Protein AF-0000000083316245 (afdb_homodimer)

Foldseek 3Di:
DKEKEFQEWELFLPLDDIDQGKIWMDDQFFTADIDHCPDPPHDDDDPPYHYAYLNRFYKYFQFEAAEEEQLDAPPDDPALDDPDDLVLSLVSSLLLQLLLLQQRHQEYHYAFYAPCSQVVNQVCCVVVVDPGHHYAYQQAEEEACVAAQNRYNRYDHADDLVRLLVVLVVSVVSPHQAHEYEQAYDLNDPPGAQAHGGDDLSNLLSNCVNQVVVPHAYEYAHEEAVRLLSCLVSRHQEYEQHLAHDLVSLLSQQVSQREYANLLCLLPQLVVNVVRPHDPSSNVNSPVSNVRSLVSLLSNVVSPHQYAYHHHYSQQADTPNAGRRLVSLVSSVVSPDQLSSSSSRGFQSSCVNSVNNQATRTRDRPHTPFMWIFGDDCNHVVCSSRGTAWTDHSNATQHHNRPSDDHDHDDDPPDDSRDDDDPPSD/DKEKEFQEWELFLPLDDIDQGKIWMDDQFFTADIDHCPDPPHDDDDPPYHYAYLNRFYKYFQFEAAEEEQLDAPPDDPALDDPDDLVLSLVSSLLLQLLLLQQRHQEYHYAFYAPCSQVVNQVCCVVVVDPGHHYAYQQAEEEACVAAQNRYNRYDHADDLVRLLVVLVVSVVSPHQAHEYEQAYDLNDPPGAQAHGGDDLSNLLSNCVNQVVVPHAYEYAHEEAVRLLSCLVSRHQEYEQHLAHDLVSLLSQQVSQREYANLLCLLPQLVVNVVRPHDPSSNVNSPVSNVRSLVSLLSNVVNPHQYAYHHHYSQQADTPNAGRRLVSLVSSVVSPDQLSSSSSRGFQSSCVNSVNNQATRTRDRPHTPFMWIFGDDCNHVVCSSRGTAWTDHSNATQHHNRPSDDHDHDDDPPDDSRDDDDPPSD

Sequence (852 aa):
MRTFFNNCRLVDGTGARAVESALVVVTDDQITWCGPADAAEAPTPVAGDRQVDLAGRTLLPGLFNVHVHLALRLPFPEQRIDPFAPGYRAMLIYRRALEAIYSGTTSLRAVGEAHFMDIAVRNAINKGVLPGPRIQSAGSALIATGGHGHNSVSCIEADGVDGFRRAAREQLRAGADLIKICLTGGIGTPGEQPADKQMSDDEVAAVVEVAHGANKRVASHTGGSQPVKDAVRLGVDCIEHGYQFDEEAAQMMAEAGTFLVPTLCVTQELDYMRRHGVQEWMLTKARAAAVEHLNSIRRAVAAGVTLCVGTDLLPSDPVDGTVATIREVELLVEAGLSPLDALRAATFNSARLCGVERLTGTIAAGKQADLIVVDGRPDVEIRDLRQVRLVMKDGAVFRNELPNLDAPGLALPGVELAGGTFARVYMRTFFNNCRLVDGTGARAVESALVVVTDDQITWCGPADAAEAPTPVAGDRQVDLAGRTLLPGLFNVHVHLALRLPFPEQRIDPFAPGYRAMLIYRRALEAIYSGTTSLRAVGEAHFMDIAVRNAINKGVLPGPRIQSAGSALIATGGHGHNSVSCIEADGVDGFRRAAREQLRAGADLIKICLTGGIGTPGEQPADKQMSDDEVAAVVEVAHGANKRVASHTGGSQPVKDAVRLGVDCIEHGYQFDEEAAQMMAEAGTFLVPTLCVTQELDYMRRHGVQEWMLTKARAAAVEHLNSIRRAVAAGVTLCVGTDLLPSDPVDGTVATIREVELLVEAGLSPLDALRAATFNSARLCGVERLTGTIAAGKQADLIVVDGRPDVEIRDLRQVRLVMKDGAVFRNELPNLDAPGLALPGVELAGGTFARVY

Organism: NCBI:txid1204385

InterPro domains:
  IPR006680 Amidohydrolase-related [PF01979] (58-395)
  IPR011059 Metal-dependent hydrolase, composite domain superfamily [G3DSA:2.30.40.10] (9-397)
  IPR011059 Metal-dependent hydrolase, composite domain superfamily [SSF51338] (2-397)
  IPR032466 Metal-dependent hydrolase [SSF51556] (62-358)
  IPR051781 Metallo-dependent Hydrolase Enzymes [PTHR43135] (3-403)
  IPR057744 Ochratoxinase-like [cd01299] (49-385)

Structure (mmCIF, N/CA/C/O backbone):
data_AF-0000000083316245-model_v1
#
loop_
_entity.id
_entity.type
_entity.pdbx_description
1 polymer 'Amidohydrolase family protein'
#
loop_
_atom_site.group_PDB
_atom_site.id
_atom_site.type_symbol
_atom_site.label_atom_id
_atom_site.label_alt_id
_atom_site.label_comp_id
_atom_site.label_asym_id
_atom_site.label_entity_id
_atom_site.label_seq_id
_atom_site.pdbx_PDB_ins_code
_atom_site.Cartn_x
_atom_site.Cartn_y
_atom_site.Cartn_z
_atom_site.occupancy
_atom_site.B_iso_or_equiv
_atom_site.auth_seq_id
_atom_site.auth_comp_id
_atom_site.auth_asym_id
_atom_site.auth_atom_id
_atom_site.pdbx_PDB_model_num
ATOM 1 N N . MET A 1 1 ? -20.875 -2.803 15.68 1 86.56 1 MET A N 1
ATOM 2 C CA . MET A 1 1 ? -20.375 -3.004 17.031 1 86.56 1 MET A CA 1
ATOM 3 C C . MET A 1 1 ? -20.344 -1.687 17.797 1 86.56 1 MET A C 1
ATOM 5 O O . MET A 1 1 ? -19.984 -0.648 17.25 1 86.56 1 MET A O 1
ATOM 9 N N . ARG A 1 2 ? -20.859 -1.564 19.047 1 95 2 ARG A N 1
ATOM 10 C CA . ARG A 1 2 ? -20.875 -0.379 19.906 1 95 2 ARG A CA 1
ATOM 11 C C . ARG A 1 2 ? -19.781 -0.462 20.969 1 95 2 ARG A C 1
ATOM 13 O O . ARG A 1 2 ? -19.625 -1.491 21.625 1 95 2 ARG A O 1
ATOM 20 N N . THR A 1 3 ? -18.875 0.571 21.016 1 97.19 3 THR A N 1
ATOM 21 C CA . THR A 1 3 ? -17.797 0.653 21.984 1 97.19 3 THR A CA 1
ATOM 22 C C . THR A 1 3 ? -18.016 1.824 22.938 1 97.19 3 THR A C 1
ATOM 24 O O . THR A 1 3 ? -18.219 2.959 22.5 1 97.19 3 THR A O 1
ATOM 27 N N . PHE A 1 4 ? -18.016 1.563 24.234 1 98.19 4 PHE A N 1
ATOM 28 C CA . PHE A 1 4 ? -18.109 2.568 25.297 1 98.19 4 PHE A CA 1
ATOM 29 C C . PHE A 1 4 ? -16.75 2.896 25.875 1 98.19 4 PHE A C 1
ATOM 31 O O . PHE A 1 4 ? -16.125 2.053 26.516 1 98.19 4 PHE A O 1
ATOM 38 N N . PHE A 1 5 ? -16.25 4.066 25.625 1 98.38 5 PHE A N 1
ATOM 39 C CA . PHE A 1 5 ? -15.062 4.562 26.297 1 98.38 5 PHE A CA 1
ATOM 40 C C . PHE A 1 5 ? -15.43 5.277 27.594 1 98.38 5 PHE A C 1
ATOM 42 O O . PHE A 1 5 ? -15.914 6.41 27.562 1 98.38 5 PHE A O 1
ATOM 49 N N . ASN A 1 6 ? -15.141 4.605 28.703 1 97.19 6 ASN A N 1
ATOM 50 C CA . ASN A 1 6 ? -15.516 5.098 30.031 1 97.19 6 ASN A CA 1
ATOM 51 C C . ASN A 1 6 ? -14.32 5.656 30.781 1 97.19 6 ASN A C 1
ATOM 53 O O . ASN A 1 6 ? -13.172 5.363 30.438 1 97.19 6 ASN A O 1
ATOM 57 N N . ASN A 1 7 ? -14.633 6.484 31.828 1 97.31 7 ASN A N 1
ATOM 58 C CA . ASN A 1 7 ? -13.609 6.996 32.719 1 97.31 7 ASN A CA 1
ATOM 59 C C . ASN A 1 7 ? -12.508 7.727 31.984 1 97.31 7 ASN A C 1
ATOM 61 O O . ASN A 1 7 ? -11.32 7.426 32.156 1 97.31 7 ASN A O 1
ATOM 65 N N . CYS A 1 8 ? -12.914 8.586 31.094 1 97.5 8 CYS A N 1
ATOM 66 C CA . CYS A 1 8 ? -11.93 9.344 30.328 1 97.5 8 CYS A CA 1
ATOM 67 C C . CYS A 1 8 ? -12.078 10.844 30.578 1 97.5 8 CYS A C 1
ATOM 69 O O . CYS A 1 8 ? -13.125 11.297 31.047 1 97.5 8 CYS A O 1
ATOM 71 N N . ARG A 1 9 ? -11.016 11.539 30.422 1 98.38 9 ARG A N 1
ATOM 72 C CA . ARG A 1 9 ? -11.039 12.992 30.234 1 98.38 9 ARG A CA 1
ATOM 73 C C . ARG A 1 9 ? -11.289 13.359 28.781 1 98.38 9 ARG A C 1
ATOM 75 O O . ARG A 1 9 ? -10.602 12.859 27.875 1 98.38 9 ARG A O 1
ATOM 82 N N . LEU A 1 10 ? -12.281 14.156 28.547 1 98.75 10 LEU A N 1
ATOM 83 C CA . LEU A 1 10 ? -12.656 14.469 27.172 1 98.75 10 LEU A CA 1
ATOM 84 C C . LEU A 1 10 ? -12.25 15.891 26.812 1 98.75 10 LEU A C 1
ATOM 86 O O . LEU A 1 10 ? -12.719 16.859 27.422 1 98.75 10 LEU A O 1
ATOM 90 N N . VAL A 1 11 ? -11.312 16.031 25.922 1 98.81 11 VAL A N 1
ATOM 91 C CA . VAL A 1 11 ? -11.031 17.266 25.203 1 98.81 11 VAL A CA 1
ATOM 92 C C . VAL A 1 11 ? -11.617 17.203 23.797 1 98.81 11 VAL A C 1
ATOM 94 O O . VAL A 1 11 ? -11.062 16.547 22.922 1 98.81 11 VAL A O 1
ATOM 97 N N . ASP A 1 12 ? -12.664 17.906 23.547 1 98.56 12 ASP A N 1
ATOM 98 C CA . ASP A 1 12 ? -13.508 17.594 22.406 1 98.56 12 ASP A CA 1
ATOM 99 C C . ASP A 1 12 ? -13.023 18.344 21.156 1 98.56 12 ASP A C 1
ATOM 101 O O . ASP A 1 12 ? -13.602 18.188 20.078 1 98.56 12 ASP A O 1
ATOM 105 N N . GLY A 1 13 ? -12 19.219 21.234 1 98 13 GLY A N 1
ATOM 106 C CA . GLY A 1 13 ? -11.391 19.859 20.078 1 98 13 GLY A CA 1
ATOM 107 C C . GLY A 1 13 ? -11.977 21.234 19.781 1 98 13 GLY A C 1
ATOM 108 O O . GLY A 1 13 ? -11.461 21.953 18.922 1 98 13 GLY A O 1
ATOM 109 N N . THR A 1 14 ? -13 21.688 20.562 1 96.38 14 THR A N 1
ATOM 110 C CA . THR A 1 14 ? -13.688 22.938 20.281 1 96.38 14 THR A CA 1
ATOM 111 C C . THR A 1 14 ? -12.977 24.125 20.953 1 96.38 14 THR A C 1
ATOM 113 O O . THR A 1 14 ? -13.234 25.281 20.609 1 96.38 14 THR A O 1
ATOM 116 N N . GLY A 1 15 ? -12.18 23.828 21.844 1 94.81 15 GLY A N 1
ATOM 117 C CA . GLY A 1 15 ? -11.594 24.859 22.672 1 94.81 15 GLY A CA 1
ATOM 118 C C . GLY A 1 15 ? -12.242 24.953 24.047 1 94.81 15 GLY A C 1
ATOM 119 O O . GLY A 1 15 ? -11.742 25.641 24.938 1 94.81 15 GLY A O 1
ATOM 120 N N . ALA A 1 16 ? -13.281 24.172 24.281 1 95.62 16 ALA A N 1
ATOM 121 C CA . ALA A 1 16 ? -13.93 24.141 25.594 1 95.62 16 ALA A CA 1
ATOM 122 C C . ALA A 1 16 ? -13.078 23.391 26.609 1 95.62 16 ALA A C 1
ATOM 124 O O . ALA A 1 16 ? -12.219 22.594 26.219 1 95.62 16 ALA A O 1
ATOM 125 N N . ARG A 1 17 ? -13.367 23.641 27.844 1 95.81 17 ARG A N 1
ATOM 126 C CA . ARG A 1 17 ? -12.648 22.953 28.906 1 95.81 17 ARG A CA 1
ATOM 127 C C . ARG A 1 17 ? -12.938 21.453 28.859 1 95.81 17 ARG A C 1
ATOM 129 O O . ARG A 1 17 ? -14.023 21.031 28.469 1 95.81 17 ARG A O 1
ATOM 136 N N . ALA A 1 18 ? -12.023 20.734 29.359 1 97.81 18 ALA A N 1
ATOM 137 C CA . ALA A 1 18 ? -12.141 19.281 29.359 1 97.81 18 ALA A CA 1
ATOM 138 C C . ALA A 1 18 ? -13.258 18.828 30.297 1 97.81 18 ALA A C 1
ATOM 140 O O . ALA A 1 18 ? -13.5 19.438 31.344 1 97.81 18 ALA A O 1
ATOM 141 N N . VAL A 1 19 ? -13.992 17.797 29.875 1 98.06 19 VAL A N 1
ATOM 142 C CA . VAL A 1 19 ? -14.891 17.078 30.781 1 98.06 19 VAL A CA 1
ATOM 143 C C . VAL A 1 19 ? -14.102 16.016 31.547 1 98.06 19 VAL A C 1
ATOM 145 O O . VAL A 1 19 ? -13.625 15.047 30.953 1 98.06 19 VAL A O 1
ATOM 148 N N . GLU A 1 20 ? -13.969 16.125 32.812 1 97.62 20 GLU A N 1
ATOM 149 C CA . GLU A 1 20 ? -13.039 15.344 33.625 1 97.62 20 GLU A CA 1
ATOM 150 C C . GLU A 1 20 ? -13.484 13.883 33.719 1 97.62 20 GLU A C 1
ATOM 152 O O . GLU A 1 20 ? -12.656 12.977 33.75 1 97.62 20 GLU A O 1
ATOM 157 N N . SER A 1 21 ? -14.719 13.609 33.812 1 97.94 21 SER A N 1
ATOM 158 C CA . SER A 1 21 ? -15.312 12.281 33.812 1 97.94 21 SER A CA 1
ATOM 159 C C . SER A 1 21 ? -16.359 12.125 32.719 1 97.94 21 SER A C 1
ATOM 161 O O . SER A 1 21 ? -17.531 12.43 32.938 1 97.94 21 SER A O 1
ATOM 163 N N . ALA A 1 22 ? -15.852 11.547 31.641 1 98.44 22 ALA A N 1
ATOM 164 C CA . ALA A 1 22 ? -16.688 11.555 30.438 1 98.44 22 ALA A CA 1
ATOM 165 C C . ALA A 1 22 ? -16.969 10.133 29.953 1 98.44 22 ALA A C 1
ATOM 167 O O . ALA A 1 22 ? -16.375 9.18 30.453 1 98.44 22 ALA A O 1
ATOM 168 N N . LEU A 1 23 ? -17.938 10.008 29.156 1 98.44 23 LEU A N 1
ATOM 169 C CA . LEU A 1 23 ? -18.266 8.844 28.344 1 98.44 23 LEU A CA 1
ATOM 170 C C . LEU A 1 23 ? -18.312 9.211 26.875 1 98.44 23 LEU A C 1
ATOM 172 O O . LEU A 1 23 ? -18.859 10.258 26.5 1 98.44 23 LEU A O 1
ATOM 176 N N . VAL A 1 24 ? -17.672 8.422 26.047 1 98.75 24 VAL A N 1
ATOM 177 C CA . VAL A 1 24 ? -17.781 8.531 24.594 1 98.75 24 VAL A CA 1
ATOM 178 C C . VAL A 1 24 ? -18.219 7.191 24 1 98.75 24 VAL A C 1
ATOM 180 O O . VAL A 1 24 ? -17.625 6.152 24.312 1 98.75 24 VAL A O 1
ATOM 183 N N . VAL A 1 25 ? -19.25 7.211 23.219 1 98.75 25 VAL A N 1
ATOM 184 C CA . VAL A 1 25 ? -19.766 5.992 22.625 1 98.75 25 VAL A CA 1
ATOM 185 C C . VAL A 1 25 ? -19.578 6.031 21.109 1 98.75 25 VAL A C 1
ATOM 187 O O . VAL A 1 25 ? -19.953 7 20.453 1 98.75 25 VAL A O 1
ATOM 190 N N . VAL A 1 26 ? -18.922 5 20.594 1 98.38 26 VAL A N 1
ATOM 191 C CA . VAL A 1 26 ? -18.719 4.832 19.156 1 98.38 26 VAL A CA 1
ATOM 192 C C . VAL A 1 26 ? -19.562 3.662 18.656 1 98.38 26 VAL A C 1
ATOM 194 O O . VAL A 1 26 ? -19.531 2.576 19.234 1 98.38 26 VAL A O 1
ATOM 197 N N . THR A 1 27 ? -20.344 3.898 17.656 1 97.88 27 THR A N 1
ATOM 198 C CA . THR A 1 27 ? -21.062 2.85 16.953 1 97.88 27 THR A CA 1
ATOM 199 C C . THR A 1 27 ? -20.578 2.73 15.516 1 97.88 27 THR A C 1
ATOM 201 O O . THR A 1 27 ? -20.797 3.631 14.703 1 97.88 27 THR A O 1
ATOM 204 N N . ASP A 1 28 ? -19.938 1.64 15.211 1 95.31 28 ASP A N 1
ATOM 205 C CA . ASP A 1 28 ? -19.312 1.414 13.914 1 95.31 28 ASP A CA 1
ATOM 206 C C . ASP A 1 28 ? -18.281 2.504 13.602 1 95.31 28 ASP A C 1
ATOM 208 O O . ASP A 1 28 ? -17.234 2.578 14.242 1 95.31 28 ASP A O 1
ATOM 212 N N . ASP A 1 29 ? -18.625 3.434 12.781 1 97.19 29 ASP A N 1
ATOM 213 C CA . ASP A 1 29 ? -17.609 4.398 12.352 1 97.19 29 ASP A CA 1
ATOM 214 C C . ASP A 1 29 ? -17.953 5.801 12.867 1 97.19 29 ASP A C 1
ATOM 216 O O . ASP A 1 29 ? -17.25 6.762 12.539 1 97.19 29 ASP A O 1
ATOM 220 N N . GLN A 1 30 ? -18.984 5.918 13.773 1 98.25 30 GLN A N 1
ATOM 221 C CA . GLN A 1 30 ? -19.438 7.246 14.18 1 98.25 30 GLN A CA 1
ATOM 222 C C . GLN A 1 30 ? -19.484 7.367 15.703 1 98.25 30 GLN A C 1
ATOM 224 O O . GLN A 1 30 ? -19.703 6.375 16.406 1 98.25 30 GLN A O 1
ATOM 229 N N . ILE A 1 31 ? -19.297 8.516 16.125 1 98.75 31 ILE A N 1
ATOM 230 C CA . ILE A 1 31 ? -19.578 8.859 17.516 1 98.75 31 ILE A CA 1
ATOM 231 C C . ILE A 1 31 ? -21.078 9.039 17.703 1 98.75 31 ILE A C 1
ATOM 233 O O . ILE A 1 31 ? -21.703 9.852 17.031 1 98.75 31 ILE A O 1
ATOM 237 N N . THR A 1 32 ? -21.641 8.297 18.594 1 98.44 32 THR A N 1
ATOM 238 C CA . THR A 1 32 ? -23.078 8.383 18.75 1 98.44 32 THR A CA 1
ATOM 239 C C . THR A 1 32 ? -23.453 9.125 20.016 1 98.44 32 THR A C 1
ATOM 241 O O . THR A 1 32 ? -24.594 9.586 20.172 1 98.44 32 THR A O 1
ATOM 244 N N . TRP A 1 33 ? -22.484 9.188 20.938 1 98.44 33 TRP A N 1
ATOM 245 C CA . TRP A 1 33 ? -22.719 9.961 22.156 1 98.44 33 TRP A CA 1
ATOM 246 C C . TRP A 1 33 ? -21.406 10.391 22.781 1 98.44 33 TRP A C 1
ATOM 248 O O . TRP A 1 33 ? -20.422 9.641 22.75 1 98.44 33 TRP A O 1
ATOM 258 N N . CYS A 1 34 ? -21.328 11.539 23.422 1 98.5 34 CYS A N 1
ATOM 259 C CA . CYS A 1 34 ? -20.219 12 24.234 1 98.5 34 CYS A CA 1
ATOM 260 C C . CYS A 1 34 ? -20.672 13.008 25.281 1 98.5 34 CYS A C 1
ATOM 262 O O . CYS A 1 34 ? -21.594 13.781 25.031 1 98.5 34 CYS A O 1
ATOM 264 N N . GLY A 1 35 ? -20.141 12.969 26.422 1 97.81 35 GLY A N 1
ATOM 265 C CA . GLY A 1 35 ? -20.484 13.906 27.484 1 97.81 35 GLY A CA 1
ATOM 266 C C . GLY A 1 35 ? -20.141 13.391 28.859 1 97.81 35 GLY A C 1
ATOM 267 O O . GLY A 1 35 ? -19.438 12.383 29 1 97.81 35 GLY A O 1
ATOM 268 N N . PRO A 1 36 ? -20.578 14.156 29.875 1 98 36 PRO A N 1
ATOM 269 C CA . PRO A 1 36 ? -20.359 13.68 31.234 1 98 36 PRO A CA 1
ATOM 270 C C . PRO A 1 36 ? -20.984 12.305 31.5 1 98 36 PRO A C 1
ATOM 272 O O . PRO A 1 36 ? -22.125 12.055 31.094 1 98 36 PRO A O 1
ATOM 275 N N . ALA A 1 37 ? -20.172 11.5 32.125 1 97.5 37 ALA A N 1
ATOM 276 C CA . ALA A 1 37 ? -20.594 10.125 32.344 1 97.5 37 ALA A CA 1
ATOM 277 C C . ALA A 1 37 ? -21.859 10.062 33.188 1 97.5 37 ALA A C 1
ATOM 279 O O . ALA A 1 37 ? -22.656 9.133 33.062 1 97.5 37 ALA A O 1
ATOM 280 N N . ASP A 1 38 ? -22.062 11.062 34 1 96.75 38 ASP A N 1
ATOM 281 C CA . ASP A 1 38 ? -23.188 11.055 34.938 1 96.75 38 ASP A CA 1
ATOM 282 C C . ASP A 1 38 ? -24.391 11.812 34.375 1 96.75 38 ASP A C 1
ATOM 284 O O . ASP A 1 38 ? -25.375 12.031 35.062 1 96.75 38 ASP A O 1
ATOM 288 N N . ALA A 1 39 ? -24.297 12.211 33.125 1 96.75 39 ALA A N 1
ATOM 289 C CA . ALA A 1 39 ? -25.422 12.891 32.531 1 96.75 39 ALA A CA 1
ATOM 290 C C . ALA A 1 39 ? -26.641 11.969 32.438 1 96.75 39 ALA A C 1
ATOM 292 O O . ALA A 1 39 ? -26.5 10.773 32.219 1 96.75 39 ALA A O 1
ATOM 293 N N . ALA A 1 40 ? -27.781 12.492 32.531 1 95.31 40 ALA A N 1
ATOM 294 C CA . ALA A 1 40 ? -29.031 11.742 32.531 1 95.31 40 ALA A CA 1
ATOM 295 C C . ALA A 1 40 ? -29.25 11.008 31.219 1 95.31 40 ALA A C 1
ATOM 297 O O . ALA A 1 40 ? -29.828 9.922 31.188 1 95.31 40 ALA A O 1
ATOM 298 N N . GLU A 1 41 ? -28.75 11.609 30.219 1 95.31 41 GLU A N 1
ATOM 299 C CA . GLU A 1 41 ? -28.969 11.07 28.891 1 95.31 41 GLU A CA 1
ATOM 300 C C . GLU A 1 41 ? -27.875 10.094 28.484 1 95.31 41 GLU A C 1
ATOM 302 O O . GLU A 1 41 ? -27.906 9.531 27.391 1 95.31 41 GLU A O 1
ATOM 307 N N . ALA A 1 42 ? -26.969 9.898 29.359 1 96.56 42 ALA A N 1
ATOM 308 C CA . ALA A 1 42 ? -25.859 9 29.031 1 96.56 42 ALA A CA 1
ATOM 309 C C . ALA A 1 42 ? -26.375 7.578 28.797 1 96.56 42 ALA A C 1
ATOM 311 O O . ALA A 1 42 ? -27.125 7.043 29.609 1 96.56 42 ALA A O 1
ATOM 312 N N . PRO A 1 43 ? -25.969 7.004 27.688 1 96.81 43 PRO A N 1
ATOM 313 C CA . PRO A 1 43 ? -26.422 5.637 27.422 1 96.81 43 PRO A CA 1
ATOM 314 C C . PRO A 1 43 ? -25.797 4.609 28.359 1 96.81 43 PRO A C 1
ATOM 316 O O . PRO A 1 43 ? -24.672 4.809 28.828 1 96.81 43 PRO A O 1
ATOM 319 N N . THR A 1 44 ? -26.5 3.463 28.547 1 96 44 THR A N 1
ATOM 320 C CA . THR A 1 44 ? -26 2.342 29.344 1 96 44 THR A CA 1
ATOM 321 C C . THR A 1 44 ? -25.625 1.167 28.453 1 96 44 THR A C 1
ATOM 323 O O . THR A 1 44 ? -26.359 0.822 27.531 1 96 44 THR A O 1
ATOM 326 N N . PRO A 1 45 ? -24.469 0.652 28.75 1 96.19 45 PRO A N 1
ATOM 327 C CA . PRO A 1 45 ? -24.078 -0.499 27.938 1 96.19 45 PRO A CA 1
ATOM 328 C C . PRO A 1 45 ? -25 -1.696 28.125 1 96.19 45 PRO A C 1
ATOM 330 O O . PRO A 1 45 ? -25.562 -1.886 29.203 1 96.19 45 PRO A O 1
ATOM 333 N N . VAL A 1 46 ? -25.156 -2.475 27.078 1 94.62 46 VAL A N 1
ATOM 334 C CA . VAL A 1 46 ? -25.906 -3.723 27.109 1 94.62 46 VAL A CA 1
ATOM 335 C C . VAL A 1 46 ? -25 -4.887 26.719 1 94.62 46 VAL A C 1
ATOM 337 O O . VAL A 1 46 ? -23.828 -4.68 26.391 1 94.62 46 VAL A O 1
ATOM 340 N N . ALA A 1 47 ? -25.578 -6.125 26.75 1 91.81 47 ALA A N 1
ATOM 341 C CA . ALA A 1 47 ? -24.812 -7.309 26.375 1 91.81 47 ALA A CA 1
ATOM 342 C C . ALA A 1 47 ? -24.328 -7.215 24.938 1 91.81 47 ALA A C 1
ATOM 344 O O . ALA A 1 47 ? -25.094 -6.848 24.031 1 91.81 47 ALA A O 1
ATOM 345 N N . GLY A 1 48 ? -23.094 -7.348 24.719 1 92.12 48 GLY A N 1
ATOM 346 C CA . GLY A 1 48 ? -22.531 -7.277 23.375 1 92.12 48 GLY A CA 1
ATOM 347 C C . GLY A 1 48 ? -21.719 -6.027 23.141 1 92.12 48 GLY A C 1
ATOM 348 O O . GLY A 1 48 ? -20.891 -5.984 22.219 1 92.12 48 GLY A O 1
ATOM 349 N N . ASP A 1 49 ? -22.062 -4.961 23.922 1 95.12 49 ASP A N 1
ATOM 350 C CA . ASP A 1 49 ? -21.281 -3.738 23.797 1 95.12 49 ASP A CA 1
ATOM 351 C C . ASP A 1 49 ? -19.859 -3.945 24.312 1 95.12 49 ASP A C 1
ATOM 353 O O . ASP A 1 49 ? -19.641 -4.648 25.297 1 95.12 49 ASP A O 1
ATOM 357 N N . ARG A 1 50 ? -18.938 -3.381 23.609 1 95.25 50 ARG A N 1
ATOM 358 C CA . ARG A 1 50 ? -17.578 -3.348 24.109 1 95.25 50 ARG A CA 1
ATOM 359 C C . ARG A 1 50 ? -17.375 -2.209 25.109 1 95.25 50 ARG A C 1
ATOM 361 O O . ARG A 1 50 ? -17.797 -1.076 24.844 1 95.25 50 ARG A O 1
ATOM 368 N N . GLN A 1 51 ? -16.812 -2.537 26.25 1 96.25 51 GLN A N 1
ATOM 369 C CA . GLN A 1 51 ? -16.5 -1.52 27.25 1 96.25 51 GLN A CA 1
ATOM 370 C C . GLN A 1 51 ? -15 -1.37 27.438 1 96.25 51 GLN A C 1
ATOM 372 O O . GLN A 1 51 ? -14.289 -2.361 27.625 1 96.25 51 GLN A O 1
ATOM 377 N N . VAL A 1 52 ? -14.539 -0.15 27.344 1 97.44 52 VAL A N 1
ATOM 378 C CA . VAL A 1 52 ? -13.117 0.15 27.516 1 97.44 52 VAL A CA 1
ATOM 379 C C . VAL A 1 52 ? -12.93 1.181 28.625 1 97.44 52 VAL A C 1
ATOM 381 O O . VAL A 1 52 ? -13.352 2.332 28.484 1 97.44 52 VAL A O 1
ATOM 384 N N . ASP A 1 53 ? -12.312 0.783 29.703 1 97.81 53 ASP A N 1
ATOM 385 C CA . ASP A 1 53 ? -11.922 1.71 30.766 1 97.81 53 ASP A CA 1
ATOM 386 C C . ASP A 1 53 ? -10.648 2.459 30.391 1 97.81 53 ASP A C 1
ATOM 388 O O . ASP A 1 53 ? -9.578 1.852 30.266 1 97.81 53 ASP A O 1
ATOM 392 N N . LEU A 1 54 ? -10.734 3.77 30.297 1 98.06 54 LEU A N 1
ATOM 393 C CA . LEU A 1 54 ? -9.57 4.539 29.859 1 98.06 54 LEU A CA 1
ATOM 394 C C . LEU A 1 54 ? -8.766 5.016 31.062 1 98.06 54 LEU A C 1
ATOM 396 O O . LEU A 1 54 ? -7.723 5.652 30.906 1 98.06 54 LEU A O 1
ATOM 400 N N . ALA A 1 55 ? -9.219 4.668 32.219 1 97.38 55 ALA A N 1
ATOM 401 C CA . ALA A 1 55 ? -8.484 4.867 33.469 1 97.38 55 ALA A CA 1
ATOM 402 C C . ALA A 1 55 ? -8.023 6.312 33.594 1 97.38 55 ALA A C 1
ATOM 404 O O . ALA A 1 55 ? -6.875 6.57 34 1 97.38 55 ALA A O 1
ATOM 405 N N . GLY A 1 56 ? -8.836 7.266 33.219 1 97.81 56 GLY A N 1
ATOM 406 C CA . GLY A 1 56 ? -8.547 8.68 33.406 1 97.81 56 GLY A CA 1
ATOM 407 C C . GLY A 1 56 ? -7.742 9.289 32.281 1 97.81 56 GLY A C 1
ATOM 408 O O . GLY A 1 56 ? -7.418 10.477 32.312 1 97.81 56 GLY A O 1
ATOM 409 N N . ARG A 1 57 ? -7.387 8.547 31.219 1 98.38 57 ARG A N 1
ATOM 410 C CA . ARG A 1 57 ? -6.641 9.07 30.078 1 98.38 57 ARG A CA 1
ATOM 411 C C . ARG A 1 57 ? -7.473 10.086 29.297 1 98.38 57 ARG A C 1
ATOM 413 O O . ARG A 1 57 ? -8.695 10.148 29.453 1 98.38 57 ARG A O 1
ATOM 420 N N . THR A 1 58 ? -6.797 10.875 28.547 1 98.88 58 THR A N 1
ATOM 421 C CA . THR A 1 58 ? -7.473 11.938 27.812 1 98.88 58 THR A CA 1
ATOM 422 C C . THR A 1 58 ? -7.84 11.469 26.406 1 98.88 58 THR A C 1
ATOM 424 O O . THR A 1 58 ? -7.012 10.891 25.703 1 98.88 58 THR A O 1
ATOM 427 N N . LEU A 1 59 ? -9.055 11.609 26.062 1 98.81 59 LEU A N 1
ATOM 428 C CA . LEU A 1 59 ? -9.57 11.32 24.719 1 98.81 59 LEU A CA 1
ATOM 429 C C . LEU A 1 59 ? -9.711 12.609 23.906 1 98.81 59 LEU A C 1
ATOM 431 O O . LEU A 1 59 ? -10.289 13.586 24.391 1 98.81 59 LEU A O 1
ATOM 435 N N . LEU A 1 60 ? -9.094 12.648 22.672 1 98.75 60 LEU A N 1
ATOM 436 C CA . LEU A 1 60 ? -9.07 13.789 21.766 1 98.75 60 LEU A CA 1
ATOM 437 C C . LEU A 1 60 ? -9.477 13.375 20.359 1 98.75 60 LEU A C 1
ATOM 439 O O . LEU A 1 60 ? -9.453 12.195 20.031 1 98.75 60 LEU A O 1
ATOM 443 N N . PRO A 1 61 ? -9.906 14.383 19.562 1 98.88 61 PRO A N 1
ATOM 444 C CA . PRO A 1 61 ? -10 14.062 18.125 1 98.88 61 PRO A CA 1
ATOM 445 C C . PRO A 1 61 ? -8.656 13.656 17.531 1 98.88 61 PRO A C 1
ATOM 447 O O . PRO A 1 61 ? -7.605 14.078 18.016 1 98.88 61 PRO A O 1
ATOM 450 N N . GLY A 1 62 ? -8.672 12.82 16.516 1 98.94 62 GLY A N 1
ATOM 451 C CA . GLY A 1 62 ? -7.453 12.578 15.758 1 98.94 62 GLY A CA 1
ATOM 452 C C . GLY A 1 62 ? -6.809 13.859 15.25 1 98.94 62 GLY A C 1
ATOM 453 O O . GLY A 1 62 ? -7.5 14.805 14.875 1 98.94 62 GLY A O 1
ATOM 454 N N . LEU A 1 63 ? -5.508 13.898 15.156 1 98.94 63 LEU A N 1
ATOM 455 C CA . LEU A 1 63 ? -4.777 15.109 14.789 1 98.94 63 LEU A CA 1
ATOM 456 C C . LEU A 1 63 ? -4.785 15.312 13.281 1 98.94 63 LEU A C 1
ATOM 458 O O . LEU A 1 63 ? -4.938 14.359 12.516 1 98.94 63 LEU A O 1
ATOM 462 N N . PHE A 1 64 ? -4.664 16.562 12.922 1 98.94 64 PHE A N 1
ATOM 463 C CA . PHE A 1 64 ? -4.457 16.953 11.531 1 98.94 64 PHE A CA 1
ATOM 464 C C . PHE A 1 64 ? -3.021 17.406 11.305 1 98.94 64 PHE A C 1
ATOM 466 O O . PHE A 1 64 ? -2.402 18 12.195 1 98.94 64 PHE A O 1
ATOM 473 N N . ASN A 1 65 ? -2.492 17.094 10.195 1 98.94 65 ASN A N 1
ATOM 474 C CA . ASN A 1 65 ? -1.331 17.75 9.594 1 98.94 65 ASN A CA 1
ATOM 475 C C . ASN A 1 65 ? -1.636 18.266 8.195 1 98.94 65 ASN A C 1
ATOM 477 O O . ASN A 1 65 ? -1.699 17.484 7.242 1 98.94 65 ASN A O 1
ATOM 481 N N . VAL A 1 66 ? -1.759 19.641 8.086 1 98.94 66 VAL A N 1
ATOM 482 C CA . VAL A 1 66 ? -2.398 20.141 6.879 1 98.94 66 VAL A CA 1
ATOM 483 C C . VAL A 1 66 ? -1.353 20.797 5.977 1 98.94 66 VAL A C 1
ATOM 485 O O . VAL A 1 66 ? -1.68 21.656 5.152 1 98.94 66 VAL A O 1
ATOM 488 N N . HIS A 1 67 ? -0.07 20.453 6.102 1 98.94 67 HIS A N 1
ATOM 489 C CA . HIS A 1 67 ? 1.016 20.781 5.18 1 98.94 67 HIS A CA 1
ATOM 490 C C . HIS A 1 67 ? 2.064 19.672 5.16 1 98.94 67 HIS A C 1
ATOM 492 O O . HIS A 1 67 ? 3.029 19.703 5.926 1 98.94 67 HIS A O 1
ATOM 498 N N . VAL A 1 68 ? 1.877 18.766 4.203 1 98.12 68 VAL A N 1
ATOM 499 C CA . VAL A 1 68 ? 2.822 17.656 4.105 1 98.12 68 VAL A CA 1
ATOM 500 C C . VAL A 1 68 ? 3.191 17.422 2.641 1 98.12 68 VAL A C 1
ATOM 502 O O . VAL A 1 68 ? 2.467 17.844 1.737 1 98.12 68 VAL A O 1
ATOM 505 N N . HIS A 1 69 ? 4.352 16.922 2.471 1 96 69 HIS A N 1
ATOM 506 C CA . HIS A 1 69 ? 4.824 16.266 1.255 1 96 69 HIS A CA 1
ATOM 507 C C . HIS A 1 69 ? 5.188 14.812 1.519 1 96 69 HIS A C 1
ATOM 509 O O . HIS A 1 69 ? 6.285 14.523 1.998 1 96 69 HIS A O 1
ATOM 515 N N . LEU A 1 70 ? 4.336 13.883 1.146 1 94.56 70 LEU A N 1
ATOM 516 C CA . LEU A 1 70 ? 4.453 12.5 1.6 1 94.56 70 LEU A CA 1
ATOM 517 C C . LEU A 1 70 ? 5.555 11.773 0.837 1 94.56 70 LEU A C 1
ATOM 519 O O . LEU A 1 70 ? 6.074 10.758 1.309 1 94.56 70 LEU A O 1
ATOM 523 N N . ALA A 1 71 ? 5.918 12.266 -0.342 1 90.19 71 ALA A N 1
ATOM 524 C CA . ALA A 1 71 ? 7.043 11.68 -1.064 1 90.19 71 ALA A CA 1
ATOM 525 C C . ALA A 1 71 ? 8.297 12.531 -0.899 1 90.19 71 ALA A C 1
ATOM 527 O O . ALA A 1 71 ? 9.172 12.539 -1.77 1 90.19 71 ALA A O 1
ATOM 528 N N . LEU A 1 72 ? 8.352 13.273 0.17 1 89.31 72 LEU A N 1
ATOM 529 C CA . LEU A 1 72 ? 9.484 14.141 0.436 1 89.31 72 LEU A CA 1
ATOM 530 C C . LEU A 1 72 ? 10.797 13.367 0.38 1 89.31 72 LEU A C 1
ATOM 532 O O . LEU A 1 72 ? 10.906 12.281 0.964 1 89.31 72 LEU A O 1
ATOM 536 N N . ARG A 1 73 ? 11.688 13.898 -0.397 1 83.5 73 ARG A N 1
ATOM 537 C CA . ARG A 1 73 ? 13.039 13.352 -0.485 1 83.5 73 ARG A CA 1
ATOM 538 C C . ARG A 1 73 ? 14.062 14.336 0.066 1 83.5 73 ARG A C 1
ATOM 540 O O . ARG A 1 73 ? 14.148 15.477 -0.395 1 83.5 73 ARG A O 1
ATOM 547 N N . LEU A 1 74 ? 14.789 13.883 1.006 1 84.69 74 LEU A N 1
ATOM 548 C CA . LEU A 1 74 ? 15.922 14.641 1.533 1 84.69 74 LEU A CA 1
ATOM 549 C C . LEU A 1 74 ? 17.203 13.828 1.431 1 84.69 74 LEU A C 1
ATOM 551 O O . LEU A 1 74 ? 17.203 12.617 1.635 1 84.69 74 LEU A O 1
ATOM 555 N N . PRO A 1 75 ? 18.297 14.344 1.08 1 83.81 75 PRO A N 1
ATOM 556 C CA . PRO A 1 75 ? 18.359 15.773 0.754 1 83.81 75 PRO A CA 1
ATOM 557 C C . PRO A 1 75 ? 17.672 16.109 -0.568 1 83.81 75 PRO A C 1
ATOM 559 O O . PRO A 1 75 ? 17.484 15.227 -1.411 1 83.81 75 PRO A O 1
ATOM 562 N N . PHE A 1 76 ? 17.234 17.312 -0.691 1 81.38 76 PHE A N 1
ATOM 563 C CA . PHE A 1 76 ? 16.625 17.766 -1.937 1 81.38 76 PHE A CA 1
ATOM 564 C C . PHE A 1 76 ? 17.562 17.547 -3.113 1 81.38 76 PHE A C 1
ATOM 566 O O . PHE A 1 76 ? 18.781 17.766 -2.998 1 81.38 76 PHE A O 1
ATOM 573 N N . PRO A 1 77 ? 17 17.031 -4.199 1 73.12 77 PRO A N 1
ATOM 574 C CA . PRO A 1 77 ? 17.875 16.828 -5.355 1 73.12 77 PRO A CA 1
ATOM 575 C C . PRO A 1 77 ? 18.375 18.141 -5.938 1 73.12 77 PRO A C 1
ATOM 577 O O . PRO A 1 77 ? 17.688 19.172 -5.867 1 73.12 77 PRO A O 1
ATOM 580 N N . GLU A 1 78 ? 19.562 18.062 -6.531 1 68.88 78 GLU A N 1
ATOM 581 C CA . GLU A 1 78 ? 20.156 19.234 -7.16 1 68.88 78 GLU A CA 1
ATOM 582 C C . GLU A 1 78 ? 19.469 19.578 -8.477 1 68.88 78 GLU A C 1
ATOM 584 O O . GLU A 1 78 ? 19.406 20.75 -8.867 1 68.88 78 GLU A O 1
ATOM 589 N N . GLN A 1 79 ? 18.984 18.5 -9.125 1 70.25 79 GLN A N 1
ATOM 590 C CA . GLN A 1 79 ? 18.312 18.672 -10.406 1 70.25 79 GLN A CA 1
ATOM 591 C C . GLN A 1 79 ? 16.938 18 -10.398 1 70.25 79 GLN A C 1
ATOM 593 O O . GLN A 1 79 ? 16.594 17.266 -9.461 1 70.25 79 GLN A O 1
ATOM 598 N N . ARG A 1 80 ? 16.219 18.469 -11.273 1 67.94 80 ARG A N 1
ATOM 599 C CA . ARG A 1 80 ? 14.875 17.922 -11.469 1 67.94 80 ARG A CA 1
ATOM 600 C C . ARG A 1 80 ? 14.922 16.453 -11.867 1 67.94 80 ARG A C 1
ATOM 602 O O . ARG A 1 80 ? 14.609 16.109 -13.008 1 67.94 80 ARG A O 1
ATOM 609 N N . ILE A 1 81 ? 15.516 15.703 -11.055 1 66.75 81 ILE A N 1
ATOM 610 C CA . ILE A 1 81 ? 15.578 14.266 -11.312 1 66.75 81 ILE A CA 1
ATOM 611 C C . ILE A 1 81 ? 14.562 13.539 -10.43 1 66.75 81 ILE A C 1
ATOM 613 O O . ILE A 1 81 ? 14.555 13.711 -9.211 1 66.75 81 ILE A O 1
ATOM 617 N N . ASP A 1 82 ? 13.633 12.953 -11.172 1 68.69 82 ASP A N 1
ATOM 618 C CA . ASP A 1 82 ? 12.664 12.141 -10.445 1 68.69 82 ASP A CA 1
ATOM 619 C C . ASP A 1 82 ? 13.242 10.766 -10.109 1 68.69 82 ASP A C 1
ATOM 621 O O . ASP A 1 82 ? 13.391 9.922 -11 1 68.69 82 ASP A O 1
ATOM 625 N N . PRO A 1 83 ? 13.453 10.633 -8.945 1 68.44 83 PRO A N 1
ATOM 626 C CA . PRO A 1 83 ? 14.062 9.344 -8.609 1 68.44 83 PRO A CA 1
ATOM 627 C C . PRO A 1 83 ? 13.047 8.211 -8.508 1 68.44 83 PRO A C 1
ATOM 629 O O . PRO A 1 83 ? 13.43 7.039 -8.438 1 68.44 83 PRO A O 1
ATOM 632 N N . PHE A 1 84 ? 11.797 8.656 -8.531 1 73 84 PHE A N 1
ATOM 633 C CA . PHE A 1 84 ? 10.789 7.625 -8.297 1 73 84 PHE A CA 1
ATOM 634 C C . PHE A 1 84 ? 9.875 7.48 -9.5 1 73 84 PHE A C 1
ATOM 636 O O . PHE A 1 84 ? 9.344 8.469 -10.008 1 73 84 PHE A O 1
ATOM 643 N N . ALA A 1 85 ? 9.664 6.312 -9.945 1 84.44 85 ALA A N 1
ATOM 644 C CA . ALA A 1 85 ? 8.609 6.051 -10.914 1 84.44 85 ALA A CA 1
ATOM 645 C C . ALA A 1 85 ? 7.23 6.102 -10.258 1 84.44 85 ALA A C 1
ATOM 647 O O . ALA A 1 85 ? 7.098 5.863 -9.055 1 84.44 85 ALA A O 1
ATOM 648 N N . PRO A 1 86 ? 6.188 6.473 -10.961 1 89 86 PRO A N 1
ATOM 649 C CA . PRO A 1 86 ? 4.863 6.727 -10.391 1 89 86 PRO A CA 1
ATOM 650 C C . PRO A 1 86 ? 4.402 5.613 -9.445 1 89 86 PRO A C 1
ATOM 652 O O . PRO A 1 86 ? 4.02 5.883 -8.305 1 89 86 PRO A O 1
ATOM 655 N N . GLY A 1 87 ? 4.512 4.426 -9.875 1 92.88 87 GLY A N 1
ATOM 656 C CA . GLY A 1 87 ? 4.062 3.322 -9.039 1 92.88 87 GLY A CA 1
ATOM 657 C C . GLY A 1 87 ? 4.816 3.219 -7.727 1 92.88 87 GLY A C 1
ATOM 658 O O . GLY A 1 87 ? 4.215 3.021 -6.668 1 92.88 87 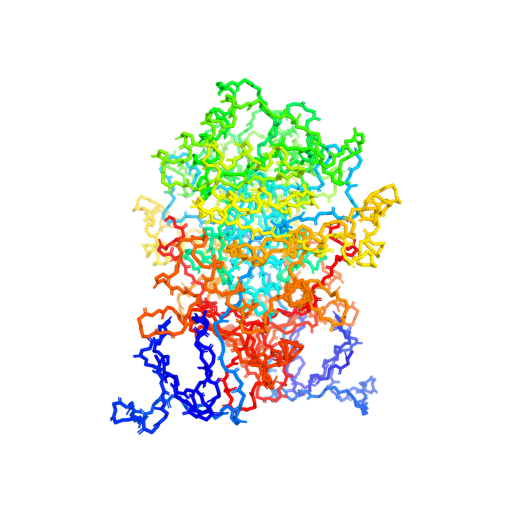GLY A O 1
ATOM 659 N N . TYR A 1 88 ? 6.059 3.352 -7.777 1 93.75 88 TYR A N 1
ATOM 660 C CA . TYR A 1 88 ? 6.887 3.289 -6.578 1 93.75 88 TYR A CA 1
ATOM 661 C C . TYR A 1 88 ? 6.605 4.473 -5.656 1 93.75 88 TYR A C 1
ATOM 663 O O . TYR A 1 88 ? 6.539 4.312 -4.438 1 93.75 88 TYR A O 1
ATOM 671 N N . ARG A 1 89 ? 6.418 5.641 -6.246 1 93.88 89 ARG A N 1
ATOM 672 C CA . ARG A 1 89 ? 6.078 6.824 -5.465 1 93.88 89 ARG A CA 1
ATOM 673 C C . ARG A 1 89 ? 4.766 6.625 -4.711 1 93.88 89 ARG A C 1
ATOM 675 O O . ARG A 1 89 ? 4.652 7.012 -3.545 1 93.88 89 ARG A O 1
ATOM 682 N N . ALA A 1 90 ? 3.834 6.035 -5.391 1 96.31 90 ALA A N 1
ATOM 683 C CA . ALA A 1 90 ? 2.561 5.762 -4.73 1 96.31 90 ALA A CA 1
ATOM 684 C C . ALA A 1 90 ? 2.756 4.875 -3.506 1 96.31 90 ALA A C 1
ATOM 686 O O . ALA A 1 90 ? 2.162 5.117 -2.453 1 96.31 90 ALA A O 1
ATOM 687 N N . MET A 1 91 ? 3.645 3.885 -3.633 1 96.44 91 MET A N 1
ATOM 688 C CA . MET A 1 91 ? 3.92 2.975 -2.525 1 96.44 91 MET A CA 1
ATOM 689 C C . MET A 1 91 ? 4.598 3.709 -1.372 1 96.44 91 MET A C 1
ATOM 691 O O . MET A 1 91 ? 4.281 3.465 -0.206 1 96.44 91 MET A O 1
ATOM 695 N N . LEU A 1 92 ? 5.461 4.598 -1.702 1 94.25 92 LEU A N 1
ATOM 696 C CA . LEU A 1 92 ? 6.152 5.387 -0.687 1 94.25 92 LEU A CA 1
ATOM 697 C C . LEU A 1 92 ? 5.18 6.309 0.041 1 94.25 92 LEU A C 1
ATOM 699 O O . LEU A 1 92 ? 5.215 6.41 1.27 1 94.25 92 LEU A O 1
ATOM 703 N N . ILE A 1 93 ? 4.363 6.977 -0.754 1 96.12 93 ILE A N 1
ATOM 704 C CA . ILE A 1 93 ? 3.359 7.867 -0.184 1 96.12 93 ILE A CA 1
ATOM 705 C C . ILE A 1 93 ? 2.455 7.086 0.767 1 96.12 93 ILE A C 1
ATOM 707 O O . ILE A 1 93 ? 2.16 7.547 1.872 1 96.12 93 ILE A O 1
ATOM 711 N N . TYR A 1 94 ? 2.107 5.875 0.379 1 97.69 94 TYR A N 1
ATOM 712 C CA . TYR A 1 94 ? 1.223 5.066 1.208 1 97.69 94 TYR A CA 1
ATOM 713 C C . TYR A 1 94 ? 1.907 4.668 2.512 1 97.69 94 TYR A C 1
ATOM 715 O O . TYR A 1 94 ? 1.299 4.727 3.582 1 97.69 94 TYR A O 1
ATOM 723 N N . ARG A 1 95 ? 3.129 4.277 2.443 1 96.31 95 ARG A N 1
ATOM 724 C CA . ARG A 1 95 ? 3.908 3.965 3.637 1 96.31 95 ARG A CA 1
ATOM 725 C C . ARG A 1 95 ? 3.91 5.137 4.613 1 96.31 95 ARG A C 1
ATOM 727 O O . ARG A 1 95 ? 3.664 4.957 5.809 1 96.31 95 ARG A O 1
ATOM 734 N N . ARG A 1 96 ? 4.145 6.293 4.121 1 96.19 96 ARG A N 1
ATOM 735 C CA . ARG A 1 96 ? 4.223 7.484 4.957 1 96.19 96 ARG A CA 1
ATOM 736 C C . ARG A 1 96 ? 2.859 7.84 5.539 1 96.19 96 ARG A C 1
ATOM 738 O O . ARG A 1 96 ? 2.768 8.336 6.664 1 96.19 96 ARG A O 1
ATOM 745 N N . ALA A 1 97 ? 1.828 7.613 4.746 1 97.94 97 ALA A N 1
ATOM 746 C CA . ALA A 1 97 ? 0.469 7.828 5.234 1 97.94 97 ALA A CA 1
ATOM 747 C C . ALA A 1 97 ? 0.15 6.902 6.402 1 97.94 97 ALA A C 1
ATOM 749 O O . ALA A 1 97 ? -0.433 7.332 7.402 1 97.94 97 ALA A O 1
ATOM 750 N N . LEU A 1 98 ? 0.563 5.633 6.297 1 97.88 98 LEU A N 1
ATOM 751 C CA . LEU A 1 98 ? 0.336 4.672 7.371 1 97.88 98 LEU A CA 1
ATOM 752 C C . LEU A 1 98 ? 1.104 5.066 8.625 1 97.88 98 LEU A C 1
ATOM 754 O O . LEU A 1 98 ? 0.578 4.969 9.734 1 97.88 98 LEU A O 1
ATOM 758 N N . GLU A 1 99 ? 2.26 5.531 8.43 1 97 99 GLU A N 1
ATOM 759 C CA . GLU A 1 99 ? 3.062 5.965 9.562 1 97 99 GLU A CA 1
ATOM 760 C C . GLU A 1 99 ? 2.438 7.176 10.25 1 97 99 GLU A C 1
ATOM 762 O O . GLU A 1 99 ? 2.439 7.266 11.484 1 97 99 GLU A O 1
ATOM 767 N N . ALA A 1 100 ? 1.9 8.062 9.438 1 98 100 ALA A N 1
ATOM 768 C CA . ALA A 1 100 ? 1.264 9.258 9.984 1 98 100 ALA A CA 1
ATOM 769 C C . ALA A 1 100 ? 0.068 8.891 10.859 1 98 100 ALA A C 1
ATOM 771 O O . ALA A 1 100 ? -0.049 9.359 11.992 1 98 100 ALA A O 1
ATOM 772 N N . ILE A 1 101 ? -0.765 8.008 10.367 1 98.5 101 ILE A N 1
ATOM 773 C CA . ILE A 1 101 ? -1.961 7.676 11.133 1 98.5 101 ILE A CA 1
ATOM 774 C C . ILE A 1 101 ? -1.572 6.879 12.375 1 98.5 101 ILE A C 1
ATOM 776 O O . ILE A 1 101 ? -2.156 7.062 13.445 1 98.5 101 ILE A O 1
ATOM 780 N N . TYR A 1 102 ? -0.567 6.059 12.258 1 97.62 102 TYR A N 1
ATOM 781 C CA . TYR A 1 102 ? -0.097 5.281 13.406 1 97.62 102 TYR A CA 1
ATOM 782 C C . TYR A 1 102 ? 0.393 6.199 14.516 1 97.62 102 TYR A C 1
ATOM 784 O O . TYR A 1 102 ? 0.267 5.867 15.703 1 97.62 102 TYR A O 1
ATOM 792 N N . SER A 1 103 ? 0.82 7.395 14.117 1 97.19 103 SER A N 1
ATOM 793 C CA . SER A 1 103 ? 1.393 8.32 15.086 1 97.19 103 SER A CA 1
ATOM 794 C C . SER A 1 103 ? 0.338 9.289 15.609 1 97.19 103 SER A C 1
ATOM 796 O O . SER A 1 103 ? 0.645 10.172 16.422 1 97.19 103 SER A O 1
ATOM 798 N N . GLY A 1 104 ? -0.87 9.195 15.148 1 98.38 104 GLY A N 1
ATOM 799 C CA . GLY A 1 104 ? -1.94 9.977 15.742 1 98.38 104 GLY A CA 1
ATOM 800 C C . GLY A 1 104 ? -2.562 10.961 14.773 1 98.38 104 GLY A C 1
ATOM 801 O O . GLY A 1 104 ? -3.572 11.602 15.086 1 98.38 104 GLY A O 1
ATOM 802 N N . THR A 1 105 ? -1.955 11.094 13.547 1 98.81 105 THR A N 1
ATOM 803 C CA . THR A 1 105 ? -2.486 12.008 12.547 1 98.81 105 THR A CA 1
ATOM 804 C C . THR A 1 105 ? -3.49 11.297 11.641 1 98.81 105 THR A C 1
ATOM 806 O O . THR A 1 105 ? -3.104 10.594 10.711 1 98.81 105 THR A O 1
ATOM 809 N N . THR A 1 106 ? -4.754 11.539 11.898 1 98.88 106 THR A N 1
ATOM 810 C CA . THR A 1 106 ? -5.789 10.805 11.18 1 98.88 106 THR A CA 1
ATOM 811 C C . THR A 1 106 ? -6.18 11.523 9.898 1 98.88 106 THR A C 1
ATOM 813 O O . THR A 1 106 ? -6.859 10.945 9.039 1 98.88 106 THR A O 1
ATOM 816 N N . SER A 1 107 ? -5.746 12.828 9.75 1 98.88 107 SER A N 1
ATOM 817 C CA . SER A 1 107 ? -6.078 13.602 8.555 1 98.88 107 SER A CA 1
ATOM 818 C C . SER A 1 107 ? -4.867 14.383 8.047 1 98.88 107 SER A C 1
ATOM 820 O O . SER A 1 107 ? -4.156 15.016 8.828 1 98.88 107 SER A O 1
ATOM 822 N N . LEU A 1 108 ? -4.652 14.258 6.746 1 98.88 108 LEU A N 1
ATOM 823 C CA . LEU A 1 108 ? -3.51 14.906 6.109 1 98.88 108 LEU A CA 1
ATOM 824 C C . LEU A 1 108 ? -3.963 15.82 4.977 1 98.88 108 LEU A C 1
ATOM 826 O O . LEU A 1 108 ? -4.977 15.555 4.324 1 98.88 108 LEU A O 1
ATOM 830 N N . ARG A 1 109 ? -3.217 16.859 4.754 1 98.88 109 ARG A N 1
ATOM 831 C CA . ARG A 1 109 ? -3.355 17.719 3.59 1 98.88 109 ARG A CA 1
ATOM 832 C C . ARG A 1 109 ? -2.021 17.906 2.875 1 98.88 109 ARG A C 1
ATOM 834 O O . ARG A 1 109 ? -1.078 18.469 3.436 1 98.88 109 ARG A O 1
ATOM 841 N N . ALA A 1 110 ? -1.958 17.312 1.688 1 98.75 110 ALA A N 1
ATOM 842 C CA . ALA A 1 110 ? -0.751 17.406 0.872 1 98.75 110 ALA A CA 1
ATOM 843 C C . ALA A 1 110 ? -0.806 18.641 -0.036 1 98.75 110 ALA A C 1
ATOM 845 O O . ALA A 1 110 ? -1.812 18.875 -0.71 1 98.75 110 ALA A O 1
ATOM 846 N N . VAL A 1 111 ? 0.302 19.406 -0.063 1 98.5 111 VAL A N 1
ATOM 847 C CA . VAL A 1 111 ? 0.254 20.688 -0.755 1 98.5 111 VAL A CA 1
ATOM 848 C C . VAL A 1 111 ? 1.326 20.734 -1.841 1 98.5 111 VAL A C 1
ATOM 850 O O . VAL A 1 111 ? 1.929 21.781 -2.086 1 98.5 111 VAL A O 1
ATOM 853 N N . GLY A 1 112 ? 1.587 19.734 -2.502 1 96.5 112 GLY A N 1
ATOM 854 C CA . GLY A 1 112 ? 2.547 19.609 -3.588 1 96.5 112 GLY A CA 1
ATOM 855 C C . GLY A 1 112 ? 3.164 18.219 -3.68 1 96.5 112 GLY A C 1
ATOM 856 O O . GLY A 1 112 ? 4.082 17.891 -2.924 1 96.5 112 GLY A O 1
ATOM 857 N N . GLU A 1 113 ? 2.709 17.375 -4.523 1 94.31 113 GLU A N 1
ATOM 858 C CA . GLU A 1 113 ? 3.207 16.031 -4.781 1 94.31 113 GLU A CA 1
ATOM 859 C C . GLU A 1 113 ? 3.42 15.797 -6.273 1 94.31 113 GLU A C 1
ATOM 861 O O . GLU A 1 113 ? 2.9 16.547 -7.105 1 94.31 113 GLU A O 1
ATOM 866 N N . ALA A 1 114 ? 4.184 14.805 -6.559 1 91.81 114 ALA A N 1
ATOM 867 C CA . ALA A 1 114 ? 4.512 14.539 -7.953 1 91.81 114 ALA A CA 1
ATOM 868 C C . ALA A 1 114 ? 3.488 13.602 -8.586 1 91.81 114 ALA A C 1
ATOM 870 O O . ALA A 1 114 ? 3.045 12.633 -7.957 1 91.81 114 ALA A O 1
ATOM 871 N N . HIS A 1 115 ? 3.018 13.922 -9.742 1 91.69 115 HIS A N 1
ATOM 872 C CA . HIS A 1 115 ? 2.322 13.047 -10.672 1 91.69 115 HIS A CA 1
ATOM 873 C C . HIS A 1 115 ? 0.992 12.57 -10.102 1 91.69 115 HIS A C 1
ATOM 875 O O . HIS A 1 115 ? 0.521 11.484 -10.43 1 91.69 115 HIS A O 1
ATOM 881 N N . PHE A 1 116 ? 0.489 13.273 -9.133 1 94.81 116 PHE A N 1
ATOM 882 C CA . PHE A 1 116 ? -0.831 13.055 -8.555 1 94.81 116 PHE A CA 1
ATOM 883 C C . PHE A 1 116 ? -0.889 11.711 -7.828 1 94.81 116 PHE A C 1
ATOM 885 O O . PHE A 1 116 ? -1.959 11.109 -7.711 1 94.81 116 PHE A O 1
ATOM 892 N N . MET A 1 117 ? 0.251 11.188 -7.422 1 96.12 117 MET A N 1
ATOM 893 C CA . MET A 1 117 ? 0.29 9.883 -6.762 1 96.12 117 MET A CA 1
ATOM 894 C C . MET A 1 117 ? -0.391 9.945 -5.398 1 96.12 117 MET A C 1
ATOM 896 O O . MET A 1 117 ? -0.958 8.945 -4.941 1 96.12 117 MET A O 1
ATOM 900 N N . ASP A 1 118 ? -0.385 11.094 -4.766 1 97.38 118 ASP A N 1
ATOM 901 C CA . ASP A 1 118 ? -1.095 11.266 -3.5 1 97.38 118 ASP A CA 1
ATOM 902 C C . ASP A 1 118 ? -2.605 11.18 -3.703 1 97.38 118 ASP A C 1
ATOM 904 O O . ASP A 1 118 ? -3.32 10.633 -2.859 1 97.38 118 ASP A O 1
ATOM 908 N N . ILE A 1 119 ? -3.07 11.703 -4.801 1 97.56 119 ILE A N 1
ATOM 909 C CA . ILE A 1 119 ? -4.492 11.633 -5.125 1 97.56 119 ILE A CA 1
ATOM 910 C C . ILE A 1 119 ? -4.883 10.18 -5.379 1 97.56 119 ILE A C 1
ATOM 912 O O . ILE A 1 119 ? -5.945 9.727 -4.938 1 97.56 119 ILE A O 1
ATOM 916 N N . ALA A 1 120 ? -4.02 9.453 -6.043 1 96.44 120 ALA A N 1
ATOM 917 C CA . ALA A 1 120 ? -4.266 8.031 -6.277 1 96.44 120 ALA A CA 1
ATOM 918 C C . ALA A 1 120 ? -4.367 7.266 -4.961 1 96.44 120 ALA A C 1
ATOM 920 O O . ALA A 1 120 ? -5.273 6.445 -4.777 1 96.44 120 ALA A O 1
ATOM 921 N N . VAL A 1 121 ? -3.467 7.504 -4.059 1 98.06 121 VAL A N 1
ATOM 922 C CA . VAL A 1 121 ? -3.455 6.852 -2.754 1 98.06 121 VAL A CA 1
ATOM 923 C C . VAL A 1 121 ? -4.711 7.227 -1.975 1 98.06 121 VAL A C 1
ATOM 925 O O . VAL A 1 121 ? -5.375 6.363 -1.397 1 98.06 121 VAL A O 1
ATOM 928 N N . ARG A 1 122 ? -5.039 8.5 -1.998 1 98 122 ARG A N 1
ATOM 929 C CA . ARG A 1 122 ? -6.262 8.984 -1.364 1 98 122 ARG A CA 1
ATOM 930 C C . ARG A 1 122 ? -7.48 8.227 -1.879 1 98 122 ARG A C 1
ATOM 932 O O . ARG A 1 122 ? -8.297 7.746 -1.091 1 98 122 ARG A O 1
ATOM 939 N N . ASN A 1 123 ? -7.562 8.133 -3.199 1 96.44 123 ASN A N 1
ATOM 940 C CA . ASN A 1 123 ? -8.719 7.473 -3.807 1 96.44 123 ASN A CA 1
ATOM 941 C C . ASN A 1 123 ? -8.805 6.004 -3.395 1 96.44 123 ASN A C 1
ATOM 943 O O . ASN A 1 123 ? -9.898 5.492 -3.148 1 96.44 123 ASN A O 1
ATOM 947 N N . ALA A 1 124 ? -7.688 5.328 -3.342 1 95.69 124 ALA A N 1
ATOM 948 C CA . ALA A 1 124 ? -7.664 3.926 -2.93 1 95.69 124 ALA A CA 1
ATOM 949 C C . ALA A 1 124 ? -8.148 3.77 -1.49 1 95.69 124 ALA A C 1
ATOM 951 O O . ALA A 1 124 ? -8.898 2.848 -1.179 1 95.69 124 ALA A O 1
ATOM 952 N N . ILE A 1 125 ? -7.723 4.66 -0.58 1 96.94 125 ILE A N 1
ATOM 953 C CA . ILE A 1 125 ? -8.148 4.629 0.815 1 96.94 125 ILE A CA 1
ATOM 954 C C . ILE A 1 125 ? -9.648 4.902 0.903 1 96.94 125 ILE A C 1
ATOM 956 O O . ILE A 1 125 ? -10.375 4.184 1.589 1 96.94 125 ILE A O 1
ATOM 960 N N . ASN A 1 126 ? -10.117 5.93 0.14 1 95.56 126 ASN A N 1
ATOM 961 C CA . ASN A 1 126 ? -11.516 6.32 0.171 1 95.56 126 ASN A CA 1
ATOM 962 C C . ASN A 1 126 ? -12.43 5.199 -0.326 1 95.56 126 ASN A C 1
ATOM 964 O O . ASN A 1 126 ? -13.555 5.059 0.143 1 95.56 126 ASN A O 1
ATOM 968 N N . LYS A 1 127 ? -11.891 4.402 -1.224 1 92.81 127 LYS A N 1
ATOM 969 C CA . LYS A 1 127 ? -12.695 3.336 -1.815 1 92.81 127 LYS A CA 1
ATOM 970 C C . LYS A 1 127 ? -12.586 2.051 -0.998 1 92.81 127 LYS A C 1
ATOM 972 O O . LYS A 1 127 ? -13.156 1.023 -1.37 1 92.81 127 LYS A O 1
ATOM 977 N N . GLY A 1 128 ? -11.805 2.047 0.079 1 92.12 128 GLY A N 1
ATOM 978 C CA . GLY A 1 128 ? -11.703 0.901 0.968 1 92.12 128 GLY A CA 1
ATOM 979 C C . GLY A 1 128 ? -10.758 -0.172 0.452 1 92.12 128 GLY A C 1
ATOM 980 O O . GLY A 1 128 ? -10.797 -1.312 0.92 1 92.12 128 GLY A O 1
ATOM 981 N N . VAL A 1 129 ? -9.906 0.177 -0.563 1 93.5 129 VAL A N 1
ATOM 982 C CA . VAL A 1 129 ? -8.922 -0.774 -1.072 1 93.5 129 VAL A CA 1
ATOM 983 C C . VAL A 1 129 ? -7.895 -1.09 0.013 1 93.5 129 VAL A C 1
ATOM 985 O O . VAL A 1 129 ? -7.562 -2.254 0.241 1 93.5 129 VAL A O 1
ATOM 988 N N . LEU A 1 130 ? -7.422 -0.078 0.631 1 96.12 130 LEU A N 1
ATOM 989 C CA . LEU A 1 130 ? -6.473 -0.147 1.736 1 96.12 130 LEU A CA 1
ATOM 990 C C . LEU A 1 130 ? -6.828 0.862 2.822 1 96.12 130 LEU A C 1
ATOM 992 O O . LEU A 1 130 ? -7.434 1.899 2.539 1 96.12 130 LEU A O 1
ATOM 996 N N . PRO A 1 131 ? -6.473 0.581 4.027 1 97.31 131 PRO A N 1
ATOM 997 C CA . PRO A 1 131 ? -6.766 1.534 5.098 1 97.31 131 PRO A CA 1
ATOM 998 C C . PRO A 1 131 ? -5.781 2.701 5.141 1 97.31 131 PRO A C 1
ATOM 1000 O O . PRO A 1 131 ? -4.695 2.615 4.566 1 97.31 131 PRO A O 1
ATOM 1003 N N . GLY A 1 132 ? -6.168 3.742 5.754 1 98.38 132 GLY A N 1
ATOM 1004 C CA . GLY A 1 132 ? -5.273 4.875 5.91 1 98.38 132 GLY A CA 1
ATOM 1005 C C . GLY A 1 132 ? -5.969 6.121 6.43 1 98.38 132 GLY A C 1
ATOM 1006 O O . GLY A 1 132 ? -7.156 6.082 6.758 1 98.38 132 GLY A O 1
ATOM 1007 N N . PRO A 1 133 ? -5.246 7.211 6.562 1 98.75 133 PRO A N 1
ATOM 1008 C CA . PRO A 1 133 ? -5.832 8.477 7 1 98.75 133 PRO A CA 1
ATOM 1009 C C . PRO A 1 133 ? -6.699 9.133 5.922 1 98.75 133 PRO A C 1
ATOM 1011 O O . PRO A 1 133 ? -6.766 8.633 4.797 1 98.75 133 PRO A O 1
ATOM 1014 N N . ARG A 1 134 ? -7.41 10.125 6.367 1 98.75 134 ARG A N 1
ATOM 1015 C CA . ARG A 1 134 ? -8.016 11.023 5.387 1 98.75 134 ARG A CA 1
ATOM 1016 C C . ARG A 1 134 ? -6.965 11.922 4.742 1 98.75 134 ARG A C 1
ATOM 1018 O O . ARG A 1 134 ? -6.078 12.438 5.426 1 98.75 134 ARG A O 1
ATOM 1025 N N . ILE A 1 135 ? -7.008 11.977 3.4 1 98.81 135 ILE A N 1
ATOM 1026 C CA . ILE A 1 135 ? -6.027 12.797 2.699 1 98.81 135 ILE A CA 1
ATOM 1027 C C . ILE A 1 135 ? -6.738 13.789 1.791 1 98.81 135 ILE A C 1
ATOM 1029 O O . ILE A 1 135 ? -7.668 13.43 1.064 1 98.81 135 ILE A O 1
ATOM 1033 N N . GLN A 1 136 ? -6.414 15.016 1.892 1 98.75 136 GLN A N 1
ATOM 1034 C CA . GLN A 1 136 ? -6.672 16.016 0.855 1 98.75 136 GLN A CA 1
ATOM 1035 C C . GLN A 1 136 ? -5.387 16.391 0.117 1 98.75 136 GLN A C 1
ATOM 1037 O O . GLN A 1 136 ? -4.293 16.281 0.675 1 98.75 136 GLN A O 1
ATOM 1042 N N . SER A 1 137 ? -5.551 16.734 -1.135 1 98.62 137 SER A N 1
ATOM 1043 C CA . SER A 1 137 ? -4.344 17 -1.91 1 98.62 137 SER A CA 1
ATOM 1044 C C . SER A 1 137 ? -4.551 18.172 -2.873 1 98.62 137 SER A C 1
ATOM 1046 O O . SER A 1 137 ? -5.621 18.312 -3.469 1 98.62 137 SER A O 1
ATOM 1048 N N . ALA A 1 138 ? -3.447 18.922 -3.043 1 98.62 138 ALA A N 1
ATOM 1049 C CA . ALA A 1 138 ? -3.414 19.984 -4.043 1 98.62 138 ALA A CA 1
ATOM 1050 C C . ALA A 1 138 ? -2.875 19.469 -5.375 1 98.62 138 ALA A C 1
ATOM 1052 O O . ALA A 1 138 ? -2.842 20.203 -6.367 1 98.62 138 ALA A O 1
ATOM 1053 N N . GLY A 1 139 ? -2.588 18.188 -5.402 1 97.5 139 GLY A N 1
ATOM 1054 C CA . GLY A 1 139 ? -1.754 17.781 -6.523 1 97.5 139 GLY A CA 1
ATOM 1055 C C . GLY A 1 139 ? -0.385 18.438 -6.516 1 97.5 139 GLY A C 1
ATOM 1056 O O . GLY A 1 139 ? 0.323 18.391 -5.508 1 97.5 139 GLY A O 1
ATOM 1057 N N . SER A 1 140 ? -0.002 19.047 -7.621 1 97.38 140 SER A N 1
ATOM 1058 C CA . SER A 1 140 ? 1.272 19.75 -7.695 1 97.38 140 SER A CA 1
ATOM 1059 C C . SER A 1 140 ? 1.13 21.203 -7.234 1 97.38 140 SER A C 1
ATOM 1061 O O . SER A 1 140 ? 0.043 21.781 -7.309 1 97.38 140 SER A O 1
ATOM 1063 N N . ALA A 1 141 ? 2.193 21.719 -6.742 1 98.25 141 ALA A N 1
ATOM 1064 C CA . ALA A 1 141 ? 2.229 23.156 -6.48 1 98.25 141 ALA A CA 1
ATOM 1065 C C . ALA A 1 141 ? 2.484 23.938 -7.762 1 98.25 141 ALA A C 1
ATOM 1067 O O . ALA A 1 141 ? 3.297 23.531 -8.594 1 98.25 141 ALA A O 1
ATOM 1068 N N . LEU A 1 142 ? 1.765 25.016 -7.906 1 98.75 142 LEU A N 1
ATOM 1069 C CA . LEU A 1 142 ? 1.943 25.875 -9.078 1 98.75 142 LEU A CA 1
ATOM 1070 C C . LEU A 1 142 ? 2.949 26.984 -8.789 1 98.75 142 LEU A C 1
ATOM 1072 O O . LEU A 1 142 ? 2.816 27.703 -7.797 1 98.75 142 LEU A O 1
ATOM 1076 N N . ILE A 1 143 ? 3.93 27.125 -9.68 1 98.19 143 ILE A N 1
ATOM 1077 C CA . ILE A 1 143 ? 4.98 28.109 -9.469 1 98.19 143 ILE A CA 1
ATOM 1078 C C . ILE A 1 143 ? 5.258 28.859 -10.773 1 98.19 143 ILE A C 1
ATOM 1080 O O . ILE A 1 143 ? 4.957 28.359 -11.859 1 98.19 143 ILE A O 1
ATOM 1084 N N . ALA A 1 144 ? 5.793 30.078 -10.633 1 97.88 144 ALA A N 1
ATOM 1085 C CA . ALA A 1 144 ? 6.305 30.766 -11.812 1 97.88 144 ALA A CA 1
ATOM 1086 C C . ALA A 1 144 ? 7.57 30.078 -12.336 1 97.88 144 ALA A C 1
ATOM 1088 O O . ALA A 1 144 ? 8.305 29.453 -11.578 1 97.88 144 ALA A O 1
ATOM 1089 N N . THR A 1 145 ? 7.766 30.172 -13.695 1 96.81 145 THR A N 1
ATOM 1090 C CA . THR A 1 145 ? 8.992 29.609 -14.266 1 96.81 145 THR A CA 1
ATOM 1091 C C . THR A 1 145 ? 10.219 30.109 -13.508 1 96.81 145 THR A C 1
ATOM 1093 O O . THR A 1 145 ? 10.398 31.328 -13.336 1 96.81 145 THR A O 1
ATOM 1096 N N . GLY A 1 146 ? 10.945 29.141 -13.008 1 93.88 146 GLY A N 1
ATOM 1097 C CA . GLY A 1 146 ? 12.141 29.453 -12.25 1 93.88 146 GLY A CA 1
ATOM 1098 C C . GLY A 1 146 ? 11.859 29.844 -10.812 1 93.88 146 GLY A C 1
ATOM 1099 O O . GLY A 1 146 ? 12.773 30.203 -10.07 1 93.88 146 GLY A O 1
ATOM 1100 N N . GLY A 1 147 ? 10.648 29.734 -10.391 1 94.69 147 GLY A N 1
ATOM 1101 C CA . GLY A 1 147 ? 10.258 30.125 -9.047 1 94.69 147 GLY A CA 1
ATOM 1102 C C . GLY A 1 147 ? 10.594 29.078 -8 1 94.69 147 GLY A C 1
ATOM 1103 O O . GLY A 1 147 ? 11.328 28.125 -8.273 1 94.69 147 GLY A O 1
ATOM 1104 N N . HIS A 1 148 ? 10.07 29.312 -6.801 1 93.62 148 HIS A N 1
ATOM 1105 C CA . HIS A 1 148 ? 10.312 28.422 -5.664 1 93.62 148 HIS A CA 1
ATOM 1106 C C . HIS A 1 148 ? 9.859 27 -5.965 1 93.62 148 HIS A C 1
ATOM 1108 O O . HIS A 1 148 ? 8.688 26.766 -6.25 1 93.62 148 HIS A O 1
ATOM 1114 N N . GLY A 1 149 ? 10.781 26.062 -5.93 1 91.38 149 GLY A N 1
ATOM 1115 C CA . GLY A 1 149 ? 10.461 24.672 -6.199 1 91.38 149 GLY A CA 1
ATOM 1116 C C . GLY A 1 149 ? 10.672 24.281 -7.648 1 91.38 149 GLY A C 1
ATOM 1117 O O . GLY A 1 149 ? 10.266 23.203 -8.07 1 91.38 149 GLY A O 1
ATOM 1118 N N . HIS A 1 150 ? 11.305 25.141 -8.508 1 90 150 HIS A N 1
ATOM 1119 C CA . HIS A 1 150 ? 11.461 24.859 -9.93 1 90 150 HIS A CA 1
ATOM 1120 C C . HIS A 1 150 ? 12.32 23.625 -10.156 1 90 150 HIS A C 1
ATOM 1122 O O . HIS A 1 150 ? 12.289 23.031 -11.242 1 90 150 HIS A O 1
ATOM 1128 N N . ASN A 1 151 ? 13.008 23.078 -9.258 1 84.19 151 ASN A N 1
ATOM 1129 C CA . ASN A 1 151 ? 13.82 21.875 -9.383 1 84.19 151 ASN A CA 1
ATOM 1130 C C . ASN A 1 151 ? 13.102 20.656 -8.82 1 84.19 151 ASN A C 1
ATOM 1132 O O . ASN A 1 151 ? 13.68 19.562 -8.742 1 84.19 151 ASN A O 1
ATOM 1136 N N . SER A 1 152 ? 11.859 20.812 -8.578 1 88.12 152 SER A N 1
ATOM 1137 C CA . SER A 1 152 ? 11.109 19.719 -7.965 1 88.12 152 SER A CA 1
ATOM 1138 C C . SER A 1 152 ? 10.055 19.172 -8.922 1 88.12 152 SER A C 1
ATOM 1140 O O . SER A 1 152 ? 9.406 19.922 -9.641 1 88.12 152 SER A O 1
ATOM 1142 N N . VAL A 1 153 ? 9.844 17.828 -8.891 1 89.12 153 VAL A N 1
ATOM 1143 C CA . VAL A 1 153 ? 8.812 17.172 -9.695 1 89.12 153 VAL A CA 1
ATOM 1144 C C . VAL A 1 153 ? 7.445 17.375 -9.039 1 89.12 153 VAL A C 1
ATOM 1146 O O . VAL A 1 153 ? 6.414 17.031 -9.625 1 89.12 153 VAL A O 1
ATOM 1149 N N . SER A 1 154 ? 7.406 18.016 -7.883 1 92.5 154 SER A N 1
ATOM 1150 C CA . SER A 1 154 ? 6.164 18.25 -7.156 1 92.5 154 SER A CA 1
ATOM 1151 C C . SER A 1 154 ? 5.555 19.594 -7.52 1 92.5 154 SER A C 1
ATOM 1153 O O . SER A 1 154 ? 4.512 19.984 -6.984 1 92.5 154 SER A O 1
ATOM 1155 N N . CYS A 1 155 ? 6.234 20.297 -8.438 1 94.5 155 CYS A N 1
ATOM 1156 C CA . CYS A 1 155 ? 5.773 21.609 -8.867 1 94.5 155 CYS A CA 1
ATOM 1157 C C . CYS A 1 155 ? 5.523 21.641 -10.375 1 94.5 155 CYS A C 1
ATOM 1159 O O . CYS A 1 155 ? 6.148 20.875 -11.117 1 94.5 155 CYS A O 1
ATOM 1161 N N . ILE A 1 156 ? 4.59 22.469 -10.742 1 96.31 156 ILE A N 1
ATOM 1162 C CA . ILE A 1 156 ? 4.328 22.766 -12.141 1 96.31 156 ILE A CA 1
ATOM 1163 C C . ILE A 1 156 ? 4.598 24.234 -12.422 1 96.31 156 ILE A C 1
ATOM 1165 O O . ILE A 1 156 ? 4.074 25.109 -11.727 1 96.31 156 ILE A O 1
ATOM 1169 N N . GLU A 1 157 ? 5.406 24.484 -13.391 1 97.25 157 GLU A N 1
ATOM 1170 C CA . GLU A 1 157 ? 5.684 25.859 -13.789 1 97.25 157 GLU A CA 1
ATOM 1171 C C . GLU A 1 157 ? 4.605 26.391 -14.734 1 97.25 157 GLU A C 1
ATOM 1173 O O . GLU A 1 157 ? 4.125 25.656 -15.602 1 97.25 157 GLU A O 1
ATOM 1178 N N . ALA A 1 158 ? 4.211 27.594 -14.484 1 98.25 158 ALA A N 1
ATOM 1179 C CA . ALA A 1 158 ? 3.246 28.281 -15.328 1 98.25 158 ALA A CA 1
ATOM 1180 C C . ALA A 1 158 ? 3.574 29.781 -15.422 1 98.25 158 ALA A C 1
ATOM 1182 O O . ALA A 1 158 ? 4.27 30.312 -14.555 1 98.25 158 ALA A O 1
ATOM 1183 N N . ASP A 1 159 ? 3.002 30.406 -16.516 1 98.31 159 ASP A N 1
ATOM 1184 C CA . ASP A 1 159 ? 3.25 31.828 -16.719 1 98.31 159 ASP A CA 1
ATOM 1185 C C . ASP A 1 159 ? 2.018 32.531 -17.297 1 98.31 159 ASP A C 1
ATOM 1187 O O . ASP A 1 159 ? 1.315 31.969 -18.141 1 98.31 159 ASP A O 1
ATOM 1191 N N . GLY A 1 160 ? 1.877 33.75 -16.812 1 98.5 160 GLY A N 1
ATOM 1192 C CA . GLY A 1 160 ? 0.758 34.531 -17.297 1 98.5 160 GLY A CA 1
ATOM 1193 C C . GLY A 1 160 ? -0.576 34.094 -16.719 1 98.5 160 GLY A C 1
ATOM 1194 O O . GLY A 1 160 ? -0.69 33 -16.188 1 98.5 160 GLY A O 1
ATOM 1195 N N . VAL A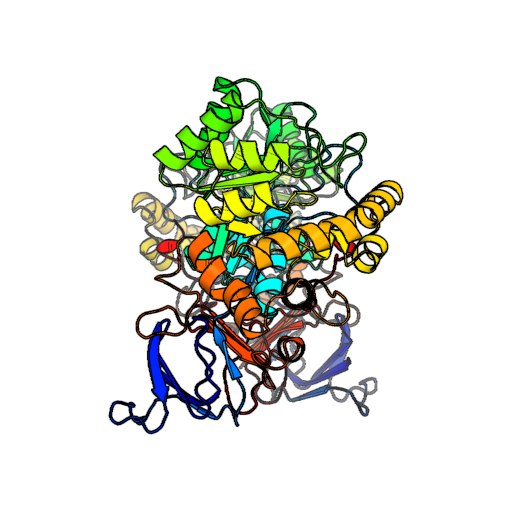 1 161 ? -1.483 34.938 -16.875 1 98.62 161 VAL A N 1
ATOM 1196 C CA . VAL A 1 161 ? -2.822 34.719 -16.344 1 98.62 161 VAL A CA 1
ATOM 1197 C C . VAL A 1 161 ? -3.402 33.406 -16.906 1 98.62 161 VAL A C 1
ATOM 1199 O O . VAL A 1 161 ? -3.879 32.562 -16.141 1 98.62 161 VAL A O 1
ATOM 1202 N N . ASP A 1 162 ? -3.252 33.188 -18.109 1 98.62 162 ASP A N 1
ATOM 1203 C CA . ASP A 1 162 ? -3.838 32 -18.75 1 98.62 162 ASP A CA 1
ATOM 1204 C C . ASP A 1 162 ? -3.074 30.734 -18.391 1 98.62 162 ASP A C 1
ATOM 1206 O O . ASP A 1 162 ? -3.668 29.672 -18.25 1 98.62 162 ASP A O 1
ATOM 1210 N N . GLY A 1 163 ? -1.778 30.875 -18.312 1 98.75 163 GLY A N 1
ATOM 1211 C CA . GLY A 1 163 ? -0.981 29.734 -17.891 1 98.75 163 GLY A CA 1
ATOM 1212 C C . GLY A 1 163 ? -1.357 29.219 -16.516 1 98.75 163 GLY A C 1
ATOM 1213 O O . GLY A 1 163 ? -1.531 28.016 -16.312 1 98.75 163 GLY A O 1
ATOM 1214 N N . PHE A 1 164 ? -1.519 30.109 -15.617 1 98.81 164 PHE A N 1
ATOM 1215 C CA . PHE A 1 164 ? -1.878 29.719 -14.258 1 98.81 164 PHE A CA 1
ATOM 1216 C C . PHE A 1 164 ? -3.316 29.219 -14.195 1 98.81 164 PHE A C 1
ATOM 1218 O O . PHE A 1 164 ? -3.631 28.312 -13.422 1 98.81 164 PHE A O 1
ATOM 1225 N N . ARG A 1 165 ? -4.219 29.859 -15.008 1 98.69 165 ARG A N 1
ATOM 1226 C CA . ARG A 1 165 ? -5.582 29.344 -15.102 1 98.69 165 ARG A CA 1
ATOM 1227 C C . ARG A 1 165 ? -5.582 27.875 -15.555 1 98.69 165 ARG A C 1
ATOM 1229 O O . ARG A 1 165 ? -6.258 27.047 -14.953 1 98.69 165 ARG A O 1
ATOM 1236 N N . ARG A 1 166 ? -4.812 27.656 -16.578 1 98.69 166 ARG A N 1
ATOM 1237 C CA . ARG A 1 166 ? -4.734 26.297 -17.109 1 98.69 166 ARG A CA 1
ATOM 1238 C C . ARG A 1 166 ? -4.164 25.328 -16.062 1 98.69 166 ARG A C 1
ATOM 1240 O O . ARG A 1 166 ? -4.703 24.25 -15.867 1 98.69 166 ARG A O 1
ATOM 1247 N N . ALA A 1 167 ? -3.109 25.734 -15.477 1 98.69 167 ALA A N 1
ATOM 1248 C CA . ALA A 1 167 ? -2.457 24.891 -14.484 1 98.69 167 ALA A CA 1
ATOM 1249 C C . ALA A 1 167 ? -3.402 24.562 -13.336 1 98.69 167 ALA A C 1
ATOM 1251 O O . ALA A 1 167 ? -3.459 23.422 -12.867 1 98.69 167 ALA A O 1
ATOM 1252 N N . ALA A 1 168 ? -4.109 25.531 -12.867 1 98.88 168 ALA A N 1
ATOM 1253 C CA . ALA A 1 168 ? -5.078 25.312 -11.797 1 98.88 168 ALA A CA 1
ATOM 1254 C C . ALA A 1 168 ? -6.164 24.344 -12.234 1 98.88 168 ALA A C 1
ATOM 1256 O O . ALA A 1 168 ? -6.527 23.438 -11.484 1 98.88 168 ALA A O 1
ATOM 1257 N N . ARG A 1 169 ? -6.652 24.469 -13.469 1 98.81 169 ARG A N 1
ATOM 1258 C CA . ARG A 1 169 ? -7.699 23.594 -13.992 1 98.81 169 ARG A CA 1
ATOM 1259 C C . ARG A 1 169 ? -7.199 22.172 -14.141 1 98.81 169 ARG A C 1
ATOM 1261 O O . ARG A 1 169 ? -7.961 21.219 -13.945 1 98.81 169 ARG A O 1
ATOM 1268 N N . GLU A 1 170 ? -5.945 22.078 -14.469 1 98.25 170 GLU A N 1
ATOM 1269 C CA . GLU A 1 170 ? -5.352 20.75 -14.602 1 98.25 170 GLU A CA 1
ATOM 1270 C C . GLU A 1 170 ? -5.316 20.016 -13.258 1 98.25 170 GLU A C 1
ATOM 1272 O O . GLU A 1 170 ? -5.531 18.812 -13.195 1 98.25 170 GLU A O 1
ATOM 1277 N N . GLN A 1 171 ? -5.008 20.75 -12.18 1 98.44 171 GLN A N 1
ATOM 1278 C CA . GLN A 1 171 ? -5.062 20.141 -10.859 1 98.44 171 GLN A CA 1
ATOM 1279 C C . GLN A 1 171 ? -6.484 19.703 -10.516 1 98.44 171 GLN A C 1
ATOM 1281 O O . GLN A 1 171 ? -6.699 18.609 -10.008 1 98.44 171 GLN A O 1
ATOM 1286 N N . LEU A 1 172 ? -7.445 20.578 -10.812 1 98.44 172 LEU A N 1
ATOM 1287 C CA . LEU A 1 172 ? -8.844 20.266 -10.539 1 98.44 172 LEU A CA 1
ATOM 1288 C C . LEU A 1 172 ? -9.289 19.047 -11.336 1 98.44 172 LEU A C 1
ATOM 1290 O O . LEU A 1 172 ? -9.992 18.172 -10.805 1 98.44 172 LEU A O 1
ATOM 1294 N N . ARG A 1 173 ? -8.852 18.969 -12.617 1 96.94 173 ARG A N 1
ATOM 1295 C CA . ARG A 1 173 ? -9.164 17.812 -13.453 1 96.94 173 ARG A CA 1
ATOM 1296 C C . ARG A 1 173 ? -8.641 16.531 -12.828 1 96.94 173 ARG A C 1
ATOM 1298 O O . ARG A 1 173 ? -9.297 15.492 -12.898 1 96.94 173 ARG A O 1
ATOM 1305 N N . ALA A 1 174 ? -7.559 16.656 -12.172 1 96.06 174 ALA A N 1
ATOM 1306 C CA . ALA A 1 174 ? -6.914 15.477 -11.578 1 96.06 174 ALA A CA 1
ATOM 1307 C C . ALA A 1 174 ? -7.566 15.109 -10.25 1 96.06 174 ALA A C 1
ATOM 1309 O O . ALA A 1 174 ? -7.234 14.078 -9.656 1 96.06 174 ALA A O 1
ATOM 1310 N N . GLY A 1 175 ? -8.422 15.914 -9.695 1 97.31 175 GLY A N 1
ATOM 1311 C CA . GLY A 1 175 ? -9.156 15.594 -8.484 1 97.31 175 GLY A CA 1
ATOM 1312 C C . GLY A 1 175 ? -8.617 16.297 -7.254 1 97.31 175 GLY A C 1
ATOM 1313 O O . GLY A 1 175 ? -8.836 15.852 -6.125 1 97.31 175 GLY A O 1
ATOM 1314 N N . ALA A 1 176 ? -7.918 17.438 -7.438 1 98.44 176 ALA A N 1
ATOM 1315 C CA . ALA A 1 176 ? -7.355 18.172 -6.316 1 98.44 176 ALA A CA 1
ATOM 1316 C C . ALA A 1 176 ? -8.461 18.719 -5.414 1 98.44 176 ALA A C 1
ATOM 1318 O O . ALA A 1 176 ? -9.539 19.078 -5.891 1 98.44 176 ALA A O 1
ATOM 1319 N N . ASP A 1 177 ? -8.125 18.781 -4.148 1 98.81 177 ASP A N 1
ATOM 1320 C CA . ASP A 1 177 ? -9.078 19.25 -3.15 1 98.81 177 ASP A CA 1
ATOM 1321 C C . ASP A 1 177 ? -8.852 20.734 -2.836 1 98.81 177 ASP A C 1
ATOM 1323 O O . ASP A 1 177 ? -9.68 21.359 -2.178 1 98.81 177 ASP A O 1
ATOM 1327 N N . LEU A 1 178 ? -7.785 21.25 -3.264 1 98.88 178 LEU A N 1
ATOM 1328 C CA . LEU A 1 178 ? -7.328 22.625 -3.145 1 98.88 178 LEU A CA 1
ATOM 1329 C C . LEU A 1 178 ? -6.293 22.953 -4.219 1 98.88 178 LEU A C 1
ATOM 1331 O O . LEU A 1 178 ? -5.871 22.078 -4.965 1 98.88 178 LEU A O 1
ATOM 1335 N N . ILE A 1 179 ? -5.938 24.25 -4.324 1 98.88 179 ILE A N 1
ATOM 1336 C CA . ILE A 1 179 ? -4.848 24.656 -5.207 1 98.88 179 ILE A CA 1
ATOM 1337 C C . ILE A 1 179 ? -3.729 25.281 -4.387 1 98.88 179 ILE A C 1
ATOM 1339 O O . ILE A 1 179 ? -3.984 26.125 -3.516 1 98.88 179 ILE A O 1
ATOM 1343 N N . LYS A 1 180 ? -2.506 24.797 -4.59 1 98.94 180 LYS A N 1
ATOM 1344 C CA . LYS A 1 180 ? -1.328 25.375 -3.949 1 98.94 180 LYS A CA 1
ATOM 1345 C C . LYS A 1 180 ? -0.527 26.234 -4.934 1 98.94 180 LYS A C 1
ATOM 1347 O O . LYS A 1 180 ? -0.283 25.812 -6.066 1 98.94 180 LYS A O 1
ATOM 1352 N N . ILE A 1 181 ? -0.113 27.422 -4.492 1 98.88 181 ILE A N 1
ATOM 1353 C CA . ILE A 1 181 ? 0.803 28.25 -5.273 1 98.88 181 ILE A CA 1
ATOM 1354 C C . ILE A 1 181 ? 2.004 28.641 -4.414 1 98.88 181 ILE A C 1
ATOM 1356 O O . ILE A 1 181 ? 1.936 28.609 -3.184 1 98.88 181 ILE A O 1
ATOM 1360 N N . CYS A 1 182 ? 3.096 28.953 -5.09 1 98.5 182 CYS A N 1
ATOM 1361 C CA . CYS A 1 182 ? 4.234 29.594 -4.438 1 98.5 182 CYS A CA 1
ATOM 1362 C C . CYS A 1 182 ? 4.387 31.047 -4.891 1 98.5 182 CYS A C 1
ATOM 1364 O O . CYS A 1 182 ? 5.07 31.312 -5.875 1 98.5 182 CYS A O 1
ATOM 1366 N N . LEU A 1 183 ? 3.83 31.875 -4.059 1 98.38 183 LEU A N 1
ATOM 1367 C CA . LEU A 1 183 ? 3.795 33.312 -4.391 1 98.38 183 LEU A CA 1
ATOM 1368 C C . LEU A 1 183 ? 5.176 33.938 -4.238 1 98.38 183 LEU A C 1
ATOM 1370 O O . LEU A 1 183 ? 5.516 34.875 -4.949 1 98.38 183 LEU A O 1
ATOM 1374 N N . THR A 1 184 ? 5.961 33.438 -3.33 1 97.69 184 THR A N 1
ATOM 1375 C CA . THR A 1 184 ? 7.27 34 -3.031 1 97.69 184 THR A CA 1
ATOM 1376 C C . THR A 1 184 ? 8.352 32.938 -3.059 1 97.69 184 THR A C 1
ATOM 1378 O O . THR A 1 184 ? 8.047 31.75 -3.17 1 97.69 184 THR A O 1
ATOM 1381 N N . GLY A 1 185 ? 9.57 33.406 -3.016 1 94.69 185 GLY A N 1
ATOM 1382 C CA . GLY A 1 185 ? 10.664 32.5 -2.738 1 94.69 185 GLY A CA 1
ATOM 1383 C C . GLY A 1 185 ? 10.594 31.891 -1.348 1 94.69 185 GLY A C 1
ATOM 1384 O O . GLY A 1 185 ? 9.609 32.062 -0.631 1 94.69 185 GLY A O 1
ATOM 1385 N N . GLY A 1 186 ? 11.609 31.094 -1.04 1 92.5 186 GLY A N 1
ATOM 1386 C CA . GLY A 1 186 ? 11.609 30.391 0.234 1 92.5 186 GLY A CA 1
ATOM 1387 C C . GLY A 1 186 ? 13 30.016 0.714 1 92.5 186 GLY A C 1
ATOM 1388 O O . GLY A 1 186 ? 13.969 30.719 0.411 1 92.5 186 GLY A O 1
ATOM 1389 N N . ILE A 1 187 ? 12.969 29.078 1.476 1 89.94 187 ILE A N 1
ATOM 1390 C CA . ILE A 1 187 ? 14.188 28.625 2.133 1 89.94 187 ILE A CA 1
ATOM 1391 C C . ILE A 1 187 ? 14.82 27.484 1.331 1 89.94 187 ILE A C 1
ATOM 1393 O O . ILE A 1 187 ? 16.047 27.359 1.269 1 89.94 187 ILE A O 1
ATOM 1397 N N . GLY A 1 188 ? 14.039 26.797 0.61 1 86.19 188 GLY A N 1
ATOM 1398 C CA . GLY A 1 188 ? 14.469 25.516 0.09 1 86.19 188 GLY A CA 1
ATOM 1399 C C . GLY A 1 188 ? 15.016 25.594 -1.323 1 86.19 188 GLY A C 1
ATOM 1400 O O . GLY A 1 188 ? 15.461 24.594 -1.879 1 86.19 188 GLY A O 1
ATOM 1401 N N . THR A 1 189 ? 14.93 26.703 -1.981 1 86.62 189 THR A N 1
ATOM 1402 C CA . THR A 1 189 ? 15.453 26.875 -3.334 1 86.62 189 THR A CA 1
ATOM 1403 C C . THR A 1 189 ? 16.625 27.844 -3.35 1 86.62 189 THR A C 1
ATOM 1405 O O . THR A 1 189 ? 16.531 28.938 -2.775 1 86.62 189 THR A O 1
ATOM 1408 N N . PRO A 1 190 ? 17.688 27.469 -4.008 1 83.19 190 PRO A N 1
ATOM 1409 C CA . PRO A 1 190 ? 18.859 28.344 -4.031 1 83.19 190 PRO A CA 1
ATOM 1410 C C . PRO A 1 190 ? 18.609 29.641 -4.801 1 83.19 190 PRO A C 1
ATOM 1412 O O . PRO A 1 190 ? 17.891 29.641 -5.809 1 83.19 190 PRO A O 1
ATOM 1415 N N . GLY A 1 191 ? 19.141 30.688 -4.32 1 85.56 191 GLY A N 1
ATOM 1416 C CA . GLY A 1 191 ? 19.141 31.938 -5.074 1 85.56 191 GLY A CA 1
ATOM 1417 C C . GLY A 1 191 ? 17.891 32.781 -4.82 1 85.56 191 GLY A C 1
ATOM 1418 O O . GLY A 1 191 ? 17.672 33.781 -5.492 1 85.56 191 GLY A O 1
ATOM 1419 N N . GLU A 1 192 ? 17.125 32.344 -3.906 1 89.31 192 GLU A N 1
ATOM 1420 C CA . GLU A 1 192 ? 15.914 33.094 -3.58 1 89.31 192 GLU A CA 1
ATOM 1421 C C . GLU A 1 192 ? 15.883 33.469 -2.102 1 89.31 192 GLU A C 1
ATOM 1423 O O . GLU A 1 192 ? 16.656 32.938 -1.303 1 89.31 192 GLU A O 1
ATOM 1428 N N . GLN A 1 193 ? 15.023 34.438 -1.833 1 89.75 193 GLN A N 1
ATOM 1429 C CA . GLN A 1 193 ? 14.727 34.812 -0.451 1 89.75 193 GLN A CA 1
ATOM 1430 C C . GLN A 1 193 ? 13.242 34.656 -0.149 1 89.75 193 GLN A C 1
ATOM 1432 O O . GLN A 1 193 ? 12.406 34.75 -1.05 1 89.75 193 GLN A O 1
ATOM 1437 N N . PRO A 1 194 ? 12.898 34.438 1.101 1 90 194 PRO A N 1
ATOM 1438 C CA . PRO A 1 194 ? 11.508 34.188 1.474 1 90 194 PRO A CA 1
ATOM 1439 C C . PRO A 1 194 ? 10.562 35.312 1.075 1 90 194 PRO A C 1
ATOM 1441 O O . PRO A 1 194 ? 9.383 35.062 0.802 1 90 194 PRO A O 1
ATOM 1444 N N . ALA A 1 195 ? 11.07 36.531 0.922 1 89.75 195 ALA A N 1
ATOM 1445 C CA . ALA A 1 195 ? 10.195 37.688 0.684 1 89.75 195 ALA A CA 1
ATOM 1446 C C . ALA A 1 195 ? 10.164 38.031 -0.796 1 89.75 195 ALA A C 1
ATOM 1448 O O . ALA A 1 195 ? 9.43 38.938 -1.203 1 89.75 195 ALA A O 1
ATOM 1449 N N . ASP A 1 196 ? 10.875 37.312 -1.626 1 93.19 196 ASP A N 1
ATOM 1450 C CA . ASP A 1 196 ? 10.898 37.594 -3.059 1 93.19 196 ASP A CA 1
ATOM 1451 C C . ASP A 1 196 ? 9.555 37.281 -3.703 1 93.19 196 ASP A C 1
ATOM 1453 O O . ASP A 1 196 ? 9.211 36.094 -3.867 1 93.19 196 ASP A O 1
ATOM 1457 N N . LYS A 1 197 ? 8.797 38.281 -4.062 1 96.06 197 LYS A N 1
ATOM 1458 C CA . LYS A 1 197 ? 7.543 38 -4.762 1 96.06 197 LYS A CA 1
ATOM 1459 C C . LYS A 1 197 ? 7.797 37.5 -6.18 1 96.06 197 LYS A C 1
ATOM 1461 O O . LYS A 1 197 ? 8.484 38.188 -6.961 1 96.06 197 LYS A O 1
ATOM 1466 N N . GLN A 1 198 ? 7.188 36.406 -6.504 1 97.31 198 GLN A N 1
ATOM 1467 C CA . GLN A 1 198 ? 7.559 35.75 -7.75 1 97.31 198 GLN A CA 1
ATOM 1468 C C . GLN A 1 198 ? 6.363 35.625 -8.688 1 97.31 198 GLN A C 1
ATOM 1470 O O . GLN A 1 198 ? 6.527 35.344 -9.875 1 97.31 198 GLN A O 1
ATOM 1475 N N . MET A 1 199 ? 5.16 35.844 -8.203 1 98.19 199 MET A N 1
ATOM 1476 C CA . MET A 1 199 ? 3.951 35.875 -9.023 1 98.19 199 MET A CA 1
ATOM 1477 C C . MET A 1 199 ? 3.338 37.281 -9.047 1 98.19 199 MET A C 1
ATOM 1479 O O . MET A 1 199 ? 3.391 38 -8.055 1 98.19 199 MET A O 1
ATOM 1483 N N . SER A 1 200 ? 2.738 37.625 -10.18 1 98.19 200 SER A N 1
ATOM 1484 C CA . SER A 1 200 ? 2.004 38.906 -10.242 1 98.19 200 SER A CA 1
ATOM 1485 C C . SER A 1 200 ? 0.637 38.781 -9.578 1 98.19 200 SER A C 1
ATOM 1487 O O . SER A 1 200 ? 0.129 37.656 -9.391 1 98.19 200 SER A O 1
ATOM 1489 N N . ASP A 1 201 ? 0.113 39.938 -9.242 1 98.44 201 ASP A N 1
ATOM 1490 C CA . ASP A 1 201 ? -1.215 39.938 -8.633 1 98.44 201 ASP A CA 1
ATOM 1491 C C . ASP A 1 201 ? -2.252 39.312 -9.57 1 98.44 201 ASP A C 1
ATOM 1493 O O . ASP A 1 201 ? -3.143 38.594 -9.125 1 98.44 201 ASP A O 1
ATOM 1497 N N . ASP A 1 202 ? -2.107 39.531 -10.844 1 98.69 202 ASP A N 1
ATOM 1498 C CA . ASP A 1 202 ? -3.066 39.031 -11.812 1 98.69 202 ASP A CA 1
ATOM 1499 C C . ASP A 1 202 ? -2.988 37.5 -11.906 1 98.69 202 ASP A C 1
ATOM 1501 O O . ASP A 1 202 ? -4.008 36.844 -12.102 1 98.69 202 ASP A O 1
ATOM 1505 N N . GLU A 1 203 ? -1.815 37 -11.812 1 98.81 203 GLU A N 1
ATOM 1506 C CA . GLU A 1 203 ? -1.637 35.531 -11.828 1 98.81 203 GLU A CA 1
ATOM 1507 C C . GLU A 1 203 ? -2.283 34.906 -10.602 1 98.81 203 GLU A C 1
ATOM 1509 O O . GLU A 1 203 ? -2.98 33.875 -10.719 1 98.81 203 GLU A O 1
ATOM 1514 N N . VAL A 1 204 ? -2.076 35.5 -9.469 1 98.81 204 VAL A N 1
ATOM 1515 C CA . VAL A 1 204 ? -2.666 35 -8.234 1 98.81 204 VAL A CA 1
ATOM 1516 C C . VAL A 1 204 ? -4.188 35.094 -8.312 1 98.81 204 VAL A C 1
ATOM 1518 O O . VAL A 1 204 ? -4.895 34.125 -7.977 1 98.81 204 VAL A O 1
ATOM 1521 N N . ALA A 1 205 ? -4.664 36.188 -8.781 1 98.81 205 ALA A N 1
ATOM 1522 C CA . ALA A 1 205 ? -6.102 36.406 -8.906 1 98.81 205 ALA A CA 1
ATOM 1523 C C . ALA A 1 205 ? -6.738 35.375 -9.82 1 98.81 205 ALA A C 1
ATOM 1525 O O . ALA A 1 205 ? -7.852 34.906 -9.57 1 98.81 205 ALA A O 1
ATOM 1526 N N . ALA A 1 206 ? -6.043 35.031 -10.836 1 98.75 206 ALA A N 1
ATOM 1527 C CA . ALA A 1 206 ? -6.531 34 -11.773 1 98.75 206 ALA A CA 1
ATOM 1528 C C . ALA A 1 206 ? -6.695 32.656 -11.094 1 98.75 206 ALA A C 1
ATOM 1530 O O . ALA A 1 206 ? -7.691 31.969 -11.305 1 98.75 206 ALA A O 1
ATOM 1531 N N . VAL A 1 207 ? -5.707 32.281 -10.305 1 98.88 207 VAL A N 1
ATOM 1532 C CA . VAL A 1 207 ? -5.766 31 -9.594 1 98.88 207 VAL A CA 1
ATOM 1533 C C . VAL A 1 207 ? -6.922 31.031 -8.594 1 98.88 207 VAL A C 1
ATOM 1535 O O . VAL A 1 207 ? -7.688 30.062 -8.508 1 98.88 207 VAL A O 1
ATOM 1538 N N . VAL A 1 208 ? -7.086 32.094 -7.883 1 98.94 208 VAL A N 1
ATOM 1539 C CA . VAL A 1 208 ? -8.148 32.25 -6.887 1 98.94 208 VAL A CA 1
ATOM 1540 C C . VAL A 1 208 ? -9.508 32.125 -7.566 1 98.94 208 VAL A C 1
ATOM 1542 O O . VAL A 1 208 ? -10.406 31.438 -7.074 1 98.94 208 VAL A O 1
ATOM 1545 N N . GLU A 1 209 ? -9.625 32.75 -8.688 1 98.75 209 GLU A N 1
ATOM 1546 C CA . GLU A 1 209 ? -10.875 32.719 -9.438 1 98.75 209 GLU A CA 1
ATOM 1547 C C . GLU A 1 209 ? -11.234 31.281 -9.828 1 98.75 209 GLU A C 1
ATOM 1549 O O . GLU A 1 209 ? -12.359 30.844 -9.617 1 98.75 209 GLU A O 1
ATOM 1554 N N . VAL A 1 210 ? -10.258 30.594 -10.367 1 98.81 210 VAL A N 1
ATOM 1555 C CA . VAL A 1 210 ? -10.484 29.234 -10.805 1 98.81 210 VAL A CA 1
ATOM 1556 C C . VAL A 1 210 ? -10.836 28.344 -9.609 1 98.81 210 VAL A C 1
ATOM 1558 O O . VAL A 1 210 ? -11.828 27.609 -9.648 1 98.81 210 VAL A O 1
ATOM 1561 N N . ALA A 1 211 ? -10.086 28.406 -8.57 1 98.88 211 ALA A N 1
ATOM 1562 C CA . ALA A 1 211 ? -10.289 27.578 -7.387 1 98.88 211 ALA A CA 1
ATOM 1563 C C . ALA A 1 211 ? -11.648 27.859 -6.742 1 98.88 211 ALA A C 1
ATOM 1565 O O . ALA A 1 211 ? -12.43 26.938 -6.496 1 98.88 211 ALA A O 1
ATOM 1566 N N . HIS A 1 212 ? -11.938 29.156 -6.512 1 98.81 212 HIS A N 1
ATOM 1567 C CA . HIS A 1 212 ? -13.188 29.547 -5.867 1 98.81 212 HIS A CA 1
ATOM 1568 C C . HIS A 1 212 ? -14.383 29.203 -6.738 1 98.81 212 HIS A C 1
ATOM 1570 O O . HIS A 1 212 ? -15.445 28.828 -6.227 1 98.81 212 HIS A O 1
ATOM 1576 N N . GLY A 1 213 ? -14.219 29.312 -8.008 1 98.56 213 GLY A N 1
ATOM 1577 C CA . GLY A 1 213 ? -15.273 28.891 -8.914 1 98.56 213 GLY A CA 1
ATOM 1578 C C . GLY A 1 213 ? -15.617 27.422 -8.789 1 98.56 213 GLY A C 1
ATOM 1579 O O . GLY A 1 213 ? -16.75 27.031 -9.078 1 98.56 213 GLY A O 1
ATOM 1580 N N . ALA A 1 214 ? -14.648 26.641 -8.383 1 98.38 214 ALA A N 1
ATOM 1581 C CA . ALA A 1 214 ? -14.844 25.203 -8.18 1 98.38 214 ALA A CA 1
ATOM 1582 C C . ALA A 1 214 ? -15.094 24.891 -6.703 1 98.38 214 ALA A C 1
ATOM 1584 O O . ALA A 1 214 ? -15.062 23.719 -6.293 1 98.38 214 ALA A O 1
ATOM 1585 N N . ASN A 1 215 ? -15.273 25.922 -5.914 1 98.38 215 ASN A N 1
ATOM 1586 C CA . ASN A 1 215 ? -15.508 25.797 -4.48 1 98.38 215 ASN A CA 1
ATOM 1587 C C . ASN A 1 215 ? -14.328 25.141 -3.771 1 98.38 215 ASN A C 1
ATOM 1589 O O . ASN A 1 215 ? -14.516 24.281 -2.912 1 98.38 215 ASN A O 1
ATOM 1593 N N . LYS A 1 216 ? -13.164 25.469 -4.238 1 98.75 216 LYS A N 1
ATOM 1594 C CA . LYS A 1 216 ? -11.93 25.016 -3.607 1 98.75 216 LYS A CA 1
ATOM 1595 C C . LYS A 1 216 ? -11.133 26.203 -3.061 1 98.75 216 LYS A C 1
ATOM 1597 O O . LYS A 1 216 ? -11.273 27.328 -3.535 1 98.75 216 LYS A O 1
ATOM 1602 N N . ARG A 1 217 ? -10.32 25.922 -2.109 1 98.88 217 ARG A N 1
ATOM 1603 C CA . ARG A 1 217 ? -9.508 26.969 -1.48 1 98.88 217 ARG A CA 1
ATOM 1604 C C . ARG A 1 217 ? -8.125 27.031 -2.121 1 98.88 217 ARG A C 1
ATOM 1606 O O . ARG A 1 217 ? -7.684 26.094 -2.77 1 98.88 217 ARG A O 1
ATOM 1613 N N . VAL A 1 218 ? -7.484 28.141 -1.911 1 98.94 218 VAL A N 1
ATOM 1614 C CA . VAL A 1 218 ? -6.121 28.359 -2.389 1 98.94 218 VAL A CA 1
ATOM 1615 C C . VAL A 1 218 ? -5.176 28.516 -1.198 1 98.94 218 VAL A C 1
ATOM 1617 O O . VAL A 1 218 ? -5.441 29.297 -0.282 1 98.94 218 VAL A O 1
ATOM 1620 N N . ALA A 1 219 ? -4.141 27.688 -1.184 1 98.94 219 ALA A N 1
ATOM 1621 C CA . ALA A 1 219 ? -3.039 27.828 -0.237 1 98.94 219 ALA A CA 1
ATOM 1622 C C . ALA A 1 219 ? -1.812 28.438 -0.907 1 98.94 219 ALA A C 1
ATOM 1624 O O . ALA A 1 219 ? -1.466 28.062 -2.033 1 98.94 219 ALA A O 1
ATOM 1625 N N . SER A 1 220 ? -1.145 29.328 -0.207 1 98.88 220 SER A N 1
ATOM 1626 C CA . SER A 1 220 ? -0.03 30.031 -0.833 1 98.88 220 SER A CA 1
ATOM 1627 C C . SER A 1 220 ? 1.221 29.969 0.038 1 98.88 220 SER A C 1
ATOM 1629 O O . SER A 1 220 ? 1.198 30.391 1.196 1 98.88 220 SER A O 1
ATOM 1631 N N . HIS A 1 221 ? 2.232 29.359 -0.529 1 98.62 221 HIS A N 1
ATOM 1632 C CA . HIS A 1 221 ? 3.559 29.594 0.03 1 98.62 221 HIS A CA 1
ATOM 1633 C C . HIS A 1 221 ? 3.941 31.062 -0.066 1 98.62 221 HIS A C 1
ATOM 1635 O O . HIS A 1 221 ? 4.207 31.578 -1.158 1 98.62 221 HIS A O 1
ATOM 1641 N N . THR A 1 222 ? 3.938 31.703 1.07 1 97.06 222 THR A N 1
ATOM 1642 C CA . THR A 1 222 ? 4.129 33.156 1.074 1 97.06 222 THR A CA 1
ATOM 1643 C C . THR A 1 222 ? 4.949 33.594 2.285 1 97.06 222 THR A C 1
ATOM 1645 O O . THR A 1 222 ? 4.633 33.219 3.42 1 97.06 222 THR A O 1
ATOM 1648 N N . GLY A 1 223 ? 5.941 34.281 1.915 1 91 223 GLY A N 1
ATOM 1649 C CA . GLY A 1 223 ? 6.742 34.938 2.934 1 91 223 GLY A CA 1
ATOM 1650 C C . GLY A 1 223 ? 6.941 36.406 2.672 1 91 223 GLY A C 1
ATOM 1651 O O . GLY A 1 223 ? 6.727 36.875 1.555 1 91 223 GLY A O 1
ATOM 1652 N N . GLY A 1 224 ? 7.055 37.281 3.721 1 93.44 224 GLY A N 1
ATOM 1653 C CA . GLY A 1 224 ? 7.203 38.719 3.658 1 93.44 224 GLY A CA 1
ATOM 1654 C C . GLY A 1 224 ? 5.914 39.469 3.941 1 93.44 224 GLY A C 1
ATOM 1655 O O . GLY A 1 224 ? 4.832 39 3.582 1 93.44 224 GLY A O 1
ATOM 1656 N N . SER A 1 225 ? 6.043 40.594 4.375 1 96.62 225 SER A N 1
ATOM 1657 C CA . SER A 1 225 ? 4.879 41.375 4.812 1 96.62 225 SER A CA 1
ATOM 1658 C C . SER A 1 225 ? 4.008 41.781 3.627 1 96.62 225 SER A C 1
ATOM 1660 O O . SER A 1 225 ? 2.803 41.5 3.619 1 96.62 225 SER A O 1
ATOM 1662 N N . GLN A 1 226 ? 4.613 42.312 2.66 1 97.31 226 GLN A N 1
ATOM 1663 C CA . GLN A 1 226 ? 3.826 42.844 1.549 1 97.31 226 GLN A CA 1
ATOM 1664 C C . GLN A 1 226 ? 3.182 41.719 0.752 1 97.31 226 GLN A C 1
ATOM 1666 O O . GLN A 1 226 ? 1.99 41.781 0.438 1 97.31 226 GLN A O 1
ATOM 1671 N N . PRO A 1 227 ? 3.939 40.656 0.439 1 98.06 227 PRO A N 1
ATOM 1672 C CA . PRO A 1 227 ? 3.295 39.562 -0.271 1 98.06 227 PRO A CA 1
ATOM 1673 C C . PRO A 1 227 ? 2.137 38.938 0.516 1 98.06 227 PRO A C 1
ATOM 1675 O O . PRO A 1 227 ? 1.133 38.531 -0.074 1 98.06 227 PRO A O 1
ATOM 1678 N N . VAL A 1 228 ? 2.219 38.812 1.837 1 98.5 228 VAL A N 1
ATOM 1679 C CA . VAL A 1 228 ? 1.123 38.312 2.654 1 98.5 228 VAL A CA 1
ATOM 1680 C C . VAL A 1 228 ? -0.094 39.219 2.516 1 98.5 228 VAL A C 1
ATOM 1682 O O . VAL A 1 228 ? -1.212 38.75 2.303 1 98.5 228 VAL A O 1
ATOM 1685 N N . LYS A 1 229 ? 0.141 40.562 2.582 1 98.56 229 LYS A N 1
ATOM 1686 C CA . LYS A 1 229 ? -0.944 41.531 2.424 1 98.56 229 LYS A CA 1
ATOM 1687 C C . LYS A 1 229 ? -1.6 41.375 1.052 1 98.56 229 LYS A C 1
ATOM 1689 O O . LYS A 1 229 ? -2.828 41.406 0.941 1 98.56 229 LYS A O 1
ATOM 1694 N N . ASP A 1 230 ? -0.779 41.25 0.032 1 98.31 230 ASP A N 1
ATOM 1695 C CA . ASP A 1 230 ? -1.29 41.094 -1.326 1 98.31 230 ASP A CA 1
ATOM 1696 C C . ASP A 1 230 ? -2.133 39.812 -1.451 1 98.31 230 ASP A C 1
ATOM 1698 O O . ASP A 1 230 ? -3.219 39.844 -2.035 1 98.31 230 ASP A O 1
ATOM 1702 N N . ALA A 1 231 ? -1.605 38.719 -0.897 1 98.69 231 ALA A N 1
ATOM 1703 C CA . ALA A 1 231 ? -2.32 37.438 -0.951 1 98.69 231 ALA A CA 1
ATOM 1704 C C . ALA A 1 231 ? -3.689 37.562 -0.284 1 98.69 231 ALA A C 1
ATOM 1706 O O . ALA A 1 231 ? -4.691 37.094 -0.827 1 98.69 231 ALA A O 1
ATOM 1707 N N . VAL A 1 232 ? -3.746 38.156 0.869 1 98.75 232 VAL A N 1
ATOM 1708 C CA . VAL A 1 232 ? -4.992 38.344 1.611 1 98.75 232 VAL A CA 1
ATOM 1709 C C . VAL A 1 232 ? -5.973 39.188 0.792 1 98.75 232 VAL A C 1
ATOM 1711 O O . VAL A 1 232 ? -7.137 38.812 0.639 1 98.75 232 VAL A O 1
ATOM 1714 N N . ARG A 1 233 ? -5.48 40.25 0.202 1 98.5 233 ARG A N 1
ATOM 1715 C CA . ARG A 1 233 ? -6.32 41.125 -0.598 1 98.5 233 ARG A CA 1
ATOM 1716 C C . ARG A 1 233 ? -6.887 40.406 -1.811 1 98.5 233 ARG A C 1
ATOM 1718 O O . ARG A 1 233 ? -8.016 40.656 -2.23 1 98.5 233 ARG A O 1
ATOM 1725 N N . LEU A 1 234 ? -6.109 39.5 -2.322 1 98.69 234 LEU A N 1
ATOM 1726 C CA . LEU A 1 234 ? -6.469 38.844 -3.562 1 98.69 234 LEU A CA 1
ATOM 1727 C C . LEU A 1 234 ? -7.359 37.625 -3.285 1 98.69 234 LEU A C 1
ATOM 1729 O O . LEU A 1 234 ? -7.832 36.969 -4.219 1 98.69 234 LEU A O 1
ATOM 1733 N N . GLY A 1 235 ? -7.57 37.281 -2.029 1 98.69 235 GLY A N 1
ATOM 1734 C CA . GLY A 1 235 ? -8.555 36.25 -1.69 1 98.69 235 GLY A CA 1
ATOM 1735 C C . GLY A 1 235 ? -7.934 34.906 -1.402 1 98.69 235 GLY A C 1
ATOM 1736 O O . GLY A 1 235 ? -8.633 33.906 -1.357 1 98.69 235 GLY A O 1
ATOM 1737 N N . VAL A 1 236 ? -6.648 34.844 -1.245 1 98.88 236 VAL A N 1
ATOM 1738 C CA . VAL A 1 236 ? -6.008 33.594 -0.831 1 98.88 236 VAL A CA 1
ATOM 1739 C C . VAL A 1 236 ? -6.574 33.156 0.513 1 98.88 236 VAL A C 1
ATOM 1741 O O . VAL A 1 236 ? -6.746 33.938 1.425 1 98.88 236 VAL A O 1
ATOM 1744 N N . ASP A 1 237 ? -6.82 31.828 0.616 1 98.94 237 ASP A N 1
ATOM 1745 C CA . ASP A 1 237 ? -7.566 31.328 1.763 1 98.94 237 ASP A CA 1
ATOM 1746 C C . ASP A 1 237 ? -6.625 30.953 2.908 1 98.94 237 ASP A C 1
ATOM 1748 O O . ASP A 1 237 ? -7.023 30.969 4.074 1 98.94 237 ASP A O 1
ATOM 1752 N N . CYS A 1 238 ? -5.426 30.578 2.555 1 98.94 238 CYS A N 1
ATOM 1753 C CA . CYS A 1 238 ? -4.484 30.078 3.555 1 98.94 238 CYS A CA 1
ATOM 1754 C C . CYS A 1 238 ? -3.059 30.484 3.217 1 98.94 238 CYS A C 1
ATOM 1756 O O . CYS A 1 238 ? -2.596 30.281 2.094 1 98.94 238 CYS A O 1
ATOM 1758 N N . ILE A 1 239 ? -2.4 31.109 4.156 1 98.88 239 ILE A N 1
ATOM 1759 C CA . ILE A 1 239 ? -0.975 31.406 4.051 1 98.88 239 ILE A CA 1
ATOM 1760 C C . ILE A 1 239 ? -0.167 30.266 4.664 1 98.88 239 ILE A C 1
ATOM 1762 O O . ILE A 1 239 ? -0.421 29.844 5.797 1 98.88 239 ILE A O 1
ATOM 1766 N N . GLU A 1 240 ? 0.739 29.734 3.887 1 98.75 240 GLU A N 1
ATOM 1767 C CA . GLU A 1 240 ? 1.668 28.703 4.355 1 98.75 240 GLU A CA 1
ATOM 1768 C C . GLU A 1 240 ? 2.992 29.328 4.793 1 98.75 240 GLU A C 1
ATOM 1770 O O . GLU A 1 240 ? 3.482 30.266 4.168 1 98.75 240 GLU A O 1
ATOM 1775 N N . HIS A 1 241 ? 3.537 28.844 5.867 1 98.25 241 HIS A N 1
ATOM 1776 C CA . HIS A 1 241 ? 4.801 29.25 6.473 1 98.25 241 HIS A CA 1
ATOM 1777 C C . HIS A 1 241 ? 4.68 30.609 7.152 1 98.25 241 HIS A C 1
ATOM 1779 O O . HIS A 1 241 ? 4.621 30.688 8.383 1 98.25 241 HIS A O 1
ATOM 1785 N N . GLY A 1 242 ? 4.43 31.656 6.297 1 97.56 242 GLY A N 1
ATOM 1786 C CA . GLY A 1 242 ? 4.418 33 6.863 1 97.56 242 GLY A CA 1
ATOM 1787 C C . GLY A 1 242 ? 5.719 33.375 7.555 1 97.56 242 GLY A C 1
ATOM 1788 O O . GLY A 1 242 ? 5.711 33.844 8.695 1 97.56 242 GLY A O 1
ATOM 1789 N N . TYR A 1 243 ? 6.797 33.281 6.918 1 96.25 243 TYR A N 1
ATOM 1790 C CA . TYR A 1 243 ? 8.133 33.406 7.496 1 96.25 243 TYR A CA 1
ATOM 1791 C C . TYR A 1 243 ? 8.336 34.781 8.125 1 96.25 243 TYR A C 1
ATOM 1793 O O . TYR A 1 243 ? 8.953 34.875 9.188 1 96.25 243 TYR A O 1
ATOM 1801 N N . GLN A 1 244 ? 7.941 35.781 7.418 1 95.81 244 GLN A N 1
ATOM 1802 C CA . GLN A 1 244 ? 8.195 37.156 7.863 1 95.81 244 GLN A CA 1
ATOM 1803 C C . GLN A 1 244 ? 7.047 38.094 7.477 1 95.81 244 GLN A C 1
ATOM 1805 O O . GLN A 1 244 ? 6.867 38.406 6.297 1 95.81 244 GLN A O 1
ATOM 1810 N N . PHE A 1 245 ? 6.289 38.562 8.516 1 97.31 245 PHE A N 1
ATOM 1811 C CA . PHE A 1 245 ? 5.27 39.562 8.242 1 97.31 245 PHE A CA 1
ATOM 1812 C C . PHE A 1 245 ? 5.031 40.438 9.461 1 97.31 245 PHE A C 1
ATOM 1814 O O . PHE A 1 245 ? 5.32 40.031 10.586 1 97.31 245 PHE A O 1
ATOM 1821 N N . ASP A 1 246 ? 4.574 41.625 9.242 1 98.19 246 ASP A N 1
ATOM 1822 C CA . ASP A 1 246 ? 4.398 42.594 10.305 1 98.19 246 ASP A CA 1
ATOM 1823 C C . ASP A 1 246 ? 2.996 42.531 10.898 1 98.19 246 ASP A C 1
ATOM 1825 O O . ASP A 1 246 ? 2.201 41.656 10.523 1 98.19 246 ASP A O 1
ATOM 1829 N N . GLU A 1 247 ? 2.748 43.375 11.852 1 98.56 247 GLU A N 1
ATOM 1830 C CA . GLU A 1 247 ? 1.483 43.406 12.586 1 98.56 247 GLU A CA 1
ATOM 1831 C C . GLU A 1 247 ? 0.315 43.719 11.656 1 98.56 247 GLU A C 1
ATOM 1833 O O . GLU A 1 247 ? -0.785 43.188 11.828 1 98.56 247 GLU A O 1
ATOM 1838 N N . GLU A 1 248 ? 0.573 44.562 10.719 1 98.62 248 GLU A N 1
ATOM 1839 C CA . GLU A 1 248 ? -0.484 44.906 9.781 1 98.62 248 GLU A CA 1
ATOM 1840 C C . GLU A 1 248 ? -0.938 43.719 8.977 1 98.62 248 GLU A C 1
ATOM 1842 O O . GLU A 1 248 ? -2.137 43.5 8.789 1 98.62 248 GLU A O 1
ATOM 1847 N N . ALA A 1 249 ? -0.022 42.969 8.492 1 98.62 249 ALA A N 1
ATOM 1848 C CA . ALA A 1 249 ? -0.341 41.75 7.762 1 98.62 249 ALA A CA 1
ATOM 1849 C C . ALA A 1 249 ? -1.141 40.781 8.625 1 98.62 249 ALA A C 1
ATOM 1851 O O . ALA A 1 249 ? -2.107 40.156 8.164 1 98.62 249 ALA A O 1
ATOM 1852 N N . ALA A 1 250 ? -0.756 40.594 9.852 1 98.81 250 ALA A N 1
ATOM 1853 C CA . ALA A 1 250 ? -1.472 39.75 10.781 1 98.81 250 ALA A CA 1
ATOM 1854 C C . ALA A 1 250 ? -2.914 40.188 10.969 1 98.81 250 ALA A C 1
ATOM 1856 O O . ALA A 1 250 ? -3.842 39.375 10.938 1 98.81 250 ALA A O 1
ATOM 1857 N N . GLN A 1 251 ? -3.057 41.469 11.133 1 98.75 251 GLN A N 1
ATOM 1858 C CA . GLN A 1 251 ? -4.391 42.031 11.312 1 98.75 251 GLN A CA 1
ATOM 1859 C C . GLN A 1 251 ? -5.254 41.812 10.07 1 98.75 251 GLN A C 1
ATOM 1861 O O . GLN A 1 251 ? -6.438 41.469 10.188 1 98.75 251 GLN A O 1
ATOM 1866 N N . MET A 1 252 ? -4.645 42 8.938 1 98.75 252 MET A N 1
ATOM 1867 C CA . MET A 1 252 ? -5.371 41.781 7.695 1 98.75 252 MET A CA 1
ATOM 1868 C C . MET A 1 252 ? -5.828 40.312 7.582 1 98.75 252 MET A C 1
ATOM 1870 O O . MET A 1 252 ? -6.953 40.062 7.156 1 98.75 252 MET A O 1
ATOM 1874 N N . MET A 1 253 ? -4.973 39.375 7.93 1 98.81 253 MET A N 1
ATOM 1875 C CA . MET A 1 253 ? -5.34 37.969 7.91 1 98.81 253 MET A CA 1
ATOM 1876 C C . MET A 1 253 ? -6.52 37.688 8.836 1 98.81 253 MET A C 1
ATOM 1878 O O . MET A 1 253 ? -7.48 37.031 8.445 1 98.81 253 MET A O 1
ATOM 1882 N N . ALA A 1 254 ? -6.406 38.219 10.055 1 98.81 254 ALA A N 1
ATOM 1883 C CA . ALA A 1 254 ? -7.461 38 11.047 1 98.81 254 ALA A CA 1
ATOM 1884 C C . ALA A 1 254 ? -8.789 38.562 10.562 1 98.81 254 ALA A C 1
ATOM 1886 O O . ALA A 1 254 ? -9.828 37.906 10.664 1 98.81 254 ALA A O 1
ATOM 1887 N N . GLU A 1 255 ? -8.758 39.75 10.039 1 98.62 255 GLU A N 1
ATOM 1888 C CA . GLU A 1 255 ? -9.969 40.438 9.586 1 98.62 255 GLU A CA 1
ATOM 1889 C C . GLU A 1 255 ? -10.594 39.719 8.391 1 98.62 255 GLU A C 1
ATOM 1891 O O . GLU A 1 255 ? -11.812 39.625 8.281 1 98.62 255 GLU A O 1
ATOM 1896 N N . ALA A 1 256 ? -9.758 39.219 7.516 1 98.62 256 ALA A N 1
ATOM 1897 C CA . ALA A 1 256 ? -10.234 38.562 6.297 1 98.62 256 ALA A CA 1
ATOM 1898 C C . ALA A 1 256 ? -10.641 37.125 6.566 1 98.62 256 ALA A C 1
ATOM 1900 O O . ALA A 1 256 ? -11.305 36.469 5.742 1 98.62 256 ALA A O 1
ATOM 1901 N N . GLY A 1 257 ? -10.18 36.562 7.691 1 98.62 257 GLY A N 1
ATOM 1902 C CA . GLY A 1 257 ? -10.445 35.156 8 1 98.62 257 GLY A CA 1
ATOM 1903 C C . GLY A 1 257 ? -9.508 34.188 7.285 1 98.62 257 GLY A C 1
ATOM 1904 O O . GLY A 1 257 ? -9.852 33.031 7.059 1 98.62 257 GLY A O 1
ATOM 1905 N N . THR A 1 258 ? -8.359 34.719 6.848 1 98.81 258 THR A N 1
ATOM 1906 C CA . THR A 1 258 ? -7.344 33.906 6.195 1 98.81 258 THR A CA 1
ATOM 1907 C C . THR A 1 258 ? -6.676 32.969 7.199 1 98.81 258 THR A C 1
ATOM 1909 O O . THR A 1 258 ? -6.277 33.406 8.289 1 98.81 258 THR A O 1
ATOM 1912 N N . PHE A 1 259 ? -6.57 31.656 6.867 1 98.94 259 PHE A N 1
ATOM 1913 C CA . PHE A 1 259 ? -5.895 30.672 7.719 1 98.94 259 PHE A CA 1
ATOM 1914 C C . PHE A 1 259 ? -4.383 30.812 7.609 1 98.94 259 PHE A C 1
ATOM 1916 O O . PHE A 1 259 ? -3.869 31.312 6.605 1 98.94 259 PHE A O 1
ATOM 1923 N N . LEU A 1 260 ? -3.691 30.422 8.656 1 98.94 260 LEU A N 1
ATOM 1924 C CA . LEU A 1 260 ? -2.234 30.359 8.633 1 98.94 260 LEU A CA 1
ATOM 1925 C C . LEU A 1 260 ? -1.743 28.969 9.062 1 98.94 260 LEU A C 1
ATOM 1927 O O . LEU A 1 260 ? -2.168 28.453 10.102 1 98.94 260 LEU A O 1
ATOM 1931 N N . VAL A 1 261 ? -0.899 28.328 8.289 1 98.94 261 VAL A N 1
ATOM 1932 C CA . VAL A 1 261 ? -0.18 27.109 8.617 1 98.94 261 VAL A CA 1
ATOM 1933 C C . VAL A 1 261 ? 1.316 27.391 8.719 1 98.94 261 VAL A C 1
ATOM 1935 O O . VAL A 1 261 ? 2.02 27.422 7.707 1 98.94 261 VAL A O 1
ATOM 1938 N N . PRO A 1 262 ? 1.824 27.5 9.836 1 98.75 262 PRO A N 1
ATOM 1939 C CA . PRO A 1 262 ? 3.145 28.109 10.047 1 98.75 262 PRO A CA 1
ATOM 1940 C C . PRO A 1 262 ? 4.285 27.188 9.617 1 98.75 262 PRO A C 1
ATOM 1942 O O . PRO A 1 262 ? 5.281 27.641 9.055 1 98.75 262 PRO A O 1
ATOM 1945 N N . THR A 1 263 ? 4.176 25.875 9.883 1 98.5 263 THR A N 1
ATOM 1946 C CA . THR A 1 263 ? 5.234 24.891 9.648 1 98.5 263 THR A CA 1
ATOM 1947 C C . THR A 1 263 ? 6.52 25.312 10.367 1 98.5 263 THR A C 1
ATOM 1949 O O . THR A 1 263 ? 7.594 25.328 9.766 1 98.5 263 THR A O 1
ATOM 1952 N N . LEU A 1 264 ? 6.438 25.594 11.602 1 98.56 264 LEU A N 1
ATOM 1953 C CA . LEU A 1 264 ? 7.57 26.078 12.383 1 98.56 264 LEU A CA 1
ATOM 1954 C C . LEU A 1 264 ? 8.695 25.047 12.398 1 98.56 264 LEU A C 1
ATOM 1956 O O . LEU A 1 264 ? 9.867 25.406 12.508 1 98.56 264 LEU A O 1
ATOM 1960 N N . CYS A 1 265 ? 8.375 23.797 12.258 1 97.44 265 CYS A N 1
ATOM 1961 C CA . CYS A 1 265 ? 9.367 22.719 12.242 1 97.44 265 CYS A CA 1
ATOM 1962 C C . CYS A 1 265 ? 10.477 23.031 11.234 1 97.44 265 CYS A C 1
ATOM 1964 O O . CYS A 1 265 ? 11.633 22.688 11.469 1 97.44 265 CYS A O 1
ATOM 1966 N N . VAL A 1 266 ? 10.172 23.656 10.172 1 95.81 266 VAL A N 1
ATOM 1967 C CA . VAL A 1 266 ? 11.094 23.906 9.07 1 95.81 266 VAL A CA 1
ATOM 1968 C C . VAL A 1 266 ? 12.258 24.766 9.555 1 95.81 266 VAL A C 1
ATOM 1970 O O . VAL A 1 266 ? 13.398 24.578 9.141 1 95.81 266 VAL A O 1
ATOM 1973 N N . THR A 1 267 ? 12.008 25.75 10.422 1 96.94 267 THR A N 1
ATOM 1974 C CA . THR A 1 267 ? 13.039 26.688 10.836 1 96.94 267 THR A CA 1
ATOM 1975 C C . THR A 1 267 ? 13.523 26.375 12.25 1 96.94 267 THR A C 1
ATOM 1977 O O . THR A 1 267 ? 14.617 26.797 12.641 1 96.94 267 THR A O 1
ATOM 1980 N N . GLN A 1 268 ? 12.695 25.641 13.016 1 97.44 268 GLN A N 1
ATOM 1981 C CA . GLN A 1 268 ? 13.039 25.438 14.422 1 97.44 268 GLN A CA 1
ATOM 1982 C C . GLN A 1 268 ? 13.727 24.094 14.633 1 97.44 268 GLN A C 1
ATOM 1984 O O . GLN A 1 268 ? 14.43 23.891 15.625 1 97.44 268 GLN A O 1
ATOM 1989 N N . GLU A 1 269 ? 13.492 23.156 13.75 1 96.31 269 GLU A N 1
ATOM 1990 C CA . GLU A 1 269 ? 14.023 21.812 13.945 1 96.31 269 GLU A CA 1
ATOM 1991 C C . GLU A 1 269 ? 15.18 21.531 12.992 1 96.31 269 GLU A C 1
ATOM 1993 O O . GLU A 1 269 ? 15.133 20.562 12.211 1 96.31 269 GLU A O 1
ATOM 1998 N N . LEU A 1 270 ? 16.25 22.234 13.164 1 94.88 270 LEU A N 1
ATOM 1999 C CA . LEU A 1 270 ? 17.391 22.219 12.258 1 94.88 270 LEU A CA 1
ATOM 2000 C C . LEU A 1 270 ? 18.172 20.922 12.398 1 94.88 270 LEU A C 1
ATOM 2002 O O . LEU A 1 270 ? 18.812 20.453 11.445 1 94.88 270 LEU A O 1
ATOM 2006 N N . ASP A 1 271 ? 18.109 20.312 13.562 1 93.38 271 ASP A N 1
ATOM 2007 C CA . ASP A 1 271 ? 18.766 19.031 13.758 1 93.38 271 ASP A CA 1
ATOM 2008 C C . ASP A 1 271 ? 18.172 17.953 12.844 1 93.38 271 ASP A C 1
ATOM 2010 O O . ASP A 1 271 ? 18.906 17.125 12.297 1 93.38 271 ASP A O 1
ATOM 2014 N N . TYR A 1 272 ? 16.859 17.953 12.742 1 92.19 272 TYR A N 1
ATOM 2015 C CA . TYR A 1 272 ? 16.188 17.062 11.797 1 92.19 272 TYR A CA 1
ATOM 2016 C C . TYR A 1 272 ? 16.719 17.266 10.383 1 92.19 272 TYR A C 1
ATOM 2018 O O . TYR A 1 272 ? 17.047 16.312 9.688 1 92.19 272 TYR A O 1
ATOM 2026 N N . MET A 1 273 ? 16.797 18.5 10 1 91 273 MET A N 1
ATOM 2027 C CA . MET A 1 273 ? 17.219 18.844 8.648 1 91 273 MET A CA 1
ATOM 2028 C C . MET A 1 273 ? 18.656 18.406 8.398 1 91 273 MET A C 1
ATOM 2030 O O . MET A 1 273 ? 18.953 17.828 7.348 1 91 273 MET A O 1
ATOM 2034 N N . ARG A 1 274 ? 19.469 18.625 9.359 1 92.56 274 ARG A N 1
ATOM 2035 C CA . ARG A 1 274 ? 20.875 18.234 9.242 1 92.56 274 ARG A CA 1
ATOM 2036 C C . ARG A 1 274 ? 21.016 16.719 9.133 1 92.56 274 ARG A C 1
ATOM 2038 O O . ARG A 1 274 ? 21.75 16.219 8.273 1 92.56 274 ARG A O 1
ATOM 2045 N N . ARG A 1 275 ? 20.266 16.047 9.953 1 90.06 275 ARG A N 1
ATOM 2046 C CA . ARG A 1 275 ? 20.344 14.586 9.984 1 90.06 275 ARG A CA 1
ATOM 2047 C C . ARG A 1 275 ? 19.891 13.992 8.656 1 90.06 275 ARG A C 1
ATOM 2049 O O . ARG A 1 275 ? 20.328 12.906 8.273 1 90.06 275 ARG A O 1
ATOM 2056 N N . HIS A 1 276 ? 19.094 14.734 7.973 1 89.62 276 HIS A N 1
ATOM 2057 C CA . HIS A 1 276 ? 18.562 14.219 6.723 1 89.62 276 HIS A CA 1
ATOM 2058 C C . HIS A 1 276 ? 19.328 14.773 5.523 1 89.62 276 HIS A C 1
ATOM 2060 O O . HIS A 1 276 ? 18.844 14.695 4.387 1 89.62 276 HIS A O 1
ATOM 2066 N N . GLY A 1 277 ? 20.406 15.383 5.715 1 88.81 277 GLY A N 1
ATOM 2067 C CA . GLY A 1 277 ? 21.344 15.719 4.66 1 88.81 277 GLY A CA 1
ATOM 2068 C C . GLY A 1 277 ? 21.047 17.047 3.994 1 88.81 277 GLY A C 1
ATOM 2069 O O . GLY A 1 277 ? 21.547 17.328 2.9 1 88.81 277 GLY A O 1
ATOM 2070 N N . VAL A 1 278 ? 20.234 17.875 4.57 1 90.62 278 VAL A N 1
ATOM 2071 C CA . VAL A 1 278 ? 19.953 19.188 4 1 90.62 278 VAL A CA 1
ATOM 2072 C C . VAL A 1 278 ? 21.234 20.016 3.93 1 90.62 278 VAL A C 1
ATOM 2074 O O . VAL A 1 278 ? 22.047 20 4.863 1 90.62 278 VAL A O 1
ATOM 2077 N N . GLN A 1 279 ? 21.406 20.719 2.885 1 90.25 279 GLN A N 1
ATOM 2078 C CA . GLN A 1 279 ? 22.641 21.438 2.609 1 90.25 279 GLN A CA 1
ATOM 2079 C C . GLN A 1 279 ? 22.828 22.609 3.566 1 90.25 279 GLN A C 1
ATOM 2081 O O . GLN A 1 279 ? 21.859 23.234 3.99 1 90.25 279 GLN A O 1
ATOM 2086 N N . GLU A 1 280 ? 24.047 22.984 3.746 1 92.88 280 GLU A N 1
ATOM 2087 C CA . GLU A 1 280 ? 24.406 24 4.73 1 92.88 280 GLU A CA 1
ATOM 2088 C C . GLU A 1 280 ? 23.812 25.359 4.363 1 92.88 280 GLU A C 1
ATOM 2090 O O . GLU A 1 280 ? 23.406 26.125 5.242 1 92.88 280 GLU A O 1
ATOM 2095 N N . TRP A 1 281 ? 23.812 25.672 3.113 1 91.44 281 TRP A N 1
ATOM 2096 C CA . TRP A 1 281 ? 23.281 26.969 2.725 1 91.44 281 TRP A CA 1
ATOM 2097 C C . TRP A 1 281 ? 21.812 27.094 3.117 1 91.44 281 TRP A C 1
ATOM 2099 O O . TRP A 1 281 ? 21.359 28.172 3.516 1 91.44 281 TRP A O 1
ATOM 2109 N N . MET A 1 282 ? 21.094 26.031 3.016 1 92.06 282 MET A N 1
ATOM 2110 C CA . MET A 1 282 ? 19.688 26.031 3.391 1 92.06 282 MET A CA 1
ATOM 2111 C C . MET A 1 282 ? 19.531 26.109 4.906 1 92.06 282 MET A C 1
ATOM 2113 O O . MET A 1 282 ? 18.625 26.797 5.402 1 92.06 282 MET A O 1
ATOM 2117 N N . LEU A 1 283 ? 20.422 25.406 5.598 1 94.44 283 LEU A N 1
ATOM 2118 C CA . LEU A 1 283 ? 20.406 25.469 7.055 1 94.44 283 LEU A CA 1
ATOM 2119 C C . LEU A 1 283 ? 20.672 26.875 7.543 1 94.44 283 LEU A C 1
ATOM 2121 O O . LEU A 1 283 ? 20.047 27.344 8.5 1 94.44 283 LEU A O 1
ATOM 2125 N N . THR A 1 284 ? 21.578 27.5 6.867 1 94.12 284 THR A N 1
ATOM 2126 C CA . THR A 1 284 ? 21.922 28.891 7.207 1 94.12 284 THR A CA 1
ATOM 2127 C C . THR A 1 284 ? 20.719 29.812 6.98 1 94.12 284 THR A C 1
ATOM 2129 O O . THR A 1 284 ? 20.422 30.656 7.82 1 94.12 284 THR A O 1
ATOM 2132 N N . LYS A 1 285 ? 20.062 29.578 5.914 1 92.56 285 LYS A N 1
ATOM 2133 C CA . LYS A 1 285 ? 18.875 30.375 5.621 1 92.56 285 LYS A CA 1
ATOM 2134 C C . LYS A 1 285 ? 17.781 30.141 6.664 1 92.56 285 LYS A C 1
ATOM 2136 O O . LYS A 1 285 ? 17.141 31.078 7.121 1 92.56 285 LYS A O 1
ATOM 2141 N N . ALA A 1 286 ? 17.562 28.906 6.988 1 94.25 286 ALA A N 1
ATOM 2142 C CA . ALA A 1 286 ? 16.547 28.547 7.973 1 94.25 286 ALA A CA 1
ATOM 2143 C C . ALA A 1 286 ? 16.859 29.156 9.336 1 94.25 286 ALA A C 1
ATOM 2145 O O . ALA A 1 286 ? 15.977 29.688 10.008 1 94.25 286 ALA A O 1
ATOM 2146 N N . ARG A 1 287 ? 18.109 29.078 9.688 1 94.06 287 ARG A N 1
ATOM 2147 C CA . ARG A 1 287 ? 18.547 29.656 10.953 1 94.06 287 ARG A CA 1
ATOM 2148 C C . ARG A 1 287 ? 18.328 31.156 10.984 1 94.06 287 ARG A C 1
ATOM 2150 O O . ARG A 1 287 ? 17.875 31.703 11.992 1 94.06 287 ARG A O 1
ATOM 2157 N N . ALA A 1 288 ? 18.609 31.734 9.898 1 92.25 288 ALA A N 1
ATOM 2158 C CA . ALA A 1 288 ? 18.469 33.188 9.789 1 92.25 288 ALA A CA 1
ATOM 2159 C C . ALA A 1 288 ? 17 33.594 9.883 1 92.25 288 ALA A C 1
ATOM 2161 O O . ALA A 1 288 ? 16.672 34.656 10.406 1 92.25 288 ALA A O 1
ATOM 2162 N N . ALA A 1 289 ? 16.141 32.75 9.43 1 93.75 289 ALA A N 1
ATOM 2163 C CA . ALA A 1 289 ? 14.711 33.062 9.375 1 93.75 289 ALA A CA 1
ATOM 2164 C C . ALA A 1 289 ? 14.016 32.688 10.68 1 93.75 289 ALA A C 1
ATOM 2166 O O . ALA A 1 289 ? 12.891 33.125 10.945 1 93.75 289 ALA A O 1
ATOM 2167 N N . ALA A 1 290 ? 14.664 31.875 11.516 1 96.25 290 ALA A N 1
ATOM 2168 C CA . ALA A 1 290 ? 14.023 31.188 12.625 1 96.25 290 ALA A CA 1
ATOM 2169 C C . ALA A 1 290 ? 13.398 32.156 13.602 1 96.25 290 ALA A C 1
ATOM 2171 O O . ALA A 1 290 ? 12.219 32.031 13.961 1 96.25 290 ALA A O 1
ATOM 2172 N N . VAL A 1 291 ? 14.102 33.156 14.008 1 96.88 291 VAL A N 1
ATOM 2173 C CA . VAL A 1 291 ? 13.641 34.125 15.016 1 96.88 291 VAL A CA 1
ATOM 2174 C C . VAL A 1 291 ? 12.461 34.906 14.477 1 96.88 291 VAL A C 1
ATOM 2176 O O . VAL A 1 291 ? 11.422 35.031 15.133 1 96.88 291 VAL A O 1
ATOM 2179 N N . GLU A 1 292 ? 12.656 35.438 13.328 1 96.75 292 GLU A N 1
ATOM 2180 C CA . GLU A 1 292 ? 11.594 36.25 12.742 1 96.75 292 GLU A CA 1
ATOM 2181 C C . GLU A 1 292 ? 10.367 35.406 12.422 1 96.75 292 GLU A C 1
ATOM 2183 O O . GLU A 1 292 ? 9.234 35.875 12.539 1 96.75 292 GLU A O 1
ATOM 2188 N N . HIS A 1 293 ? 10.57 34.188 11.984 1 98 293 HIS A N 1
ATOM 2189 C CA . HIS A 1 293 ? 9.461 33.281 11.742 1 98 293 HIS A CA 1
ATOM 2190 C C . HIS A 1 293 ? 8.602 33.125 12.992 1 98 293 HIS A C 1
ATOM 2192 O O . HIS A 1 293 ? 7.379 33.281 12.938 1 98 293 HIS A O 1
ATOM 2198 N N . LEU A 1 294 ? 9.227 32.844 14.078 1 98.38 294 LEU A N 1
ATOM 2199 C CA . LEU A 1 294 ? 8.516 32.688 15.344 1 98.38 294 LEU A CA 1
ATOM 2200 C C . LEU A 1 294 ? 7.809 34 15.734 1 98.38 294 LEU A C 1
ATOM 2202 O O . LEU A 1 294 ? 6.668 33.969 16.203 1 98.38 294 LEU A O 1
ATOM 2206 N N . ASN A 1 295 ? 8.469 35.125 15.555 1 98.25 295 ASN A N 1
ATOM 2207 C CA . ASN A 1 295 ? 7.871 36.406 15.867 1 98.25 295 ASN A CA 1
ATOM 2208 C C . ASN A 1 295 ? 6.652 36.688 15 1 98.25 295 ASN A C 1
ATOM 2210 O O . ASN A 1 295 ? 5.672 37.281 15.469 1 98.25 295 ASN A O 1
ATOM 2214 N N . SER A 1 296 ? 6.758 36.344 13.719 1 98.56 296 SER A N 1
ATOM 2215 C CA . SER A 1 296 ? 5.609 36.469 12.828 1 98.56 296 SER A CA 1
ATOM 2216 C C . SER A 1 296 ? 4.406 35.688 13.352 1 98.56 296 SER A C 1
ATOM 2218 O O . SER A 1 296 ? 3.283 36.219 13.352 1 98.56 296 SER A O 1
ATOM 2220 N N . ILE A 1 297 ? 4.629 34.5 13.836 1 98.75 297 ILE A N 1
ATOM 2221 C CA . ILE A 1 297 ? 3.539 33.656 14.328 1 98.75 297 ILE A CA 1
ATOM 2222 C C . ILE A 1 297 ? 2.994 34.219 15.633 1 98.75 297 ILE A C 1
ATOM 2224 O O . ILE A 1 297 ? 1.786 34.188 15.875 1 98.75 297 ILE A O 1
ATOM 2228 N N . ARG A 1 298 ? 3.869 34.812 16.469 1 98.81 298 ARG A N 1
ATOM 2229 C CA . ARG A 1 298 ? 3.416 35.5 17.688 1 98.81 298 ARG A CA 1
ATOM 2230 C C . ARG A 1 298 ? 2.488 36.656 17.344 1 98.81 298 ARG A C 1
ATOM 2232 O O . ARG A 1 298 ? 1.478 36.875 18.016 1 98.81 298 ARG A O 1
ATOM 2239 N N . ARG A 1 299 ? 2.85 37.406 16.297 1 98.81 299 ARG A N 1
ATOM 2240 C CA . ARG A 1 299 ? 2 38.5 15.844 1 98.81 299 ARG A CA 1
ATOM 2241 C C . ARG A 1 299 ? 0.648 38 15.359 1 98.81 299 ARG A C 1
ATOM 2243 O O . ARG A 1 299 ? -0.384 38.625 15.594 1 98.81 299 ARG A O 1
ATOM 2250 N N . ALA A 1 300 ? 0.659 36.844 14.625 1 98.88 300 ALA A N 1
ATOM 2251 C CA . ALA A 1 300 ? -0.584 36.25 14.164 1 98.88 300 ALA A CA 1
ATOM 2252 C C . ALA A 1 300 ? -1.458 35.812 15.336 1 98.88 300 ALA A C 1
ATOM 2254 O O . ALA A 1 300 ? -2.67 36.031 15.336 1 98.88 300 ALA A O 1
ATOM 2255 N N . VAL A 1 301 ? -0.854 35.188 16.359 1 98.81 301 VAL A N 1
ATOM 2256 C CA . VAL A 1 301 ? -1.567 34.75 17.562 1 98.81 301 VAL A CA 1
ATOM 2257 C C . VAL A 1 301 ? -2.205 35.969 18.234 1 98.81 301 VAL A C 1
ATOM 2259 O O . VAL A 1 301 ? -3.393 35.969 18.562 1 98.81 301 VAL A O 1
ATOM 2262 N N . ALA A 1 302 ? -1.415 37.031 18.375 1 98.62 302 ALA A N 1
ATOM 2263 C CA . ALA A 1 302 ? -1.88 38.25 19.016 1 98.62 302 ALA A CA 1
ATOM 2264 C C . ALA A 1 302 ? -3.043 38.875 18.25 1 98.62 302 ALA A C 1
ATOM 2266 O O . ALA A 1 302 ? -3.959 39.438 18.859 1 98.62 302 ALA A O 1
ATOM 2267 N N . ALA A 1 303 ? -3.023 38.781 16.938 1 98.62 303 ALA A N 1
ATOM 2268 C CA . ALA A 1 303 ? -4.035 39.406 16.094 1 98.62 303 ALA A CA 1
ATOM 2269 C C . ALA A 1 303 ? -5.293 38.531 16.031 1 98.62 303 ALA A C 1
ATOM 2271 O O . ALA A 1 303 ? -6.348 39 15.578 1 98.62 303 ALA A O 1
ATOM 2272 N N . GLY A 1 304 ? -5.172 37.25 16.406 1 98.5 304 GLY A N 1
ATOM 2273 C CA . GLY A 1 304 ? -6.324 36.375 16.406 1 98.5 304 GLY A CA 1
ATOM 2274 C C . GLY A 1 304 ? -6.484 35.625 15.109 1 98.5 304 GLY A C 1
ATOM 2275 O O . GLY A 1 304 ? -7.59 35.219 14.758 1 98.5 304 GLY A O 1
ATOM 2276 N N . VAL A 1 305 ? -5.422 35.438 14.359 1 98.88 305 VAL A N 1
ATOM 2277 C CA . VAL A 1 305 ? -5.445 34.656 13.133 1 98.88 305 VAL A CA 1
ATOM 2278 C C . VAL A 1 305 ? -5.73 33.188 13.469 1 98.88 305 VAL A C 1
ATOM 2280 O O . VAL A 1 305 ? -5.25 32.656 14.484 1 98.88 305 VAL A O 1
ATOM 2283 N N . THR A 1 306 ? -6.535 32.5 12.688 1 98.81 306 THR A N 1
ATOM 2284 C CA . THR A 1 306 ? -6.777 31.062 12.867 1 98.81 306 THR A CA 1
ATOM 2285 C C . THR A 1 306 ? -5.566 30.25 12.414 1 98.81 306 THR A C 1
ATOM 2287 O O . THR A 1 306 ? -5.277 30.156 11.219 1 98.81 306 THR A O 1
ATOM 2290 N N . LEU A 1 307 ? -4.926 29.625 13.367 1 98.88 307 LEU A N 1
ATOM 2291 C CA . LEU A 1 307 ? -3.756 28.812 13.07 1 98.88 307 LEU A CA 1
ATOM 2292 C C . LEU A 1 307 ? -4.141 27.344 12.914 1 98.88 307 LEU A C 1
ATOM 2294 O O . LEU A 1 307 ? -5.066 26.859 13.578 1 98.88 307 LEU A O 1
ATOM 2298 N N . CYS A 1 308 ? -3.432 26.672 12.047 1 98.94 308 CYS A N 1
ATOM 2299 C CA . CYS A 1 308 ? -3.557 25.234 11.812 1 98.94 308 CYS A CA 1
ATOM 2300 C C . CYS A 1 308 ? -2.201 24.547 11.922 1 98.94 308 CYS A C 1
ATOM 2302 O O . CYS A 1 308 ? -1.164 25.203 11.961 1 98.94 308 CYS A O 1
ATOM 2304 N N . VAL A 1 309 ? -2.234 23.219 11.953 1 98.88 309 VAL A N 1
ATOM 2305 C CA . VAL A 1 309 ? -0.994 22.484 12.156 1 98.88 309 VAL A CA 1
ATOM 2306 C C . VAL A 1 309 ? -0.545 21.844 10.836 1 98.88 309 VAL A C 1
ATOM 2308 O O . VAL A 1 309 ? -1.287 21.078 10.227 1 98.88 309 VAL A O 1
ATOM 2311 N N . GLY A 1 310 ? 0.582 22.141 10.414 1 98.81 310 GLY A N 1
ATOM 2312 C CA . GLY A 1 310 ? 1.337 21.578 9.312 1 98.81 310 GLY A CA 1
ATOM 2313 C C . GLY A 1 310 ? 2.836 21.609 9.531 1 98.81 310 GLY A C 1
ATOM 2314 O O . GLY A 1 310 ? 3.363 22.562 10.117 1 98.81 310 GLY A O 1
ATOM 2315 N N . THR A 1 311 ? 3.535 20.578 9.016 1 98.06 311 THR A N 1
ATOM 2316 C CA . THR A 1 311 ? 4.926 20.469 9.438 1 98.06 311 THR A CA 1
ATOM 2317 C C . THR A 1 311 ? 5.871 20.719 8.273 1 98.06 311 THR A C 1
ATOM 2319 O O . THR A 1 311 ? 7.027 21.094 8.477 1 98.06 311 THR A O 1
ATOM 2322 N N . ASP A 1 312 ? 5.438 20.438 7.02 1 97.12 312 ASP A N 1
ATOM 2323 C CA . ASP A 1 312 ? 6.301 20.469 5.844 1 97.12 312 ASP A CA 1
ATOM 2324 C C . ASP A 1 312 ? 7.445 19.469 5.984 1 97.12 312 ASP A C 1
ATOM 2326 O O . ASP A 1 312 ? 8.422 19.516 5.234 1 97.12 312 ASP A O 1
ATOM 2330 N N . LEU A 1 313 ? 7.48 18.719 7.023 1 95 313 LEU A N 1
ATOM 2331 C CA . LEU A 1 313 ? 8.273 17.5 7.246 1 95 313 LEU A CA 1
ATOM 2332 C C . LEU A 1 313 ? 7.406 16.266 7.148 1 95 313 LEU A C 1
ATOM 2334 O O . LEU A 1 313 ? 6.18 16.359 7.074 1 95 313 LEU A O 1
ATOM 2338 N N . LEU A 1 314 ? 8.047 15.133 7.133 1 93.25 314 LEU A N 1
ATOM 2339 C CA . LEU A 1 314 ? 7.27 13.898 7.227 1 93.25 314 LEU A CA 1
ATOM 2340 C C . LEU A 1 314 ? 6.586 13.789 8.586 1 93.25 314 LEU A C 1
ATOM 2342 O O . LEU A 1 314 ? 7.242 13.867 9.625 1 93.25 314 LEU A O 1
ATOM 2346 N N . PRO A 1 315 ? 5.324 13.578 8.57 1 94.62 315 PRO A N 1
ATOM 2347 C CA . PRO A 1 315 ? 4.523 13.75 9.781 1 94.62 315 PRO A CA 1
ATOM 2348 C C . PRO A 1 315 ? 4.984 12.859 10.93 1 94.62 315 PRO A C 1
ATOM 2350 O O . PRO A 1 315 ? 4.887 13.242 12.094 1 94.62 315 PRO A O 1
ATOM 2353 N N . SER A 1 316 ? 5.484 11.656 10.617 1 95.31 316 SER A N 1
ATOM 2354 C CA . SER A 1 316 ? 5.754 10.656 11.641 1 95.31 316 SER A CA 1
ATOM 2355 C C . SER A 1 316 ? 7.242 10.562 11.953 1 95.31 316 SER A C 1
ATOM 2357 O O . SER A 1 316 ? 7.664 9.734 12.758 1 95.31 316 SER A O 1
ATOM 2359 N N . ASP A 1 317 ? 8.031 11.383 11.305 1 94.5 317 ASP A N 1
ATOM 2360 C CA . ASP A 1 317 ? 9.469 11.281 11.539 1 94.5 317 ASP A CA 1
ATOM 2361 C C . ASP A 1 317 ? 9.828 11.719 12.953 1 94.5 317 ASP A C 1
ATOM 2363 O O . ASP A 1 317 ? 9.258 12.672 13.484 1 94.5 317 ASP A O 1
ATOM 2367 N N . PRO A 1 318 ? 10.812 11.07 13.523 1 93.88 318 PRO A N 1
ATOM 2368 C CA . PRO A 1 318 ? 11.273 11.477 14.852 1 93.88 318 PRO A CA 1
ATOM 2369 C C . PRO A 1 318 ? 11.891 12.875 14.867 1 93.88 318 PRO A C 1
ATOM 2371 O O . PRO A 1 318 ? 12.812 13.148 14.094 1 93.88 318 PRO A O 1
ATOM 2374 N N . VAL A 1 319 ? 11.344 13.688 15.695 1 94.38 319 VAL A N 1
ATOM 2375 C CA . VAL A 1 319 ? 11.812 15.055 15.883 1 94.38 319 VAL A CA 1
ATOM 2376 C C . VAL A 1 319 ? 11.789 15.414 17.375 1 94.38 319 VAL A C 1
ATOM 2378 O O . VAL A 1 319 ? 10.727 15.383 18 1 94.38 319 VAL A O 1
ATOM 2381 N N . ASP A 1 320 ? 12.93 15.672 18 1 95 320 ASP A N 1
ATOM 2382 C CA . ASP A 1 320 ? 13.047 16.156 19.375 1 95 320 ASP A CA 1
ATOM 2383 C C . ASP A 1 320 ? 12.344 15.211 20.344 1 95 320 ASP A C 1
ATOM 2385 O O . ASP A 1 320 ? 11.555 15.656 21.188 1 95 320 ASP A O 1
ATOM 2389 N N . GLY A 1 321 ? 12.5 13.977 20.141 1 94.12 321 GLY A N 1
ATOM 2390 C CA . GLY A 1 321 ? 11.984 12.984 21.062 1 94.12 321 GLY A CA 1
ATOM 2391 C C . GLY A 1 321 ? 10.523 12.648 20.844 1 94.12 321 GLY A C 1
ATOM 2392 O O . GLY A 1 321 ? 9.906 11.969 21.656 1 94.12 321 GLY A O 1
ATOM 2393 N N . THR A 1 322 ? 9.922 13.148 19.844 1 96.81 322 THR A N 1
ATOM 2394 C CA . THR A 1 322 ? 8.555 12.852 19.406 1 96.81 322 THR A CA 1
ATOM 2395 C C . THR A 1 322 ? 8.461 12.836 17.891 1 96.81 322 THR A C 1
ATOM 2397 O O . THR A 1 322 ? 9.445 12.578 17.203 1 96.81 322 THR A O 1
ATOM 2400 N N . VAL A 1 323 ? 7.273 13.047 17.344 1 97.19 323 VAL A N 1
ATOM 2401 C CA . VAL A 1 323 ? 7.117 13.055 15.891 1 97.19 323 VAL A CA 1
ATOM 2402 C C . VAL A 1 323 ? 6.836 14.477 15.414 1 97.19 323 VAL A C 1
ATOM 2404 O O . VAL A 1 323 ? 6.406 15.328 16.203 1 97.19 323 VAL A O 1
ATOM 2407 N N . ALA A 1 324 ? 6.996 14.734 14.156 1 97.62 324 ALA A N 1
ATOM 2408 C CA . ALA A 1 324 ? 6.953 16.078 13.594 1 97.62 324 ALA A CA 1
ATOM 2409 C C . ALA A 1 324 ? 5.617 16.766 13.875 1 97.62 324 ALA A C 1
ATOM 2411 O O . ALA A 1 324 ? 5.574 17.922 14.273 1 97.62 324 ALA A O 1
ATOM 2412 N N . THR A 1 325 ? 4.508 16.047 13.711 1 98.69 325 THR A N 1
ATOM 2413 C CA . THR A 1 325 ? 3.189 16.641 13.906 1 98.69 325 THR A CA 1
ATOM 2414 C C . THR A 1 325 ? 3.023 17.125 15.344 1 98.69 325 THR A C 1
ATOM 2416 O O . THR A 1 325 ? 2.607 18.266 15.57 1 98.69 325 THR A O 1
ATOM 2419 N N . ILE A 1 326 ? 3.389 16.297 16.266 1 98.88 326 ILE A N 1
ATOM 2420 C CA . ILE A 1 326 ? 3.238 16.641 17.672 1 98.88 326 ILE A CA 1
ATOM 2421 C C . ILE A 1 326 ? 4.199 17.766 18.047 1 98.88 326 ILE A C 1
ATOM 2423 O O . ILE A 1 326 ? 3.834 18.703 18.766 1 98.88 326 ILE A O 1
ATOM 2427 N N . ARG A 1 327 ? 5.383 17.734 17.5 1 98.75 327 ARG A N 1
ATOM 2428 C CA . ARG A 1 327 ? 6.355 18.797 17.734 1 98.75 327 ARG A CA 1
ATOM 2429 C C . ARG A 1 327 ? 5.832 20.141 17.25 1 98.75 327 ARG A C 1
ATOM 2431 O O . ARG A 1 327 ? 6.016 21.156 17.906 1 98.75 327 ARG A O 1
ATOM 2438 N N . GLU A 1 328 ? 5.203 20.125 16.109 1 98.88 328 GLU A N 1
ATOM 2439 C CA . GLU A 1 328 ? 4.621 21.359 15.586 1 98.88 328 GLU A CA 1
ATOM 2440 C C . GLU A 1 328 ? 3.588 21.938 16.547 1 98.88 328 GLU A C 1
ATOM 2442 O O . GLU A 1 328 ? 3.525 23.141 16.75 1 98.88 328 GLU A O 1
ATOM 2447 N N . VAL A 1 329 ? 2.783 21.094 17.141 1 98.94 329 VAL A N 1
ATOM 2448 C CA . VAL A 1 329 ? 1.782 21.531 18.109 1 98.94 329 VAL A CA 1
ATOM 2449 C C . VAL A 1 329 ? 2.473 22.188 19.297 1 98.94 329 VAL A C 1
ATOM 2451 O O . VAL A 1 329 ? 2.041 23.25 19.766 1 98.94 329 VAL A O 1
ATOM 2454 N N . GLU A 1 330 ? 3.541 21.609 19.75 1 98.94 330 GLU A N 1
ATOM 2455 C CA . GLU A 1 330 ? 4.316 22.172 20.844 1 98.94 330 GLU A CA 1
ATOM 2456 C C . GLU A 1 330 ? 4.902 23.531 20.484 1 98.94 330 GLU A C 1
ATOM 2458 O O . GLU A 1 330 ? 4.938 24.438 21.312 1 98.94 330 GLU A O 1
ATOM 2463 N N . LEU A 1 331 ? 5.316 23.641 19.266 1 98.88 331 LEU A N 1
ATOM 2464 C CA . LEU A 1 331 ? 5.922 24.891 18.812 1 98.88 331 LEU A CA 1
ATOM 2465 C C . LEU A 1 331 ? 4.883 26.016 18.75 1 98.88 331 LEU A C 1
ATOM 2467 O O . LEU A 1 331 ? 5.207 27.172 18.984 1 98.88 331 LEU A O 1
ATOM 2471 N N . LEU A 1 332 ? 3.674 25.672 18.469 1 98.88 332 LEU A N 1
ATOM 2472 C CA . LEU A 1 332 ? 2.621 26.688 18.484 1 98.88 332 LEU A CA 1
ATOM 2473 C C . LEU A 1 332 ? 2.396 27.219 19.891 1 98.88 332 LEU A C 1
ATOM 2475 O O . LEU A 1 332 ? 2.082 28.406 20.062 1 98.88 332 LEU A O 1
ATOM 2479 N N . VAL A 1 333 ? 2.52 26.344 20.891 1 98.88 333 VAL A N 1
ATOM 2480 C CA . VAL A 1 333 ? 2.455 26.812 22.266 1 98.88 333 VAL A CA 1
ATOM 2481 C C . VAL A 1 333 ? 3.625 27.75 22.547 1 98.88 333 VAL A C 1
ATOM 2483 O O . VAL A 1 333 ? 3.449 28.797 23.172 1 98.88 333 VAL A O 1
ATOM 2486 N N . GLU A 1 334 ? 4.777 27.391 22.031 1 98.31 334 GLU A N 1
ATOM 2487 C CA . GLU A 1 334 ? 5.941 28.266 22.172 1 98.31 334 GLU A CA 1
ATOM 2488 C C . GLU A 1 334 ? 5.719 29.609 21.484 1 98.31 334 GLU A C 1
ATOM 2490 O O . GLU A 1 334 ? 6.285 30.625 21.906 1 98.31 334 GLU A O 1
ATOM 2495 N N . ALA A 1 335 ? 4.867 29.656 20.516 1 98.56 335 ALA A N 1
ATOM 2496 C CA . ALA A 1 335 ? 4.566 30.859 19.766 1 98.56 335 ALA A CA 1
ATOM 2497 C C . ALA A 1 335 ? 3.486 31.688 20.453 1 98.56 335 ALA A C 1
ATOM 2499 O O . ALA A 1 335 ? 3.158 32.781 20.016 1 98.56 335 ALA A O 1
ATOM 2500 N N . GLY A 1 336 ? 2.857 31.094 21.5 1 98.56 336 GLY A N 1
ATOM 2501 C CA . GLY A 1 336 ? 1.992 31.953 22.297 1 98.56 336 GLY A CA 1
ATOM 2502 C C . GLY A 1 336 ? 0.592 31.391 22.469 1 98.56 336 GLY A C 1
ATOM 2503 O O . GLY A 1 336 ? -0.209 31.938 23.234 1 98.56 336 GLY A O 1
ATOM 2504 N N . LEU A 1 337 ? 0.31 30.312 21.812 1 98.69 337 LEU A N 1
ATOM 2505 C CA . LEU A 1 337 ? -0.994 29.703 22.031 1 98.69 337 LEU A CA 1
ATOM 2506 C C . LEU A 1 337 ? -1.035 28.984 23.375 1 98.69 337 LEU A C 1
ATOM 2508 O O . LEU A 1 337 ? -0.023 28.453 23.828 1 98.69 337 LEU A O 1
ATOM 2512 N N . SER A 1 338 ? -2.189 28.969 23.984 1 98.5 338 SER A N 1
ATOM 2513 C CA . SER A 1 338 ? -2.381 28.047 25.094 1 98.5 338 SER A CA 1
ATOM 2514 C C . SER A 1 338 ? -2.381 26.594 24.625 1 98.5 338 SER A C 1
ATOM 2516 O O . SER A 1 338 ? -2.611 26.328 23.438 1 98.5 338 SER A O 1
ATOM 2518 N N . PRO A 1 339 ? -2.123 25.672 25.5 1 98.62 339 PRO A N 1
ATOM 2519 C CA . PRO A 1 339 ? -2.221 24.266 25.094 1 98.62 339 PRO A CA 1
ATOM 2520 C C . PRO A 1 339 ? -3.576 23.922 24.484 1 98.62 339 PRO A C 1
ATOM 2522 O O . PRO A 1 339 ? -3.639 23.219 23.469 1 98.62 339 PRO A O 1
ATOM 2525 N N . LEU A 1 340 ? -4.582 24.406 25.031 1 98.44 340 LEU A N 1
ATOM 2526 C CA . LEU A 1 340 ? -5.926 24.156 24.531 1 98.44 340 LEU A CA 1
ATOM 2527 C C . LEU A 1 340 ? -6.098 24.719 23.125 1 98.44 340 LEU A C 1
ATOM 2529 O O . LEU A 1 340 ? -6.676 24.062 22.25 1 98.44 340 LEU A O 1
ATOM 2533 N N . ASP A 1 341 ? -5.605 25.891 22.906 1 98.44 341 ASP A N 1
ATOM 2534 C CA . ASP A 1 341 ? -5.707 26.516 21.578 1 98.44 341 ASP A CA 1
ATOM 2535 C C . ASP A 1 341 ? -4.836 25.781 20.562 1 98.44 341 ASP A C 1
ATOM 2537 O O . ASP A 1 341 ? -5.188 25.703 19.391 1 98.44 341 ASP A O 1
ATOM 2541 N N . ALA A 1 342 ? -3.715 25.297 21.016 1 98.88 342 ALA A N 1
ATOM 2542 C CA . ALA A 1 342 ? -2.852 24.516 20.125 1 98.88 342 ALA A CA 1
ATOM 2543 C C . ALA A 1 342 ? -3.525 23.203 19.719 1 98.88 342 ALA A C 1
ATOM 2545 O O . ALA A 1 342 ? -3.432 22.797 18.547 1 98.88 342 ALA A O 1
ATOM 2546 N N . LEU A 1 343 ? -4.191 22.578 20.656 1 98.88 343 LEU A N 1
ATOM 2547 C CA . LEU A 1 343 ? -4.965 21.391 20.328 1 98.88 343 LEU A CA 1
ATOM 2548 C C . LEU A 1 343 ? -6.082 21.734 19.344 1 98.88 343 LEU A C 1
ATOM 2550 O O . LEU A 1 343 ? -6.352 20.969 18.422 1 98.88 343 LEU A O 1
ATOM 2554 N N . ARG A 1 344 ? -6.711 22.875 19.578 1 98.81 344 ARG A N 1
ATOM 2555 C CA . ARG A 1 344 ? -7.746 23.328 18.656 1 98.81 344 ARG A CA 1
ATOM 2556 C C . ARG A 1 344 ? -7.18 23.531 17.25 1 98.81 344 ARG A C 1
ATOM 2558 O O . ARG A 1 344 ? -7.824 23.203 16.266 1 98.81 344 ARG A O 1
ATOM 2565 N N . ALA A 1 345 ? -5.965 24.047 17.141 1 98.88 345 ALA A N 1
ATOM 2566 C CA . ALA A 1 345 ? -5.285 24.234 15.867 1 98.88 345 ALA A CA 1
ATOM 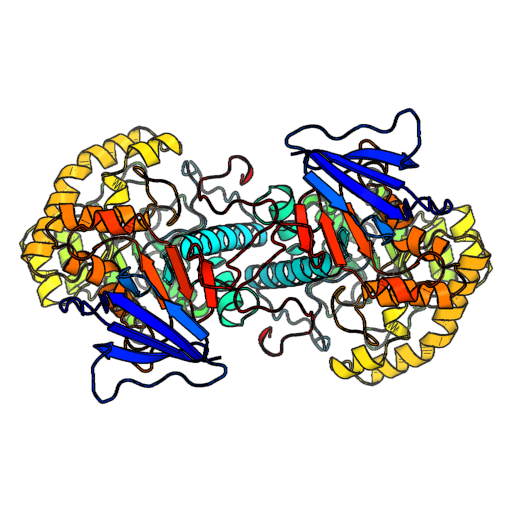2567 C C . ALA A 1 345 ? -5.047 22.891 15.18 1 98.88 345 ALA A C 1
ATOM 2569 O O . ALA A 1 345 ? -5.18 22.781 13.953 1 98.88 345 ALA A O 1
ATOM 2570 N N . ALA A 1 346 ? -4.801 21.875 15.953 1 98.88 346 ALA A N 1
ATOM 2571 C CA . ALA A 1 346 ? -4.43 20.562 15.43 1 98.88 346 ALA A CA 1
ATOM 2572 C C . ALA A 1 346 ? -5.668 19.734 15.117 1 98.88 346 ALA A C 1
ATOM 2574 O O . ALA A 1 346 ? -5.555 18.594 14.648 1 98.88 346 ALA A O 1
ATOM 2575 N N . THR A 1 347 ? -6.863 20.234 15.445 1 98.88 347 THR A N 1
ATOM 2576 C CA . THR A 1 347 ? -8.086 19.438 15.289 1 98.88 347 THR A CA 1
ATOM 2577 C C . THR A 1 347 ? -9.164 20.25 14.578 1 98.88 347 THR A C 1
ATOM 2579 O O . THR A 1 347 ? -9.164 20.344 13.352 1 98.88 347 THR A O 1
ATOM 2582 N N . PHE A 1 348 ? -9.812 21.156 15.305 1 98.88 348 PHE A N 1
ATOM 2583 C CA . PHE A 1 348 ? -10.977 21.859 14.773 1 98.88 348 PHE A CA 1
ATOM 2584 C C . PHE A 1 348 ? -10.562 22.844 13.695 1 98.88 348 PHE A C 1
ATOM 2586 O O . PHE A 1 348 ? -11.156 22.891 12.617 1 98.88 348 PHE A O 1
ATOM 2593 N N . ASN A 1 349 ? -9.594 23.703 14.016 1 98.94 349 ASN A N 1
ATOM 2594 C CA . ASN A 1 349 ? -9.18 24.719 13.047 1 98.94 349 ASN A CA 1
ATOM 2595 C C . ASN A 1 349 ? -8.727 24.078 11.734 1 98.94 349 ASN A C 1
ATOM 2597 O O . ASN A 1 349 ? -9.086 24.547 10.656 1 98.94 349 ASN A O 1
ATOM 2601 N N . SER A 1 350 ? -7.949 23.016 11.859 1 98.94 350 SER A N 1
ATOM 2602 C CA . SER A 1 350 ? -7.461 22.312 10.672 1 98.94 350 SER A CA 1
ATOM 2603 C C . SER A 1 350 ? -8.602 21.641 9.914 1 98.94 350 SER A C 1
ATOM 2605 O O . SER A 1 350 ? -8.602 21.625 8.68 1 98.94 350 SER A O 1
ATOM 2607 N N . ALA A 1 351 ? -9.547 21.094 10.617 1 98.94 351 ALA A N 1
ATOM 2608 C CA . ALA A 1 351 ? -10.734 20.531 9.977 1 98.94 351 ALA A CA 1
ATOM 2609 C C . ALA A 1 351 ? -11.492 21.594 9.195 1 98.94 351 ALA A C 1
ATOM 2611 O O . ALA A 1 351 ? -11.977 21.344 8.086 1 98.94 351 ALA A O 1
ATOM 2612 N N . ARG A 1 352 ? -11.578 22.797 9.766 1 98.81 352 ARG A N 1
ATOM 2613 C CA . ARG A 1 352 ? -12.234 23.922 9.094 1 98.81 352 ARG A CA 1
ATOM 2614 C C . ARG A 1 352 ? -11.5 24.297 7.812 1 98.81 352 ARG A C 1
ATOM 2616 O O . ARG A 1 352 ? -12.125 24.5 6.77 1 98.81 352 ARG A O 1
ATOM 2623 N N . LEU A 1 353 ? -10.219 24.344 7.949 1 98.88 353 LEU A N 1
ATOM 2624 C CA . LEU A 1 353 ? -9.422 24.656 6.77 1 98.88 353 LEU A CA 1
ATOM 2625 C C . LEU A 1 353 ? -9.672 23.641 5.66 1 98.88 353 LEU A C 1
ATOM 2627 O O . LEU A 1 353 ? -9.797 24.016 4.492 1 98.88 353 LEU A O 1
ATOM 2631 N N . CYS A 1 354 ? -9.805 22.406 6.059 1 98.81 354 CYS A N 1
ATOM 2632 C CA . CYS A 1 354 ? -9.977 21.328 5.102 1 98.81 354 CYS A CA 1
ATOM 2633 C C . CYS A 1 354 ? -11.438 21.188 4.688 1 98.81 354 CYS A C 1
ATOM 2635 O O . CYS A 1 354 ? -11.766 20.406 3.797 1 98.81 354 CYS A O 1
ATOM 2637 N N . GLY A 1 355 ? -12.312 21.859 5.305 1 98.56 355 GLY A N 1
ATOM 2638 C CA . GLY A 1 355 ? -13.727 21.812 4.965 1 98.56 355 GLY A CA 1
ATOM 2639 C C . GLY A 1 355 ? -14.414 20.531 5.422 1 98.56 355 GLY A C 1
ATOM 2640 O O . GLY A 1 355 ? -15.359 20.078 4.785 1 98.56 355 GLY A O 1
ATOM 2641 N N . VAL A 1 356 ? -13.883 19.906 6.508 1 98.62 356 VAL A N 1
ATOM 2642 C CA . VAL A 1 356 ? -14.453 18.641 6.949 1 98.62 356 VAL A CA 1
ATOM 2643 C C . VAL A 1 356 ? -14.867 18.734 8.414 1 98.62 356 VAL A C 1
ATOM 2645 O O . VAL A 1 356 ? -14.938 17.734 9.117 1 98.62 356 VAL A O 1
ATOM 2648 N N . GLU A 1 357 ? -15.117 19.969 8.945 1 98.25 357 GLU A N 1
ATOM 2649 C CA . GLU A 1 357 ? -15.406 20.203 10.352 1 98.25 357 GLU A CA 1
ATOM 2650 C C . GLU A 1 357 ? -16.75 19.578 10.75 1 98.25 357 GLU A C 1
ATOM 2652 O O . GLU A 1 357 ? -17 19.359 11.938 1 98.25 357 GLU A O 1
ATOM 2657 N N . ARG A 1 358 ? -17.625 19.266 9.805 1 97.94 358 ARG A N 1
ATOM 2658 C CA . ARG A 1 358 ? -18.875 18.594 10.109 1 97.94 358 ARG A CA 1
ATOM 2659 C C . ARG A 1 358 ? -18.672 17.078 10.219 1 97.94 358 ARG A C 1
ATOM 2661 O O . ARG A 1 358 ? -19.469 16.375 10.836 1 97.94 358 ARG A O 1
ATOM 2668 N N . LEU A 1 359 ? -17.609 16.641 9.633 1 98.56 359 LEU A N 1
ATOM 2669 C CA . LEU A 1 359 ? -17.312 15.219 9.586 1 98.56 359 LEU A CA 1
ATOM 2670 C C . LEU A 1 359 ? -16.391 14.812 10.742 1 98.56 359 LEU A C 1
ATOM 2672 O O . LEU A 1 359 ? -16.594 13.766 11.359 1 98.56 359 LEU A O 1
ATOM 2676 N N . THR A 1 360 ? -15.391 15.57 10.961 1 98.56 360 THR A N 1
ATOM 2677 C CA . THR A 1 360 ? -14.391 15.258 11.977 1 98.56 360 THR A CA 1
ATOM 2678 C C . THR A 1 360 ? -13.711 16.531 12.477 1 98.56 360 THR A C 1
ATOM 2680 O O . THR A 1 360 ? -14.148 17.641 12.172 1 98.56 360 THR A O 1
ATOM 2683 N N . GLY A 1 361 ? -12.766 16.406 13.375 1 98.75 361 GLY A N 1
ATOM 2684 C CA . GLY A 1 361 ? -12.055 17.547 13.938 1 98.75 361 GLY A CA 1
ATOM 2685 C C . GLY A 1 361 ? -12.516 17.906 15.336 1 98.75 361 GLY A C 1
ATOM 2686 O O . GLY A 1 361 ? -11.812 18.609 16.062 1 98.75 361 GLY A O 1
ATOM 2687 N N . THR A 1 362 ? -13.703 17.5 15.711 1 98.81 362 THR A N 1
ATOM 2688 C CA . THR A 1 362 ? -14.219 17.578 17.078 1 98.81 362 THR A CA 1
ATOM 2689 C C . THR A 1 362 ? -14.93 16.281 17.453 1 98.81 362 THR A C 1
ATOM 2691 O O . THR A 1 362 ? -15.234 15.453 16.594 1 98.81 362 THR A O 1
ATOM 2694 N N . ILE A 1 363 ? -15.031 16.047 18.734 1 98.81 363 ILE A N 1
ATOM 2695 C CA . ILE A 1 363 ? -15.797 14.914 19.219 1 98.81 363 ILE A CA 1
ATOM 2696 C C . ILE A 1 363 ? -17.234 15.344 19.531 1 98.81 363 ILE A C 1
ATOM 2698 O O . ILE A 1 363 ? -17.469 16.109 20.453 1 98.81 363 ILE A O 1
ATOM 2702 N N . ALA A 1 364 ? -18.109 14.914 18.75 1 98.5 364 ALA A N 1
ATOM 2703 C CA . ALA A 1 364 ? -19.531 15.211 18.875 1 98.5 364 ALA A CA 1
ATOM 2704 C C . ALA A 1 364 ? -20.375 14.102 18.234 1 98.5 364 ALA A C 1
ATOM 2706 O O . ALA A 1 364 ? -19.938 13.43 17.297 1 98.5 364 ALA A O 1
ATOM 2707 N N . ALA A 1 365 ? -21.578 14 18.734 1 98.12 365 ALA A N 1
ATOM 2708 C CA . ALA A 1 365 ? -22.484 13.008 18.156 1 98.12 365 ALA A CA 1
ATOM 2709 C C . ALA A 1 365 ? -22.703 13.273 16.656 1 98.12 365 ALA A C 1
ATOM 2711 O O . ALA A 1 365 ? -22.891 14.422 16.25 1 98.12 365 ALA A O 1
ATOM 2712 N N . GLY A 1 366 ? -22.625 12.188 15.922 1 98.25 366 GLY A N 1
ATOM 2713 C CA . GLY A 1 366 ? -22.844 12.289 14.484 1 98.25 366 GLY A CA 1
ATOM 2714 C C . GLY A 1 366 ? -21.562 12.352 13.68 1 98.25 366 GLY A C 1
ATOM 2715 O O . GLY A 1 366 ? -21.562 12.094 12.477 1 98.25 366 GLY A O 1
ATOM 2716 N N . LYS A 1 367 ? -20.438 12.625 14.258 1 98.69 367 LYS A N 1
ATOM 2717 C CA . LYS A 1 367 ? -19.156 12.75 13.562 1 98.69 367 LYS A CA 1
ATOM 2718 C C . LYS A 1 367 ? -18.438 11.398 13.484 1 98.69 367 LYS A C 1
ATOM 2720 O O . LYS A 1 367 ? -18.797 10.469 14.211 1 98.69 367 LYS A O 1
ATOM 2725 N N . GLN A 1 368 ? -17.547 11.336 12.555 1 98.62 368 GLN A N 1
ATOM 2726 C CA . GLN A 1 368 ? -16.734 10.133 12.414 1 98.62 368 GLN A CA 1
ATOM 2727 C C . GLN A 1 368 ? -15.898 9.891 13.672 1 98.62 368 GLN A C 1
ATOM 2729 O O . GLN A 1 368 ? -15.484 10.844 14.336 1 98.62 368 GLN A O 1
ATOM 2734 N N . ALA A 1 369 ? -15.727 8.641 13.984 1 98.69 369 ALA A N 1
ATOM 2735 C CA . ALA A 1 369 ? -14.93 8.273 15.148 1 98.69 369 ALA A CA 1
ATOM 2736 C C . ALA A 1 369 ? -13.438 8.312 14.828 1 98.69 369 ALA A C 1
ATOM 2738 O O . ALA A 1 369 ? -12.797 7.266 14.695 1 98.69 369 ALA A O 1
ATOM 2739 N N . ASP A 1 370 ? -12.922 9.461 14.68 1 98.81 370 ASP A N 1
ATOM 2740 C CA . ASP A 1 370 ? -11.492 9.734 14.617 1 98.81 370 ASP A CA 1
ATOM 2741 C C . ASP A 1 370 ? -10.969 10.219 15.969 1 98.81 370 ASP A C 1
ATOM 2743 O O . ASP A 1 370 ? -11.109 11.398 16.312 1 98.81 370 ASP A O 1
ATOM 2747 N N . LEU A 1 371 ? -10.289 9.289 16.672 1 98.81 371 LEU A N 1
ATOM 2748 C CA . LEU A 1 371 ? -9.953 9.562 18.062 1 98.81 371 LEU A CA 1
ATOM 2749 C C . LEU A 1 371 ? -8.516 9.148 18.375 1 98.81 371 LEU A C 1
ATOM 2751 O O . LEU A 1 371 ? -7.996 8.211 17.766 1 98.81 371 LEU A O 1
ATOM 2755 N N . ILE A 1 372 ? -7.938 9.844 19.297 1 98.88 372 ILE A N 1
ATOM 2756 C CA . ILE A 1 372 ? -6.711 9.352 19.922 1 98.88 372 ILE A CA 1
ATOM 2757 C C . ILE A 1 372 ? -6.863 9.391 21.438 1 98.88 372 ILE A C 1
ATOM 2759 O O . ILE A 1 372 ? -7.645 10.18 21.969 1 98.88 372 ILE A O 1
ATOM 2763 N N . VAL A 1 373 ? -6.23 8.531 22.109 1 98.81 373 VAL A N 1
ATOM 2764 C CA . VAL A 1 373 ? -6.133 8.508 23.562 1 98.81 373 VAL A CA 1
ATOM 2765 C C . VAL A 1 373 ? -4.688 8.758 23.984 1 98.81 373 VAL A C 1
ATOM 2767 O O . VAL A 1 373 ? -3.764 8.141 23.453 1 98.81 373 VAL A O 1
ATOM 2770 N N . VAL A 1 374 ? -4.535 9.672 24.938 1 98.62 374 VAL A N 1
ATOM 2771 C CA . VAL A 1 374 ? -3.203 10.086 25.375 1 98.62 374 VAL A CA 1
ATOM 2772 C C . VAL A 1 374 ? -3.096 9.977 26.891 1 98.62 374 VAL A C 1
ATOM 2774 O O . VAL A 1 374 ? -4.078 10.188 27.609 1 98.62 374 VAL A O 1
ATOM 2777 N N . ASP A 1 375 ? -1.908 9.617 27.375 1 98.44 375 ASP A N 1
ATOM 2778 C CA . ASP A 1 375 ? -1.623 9.719 28.812 1 98.44 375 ASP A CA 1
ATOM 2779 C C . ASP A 1 375 ? -1.399 11.172 29.219 1 98.44 375 ASP A C 1
ATOM 2781 O O . ASP A 1 375 ? -0.709 11.922 28.531 1 98.44 375 ASP A O 1
ATOM 2785 N N . GLY A 1 376 ? -2.029 11.531 30.266 1 98.31 376 GLY A N 1
ATOM 2786 C CA . GLY A 1 376 ? -1.81 12.859 30.797 1 98.31 376 GLY A CA 1
ATOM 2787 C C . GLY A 1 376 ? -2.869 13.859 30.375 1 98.31 376 GLY A C 1
ATOM 2788 O O . GLY A 1 376 ? -4.008 13.484 30.094 1 98.31 376 GLY A O 1
ATOM 2789 N N . ARG A 1 377 ? -2.492 15.203 30.516 1 98.56 377 ARG A N 1
ATOM 2790 C CA . ARG A 1 377 ? -3.414 16.312 30.281 1 98.56 377 ARG A CA 1
ATOM 2791 C C . ARG A 1 377 ? -2.848 17.281 29.25 1 98.56 377 ARG A C 1
ATOM 2793 O O . ARG A 1 377 ? -2.482 18.406 29.594 1 98.56 377 ARG A O 1
ATOM 2800 N N . PRO A 1 378 ? -2.967 16.875 27.969 1 98.69 378 PRO A N 1
ATOM 2801 C CA . PRO A 1 378 ? -2.324 17.703 26.953 1 98.69 378 PRO A CA 1
ATOM 2802 C C . PRO A 1 378 ? -2.936 19.094 26.844 1 98.69 378 PRO A C 1
ATOM 2804 O O . PRO A 1 378 ? -2.316 20 26.281 1 98.69 378 PRO A O 1
ATOM 2807 N N . ASP A 1 379 ? -4.137 19.281 27.359 1 98.31 379 ASP A N 1
ATOM 2808 C CA . ASP A 1 379 ? -4.781 20.594 27.328 1 98.31 379 ASP A CA 1
ATOM 2809 C C . ASP A 1 379 ? -4.184 21.516 28.391 1 98.31 379 ASP A C 1
ATOM 2811 O O . ASP A 1 379 ? -4.418 22.734 28.359 1 98.31 379 ASP A O 1
ATOM 2815 N N . VAL A 1 380 ? -3.393 20.938 29.281 1 98 380 VAL A N 1
ATOM 2816 C CA . VAL A 1 380 ? -2.711 21.688 30.328 1 98 380 VAL A CA 1
ATOM 2817 C C . VAL A 1 380 ? -1.202 21.656 30.078 1 98 380 VAL A C 1
ATOM 2819 O O . VAL A 1 380 ? -0.546 22.703 30.078 1 98 380 VAL A O 1
ATOM 2822 N N . GLU A 1 381 ? -0.704 20.5 29.859 1 98.5 381 GLU A N 1
ATOM 2823 C CA . GLU A 1 381 ? 0.687 20.25 29.5 1 98.5 381 GLU A CA 1
ATOM 2824 C C . GLU A 1 381 ? 0.789 19.625 28.109 1 98.5 381 GLU A C 1
ATOM 2826 O O . GLU A 1 381 ? 0.711 18.391 27.969 1 98.5 381 GLU A O 1
ATOM 2831 N N . ILE A 1 382 ? 1.104 20.516 27.156 1 98.81 382 ILE A N 1
ATOM 2832 C CA . ILE A 1 382 ? 0.988 20.109 25.75 1 98.81 382 ILE A CA 1
ATOM 2833 C C . ILE A 1 382 ? 1.928 18.938 25.469 1 98.81 382 ILE A C 1
ATOM 2835 O O . ILE A 1 382 ? 1.646 18.109 24.609 1 98.81 382 ILE A O 1
ATOM 2839 N N . ARG A 1 383 ? 3.014 18.75 26.234 1 98.38 383 ARG A N 1
ATOM 2840 C CA . ARG A 1 383 ? 3.996 17.703 26 1 98.38 383 ARG A CA 1
ATOM 2841 C C . ARG A 1 383 ? 3.383 16.312 26.234 1 98.38 383 ARG A C 1
ATOM 2843 O O . ARG A 1 383 ? 3.896 15.312 25.734 1 98.38 383 ARG A O 1
ATOM 2850 N N . ASP A 1 384 ? 2.324 16.266 27 1 98.75 384 ASP A N 1
ATOM 2851 C CA . ASP A 1 384 ? 1.645 14.992 27.234 1 98.75 384 ASP A CA 1
ATOM 2852 C C . ASP A 1 384 ? 1.104 14.414 25.922 1 98.75 384 ASP A C 1
ATOM 2854 O O . ASP A 1 384 ? 0.827 13.219 25.844 1 98.75 384 ASP A O 1
ATOM 2858 N N . LEU A 1 385 ? 0.983 15.219 24.891 1 98.75 385 LEU A N 1
ATOM 2859 C CA . LEU A 1 385 ? 0.503 14.773 23.594 1 98.75 385 LEU A CA 1
ATOM 2860 C C . LEU A 1 385 ? 1.439 13.727 23 1 98.75 385 LEU A C 1
ATOM 2862 O O . LEU A 1 385 ? 1.051 12.984 22.094 1 98.75 385 LEU A O 1
ATOM 2866 N N . ARG A 1 386 ? 2.688 13.609 23.531 1 98.44 386 ARG A N 1
ATOM 2867 C CA . ARG A 1 386 ? 3.693 12.656 23.078 1 98.44 386 ARG A CA 1
ATOM 2868 C C . ARG A 1 386 ? 3.309 11.234 23.438 1 98.44 386 ARG A C 1
ATOM 2870 O O . ARG A 1 386 ? 3.869 10.273 22.906 1 98.44 386 ARG A O 1
ATOM 2877 N N . GLN A 1 387 ? 2.357 11.07 24.328 1 98.25 387 GLN A N 1
ATOM 2878 C CA . GLN A 1 387 ? 2.064 9.766 24.906 1 98.25 387 GLN A CA 1
ATOM 2879 C C . GLN A 1 387 ? 0.792 9.172 24.312 1 98.25 387 GLN A C 1
ATOM 2881 O O . GLN A 1 387 ? -0.118 8.773 25.047 1 98.25 387 GLN A O 1
ATOM 2886 N N . VAL A 1 388 ? 0.765 9.055 23.031 1 98.19 388 VAL A N 1
ATOM 2887 C CA . VAL A 1 388 ? -0.383 8.484 22.328 1 98.19 388 VAL A CA 1
ATOM 2888 C C . VAL A 1 388 ? -0.46 6.98 22.594 1 98.19 388 VAL A C 1
ATOM 2890 O O . VAL A 1 388 ? 0.521 6.262 22.406 1 98.19 388 VAL A O 1
ATOM 2893 N N . ARG A 1 389 ? -1.674 6.523 23 1 98.12 389 ARG A N 1
ATOM 2894 C CA . ARG A 1 389 ? -1.839 5.121 23.391 1 98.12 389 ARG A CA 1
ATOM 2895 C C . ARG A 1 389 ? -2.826 4.418 22.469 1 98.12 389 ARG A C 1
ATOM 2897 O O . ARG A 1 389 ? -2.84 3.186 22.375 1 98.12 389 ARG A O 1
ATOM 2904 N N . LEU A 1 390 ? -3.656 5.152 21.812 1 98.44 390 LEU A N 1
ATOM 2905 C CA . LEU A 1 390 ? -4.648 4.621 20.891 1 98.44 390 LEU A CA 1
ATOM 2906 C C . LEU A 1 390 ? -4.887 5.59 19.734 1 98.44 390 LEU A C 1
ATOM 2908 O O . LEU A 1 390 ? -4.914 6.809 19.938 1 98.44 390 LEU A O 1
ATOM 2912 N N . VAL A 1 391 ? -5.012 5.109 18.578 1 98.75 391 VAL A N 1
ATOM 2913 C CA . VAL A 1 391 ? -5.434 5.871 17.406 1 98.75 391 VAL A CA 1
ATOM 2914 C C . VAL A 1 391 ? -6.582 5.148 16.703 1 98.75 391 VAL A C 1
ATOM 2916 O O . VAL A 1 391 ? -6.469 3.969 16.375 1 98.75 391 VAL A O 1
ATOM 2919 N N . MET A 1 392 ? -7.652 5.812 16.547 1 98.56 392 MET A N 1
ATOM 2920 C CA . MET A 1 392 ? -8.844 5.312 15.867 1 98.56 392 MET A CA 1
ATOM 2921 C C . MET A 1 392 ? -9.234 6.223 14.711 1 98.56 392 MET A C 1
ATOM 2923 O O . MET A 1 392 ? -9.195 7.449 14.836 1 98.56 392 MET A O 1
ATOM 2927 N N . LYS A 1 393 ? -9.469 5.688 13.562 1 98.62 393 LYS A N 1
ATOM 2928 C CA . LYS A 1 393 ? -9.992 6.41 12.406 1 98.62 393 LYS A CA 1
ATOM 2929 C C . LYS A 1 393 ? -11.203 5.691 11.812 1 98.62 393 LYS A C 1
ATOM 2931 O O . LYS A 1 393 ? -11.141 4.496 11.531 1 98.62 393 LYS A O 1
ATOM 2936 N N . ASP A 1 394 ? -12.289 6.387 11.656 1 97.69 394 ASP A N 1
ATOM 2937 C CA . ASP A 1 394 ? -13.531 5.793 11.156 1 97.69 394 ASP A CA 1
ATOM 2938 C C . ASP A 1 394 ? -13.914 4.555 11.961 1 97.69 394 ASP A C 1
ATOM 2940 O O . ASP A 1 394 ? -14.266 3.523 11.391 1 97.69 394 ASP A O 1
ATOM 2944 N N . GLY A 1 395 ? -13.672 4.59 13.25 1 97.25 395 GLY A N 1
ATOM 2945 C CA . GLY A 1 395 ? -14.055 3.514 14.148 1 97.25 395 GLY A CA 1
ATOM 2946 C C . GLY A 1 395 ? -13.07 2.357 14.148 1 97.25 395 GLY A C 1
ATOM 2947 O O . GLY A 1 395 ? -13.172 1.446 14.969 1 97.25 395 GLY A O 1
ATOM 2948 N N . ALA A 1 396 ? -12.125 2.361 13.281 1 97.12 396 ALA A N 1
ATOM 2949 C CA . ALA A 1 396 ? -11.133 1.296 13.203 1 97.12 396 ALA A CA 1
ATOM 2950 C C . ALA A 1 396 ? -9.883 1.651 14.008 1 97.12 396 ALA A C 1
ATOM 2952 O O . ALA A 1 396 ? -9.398 2.783 13.945 1 97.12 396 ALA A O 1
ATOM 2953 N N . VAL A 1 397 ? -9.328 0.705 14.75 1 97.62 397 VAL A N 1
ATOM 2954 C CA . VAL A 1 397 ? -8.18 0.934 15.625 1 97.62 397 VAL A CA 1
ATOM 2955 C C . VAL A 1 397 ? -6.883 0.729 14.844 1 97.62 397 VAL A C 1
ATOM 2957 O O . VAL A 1 397 ? -6.625 -0.362 14.336 1 97.62 397 VAL A O 1
ATOM 2960 N N . PHE A 1 398 ? -6.09 1.727 14.758 1 98.12 398 PHE A N 1
ATOM 2961 C CA . PHE A 1 398 ? -4.824 1.66 14.031 1 98.12 398 PHE A CA 1
ATOM 2962 C C . PHE A 1 398 ? -3.662 1.43 14.992 1 98.12 398 PHE A C 1
ATOM 2964 O O . PHE A 1 398 ? -2.648 0.837 14.617 1 98.12 398 PHE A O 1
ATOM 2971 N N . ARG A 1 399 ? -3.77 1.941 16.125 1 97.44 399 ARG A N 1
ATOM 2972 C CA . ARG A 1 399 ? -2.811 1.737 17.203 1 97.44 399 ARG A CA 1
ATOM 2973 C C . ARG A 1 399 ? -3.523 1.437 18.516 1 97.44 399 ARG A C 1
ATOM 2975 O O . ARG A 1 399 ? -4.527 2.072 18.844 1 97.44 399 ARG A O 1
ATOM 2982 N N . ASN A 1 400 ? -3.041 0.49 19.234 1 97 400 ASN A N 1
ATOM 2983 C CA . ASN A 1 400 ? -3.629 0.142 20.531 1 97 400 ASN A CA 1
ATOM 2984 C C . ASN A 1 400 ? -2.561 -0.267 21.531 1 97 400 ASN A C 1
ATOM 2986 O O . ASN A 1 400 ? -1.91 -1.301 21.375 1 97 400 ASN A O 1
ATOM 2990 N N . GLU A 1 401 ? -2.416 0.45 22.547 1 95.75 401 GLU A N 1
ATOM 2991 C CA . GLU A 1 401 ? -1.535 0.138 23.672 1 95.75 401 GLU A CA 1
ATOM 2992 C C . GLU A 1 401 ? -2.312 0.074 24.984 1 95.75 401 GLU A C 1
ATOM 2994 O O . GLU A 1 401 ? -1.723 0.132 26.062 1 95.75 401 GLU A O 1
ATOM 2999 N N . LEU A 1 402 ? -3.621 0.057 24.828 1 95.75 402 LEU A N 1
ATOM 3000 C CA . LEU A 1 402 ? -4.48 -0.076 26 1 95.75 402 LEU A CA 1
ATOM 3001 C C . LEU A 1 402 ? -4.602 -1.536 26.438 1 95.75 402 LEU A C 1
ATOM 3003 O O . LEU A 1 402 ? -4.965 -2.393 25.625 1 95.75 402 LEU A O 1
ATOM 3007 N N . PRO A 1 403 ? -4.414 -1.907 27.625 1 90.5 403 PRO A N 1
ATOM 3008 C CA . PRO A 1 403 ? -4.398 -3.303 28.062 1 90.5 403 PRO A CA 1
ATOM 3009 C C . PRO A 1 403 ? -5.785 -3.945 28.047 1 90.5 403 PRO A C 1
ATOM 3011 O O . PRO A 1 403 ? -5.898 -5.168 27.938 1 90.5 403 PRO A O 1
ATOM 3014 N N . ASN A 1 404 ? -6.785 -3.174 28.062 1 90.06 404 ASN A N 1
ATOM 3015 C CA . ASN A 1 404 ? -8.125 -3.727 28.203 1 90.06 404 ASN A CA 1
ATOM 3016 C C . ASN A 1 404 ? -8.914 -3.633 26.906 1 90.06 404 ASN A C 1
ATOM 3018 O O . ASN A 1 404 ? -10.141 -3.734 26.906 1 90.06 404 ASN A O 1
ATOM 3022 N N . LEU A 1 405 ? -8.266 -3.285 25.906 1 90 405 LEU A N 1
ATOM 3023 C CA . LEU A 1 405 ? -8.906 -3.27 24.609 1 90 405 LEU A CA 1
ATOM 3024 C C . LEU A 1 405 ? -8.352 -4.375 23.719 1 90 405 LEU A C 1
ATOM 3026 O O . LEU A 1 405 ? -7.164 -4.379 23.391 1 90 405 LEU A O 1
ATOM 3030 N N . ASP A 1 406 ? -9.211 -5.309 23.406 1 84.38 406 ASP A N 1
ATOM 3031 C CA . ASP A 1 406 ? -8.82 -6.398 22.516 1 84.38 406 ASP A CA 1
ATOM 3032 C C . ASP A 1 406 ? -9.086 -6.043 21.062 1 84.38 406 ASP A C 1
ATOM 3034 O O . ASP A 1 406 ? -10.062 -6.512 20.469 1 84.38 406 ASP A O 1
ATOM 3038 N N . ALA A 1 407 ? -8.391 -5.266 20.5 1 85.69 407 ALA A N 1
ATOM 3039 C CA . ALA A 1 407 ? -8.422 -4.855 19.109 1 85.69 407 ALA A CA 1
ATOM 3040 C C . ALA A 1 407 ? -7.012 -4.734 18.531 1 85.69 407 ALA A C 1
ATOM 3042 O O . ALA A 1 407 ? -6.211 -3.926 19.016 1 85.69 407 ALA A O 1
ATOM 3043 N N . PRO A 1 408 ? -6.906 -5.602 17.562 1 85.5 408 PRO A N 1
ATOM 3044 C CA . PRO A 1 408 ? -5.574 -5.457 16.969 1 85.5 408 PRO A CA 1
ATOM 3045 C C . PRO A 1 408 ? -5.406 -4.148 16.203 1 85.5 408 PRO A C 1
ATOM 3047 O O . PRO A 1 408 ? -6.379 -3.619 15.656 1 85.5 408 PRO A O 1
ATOM 3050 N N . GLY A 1 409 ? -4.258 -3.402 16.375 1 93.19 409 GLY A N 1
ATOM 3051 C CA . GLY A 1 409 ? -3.908 -2.254 15.562 1 93.19 409 GLY A CA 1
ATOM 3052 C C . GLY A 1 409 ? -3.273 -2.637 14.234 1 93.19 409 GLY A C 1
ATOM 3053 O O . GLY A 1 409 ? -3.258 -3.812 13.867 1 93.19 409 GLY A O 1
ATOM 3054 N N . LEU A 1 410 ? -2.955 -1.664 13.492 1 96.5 410 LEU A N 1
ATOM 3055 C CA . LEU A 1 410 ? -2.195 -1.859 12.266 1 96.5 410 LEU A CA 1
ATOM 3056 C C . LEU A 1 410 ? -0.931 -2.67 12.531 1 96.5 410 LEU A C 1
ATOM 3058 O O . LEU A 1 410 ? -0.188 -2.381 13.469 1 96.5 410 LEU A O 1
ATOM 3062 N N . ALA A 1 411 ? -0.75 -3.713 11.812 1 95.31 411 ALA A N 1
ATOM 3063 C CA . ALA A 1 411 ? 0.453 -4.535 11.914 1 95.31 411 ALA A CA 1
ATOM 3064 C C . ALA A 1 411 ? 0.992 -4.895 10.531 1 95.31 411 ALA A C 1
ATOM 3066 O O . ALA A 1 411 ? 0.275 -5.465 9.703 1 95.31 411 ALA A O 1
ATOM 3067 N N . LEU A 1 412 ? 2.211 -4.516 10.273 1 95.81 412 LEU A N 1
ATOM 3068 C CA . LEU A 1 412 ? 2.93 -4.805 9.039 1 95.81 412 LEU A CA 1
ATOM 3069 C C . LEU A 1 412 ? 4.141 -5.691 9.305 1 95.81 412 LEU A C 1
ATOM 3071 O O . LEU A 1 412 ? 5.168 -5.215 9.789 1 95.81 412 LEU A O 1
ATOM 3075 N N . PRO A 1 413 ? 3.959 -6.949 8.977 1 95.25 413 PRO A N 1
ATOM 3076 C CA . PRO A 1 413 ? 5.023 -7.898 9.312 1 95.25 413 PRO A CA 1
ATOM 3077 C C . PRO A 1 413 ? 6.387 -7.477 8.773 1 95.25 413 PRO A C 1
ATOM 3079 O O . PRO A 1 413 ? 6.508 -7.156 7.586 1 95.25 413 PRO A O 1
ATOM 3082 N N . GLY A 1 414 ? 7.359 -7.445 9.68 1 90.19 414 GLY A N 1
ATOM 3083 C CA . GLY A 1 414 ? 8.734 -7.172 9.281 1 90.19 414 GLY A CA 1
ATOM 3084 C C . GLY A 1 414 ? 9.008 -5.695 9.062 1 90.19 414 GLY A C 1
ATOM 3085 O O . GLY A 1 414 ? 10.125 -5.316 8.695 1 90.19 414 GLY A O 1
ATOM 3086 N N . VAL A 1 415 ? 7.953 -4.879 9.211 1 89.44 415 VAL A N 1
ATOM 3087 C CA . VAL A 1 415 ? 8.125 -3.453 8.961 1 89.44 415 VAL A CA 1
ATOM 3088 C C . VAL A 1 415 ? 7.715 -2.658 10.203 1 89.44 415 VAL A C 1
ATOM 3090 O O . VAL A 1 415 ? 6.605 -2.818 10.711 1 89.44 415 VAL A O 1
ATOM 3093 N N . GLU A 1 416 ? 8.625 -1.846 10.617 1 87.06 416 GLU A N 1
ATOM 3094 C CA . GLU A 1 416 ? 8.336 -0.977 11.758 1 87.06 416 GLU A CA 1
ATOM 3095 C C . GLU A 1 416 ? 7.77 0.363 11.297 1 87.06 416 GLU A C 1
ATOM 3097 O O . GLU A 1 416 ? 8.266 0.957 10.336 1 87.06 416 GLU A O 1
ATOM 3102 N N . LEU A 1 417 ? 6.758 0.776 11.969 1 87.62 417 LEU A N 1
ATOM 3103 C CA . LEU A 1 417 ? 6.148 2.068 11.688 1 87.62 417 LEU A CA 1
ATOM 3104 C C . LEU A 1 417 ? 6.781 3.17 12.531 1 87.62 417 LEU A C 1
ATOM 3106 O O . LEU A 1 417 ? 6.137 3.719 13.422 1 87.62 417 LEU A O 1
ATOM 3110 N N . ALA A 1 418 ? 8.039 3.445 12.398 1 81.75 418 ALA A N 1
ATOM 3111 C CA . ALA A 1 418 ? 8.781 4.359 13.266 1 81.75 418 ALA A CA 1
ATOM 3112 C C . ALA A 1 418 ? 9.219 5.609 12.5 1 81.75 418 ALA A C 1
ATOM 3114 O O . ALA A 1 418 ? 9.922 6.461 13.047 1 81.75 418 ALA A O 1
ATOM 3115 N N . GLY A 1 419 ? 8.617 5.816 11.352 1 80.88 419 GLY A N 1
ATOM 3116 C CA . GLY A 1 419 ? 9.078 6.941 10.555 1 80.88 419 GLY A CA 1
ATOM 3117 C C . GLY A 1 419 ? 10.539 6.828 10.148 1 80.88 419 GLY A C 1
ATOM 3118 O O . GLY A 1 419 ? 11.117 5.738 10.195 1 80.88 419 GLY A O 1
ATOM 3119 N N . GLY A 1 420 ? 11.109 7.82 9.602 1 72.5 420 GLY A N 1
ATOM 3120 C CA . GLY A 1 420 ? 12.516 7.875 9.203 1 72.5 420 GLY A CA 1
ATOM 3121 C C . GLY A 1 420 ? 12.727 7.586 7.734 1 72.5 420 GLY A C 1
ATOM 3122 O O . GLY A 1 420 ? 11.875 6.988 7.078 1 72.5 420 GLY A O 1
ATOM 3123 N N . THR A 1 421 ? 13.648 8.43 7.203 1 62.09 421 THR A N 1
ATOM 3124 C CA . THR A 1 421 ? 14.031 8.172 5.82 1 62.09 421 THR A CA 1
ATOM 3125 C C . THR A 1 421 ? 14.875 6.91 5.715 1 62.09 421 THR A C 1
ATOM 3127 O O . THR A 1 421 ? 15.812 6.715 6.492 1 62.09 421 THR A O 1
ATOM 3130 N N . PHE A 1 422 ? 14.242 5.891 5.184 1 61.47 422 PHE A N 1
ATOM 3131 C CA . PHE A 1 422 ? 14.938 4.617 5.047 1 61.47 422 PHE A CA 1
ATOM 3132 C C . PHE A 1 422 ? 16.016 4.703 3.973 1 61.47 422 PHE A C 1
ATOM 3134 O O . PHE A 1 422 ? 15.82 5.34 2.938 1 61.47 422 PHE A O 1
ATOM 3141 N N . ALA A 1 423 ? 17.312 4.438 4.328 1 56.91 423 ALA A N 1
ATOM 3142 C CA . ALA A 1 423 ? 18.422 4.426 3.375 1 56.91 423 ALA A CA 1
ATOM 3143 C C . ALA A 1 423 ? 18.031 3.705 2.088 1 56.91 423 ALA A C 1
ATOM 3145 O O . ALA A 1 423 ? 18.531 4.027 1.011 1 56.91 423 ALA A O 1
ATOM 3146 N N . ARG A 1 424 ? 17.062 2.805 2.225 1 60.62 424 ARG A N 1
ATOM 3147 C CA . ARG A 1 424 ? 16.828 1.898 1.104 1 60.62 424 ARG A CA 1
ATOM 3148 C C . ARG A 1 424 ? 15.727 2.42 0.198 1 60.62 424 ARG A C 1
ATOM 3150 O O . ARG A 1 424 ? 15.391 1.793 -0.81 1 60.62 424 ARG A O 1
ATOM 3157 N N . VAL A 1 425 ? 15.156 3.555 0.461 1 67.75 425 VAL A N 1
ATOM 3158 C CA . VAL A 1 425 ? 14.016 4.004 -0.338 1 67.75 425 VAL A CA 1
ATOM 3159 C C . VAL A 1 425 ? 14.508 4.523 -1.687 1 67.75 425 VAL A C 1
ATOM 3161 O O . VAL A 1 425 ? 13.773 4.492 -2.678 1 67.75 425 VAL A O 1
ATOM 3164 N N . TYR A 1 426 ? 15.867 4.859 -1.725 1 66.81 426 TYR A N 1
ATOM 3165 C CA . TYR A 1 426 ? 16.344 5.422 -2.98 1 66.81 426 TYR A CA 1
ATOM 3166 C C . TYR A 1 426 ? 17.219 4.414 -3.727 1 66.81 426 TYR A C 1
ATOM 3168 O O . TYR A 1 426 ? 18 3.682 -3.115 1 66.81 426 TYR A O 1
ATOM 3176 N N . MET B 1 1 ? 16.266 -13.086 16.344 1 86.44 1 MET B N 1
ATOM 3177 C CA . MET B 1 1 ? 15.422 -13.945 17.172 1 86.44 1 MET B CA 1
ATOM 3178 C C . MET B 1 1 ? 15.352 -15.359 16.594 1 86.44 1 MET B C 1
ATOM 3180 O O . MET B 1 1 ? 15.25 -15.531 15.383 1 86.44 1 MET B O 1
ATOM 3184 N N . ARG B 1 2 ? 15.562 -16.453 17.359 1 95.06 2 ARG B N 1
ATOM 3185 C CA . ARG B 1 2 ? 15.5 -17.844 16.953 1 95.06 2 ARG B CA 1
ATOM 3186 C C . ARG B 1 2 ? 14.18 -18.484 17.375 1 95.06 2 ARG B C 1
ATOM 3188 O O . ARG B 1 2 ? 13.758 -18.328 18.516 1 95.06 2 ARG B O 1
ATOM 3195 N N . THR B 1 3 ? 13.414 -19.062 16.391 1 97.25 3 THR B N 1
ATOM 3196 C CA . THR B 1 3 ? 12.148 -19.734 16.625 1 97.25 3 THR B CA 1
ATOM 3197 C C . THR B 1 3 ? 12.258 -21.234 16.344 1 97.25 3 THR B C 1
ATOM 3199 O O . THR B 1 3 ? 12.695 -21.625 15.258 1 97.25 3 THR B O 1
ATOM 3202 N N . PHE B 1 4 ? 11.914 -22.062 17.297 1 98.19 4 PHE B N 1
ATOM 3203 C CA . PHE B 1 4 ? 11.875 -23.516 17.172 1 98.19 4 PHE B CA 1
ATOM 3204 C C . PHE B 1 4 ? 10.453 -24 16.922 1 98.19 4 PHE B C 1
ATOM 3206 O O . PHE B 1 4 ? 9.594 -23.891 17.797 1 98.19 4 PHE B O 1
ATOM 3213 N N . PHE B 1 5 ? 10.18 -24.484 15.758 1 98.38 5 PHE B N 1
ATOM 3214 C CA . PHE B 1 5 ? 8.922 -25.172 15.477 1 98.38 5 PHE B CA 1
ATOM 3215 C C . PHE B 1 5 ? 9.047 -26.656 15.781 1 98.38 5 PHE B C 1
ATOM 3217 O O . PHE B 1 5 ? 9.648 -27.406 15.008 1 98.38 5 PHE B O 1
ATOM 3224 N N . ASN B 1 6 ? 8.414 -27.062 16.891 1 97.25 6 ASN B N 1
ATOM 3225 C CA . ASN B 1 6 ? 8.516 -28.438 17.375 1 97.25 6 ASN B CA 1
ATOM 3226 C C . ASN B 1 6 ? 7.246 -29.234 17.094 1 97.25 6 ASN B C 1
ATOM 3228 O O . ASN B 1 6 ? 6.191 -28.641 16.844 1 97.25 6 ASN B O 1
ATOM 3232 N N . ASN B 1 7 ? 7.402 -30.594 17.125 1 97.31 7 ASN B N 1
ATOM 3233 C CA . ASN B 1 7 ? 6.266 -31.5 17.016 1 97.31 7 ASN B CA 1
ATOM 3234 C C . ASN B 1 7 ? 5.469 -31.234 15.734 1 97.31 7 ASN B C 1
ATOM 3236 O O . ASN B 1 7 ? 4.25 -31.047 15.789 1 97.31 7 ASN B O 1
ATOM 3240 N N . CYS B 1 8 ? 6.168 -31.141 14.648 1 97.56 8 CYS B N 1
ATOM 3241 C CA . CYS B 1 8 ? 5.488 -30.906 13.383 1 97.56 8 CYS B CA 1
ATOM 3242 C C . CYS B 1 8 ? 5.75 -32.031 12.406 1 97.56 8 CYS B C 1
ATOM 3244 O O . CYS B 1 8 ? 6.699 -32.812 12.586 1 97.56 8 CYS B O 1
ATOM 3246 N N . ARG B 1 9 ? 4.844 -32.219 11.516 1 98.38 9 ARG B N 1
ATOM 3247 C CA . ARG B 1 9 ? 5.078 -33 10.297 1 98.38 9 ARG B CA 1
ATOM 3248 C C . ARG B 1 9 ? 5.715 -32.125 9.219 1 98.38 9 ARG B C 1
ATOM 3250 O O . ARG B 1 9 ? 5.211 -31.047 8.906 1 98.38 9 ARG B O 1
ATOM 3257 N N . LEU B 1 10 ? 6.828 -32.562 8.711 1 98.81 10 LEU B N 1
ATOM 3258 C CA . LEU B 1 10 ? 7.562 -31.734 7.754 1 98.81 10 LEU B CA 1
ATOM 3259 C C . LEU B 1 10 ? 7.43 -32.281 6.34 1 98.81 10 LEU B C 1
ATOM 3261 O O . LEU B 1 10 ? 7.848 -33.438 6.07 1 98.81 10 LEU B O 1
ATOM 3265 N N . VAL B 1 11 ? 6.754 -31.578 5.488 1 98.75 11 VAL B N 1
ATOM 3266 C CA . VAL B 1 11 ? 6.801 -31.766 4.039 1 98.75 11 VAL B CA 1
ATOM 3267 C C . VAL B 1 11 ? 7.703 -30.719 3.41 1 98.75 11 VAL B C 1
ATOM 3269 O O . VAL B 1 11 ? 7.309 -29.562 3.273 1 98.75 11 VAL B O 1
ATOM 3272 N N . ASP B 1 12 ? 8.852 -31.094 2.98 1 98.56 12 ASP B N 1
ATOM 3273 C CA . ASP B 1 12 ? 9.914 -30.109 2.744 1 98.56 12 ASP B CA 1
ATOM 3274 C C . ASP B 1 12 ? 9.836 -29.562 1.326 1 98.56 12 ASP B C 1
ATOM 3276 O O . ASP B 1 12 ? 10.641 -28.703 0.95 1 98.56 12 ASP B O 1
ATOM 3280 N N . GLY B 1 13 ? 8.93 -30.047 0.448 1 98 13 GLY B N 1
ATOM 3281 C CA . GLY B 1 13 ? 8.695 -29.469 -0.872 1 98 13 GLY B CA 1
ATOM 3282 C C . GLY B 1 13 ? 9.492 -30.156 -1.964 1 98 13 GLY B C 1
ATOM 3283 O O . GLY B 1 13 ? 9.305 -29.891 -3.148 1 98 13 GLY B O 1
ATOM 3284 N N . THR B 1 14 ? 10.344 -31.172 -1.614 1 96.38 14 THR B N 1
ATOM 3285 C CA . THR B 1 14 ? 11.227 -31.812 -2.584 1 96.38 14 THR B CA 1
ATOM 3286 C C . THR B 1 14 ? 10.516 -32.969 -3.271 1 96.38 14 THR B C 1
ATOM 3288 O O . THR B 1 14 ? 10.977 -33.469 -4.301 1 96.38 14 THR B O 1
ATOM 3291 N N . GLY B 1 15 ? 9.484 -33.406 -2.727 1 94.75 15 GLY B N 1
ATOM 3292 C CA . GLY B 1 15 ? 8.844 -34.625 -3.17 1 94.75 15 GLY B CA 1
ATOM 3293 C C . GLY B 1 15 ? 9.156 -35.812 -2.283 1 94.75 15 GLY B C 1
ATOM 3294 O O . GLY B 1 15 ? 8.547 -36.875 -2.43 1 94.75 15 GLY B O 1
ATOM 3295 N N . ALA B 1 16 ? 10.016 -35.625 -1.305 1 95.56 16 ALA B N 1
ATOM 3296 C CA . ALA B 1 16 ? 10.312 -36.719 -0.35 1 95.56 16 ALA B CA 1
ATOM 3297 C C . ALA B 1 16 ? 9.156 -36.906 0.62 1 95.56 16 ALA B C 1
ATOM 3299 O O . ALA B 1 16 ? 8.32 -36.031 0.8 1 95.56 16 ALA B O 1
ATOM 3300 N N . ARG B 1 17 ? 9.156 -38.062 1.228 1 95.81 17 ARG B N 1
ATOM 3301 C CA . ARG B 1 17 ? 8.125 -38.344 2.213 1 95.81 17 ARG B CA 1
ATOM 3302 C C . ARG B 1 17 ? 8.234 -37.438 3.418 1 95.81 17 ARG B C 1
ATOM 3304 O O . ARG B 1 17 ? 9.328 -37 3.773 1 95.81 17 ARG B O 1
ATOM 3311 N N . ALA B 1 18 ? 7.148 -37.25 4.039 1 97.75 18 ALA B N 1
ATOM 3312 C CA . ALA B 1 18 ? 7.086 -36.375 5.199 1 97.75 18 ALA B CA 1
ATOM 3313 C C . ALA B 1 18 ? 7.887 -36.938 6.367 1 97.75 18 ALA B C 1
ATOM 3315 O O . ALA B 1 18 ? 7.93 -38.156 6.562 1 97.75 18 ALA B O 1
ATOM 3316 N N . VAL B 1 19 ? 8.57 -36.062 7.094 1 98.06 19 VAL B N 1
ATOM 3317 C CA . VAL B 1 19 ? 9.125 -36.438 8.391 1 98.06 19 VAL B CA 1
ATOM 3318 C C . VAL B 1 19 ? 8.062 -36.25 9.477 1 98.06 19 VAL B C 1
ATOM 3320 O O . VAL B 1 19 ? 7.625 -35.125 9.758 1 98.06 19 VAL B O 1
ATOM 3323 N N . GLU B 1 20 ? 7.637 -37.281 10.102 1 97.62 20 GLU B N 1
ATOM 3324 C CA . GLU B 1 20 ? 6.453 -37.312 10.961 1 97.62 20 GLU B CA 1
ATOM 3325 C C . GLU B 1 20 ? 6.691 -36.531 12.25 1 97.62 20 GLU B C 1
ATOM 3327 O O . GLU B 1 20 ? 5.773 -35.906 12.781 1 97.62 20 GLU B O 1
ATOM 3332 N N . SER B 1 21 ? 7.828 -36.562 12.828 1 97.94 21 SER B N 1
ATOM 3333 C CA . SER B 1 21 ? 8.242 -35.812 14.008 1 97.94 21 SER B CA 1
ATOM 3334 C C . SER B 1 21 ? 9.492 -35 13.734 1 97.94 21 SER B C 1
ATOM 3336 O O . SER B 1 21 ? 10.609 -35.5 13.898 1 97.94 21 SER B O 1
ATOM 3338 N N . ALA B 1 22 ? 9.195 -33.75 13.414 1 98.5 22 ALA B N 1
ATOM 3339 C CA . ALA B 1 22 ? 10.297 -32.938 12.914 1 98.5 22 ALA B CA 1
ATOM 3340 C C . ALA B 1 22 ? 10.516 -31.703 13.797 1 98.5 22 ALA B C 1
ATOM 3342 O O . ALA B 1 22 ? 9.703 -31.422 14.68 1 98.5 22 ALA B O 1
ATOM 3343 N N . LEU B 1 23 ? 11.625 -31.141 13.648 1 98.44 23 LEU B N 1
ATOM 3344 C CA . LEU B 1 23 ? 12.008 -29.828 14.156 1 98.44 23 LEU B CA 1
ATOM 3345 C C . LEU B 1 23 ? 12.461 -28.906 13.023 1 98.44 23 LEU B C 1
ATOM 3347 O O . LEU B 1 23 ? 13.195 -29.344 12.133 1 98.44 23 LEU B O 1
ATOM 3351 N N . VAL B 1 24 ? 11.945 -27.703 12.984 1 98.75 24 VAL B N 1
ATOM 3352 C CA . VAL B 1 24 ? 12.422 -26.672 12.078 1 98.75 24 VAL B CA 1
ATOM 3353 C C . VAL B 1 24 ? 12.82 -25.422 12.875 1 98.75 24 VAL B C 1
ATOM 3355 O O . VAL B 1 24 ? 12.055 -24.953 13.719 1 98.75 24 VAL B O 1
ATOM 3358 N N . VAL B 1 25 ? 14.016 -24.953 12.648 1 98.75 25 VAL B N 1
ATOM 3359 C CA . VAL B 1 25 ? 14.523 -23.797 13.375 1 98.75 25 VAL B CA 1
ATOM 3360 C C . VAL B 1 25 ? 14.711 -22.625 12.406 1 98.75 25 VAL B C 1
ATOM 3362 O O . VAL B 1 25 ? 15.352 -22.766 11.367 1 98.75 25 VAL B O 1
ATOM 3365 N N . VAL B 1 26 ? 14.086 -21.516 12.734 1 98.38 26 VAL B N 1
ATOM 3366 C CA . VAL B 1 26 ? 14.211 -20.266 11.969 1 98.38 26 VAL B CA 1
ATOM 3367 C C . VAL B 1 26 ? 15 -19.25 12.781 1 98.38 26 VAL B C 1
ATOM 3369 O O . VAL B 1 26 ? 14.711 -19.016 13.961 1 98.38 26 VAL B O 1
ATOM 3372 N N . THR B 1 27 ? 16.031 -18.719 12.211 1 97.88 27 THR B N 1
ATOM 3373 C CA . THR B 1 27 ? 16.781 -17.609 12.781 1 97.88 27 THR B CA 1
ATOM 3374 C C . THR B 1 27 ? 16.641 -16.359 11.914 1 97.88 27 THR B C 1
ATOM 3376 O O . THR B 1 27 ? 17.156 -16.328 10.789 1 97.88 27 THR B O 1
ATOM 3379 N N . ASP B 1 28 ? 15.969 -15.375 12.414 1 95.38 28 ASP B N 1
ATOM 3380 C CA . ASP B 1 28 ? 15.656 -14.156 11.672 1 95.38 28 ASP B CA 1
ATOM 3381 C C . ASP B 1 28 ? 14.875 -14.477 10.398 1 95.38 28 ASP B C 1
ATOM 3383 O O . ASP B 1 28 ? 13.719 -14.891 10.461 1 95.38 28 ASP B O 1
ATOM 3387 N N . ASP B 1 29 ? 15.523 -14.469 9.289 1 97.19 29 ASP B N 1
ATOM 3388 C CA . ASP B 1 29 ? 14.766 -14.617 8.047 1 97.19 29 ASP B CA 1
ATOM 3389 C C . ASP B 1 29 ? 15.117 -15.93 7.344 1 97.19 29 ASP B C 1
ATOM 3391 O O . ASP B 1 29 ? 14.641 -16.203 6.242 1 97.19 29 ASP B O 1
ATOM 3395 N N . GLN B 1 30 ? 15.898 -16.828 8.047 1 98.25 30 GLN B N 1
ATOM 3396 C CA . GLN B 1 30 ? 16.391 -18.016 7.375 1 98.25 30 GLN B CA 1
ATOM 3397 C C . GLN B 1 30 ? 16.078 -19.266 8.188 1 98.25 30 GLN B C 1
ATOM 3399 O O . GLN B 1 30 ? 16.016 -19.219 9.414 1 98.25 30 GLN B O 1
ATOM 3404 N N . ILE B 1 31 ? 15.945 -20.297 7.496 1 98.75 31 ILE B N 1
ATOM 3405 C CA . ILE B 1 31 ? 15.922 -21.625 8.117 1 98.75 31 ILE B CA 1
ATOM 3406 C C . ILE B 1 31 ? 17.344 -22.062 8.453 1 98.75 31 ILE B C 1
ATOM 3408 O O . ILE B 1 31 ? 18.203 -22.125 7.578 1 98.75 31 ILE B O 1
ATOM 3412 N N . THR B 1 32 ? 17.562 -22.359 9.68 1 98.44 32 THR B N 1
ATOM 3413 C CA . THR B 1 32 ? 18.922 -22.688 10.062 1 98.44 32 THR B CA 1
ATOM 3414 C C . THR B 1 32 ? 19.062 -24.188 10.328 1 98.44 32 THR B C 1
ATOM 3416 O O . THR B 1 32 ? 20.172 -24.734 10.336 1 98.44 32 THR B O 1
ATOM 3419 N N . TRP B 1 33 ? 17.922 -24.812 10.578 1 98.44 33 TRP B N 1
ATOM 3420 C CA . TRP B 1 33 ? 17.938 -26.266 10.742 1 98.44 33 TRP B CA 1
ATOM 3421 C C . TRP B 1 33 ? 16.562 -26.859 10.461 1 98.44 33 TRP B C 1
ATOM 3423 O O . TRP B 1 33 ? 15.539 -26.25 10.773 1 98.44 33 TRP B O 1
ATOM 3433 N N . CYS B 1 34 ? 16.469 -28.062 9.93 1 98.44 34 CYS B N 1
ATOM 3434 C CA . CYS B 1 34 ? 15.25 -28.844 9.773 1 98.44 34 CYS B CA 1
ATOM 3435 C C . CYS B 1 34 ? 15.562 -30.344 9.727 1 98.44 34 CYS B C 1
ATOM 3437 O O . CYS B 1 34 ? 16.609 -30.75 9.195 1 98.44 34 CYS B O 1
ATOM 3439 N N . GLY B 1 35 ? 14.766 -31.141 10.297 1 97.81 35 GLY B N 1
ATOM 3440 C CA . GLY B 1 35 ? 14.945 -32.594 10.281 1 97.81 35 GLY B CA 1
ATOM 3441 C C . GLY B 1 35 ? 14.211 -33.281 11.414 1 97.81 35 GLY B C 1
ATOM 3442 O O . GLY B 1 35 ? 13.391 -32.688 12.094 1 97.81 35 GLY B O 1
ATOM 3443 N N . PRO B 1 36 ? 14.484 -34.594 11.516 1 98 36 PRO B N 1
ATOM 3444 C CA . PRO B 1 36 ? 13.883 -35.312 12.633 1 98 36 PRO B CA 1
ATOM 3445 C C . PRO B 1 36 ? 14.25 -34.75 13.992 1 98 36 PRO B C 1
ATOM 3447 O O . PRO B 1 36 ? 15.414 -34.406 14.227 1 98 36 PRO B O 1
ATOM 3450 N N . ALA B 1 37 ? 13.242 -34.625 14.773 1 97.5 37 ALA B N 1
ATOM 3451 C CA . ALA B 1 37 ? 13.438 -33.969 16.078 1 97.5 37 ALA B CA 1
AT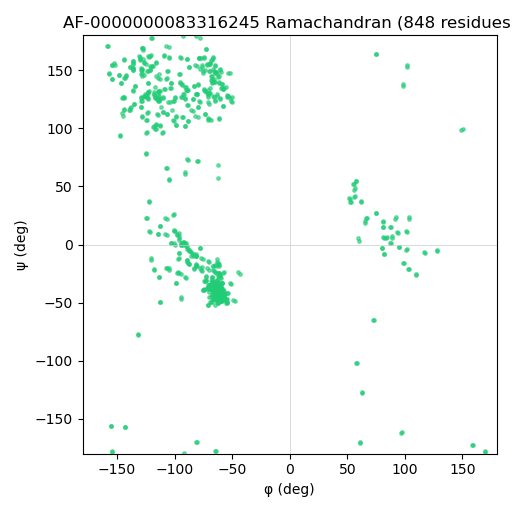OM 3452 C C . ALA B 1 37 ? 14.438 -34.75 16.922 1 97.5 37 ALA B C 1
ATOM 3454 O O . ALA B 1 37 ? 15.133 -34.156 17.766 1 97.5 37 ALA B O 1
ATOM 3455 N N . ASP B 1 38 ? 14.562 -36.031 16.688 1 96.75 38 ASP B N 1
ATOM 3456 C CA . ASP B 1 38 ? 15.414 -36.875 17.516 1 96.75 38 ASP B CA 1
ATOM 3457 C C . ASP B 1 38 ? 16.797 -37.062 16.891 1 96.75 38 ASP B C 1
ATOM 3459 O O . ASP B 1 38 ? 17.609 -37.844 17.375 1 96.75 38 ASP B O 1
ATOM 3463 N N . ALA B 1 39 ? 17.031 -36.375 15.836 1 96.69 39 ALA B N 1
ATOM 3464 C CA . ALA B 1 39 ? 18.344 -36.438 15.219 1 96.69 39 ALA B CA 1
ATOM 3465 C C . ALA B 1 39 ? 19.438 -35.969 16.188 1 96.69 39 ALA B C 1
ATOM 3467 O O . ALA B 1 39 ? 19.219 -35.031 16.938 1 96.69 39 ALA B O 1
ATOM 3468 N N . ALA B 1 40 ? 20.562 -36.469 16.094 1 95.19 40 ALA B N 1
ATOM 3469 C CA . ALA B 1 40 ? 21.672 -36.156 16.984 1 95.19 40 ALA B CA 1
ATOM 3470 C C . ALA B 1 40 ? 22.109 -34.719 16.828 1 95.19 40 ALA B C 1
ATOM 3472 O O . ALA B 1 40 ? 22.547 -34.062 17.797 1 95.19 40 ALA B O 1
ATOM 3473 N N . GLU B 1 41 ? 21.969 -34.25 15.664 1 95.38 41 GLU B N 1
ATOM 3474 C CA . GLU B 1 41 ? 22.453 -32.906 15.352 1 95.38 41 GLU B CA 1
ATOM 3475 C C . GLU B 1 41 ? 21.375 -31.859 15.602 1 95.38 41 GLU B C 1
ATOM 3477 O O . GLU B 1 41 ? 21.594 -30.672 15.383 1 95.38 41 GLU B O 1
ATOM 3482 N N . ALA B 1 42 ? 20.266 -32.312 16.047 1 96.56 42 ALA B N 1
ATOM 3483 C CA . ALA B 1 42 ? 19.172 -31.375 16.281 1 96.56 42 ALA B CA 1
ATOM 3484 C C . ALA B 1 42 ? 19.547 -30.359 17.359 1 96.56 42 ALA B C 1
ATOM 3486 O O . ALA B 1 42 ? 20.031 -30.734 18.438 1 96.56 42 ALA B O 1
ATOM 3487 N N . PRO B 1 43 ? 19.391 -29.094 17.062 1 96.88 43 PRO B N 1
ATOM 3488 C CA . PRO B 1 43 ? 19.734 -28.094 18.062 1 96.88 43 PRO B CA 1
ATOM 3489 C C . PRO B 1 43 ? 18.766 -28.094 19.25 1 96.88 43 PRO B C 1
ATOM 3491 O O . PRO B 1 43 ? 17.609 -28.469 19.109 1 96.88 43 PRO B O 1
ATOM 3494 N N . THR B 1 44 ? 19.266 -27.594 20.422 1 96.06 44 THR B N 1
ATOM 3495 C CA . THR B 1 44 ? 18.469 -27.453 21.625 1 96.06 44 THR B CA 1
ATOM 3496 C C . THR B 1 44 ? 18.188 -25.984 21.922 1 96.06 44 THR B C 1
ATOM 3498 O O . THR B 1 44 ? 19.078 -25.141 21.828 1 96.06 44 THR B O 1
ATOM 3501 N N . PRO B 1 45 ? 16.922 -25.766 22.219 1 96.19 45 PRO B N 1
ATOM 3502 C CA . PRO B 1 45 ? 16.609 -24.375 22.531 1 96.19 45 PRO B CA 1
ATOM 3503 C C . PRO B 1 45 ? 17.312 -23.875 23.797 1 96.19 45 PRO B C 1
ATOM 3505 O O . PRO B 1 45 ? 17.578 -24.656 24.703 1 96.19 45 PRO B O 1
ATOM 3508 N N . VAL B 1 46 ? 17.641 -22.609 23.828 1 94.62 46 VAL B N 1
ATOM 3509 C CA . VAL B 1 46 ? 18.203 -21.938 25 1 94.62 46 VAL B CA 1
ATOM 3510 C C . VAL B 1 46 ? 17.297 -20.797 25.438 1 94.62 46 VAL B C 1
ATOM 3512 O O . VAL B 1 46 ? 16.281 -20.516 24.781 1 94.62 46 VAL B O 1
ATOM 3515 N N . ALA B 1 47 ? 17.688 -20.125 26.547 1 91.88 47 ALA B N 1
ATOM 3516 C CA . ALA B 1 47 ? 16.891 -19 27.047 1 91.88 47 ALA B CA 1
ATOM 3517 C C . ALA B 1 47 ? 16.797 -17.891 26.016 1 91.88 47 ALA B C 1
ATOM 3519 O O . ALA B 1 47 ? 17.797 -17.516 25.391 1 91.88 47 ALA B O 1
ATOM 3520 N N . GLY B 1 48 ? 15.641 -17.5 25.703 1 92.31 48 GLY B N 1
ATOM 3521 C CA . GLY B 1 48 ? 15.445 -16.438 24.719 1 92.31 48 GLY B CA 1
ATOM 3522 C C . GLY B 1 48 ? 14.852 -16.938 23.406 1 92.31 48 GLY B C 1
ATOM 3523 O O . GLY B 1 48 ? 14.297 -16.156 22.641 1 92.31 48 GLY B O 1
ATOM 3524 N N . ASP B 1 49 ? 15.125 -18.25 23.141 1 95.12 49 ASP B N 1
ATOM 3525 C CA . ASP B 1 49 ? 14.547 -18.828 21.938 1 95.12 49 ASP B CA 1
ATOM 3526 C C . ASP B 1 49 ? 13.031 -18.938 22.047 1 95.12 49 ASP B C 1
ATOM 3528 O O . ASP B 1 49 ? 12.5 -19.25 23.125 1 95.12 49 ASP B O 1
ATOM 3532 N N . ARG B 1 50 ? 12.391 -18.625 20.984 1 95.31 50 ARG B N 1
ATOM 3533 C CA . ARG B 1 50 ? 10.953 -18.875 20.906 1 95.31 50 ARG B CA 1
ATOM 3534 C C . ARG B 1 50 ? 10.664 -20.328 20.562 1 95.31 50 ARG B C 1
ATOM 3536 O O . ARG B 1 50 ? 11.258 -20.875 19.641 1 95.31 50 ARG B O 1
ATOM 3543 N N . GLN B 1 51 ? 9.789 -20.922 21.359 1 96.25 51 GLN B N 1
ATOM 3544 C CA . GLN B 1 51 ? 9.367 -22.297 21.078 1 96.25 51 GLN B CA 1
ATOM 3545 C C . GLN B 1 51 ? 7.891 -22.359 20.719 1 96.25 51 GLN B C 1
ATOM 3547 O O . GLN B 1 51 ? 7.047 -21.797 21.422 1 96.25 51 GLN B O 1
ATOM 3552 N N . VAL B 1 52 ? 7.609 -23 19.609 1 97.5 52 VAL B N 1
ATOM 3553 C CA . VAL B 1 52 ? 6.238 -23.141 19.125 1 97.5 52 VAL B CA 1
ATOM 3554 C C . VAL B 1 52 ? 5.906 -24.625 18.922 1 97.5 52 VAL B C 1
ATOM 3556 O O . VAL B 1 52 ? 6.484 -25.281 18.062 1 97.5 52 VAL B O 1
ATOM 3559 N N . ASP B 1 53 ? 4.996 -25.125 19.719 1 97.81 53 ASP B N 1
ATOM 3560 C CA . ASP B 1 53 ? 4.477 -26.484 19.531 1 97.81 53 ASP B CA 1
ATOM 3561 C C . ASP B 1 53 ? 3.424 -26.516 18.422 1 97.81 53 ASP B C 1
ATOM 3563 O O . ASP B 1 53 ? 2.359 -25.906 18.562 1 97.81 53 ASP B O 1
ATOM 3567 N N . LEU B 1 54 ? 3.688 -27.266 17.375 1 98.12 54 LEU B N 1
ATOM 3568 C CA . LEU B 1 54 ? 2.762 -27.281 16.25 1 98.12 54 LEU B CA 1
ATOM 3569 C C . LEU B 1 54 ? 1.751 -28.406 16.391 1 98.12 54 LEU B C 1
ATOM 3571 O O . LEU B 1 54 ? 0.856 -28.562 15.555 1 98.12 54 LEU B O 1
ATOM 3575 N N . ALA B 1 55 ? 1.87 -29.141 17.438 1 97.38 55 ALA B N 1
ATOM 3576 C CA . ALA B 1 55 ? 0.883 -30.141 17.844 1 97.38 55 ALA B CA 1
ATOM 3577 C C . ALA B 1 55 ? 0.567 -31.094 16.688 1 97.38 55 ALA B C 1
ATOM 3579 O O . ALA B 1 55 ? -0.598 -31.406 16.438 1 97.38 55 ALA B O 1
ATOM 3580 N N . GLY B 1 56 ? 1.554 -31.484 15.914 1 97.88 56 GLY B N 1
ATOM 3581 C CA . GLY B 1 56 ? 1.391 -32.469 14.875 1 97.88 56 GLY B CA 1
ATOM 3582 C C . GLY B 1 56 ? 0.963 -31.891 13.547 1 97.88 56 GLY B C 1
ATOM 3583 O O . GLY B 1 56 ? 0.78 -32.625 12.562 1 97.88 56 GLY B O 1
ATOM 3584 N N . ARG B 1 57 ? 0.794 -30.547 13.414 1 98.38 57 ARG B N 1
ATOM 3585 C CA . ARG B 1 57 ? 0.422 -29.906 12.156 1 98.38 57 ARG B CA 1
ATOM 3586 C C . ARG B 1 57 ? 1.531 -30.047 11.125 1 98.38 57 ARG B C 1
ATOM 3588 O O . ARG B 1 57 ? 2.676 -30.344 11.461 1 98.38 57 ARG B O 1
ATOM 3595 N N . THR B 1 58 ? 1.158 -29.859 9.906 1 98.88 58 THR B N 1
ATOM 3596 C CA . THR B 1 58 ? 2.119 -30.031 8.82 1 98.88 58 THR B CA 1
ATOM 3597 C C . THR B 1 58 ? 2.758 -28.703 8.453 1 98.88 58 THR B C 1
ATOM 3599 O O . THR B 1 58 ? 2.061 -27.703 8.281 1 98.88 58 THR B O 1
ATOM 3602 N N . LEU B 1 59 ? 4.031 -28.672 8.438 1 98.81 59 LEU B N 1
ATOM 3603 C CA . LEU B 1 59 ? 4.816 -27.516 8 1 98.81 59 LEU B CA 1
ATOM 3604 C C . LEU B 1 59 ? 5.309 -27.719 6.57 1 98.81 59 LEU B C 1
ATOM 3606 O O . LEU B 1 59 ? 5.867 -28.766 6.234 1 98.81 59 LEU B O 1
ATOM 3610 N N . LEU B 1 60 ? 5.02 -26.719 5.664 1 98.75 60 LEU B N 1
ATOM 3611 C CA . LEU B 1 60 ? 5.348 -26.719 4.242 1 98.75 60 LEU B CA 1
ATOM 3612 C C . LEU B 1 60 ? 6.039 -25.422 3.836 1 98.75 60 LEU B C 1
ATOM 3614 O O . LEU B 1 60 ? 5.957 -24.422 4.547 1 98.75 60 LEU B O 1
ATOM 3618 N N . PRO B 1 61 ? 6.77 -25.484 2.693 1 98.88 61 PRO B N 1
ATOM 3619 C CA . PRO B 1 61 ? 7.168 -24.188 2.127 1 98.88 61 PRO B CA 1
ATOM 3620 C C . PRO B 1 61 ? 5.973 -23.312 1.758 1 98.88 61 PRO B C 1
ATOM 3622 O O . PRO B 1 61 ? 4.887 -23.828 1.473 1 98.88 61 PRO B O 1
ATOM 3625 N N . GLY B 1 62 ? 6.121 -22.016 1.817 1 98.94 62 GLY B N 1
ATOM 3626 C CA . GLY B 1 62 ? 5.105 -21.125 1.257 1 98.94 62 GLY B CA 1
ATOM 3627 C C . GLY B 1 62 ? 4.758 -21.469 -0.182 1 98.94 62 GLY B C 1
ATOM 3628 O O . GLY B 1 62 ? 5.629 -21.844 -0.966 1 98.94 62 GLY B O 1
ATOM 3629 N N . LEU B 1 63 ? 3.541 -21.25 -0.59 1 98.94 63 LEU B N 1
ATOM 3630 C CA . LEU B 1 63 ? 3.07 -21.641 -1.917 1 98.94 63 LEU B CA 1
ATOM 3631 C C . LEU B 1 63 ? 3.471 -20.594 -2.957 1 98.94 63 LEU B C 1
ATOM 3633 O O . LEU B 1 63 ? 3.695 -19.438 -2.621 1 98.94 63 LEU B O 1
ATOM 3637 N N . PHE B 1 64 ? 3.574 -21.078 -4.16 1 98.94 64 PHE B N 1
ATOM 3638 C CA . PHE B 1 64 ? 3.764 -20.234 -5.328 1 98.94 64 PHE B CA 1
ATOM 3639 C C . PHE B 1 64 ? 2.49 -20.172 -6.164 1 98.94 64 PHE B C 1
ATOM 3641 O O . PHE B 1 64 ? 1.746 -21.141 -6.25 1 98.94 64 PHE B O 1
ATOM 3648 N N . ASN B 1 65 ? 2.217 -19.047 -6.707 1 98.94 65 ASN B N 1
ATOM 3649 C CA . ASN B 1 65 ? 1.321 -18.859 -7.844 1 98.94 65 ASN B CA 1
ATOM 3650 C C . ASN B 1 65 ? 2.02 -18.125 -8.992 1 98.94 65 ASN B C 1
ATOM 3652 O O . ASN B 1 65 ? 2.221 -16.922 -8.93 1 98.94 65 ASN B O 1
ATOM 3656 N N . VAL B 1 66 ? 2.326 -18.922 -10.078 1 98.94 66 VAL B N 1
ATOM 3657 C CA . VAL B 1 66 ? 3.297 -18.375 -11.031 1 98.94 66 VAL B CA 1
ATOM 3658 C C . VAL B 1 66 ? 2.588 -17.953 -12.312 1 98.94 66 VAL B C 1
ATOM 3660 O O . VAL B 1 66 ? 3.207 -17.891 -13.375 1 98.94 66 VAL B O 1
ATOM 3663 N N . HIS B 1 67 ? 1.288 -17.688 -12.289 1 98.88 67 HIS B N 1
ATOM 3664 C CA . HIS B 1 67 ? 0.507 -17.047 -13.336 1 98.88 67 HIS B CA 1
ATOM 3665 C C . HIS B 1 67 ? -0.627 -16.219 -12.75 1 98.88 67 HIS B C 1
ATOM 3667 O O . HIS B 1 67 ? -1.738 -16.719 -12.562 1 98.88 67 HIS B O 1
ATOM 3673 N N . VAL B 1 68 ? -0.323 -14.938 -12.57 1 98.12 68 VAL B N 1
ATOM 3674 C CA . VAL B 1 68 ? -1.338 -14.055 -12 1 98.12 68 VAL B CA 1
ATOM 3675 C C . VAL B 1 68 ? -1.361 -12.742 -12.773 1 98.12 68 VAL B C 1
ATOM 3677 O O . VAL B 1 68 ? -0.393 -12.391 -13.453 1 98.12 68 VAL B O 1
ATOM 3680 N N . HIS B 1 69 ? -2.488 -12.156 -12.766 1 96 69 HIS B N 1
ATOM 3681 C CA . HIS B 1 69 ? -2.723 -10.75 -13.086 1 96 69 HIS B CA 1
ATOM 3682 C C . HIS B 1 69 ? -3.307 -10 -11.898 1 96 69 HIS B C 1
ATOM 3684 O O . HIS B 1 69 ? -4.516 -10.055 -11.656 1 96 69 HIS B O 1
ATOM 3690 N N . LEU B 1 70 ? -2.504 -9.25 -11.188 1 94.62 70 LEU B N 1
ATOM 3691 C CA . LEU B 1 70 ? -2.887 -8.719 -9.883 1 94.62 70 LEU B CA 1
ATOM 3692 C C . LEU B 1 70 ? -3.848 -7.547 -10.031 1 94.62 70 LEU B C 1
ATOM 3694 O O . LEU B 1 70 ? -4.582 -7.219 -9.094 1 94.62 70 LEU B O 1
ATOM 3698 N N . ALA B 1 71 ? -3.848 -6.887 -11.188 1 90.38 71 ALA B N 1
ATOM 3699 C CA . ALA B 1 71 ? -4.828 -5.836 -11.438 1 90.38 71 ALA B CA 1
ATOM 3700 C C . ALA B 1 71 ? -5.973 -6.344 -12.312 1 90.38 71 ALA B C 1
ATOM 3702 O O . ALA B 1 71 ? -6.586 -5.57 -13.055 1 90.38 71 ALA B O 1
ATOM 3703 N N . LEU B 1 72 ? -6.207 -7.613 -12.242 1 89.31 72 LEU B N 1
ATOM 3704 C CA . LEU B 1 72 ? -7.266 -8.227 -13.039 1 89.31 72 LEU B CA 1
ATOM 3705 C C . LEU B 1 72 ? -8.602 -7.535 -12.797 1 89.31 72 LEU B C 1
ATOM 3707 O O . LEU B 1 72 ? -8.984 -7.301 -11.648 1 89.31 72 LEU B O 1
ATOM 3711 N N . ARG B 1 73 ? -9.203 -7.164 -13.898 1 83.44 73 ARG B N 1
ATOM 3712 C CA . ARG B 1 73 ? -10.547 -6.586 -13.852 1 83.44 73 ARG B CA 1
ATOM 3713 C C . ARG B 1 73 ? -11.555 -7.504 -14.531 1 83.44 73 ARG B C 1
ATOM 3715 O O . ARG B 1 73 ? -11.398 -7.859 -15.703 1 83.44 73 ARG B O 1
ATOM 3722 N N . LEU B 1 74 ? -12.531 -7.852 -13.797 1 84.5 74 LEU B N 1
ATOM 3723 C CA . LEU B 1 74 ? -13.672 -8.594 -14.336 1 84.5 74 LEU B CA 1
ATOM 3724 C C . LEU B 1 74 ? -14.977 -7.848 -14.086 1 84.5 74 LEU B C 1
ATOM 3726 O O . LEU B 1 74 ? -15.156 -7.25 -13.023 1 84.5 74 LEU B O 1
ATOM 3730 N N . PRO B 1 75 ? -15.867 -7.777 -14.945 1 83.56 75 PRO B N 1
ATOM 3731 C CA . PRO B 1 75 ? -15.695 -8.414 -16.25 1 83.56 75 PRO B CA 1
ATOM 3732 C C . PRO B 1 75 ? -14.672 -7.691 -17.125 1 83.56 75 PRO B C 1
ATOM 3734 O O . PRO B 1 75 ? -14.383 -6.512 -16.906 1 83.56 75 PRO B O 1
ATOM 3737 N N . PHE B 1 76 ? -14.102 -8.406 -18.031 1 81 76 PHE B N 1
ATOM 3738 C CA . PHE B 1 76 ? -13.156 -7.805 -18.969 1 81 76 PHE B CA 1
ATOM 3739 C C . PHE B 1 76 ? -13.812 -6.656 -19.734 1 81 76 PHE B C 1
ATOM 3741 O O . PHE B 1 76 ? -14.977 -6.75 -20.125 1 81 76 PHE B O 1
ATOM 3748 N N . PRO B 1 77 ? -13.055 -5.555 -19.828 1 72.88 77 PRO B N 1
ATOM 3749 C CA . PRO B 1 77 ? -13.641 -4.457 -20.609 1 72.88 77 PRO B CA 1
ATOM 3750 C C . PRO B 1 77 ? -13.797 -4.793 -22.078 1 72.88 77 PRO B C 1
ATOM 3752 O O . PRO B 1 77 ? -13 -5.551 -22.641 1 72.88 77 PRO B O 1
ATOM 3755 N N . GLU B 1 78 ? -14.82 -4.207 -22.672 1 67.69 78 GLU B N 1
ATOM 3756 C CA . GLU B 1 78 ? -15.062 -4.414 -24.094 1 67.69 78 GLU B CA 1
ATOM 3757 C C . GLU B 1 78 ? -14.039 -3.672 -24.953 1 67.69 78 GLU B C 1
ATOM 3759 O O . GLU B 1 78 ? -13.703 -4.113 -26.047 1 67.69 78 GLU B O 1
ATOM 3764 N N . GLN B 1 79 ? -13.57 -2.545 -24.406 1 70.69 79 GLN B N 1
ATOM 3765 C CA . GLN B 1 79 ? -12.594 -1.719 -25.109 1 70.69 79 GLN B CA 1
ATOM 3766 C C . GLN B 1 79 ? -11.352 -1.476 -24.25 1 70.69 79 GLN B C 1
ATOM 3768 O O . GLN B 1 79 ? -11.375 -1.723 -23.031 1 70.69 79 GLN B O 1
ATOM 3773 N N . ARG B 1 80 ? -10.367 -1.229 -24.969 1 69.06 80 ARG B N 1
ATOM 3774 C CA . ARG B 1 80 ? -9.102 -0.911 -24.312 1 69.06 80 ARG B CA 1
ATOM 3775 C C . ARG B 1 80 ? -9.227 0.353 -23.469 1 69.06 80 ARG B C 1
ATOM 3777 O O . ARG B 1 80 ? -8.789 1.429 -23.891 1 69.06 80 ARG B O 1
ATOM 3784 N N . ILE B 1 81 ? -9.961 0.269 -22.438 1 66.88 81 ILE B N 1
ATOM 3785 C CA . ILE B 1 81 ? -10.125 1.386 -21.516 1 66.88 81 ILE B CA 1
ATOM 3786 C C . ILE B 1 81 ? -9.469 1.05 -20.172 1 66.88 81 ILE B C 1
ATOM 3788 O O . ILE B 1 81 ? -9.734 -0.006 -19.594 1 66.88 81 ILE B O 1
ATOM 3792 N N . ASP B 1 82 ? -8.508 1.896 -19.938 1 70.38 82 ASP B N 1
ATOM 3793 C CA . ASP B 1 82 ? -7.871 1.732 -18.625 1 70.38 82 ASP B CA 1
ATOM 3794 C C . ASP B 1 82 ? -8.68 2.422 -17.531 1 70.38 82 ASP B C 1
ATOM 3796 O O . ASP B 1 82 ? -8.711 3.652 -17.453 1 70.38 82 ASP B O 1
ATOM 3800 N N . PRO B 1 83 ? -9.203 1.657 -16.781 1 68.38 83 PRO B N 1
ATOM 3801 C CA . PRO B 1 83 ? -10.023 2.297 -15.758 1 68.38 83 PRO B CA 1
ATOM 3802 C C . PRO B 1 83 ? -9.195 2.814 -14.586 1 68.38 83 PRO B C 1
ATOM 3804 O O . PRO B 1 83 ? -9.711 3.535 -13.727 1 68.38 83 PRO B O 1
ATOM 3807 N N . PHE B 1 84 ? -7.93 2.412 -14.664 1 72.56 84 PHE B N 1
ATOM 3808 C CA . PHE B 1 84 ? -7.129 2.752 -13.492 1 72.56 84 PHE B CA 1
ATOM 3809 C C . PHE B 1 84 ? -5.992 3.695 -13.867 1 72.56 84 PHE B C 1
ATOM 3811 O O . PHE B 1 84 ? -5.316 3.488 -14.875 1 72.56 84 PHE B O 1
ATOM 3818 N N . ALA B 1 85 ? -5.793 4.691 -13.086 1 84.56 85 ALA B N 1
ATOM 3819 C CA . ALA B 1 85 ? -4.57 5.48 -13.188 1 84.56 85 ALA B CA 1
ATOM 3820 C C . ALA B 1 85 ? -3.398 4.762 -12.523 1 84.56 85 ALA B C 1
ATOM 3822 O O . ALA B 1 85 ? -3.592 3.957 -11.609 1 84.56 85 ALA B O 1
ATOM 3823 N N . PRO B 1 86 ? -2.191 4.969 -12.961 1 89.25 86 PRO B N 1
ATOM 3824 C CA . PRO B 1 86 ? -1.029 4.203 -12.508 1 89.25 86 PRO B CA 1
ATOM 3825 C C . PRO B 1 86 ? -0.942 4.102 -10.984 1 89.25 86 PRO B C 1
ATOM 3827 O O . PRO B 1 86 ? -0.816 3 -10.445 1 89.25 86 PRO B O 1
ATOM 3830 N N . GLY B 1 87 ? -1.095 5.191 -10.336 1 93.06 87 GLY B N 1
ATOM 3831 C CA . GLY B 1 87 ? -0.993 5.168 -8.891 1 93.06 87 GLY B CA 1
ATOM 3832 C C . GLY B 1 87 ? -2.055 4.309 -8.227 1 93.06 87 GLY B C 1
ATOM 3833 O O . GLY B 1 87 ? -1.759 3.539 -7.312 1 93.06 87 GLY B O 1
ATOM 3834 N N . TYR B 1 88 ? -3.24 4.43 -8.664 1 93.75 88 TYR B N 1
ATOM 3835 C CA . TYR B 1 88 ? -4.34 3.641 -8.117 1 93.75 88 TYR B CA 1
ATOM 3836 C C . TYR B 1 88 ? -4.156 2.16 -8.43 1 93.75 88 TYR B C 1
ATOM 3838 O O . TYR B 1 88 ? -4.41 1.303 -7.582 1 93.75 88 TYR B O 1
ATOM 3846 N N . ARG B 1 89 ? -3.691 1.874 -9.648 1 93.88 89 ARG B N 1
ATOM 3847 C CA . ARG B 1 89 ? -3.416 0.492 -10.023 1 93.88 89 ARG B CA 1
ATOM 3848 C C . ARG B 1 89 ? -2.365 -0.128 -9.109 1 93.88 89 ARG B C 1
ATOM 3850 O O . ARG B 1 89 ? -2.494 -1.284 -8.703 1 93.88 89 ARG B O 1
ATOM 3857 N N . ALA B 1 90 ? -1.369 0.646 -8.812 1 96.38 90 ALA B N 1
ATOM 3858 C CA . ALA B 1 90 ? -0.337 0.149 -7.906 1 96.38 90 ALA B CA 1
ATOM 3859 C C . ALA B 1 90 ? -0.93 -0.221 -6.551 1 96.38 90 ALA B C 1
ATOM 3861 O O . ALA B 1 90 ? -0.587 -1.259 -5.98 1 96.38 90 ALA B O 1
ATOM 3862 N N . MET B 1 91 ? -1.86 0.604 -6.078 1 96.5 91 MET B N 1
ATOM 3863 C CA . MET B 1 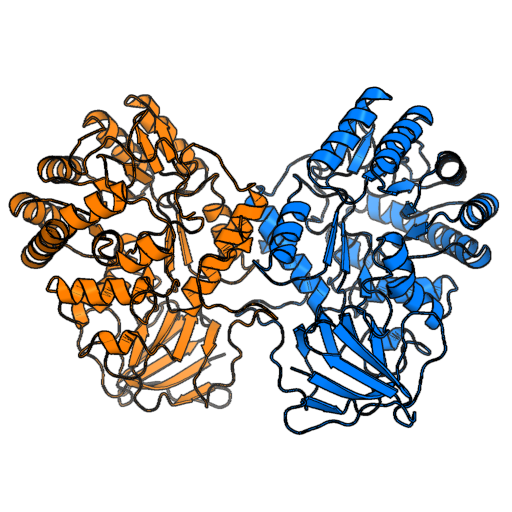91 ? -2.502 0.347 -4.789 1 96.5 91 MET B CA 1
ATOM 3864 C C . MET B 1 91 ? -3.35 -0.919 -4.848 1 96.5 91 MET B C 1
ATOM 3866 O O . MET B 1 91 ? -3.361 -1.706 -3.898 1 96.5 91 MET B O 1
ATOM 3870 N N . LEU B 1 92 ? -4 -1.12 -5.941 1 94.31 92 LEU B N 1
ATOM 3871 C CA . LEU B 1 92 ? -4.82 -2.312 -6.121 1 94.31 92 LEU B CA 1
ATOM 3872 C C . LEU B 1 92 ? -3.951 -3.566 -6.172 1 94.31 92 LEU B C 1
ATOM 3874 O O . LEU B 1 92 ? -4.27 -4.574 -5.535 1 94.31 92 LEU B O 1
ATOM 3878 N N . ILE B 1 93 ? -2.896 -3.465 -6.961 1 96.25 93 ILE B N 1
ATOM 3879 C CA . ILE B 1 93 ? -1.964 -4.582 -7.066 1 96.25 93 ILE B CA 1
ATOM 3880 C C . ILE B 1 93 ? -1.419 -4.934 -5.688 1 96.25 93 ILE B C 1
ATOM 3882 O O . ILE B 1 93 ? -1.351 -6.113 -5.32 1 96.25 93 ILE B O 1
ATOM 3886 N N . TYR B 1 94 ? -1.126 -3.918 -4.883 1 97.69 94 TYR B N 1
ATOM 3887 C CA . TYR B 1 94 ? -0.57 -4.156 -3.555 1 97.69 94 TYR B CA 1
ATOM 3888 C C . TYR B 1 94 ? -1.59 -4.836 -2.65 1 97.69 94 TYR B C 1
ATOM 3890 O O . TYR B 1 94 ? -1.255 -5.77 -1.92 1 97.69 94 TYR B O 1
ATOM 3898 N N . ARG B 1 95 ? -2.803 -4.398 -2.697 1 96.38 95 ARG B N 1
ATOM 3899 C CA . ARG B 1 95 ? -3.881 -5.031 -1.946 1 96.38 95 ARG B CA 1
ATOM 3900 C C . ARG B 1 95 ? -3.982 -6.516 -2.281 1 96.38 95 ARG B C 1
ATOM 3902 O O . ARG B 1 95 ? -4.055 -7.359 -1.384 1 96.38 95 ARG B O 1
ATOM 3909 N N . ARG B 1 96 ? -3.961 -6.82 -3.516 1 96.19 96 ARG B N 1
ATOM 3910 C CA . ARG B 1 96 ? -4.105 -8.203 -3.965 1 96.19 96 ARG B CA 1
ATOM 3911 C C . ARG B 1 96 ? -2.891 -9.031 -3.57 1 96.19 96 ARG B C 1
ATOM 3913 O O . ARG B 1 96 ? -3.018 -10.227 -3.268 1 96.19 96 ARG B O 1
ATOM 3920 N N . ALA B 1 97 ? -1.723 -8.406 -3.609 1 98 97 ALA B N 1
ATOM 3921 C CA . ALA B 1 97 ? -0.507 -9.086 -3.164 1 98 97 ALA B CA 1
ATOM 3922 C C . ALA B 1 97 ? -0.595 -9.445 -1.685 1 98 97 ALA B C 1
ATOM 3924 O O . ALA B 1 97 ? -0.225 -10.555 -1.29 1 98 97 ALA B O 1
ATOM 3925 N N . LEU B 1 98 ? -1.119 -8.516 -0.858 1 97.88 98 LEU B N 1
ATOM 3926 C CA . LEU B 1 98 ? -1.273 -8.773 0.569 1 97.88 98 LEU B CA 1
ATOM 3927 C C . LEU B 1 98 ? -2.273 -9.898 0.814 1 97.88 98 LEU B C 1
ATOM 3929 O O . LEU B 1 98 ? -2.053 -10.758 1.674 1 97.88 98 LEU B O 1
ATOM 3933 N N . GLU B 1 99 ? -3.283 -9.898 0.047 1 97.06 99 GLU B N 1
ATOM 3934 C CA . GLU B 1 99 ? -4.281 -10.953 0.184 1 97.06 99 GLU B CA 1
ATOM 3935 C C . GLU B 1 99 ? -3.707 -12.32 -0.196 1 97.06 99 GLU B C 1
ATOM 3937 O O . GLU B 1 99 ? -3.996 -13.32 0.456 1 97.06 99 GLU B O 1
ATOM 3942 N N . ALA B 1 100 ? -2.889 -12.312 -1.224 1 98.06 100 ALA B N 1
ATOM 3943 C CA . ALA B 1 100 ? -2.268 -13.555 -1.673 1 98.06 100 ALA B CA 1
ATOM 3944 C C . ALA B 1 100 ? -1.373 -14.148 -0.587 1 98.06 100 ALA B C 1
ATOM 3946 O O . ALA B 1 100 ? -1.481 -15.328 -0.26 1 98.06 100 ALA B O 1
ATOM 3947 N N . ILE B 1 101 ? -0.548 -13.32 0.007 1 98.5 101 ILE B N 1
ATOM 3948 C CA . ILE B 1 101 ? 0.377 -13.844 1.006 1 98.5 101 ILE B CA 1
ATOM 3949 C C . ILE B 1 101 ? -0.395 -14.258 2.256 1 98.5 101 ILE B C 1
ATOM 3951 O O . ILE B 1 101 ? -0.073 -15.266 2.885 1 98.5 101 ILE B O 1
ATOM 3955 N N . TYR B 1 102 ? -1.427 -13.531 2.576 1 97.62 102 TYR B N 1
ATOM 3956 C CA . TYR B 1 102 ? -2.25 -13.875 3.732 1 97.62 102 TYR B CA 1
ATOM 3957 C C . TYR B 1 102 ? -2.887 -15.25 3.561 1 97.62 102 TYR B C 1
ATOM 3959 O O . TYR B 1 102 ? -3.092 -15.969 4.539 1 97.62 102 TYR B O 1
ATOM 3967 N N . SER B 1 103 ? -3.057 -15.633 2.297 1 97.19 103 SER B N 1
ATOM 3968 C CA . SER B 1 103 ? -3.736 -16.891 2.01 1 97.19 103 SER B CA 1
ATOM 3969 C C . SER B 1 103 ? -2.736 -18.031 1.822 1 97.19 103 SER B C 1
ATOM 3971 O O . SER B 1 103 ? -3.125 -19.156 1.53 1 97.19 103 SER B O 1
ATOM 3973 N N . GLY B 1 104 ? -1.475 -17.75 1.925 1 98.38 104 GLY B N 1
ATOM 3974 C CA . GLY B 1 104 ? -0.495 -18.828 1.92 1 98.38 104 GLY B CA 1
ATOM 3975 C C . GLY B 1 104 ? 0.453 -18.766 0.738 1 98.38 104 GLY B C 1
ATOM 3976 O O . GLY B 1 104 ? 1.42 -19.531 0.67 1 98.38 104 GLY B O 1
ATOM 3977 N N . THR B 1 105 ? 0.189 -17.828 -0.222 1 98.81 105 THR B N 1
ATOM 3978 C CA . THR B 1 105 ? 1.051 -17.688 -1.39 1 98.81 105 THR B CA 1
ATOM 3979 C C . THR B 1 105 ? 2.154 -16.672 -1.126 1 98.81 105 THR B C 1
ATOM 3981 O O . THR B 1 105 ? 1.926 -15.461 -1.224 1 98.81 105 THR B O 1
ATOM 3984 N N . THR B 1 106 ? 3.338 -17.172 -0.859 1 98.81 106 THR B N 1
ATOM 3985 C CA . THR B 1 106 ? 4.422 -16.281 -0.452 1 98.81 106 THR B CA 1
ATOM 3986 C C . THR B 1 106 ? 5.195 -15.781 -1.669 1 98.81 106 THR B C 1
ATOM 3988 O O . THR B 1 106 ? 5.992 -14.844 -1.562 1 98.81 106 THR B O 1
ATOM 3991 N N . SER B 1 107 ? 4.965 -16.438 -2.871 1 98.88 107 SER B N 1
ATOM 3992 C CA . SER B 1 107 ? 5.664 -16.031 -4.086 1 98.88 107 SER B CA 1
ATOM 3993 C C . SER B 1 107 ? 4.715 -15.977 -5.277 1 98.88 107 SER B C 1
ATOM 3995 O O . SER B 1 107 ? 3.918 -16.891 -5.484 1 98.88 107 SER B O 1
ATOM 3997 N N . LEU B 1 108 ? 4.816 -14.875 -6 1 98.88 108 LEU B N 1
ATOM 3998 C CA . LEU B 1 108 ? 3.947 -14.641 -7.148 1 98.88 108 LEU B CA 1
ATOM 3999 C C . LEU B 1 108 ? 4.766 -14.391 -8.414 1 98.88 108 LEU B C 1
ATOM 4001 O O . LEU B 1 108 ? 5.867 -13.836 -8.344 1 98.88 108 LEU B O 1
ATOM 4005 N N . ARG B 1 109 ? 4.219 -14.781 -9.523 1 98.88 109 ARG B N 1
ATOM 4006 C CA . ARG B 1 109 ? 4.742 -14.438 -10.844 1 98.88 109 ARG B CA 1
ATOM 4007 C C . ARG B 1 109 ? 3.652 -13.836 -11.727 1 98.88 109 ARG B C 1
ATOM 4009 O O . ARG B 1 109 ? 2.68 -14.508 -12.07 1 98.88 109 ARG B O 1
ATOM 4016 N N . ALA B 1 110 ? 3.809 -12.539 -11.969 1 98.75 110 ALA B N 1
ATOM 4017 C CA . ALA B 1 110 ? 2.859 -11.828 -12.82 1 98.75 110 ALA B CA 1
ATOM 4018 C C . ALA B 1 110 ? 3.279 -11.898 -14.289 1 98.75 110 ALA B C 1
ATOM 4020 O O . ALA B 1 110 ? 4.438 -11.641 -14.625 1 98.75 110 ALA B O 1
ATOM 4021 N N . VAL B 1 111 ? 2.309 -12.219 -15.164 1 98.5 111 VAL B N 1
ATOM 4022 C CA . VAL B 1 111 ? 2.68 -12.492 -16.547 1 98.5 111 VAL B CA 1
ATOM 4023 C C . VAL B 1 111 ? 1.924 -11.547 -17.484 1 98.5 111 VAL B C 1
ATOM 4025 O O . VAL B 1 111 ? 1.545 -11.938 -18.594 1 98.5 111 VAL B O 1
ATOM 4028 N N . GLY B 1 112 ? 1.701 -10.391 -17.156 1 96.5 112 GLY B N 1
ATOM 4029 C CA . GLY B 1 112 ? 1.031 -9.352 -17.938 1 96.5 112 GLY B CA 1
ATOM 4030 C C . GLY B 1 112 ? 0.299 -8.344 -17.062 1 96.5 112 GLY B C 1
ATOM 4031 O O . GLY B 1 112 ? -0.805 -8.609 -16.594 1 96.5 112 GLY B O 1
ATOM 4032 N N . GLU B 1 113 ? 0.845 -7.227 -16.812 1 94.44 113 GLU B N 1
ATOM 4033 C CA . GLU B 1 113 ? 0.274 -6.125 -16.047 1 94.44 113 GLU B CA 1
ATOM 4034 C C . GLU B 1 113 ? 0.407 -4.801 -16.797 1 94.44 113 GLU B C 1
ATOM 4036 O O . GLU B 1 113 ? 1.189 -4.695 -17.734 1 94.44 113 GLU B O 1
ATOM 4041 N N . ALA B 1 114 ? -0.369 -3.863 -16.375 1 92.06 114 ALA B N 1
ATOM 4042 C CA . ALA B 1 114 ? -0.371 -2.576 -17.062 1 92.06 114 ALA B CA 1
ATOM 4043 C C . ALA B 1 114 ? 0.659 -1.627 -16.453 1 92.06 114 ALA B C 1
ATOM 4045 O O . ALA B 1 114 ? 0.817 -1.569 -15.234 1 92.06 114 ALA B O 1
ATOM 4046 N N . HIS B 1 115 ? 1.438 -0.99 -17.266 1 91.81 115 HIS B N 1
ATOM 4047 C CA . HIS B 1 115 ? 2.232 0.193 -16.953 1 91.81 115 HIS B CA 1
ATOM 4048 C C . HIS B 1 115 ? 3.318 -0.122 -15.93 1 91.81 115 HIS B C 1
ATOM 4050 O O . HIS B 1 115 ? 3.738 0.757 -15.172 1 91.81 115 HIS B O 1
ATOM 4056 N N . PHE B 1 116 ? 3.635 -1.37 -15.781 1 94.88 116 PHE B N 1
ATOM 4057 C CA . PHE B 1 116 ? 4.734 -1.844 -14.953 1 94.88 116 PHE B CA 1
ATOM 4058 C C . PHE B 1 116 ? 4.453 -1.575 -13.477 1 94.88 116 PHE B C 1
ATOM 4060 O O . PHE B 1 116 ? 5.383 -1.425 -12.68 1 94.88 116 PHE B O 1
ATOM 4067 N N . MET B 1 117 ? 3.195 -1.429 -13.117 1 96.12 117 MET B N 1
ATOM 4068 C CA . MET B 1 117 ? 2.842 -1.119 -11.734 1 96.12 117 MET B CA 1
ATOM 4069 C C . MET B 1 117 ? 3.168 -2.291 -10.812 1 96.12 117 MET B C 1
ATOM 4071 O O . MET B 1 117 ? 3.484 -2.094 -9.641 1 96.12 117 MET B O 1
ATOM 4075 N N . ASP B 1 118 ? 3.143 -3.496 -11.336 1 97.38 118 ASP B N 1
ATOM 4076 C CA . ASP B 1 118 ? 3.535 -4.668 -10.562 1 97.38 118 ASP B CA 1
ATOM 4077 C C . ASP B 1 118 ? 5.027 -4.637 -10.242 1 97.38 118 ASP B C 1
ATOM 4079 O O . ASP B 1 118 ? 5.445 -5.031 -9.148 1 97.38 118 ASP B O 1
ATOM 4083 N N . ILE B 1 119 ? 5.812 -4.168 -11.172 1 97.56 119 ILE B N 1
ATOM 4084 C CA . ILE B 1 119 ? 7.25 -4.039 -10.953 1 97.56 119 ILE B CA 1
ATOM 4085 C C . ILE B 1 119 ? 7.52 -2.988 -9.883 1 97.56 119 ILE B C 1
ATOM 4087 O O . ILE B 1 119 ? 8.383 -3.176 -9.016 1 97.56 119 ILE B O 1
ATOM 4091 N N . ALA B 1 120 ? 6.762 -1.921 -9.914 1 96.44 120 ALA B N 1
ATOM 4092 C CA . ALA B 1 120 ? 6.887 -0.885 -8.898 1 96.44 120 ALA B CA 1
ATOM 4093 C C . ALA B 1 120 ? 6.57 -1.439 -7.508 1 96.44 120 ALA B C 1
ATOM 4095 O O . ALA B 1 120 ? 7.301 -1.179 -6.547 1 96.44 120 ALA B O 1
ATOM 4096 N N . VAL B 1 121 ? 5.516 -2.176 -7.391 1 98 121 VAL B N 1
ATOM 4097 C CA . VAL B 1 121 ? 5.105 -2.777 -6.125 1 98 121 VAL B CA 1
ATOM 4098 C C . VAL B 1 121 ? 6.168 -3.768 -5.656 1 98 121 VAL B C 1
ATOM 4100 O O . VAL B 1 121 ? 6.566 -3.756 -4.488 1 98 121 VAL B O 1
ATOM 4103 N N . ARG B 1 122 ? 6.645 -4.578 -6.57 1 98 122 ARG B N 1
ATOM 4104 C CA . ARG B 1 122 ? 7.727 -5.516 -6.277 1 98 122 ARG B CA 1
ATOM 4105 C C . ARG B 1 122 ? 8.938 -4.793 -5.695 1 98 122 ARG B C 1
ATOM 4107 O O . ARG B 1 122 ? 9.477 -5.207 -4.664 1 98 122 ARG B O 1
ATOM 4114 N N . ASN B 1 123 ? 9.328 -3.729 -6.375 1 96.44 123 ASN B N 1
ATOM 4115 C CA . ASN B 1 123 ? 10.516 -2.986 -5.945 1 96.44 123 ASN B CA 1
ATOM 4116 C C . ASN B 1 123 ? 10.328 -2.402 -4.547 1 96.44 123 ASN B C 1
ATOM 4118 O O . ASN B 1 123 ? 11.258 -2.402 -3.74 1 96.44 123 ASN B O 1
ATOM 4122 N N . ALA B 1 124 ? 9.148 -1.883 -4.27 1 95.62 124 ALA B N 1
ATOM 4123 C CA . ALA B 1 124 ? 8.859 -1.323 -2.951 1 95.62 124 ALA B CA 1
ATOM 4124 C C . ALA B 1 124 ? 8.953 -2.395 -1.869 1 95.62 124 ALA B C 1
ATOM 4126 O O . ALA B 1 124 ? 9.5 -2.15 -0.79 1 95.62 124 ALA B O 1
ATOM 4127 N N . ILE B 1 125 ? 8.422 -3.605 -2.119 1 96.94 125 ILE B N 1
ATOM 4128 C CA . ILE B 1 125 ? 8.484 -4.715 -1.174 1 96.94 125 ILE B CA 1
ATOM 4129 C C . ILE B 1 125 ? 9.938 -5.133 -0.967 1 96.94 125 ILE B C 1
ATOM 4131 O O . ILE B 1 125 ? 10.391 -5.301 0.17 1 96.94 125 ILE B O 1
ATOM 4135 N N . ASN B 1 126 ? 10.703 -5.234 -2.09 1 95.56 126 ASN B N 1
ATOM 4136 C CA . ASN B 1 126 ? 12.094 -5.676 -2.033 1 95.56 126 ASN B CA 1
ATOM 4137 C C . ASN B 1 126 ? 12.953 -4.703 -1.231 1 95.56 126 ASN B C 1
ATOM 4139 O O . ASN B 1 126 ? 13.906 -5.117 -0.569 1 95.56 126 ASN B O 1
ATOM 4143 N N . LYS B 1 127 ? 12.57 -3.449 -1.276 1 92.81 127 LYS B N 1
ATOM 4144 C CA . LYS B 1 127 ? 13.359 -2.424 -0.601 1 92.81 127 LYS B CA 1
ATOM 4145 C C . LYS B 1 127 ? 12.906 -2.244 0.845 1 92.81 127 LYS B C 1
ATOM 4147 O O . LYS B 1 127 ? 13.43 -1.392 1.563 1 92.81 127 LYS B O 1
ATOM 4152 N N . GLY B 1 128 ? 11.883 -2.988 1.286 1 92.06 128 GLY B N 1
ATOM 4153 C CA . GLY B 1 128 ? 11.43 -2.947 2.668 1 92.06 128 GLY B CA 1
ATOM 4154 C C . GLY B 1 128 ? 10.531 -1.761 2.967 1 92.06 128 GLY B C 1
ATOM 4155 O O . GLY B 1 128 ? 10.328 -1.409 4.129 1 92.06 128 GLY B O 1
ATOM 4156 N N . VAL B 1 129 ? 10 -1.09 1.891 1 93.5 129 VAL B N 1
ATOM 4157 C CA . VAL B 1 129 ? 9.07 0.018 2.088 1 93.5 129 VAL B CA 1
ATOM 4158 C C . VAL B 1 129 ? 7.781 -0.495 2.721 1 93.5 129 VAL B C 1
ATOM 4160 O O . VAL B 1 129 ? 7.266 0.103 3.668 1 93.5 129 VAL B O 1
ATOM 4163 N N . LEU B 1 130 ? 7.289 -1.546 2.184 1 96.12 130 LEU B N 1
ATOM 4164 C CA . LEU B 1 130 ? 6.098 -2.242 2.656 1 96.12 130 LEU B CA 1
ATOM 4165 C C . LEU B 1 130 ? 6.293 -3.752 2.6 1 96.12 130 LEU B C 1
ATOM 4167 O O . LEU B 1 130 ? 7.062 -4.254 1.777 1 96.12 130 LEU B O 1
ATOM 4171 N N . PRO B 1 131 ? 5.609 -4.465 3.445 1 97.31 131 PRO B N 1
ATOM 4172 C CA . PRO B 1 131 ? 5.742 -5.922 3.406 1 97.31 131 PRO B CA 1
ATOM 4173 C C . PRO B 1 131 ? 4.93 -6.559 2.283 1 97.31 131 PRO B C 1
ATOM 4175 O O . PRO B 1 131 ? 4.016 -5.93 1.744 1 97.31 131 PRO B O 1
ATOM 4178 N N . GLY B 1 132 ? 5.273 -7.73 1.926 1 98.31 132 GLY B N 1
ATOM 4179 C CA . GLY B 1 132 ? 4.508 -8.445 0.918 1 98.31 132 GLY B CA 1
ATOM 4180 C C . GLY B 1 132 ? 5.199 -9.711 0.432 1 98.31 132 GLY B C 1
ATOM 4181 O O . GLY B 1 132 ? 6.254 -10.078 0.945 1 98.31 132 GLY B O 1
ATOM 4182 N N . PRO B 1 133 ? 4.598 -10.406 -0.51 1 98.75 133 PRO B N 1
ATOM 4183 C CA . PRO B 1 133 ? 5.203 -11.602 -1.092 1 98.75 133 PRO B CA 1
ATOM 4184 C C . PRO B 1 133 ? 6.379 -11.281 -2.016 1 98.75 133 PRO B C 1
ATOM 4186 O O . PRO B 1 133 ? 6.66 -10.109 -2.279 1 98.75 133 PRO B O 1
ATOM 4189 N N . ARG B 1 134 ? 7.078 -12.344 -2.354 1 98.75 134 ARG B N 1
ATOM 4190 C CA . ARG B 1 134 ? 8.008 -12.211 -3.475 1 98.75 134 ARG B CA 1
ATOM 4191 C C . ARG B 1 134 ? 7.254 -12.148 -4.801 1 98.75 134 ARG B C 1
ATOM 4193 O O . ARG B 1 134 ? 6.297 -12.891 -5.016 1 98.75 134 ARG B O 1
ATOM 4200 N N . ILE B 1 135 ? 7.637 -11.156 -5.617 1 98.81 135 ILE B N 1
ATOM 4201 C CA . ILE B 1 135 ? 6.957 -11.008 -6.898 1 98.81 135 ILE B CA 1
ATOM 4202 C C . ILE B 1 135 ? 7.984 -11.016 -8.031 1 98.81 135 ILE B C 1
ATOM 4204 O O . ILE B 1 135 ? 9.016 -10.344 -7.945 1 98.81 135 ILE B O 1
ATOM 4208 N N . GLN B 1 136 ? 7.785 -11.805 -9 1 98.75 136 GLN B N 1
ATOM 4209 C CA . GLN B 1 136 ? 8.398 -11.656 -10.312 1 98.75 136 GLN B CA 1
ATOM 4210 C C . GLN B 1 136 ? 7.391 -11.164 -11.344 1 98.75 136 GLN B C 1
ATOM 4212 O O . GLN B 1 136 ? 6.188 -11.398 -11.203 1 98.75 136 GLN B O 1
ATOM 4217 N N . SER B 1 137 ? 7.895 -10.438 -12.305 1 98.62 137 SER B N 1
ATOM 4218 C CA . SER B 1 137 ? 6.953 -9.859 -13.258 1 98.62 137 SER B CA 1
ATOM 4219 C C . SER B 1 137 ? 7.527 -9.867 -14.672 1 98.62 137 SER B C 1
ATOM 4221 O O . SER B 1 137 ? 8.719 -9.617 -14.867 1 98.62 137 SER B O 1
ATOM 4223 N N . ALA B 1 138 ? 6.594 -10.062 -15.625 1 98.62 138 ALA B N 1
ATOM 4224 C CA . ALA B 1 138 ? 6.934 -9.953 -17.047 1 98.62 138 ALA B CA 1
ATOM 4225 C C . ALA B 1 138 ? 6.68 -8.539 -17.547 1 98.62 138 ALA B C 1
ATOM 4227 O O . ALA B 1 138 ? 6.977 -8.227 -18.703 1 98.62 138 ALA B O 1
ATOM 4228 N N . GLY B 1 139 ? 6.254 -7.68 -16.656 1 97.56 139 GLY B N 1
ATOM 4229 C CA . GLY B 1 139 ? 5.676 -6.461 -17.203 1 97.56 139 GLY B CA 1
ATOM 4230 C C . GLY B 1 139 ? 4.438 -6.707 -18.031 1 97.56 139 GLY B C 1
ATOM 4231 O O . GLY B 1 139 ? 3.502 -7.375 -17.594 1 97.56 139 GLY B O 1
ATOM 4232 N N . SER B 1 140 ? 4.422 -6.195 -19.25 1 97.38 140 SER B N 1
ATOM 4233 C CA . SER B 1 140 ? 3.297 -6.426 -20.156 1 97.38 140 SER B CA 1
ATOM 4234 C C . SER B 1 140 ? 3.492 -7.703 -20.953 1 97.38 140 SER B C 1
ATOM 4236 O O . SER B 1 140 ? 4.625 -8.141 -21.188 1 97.38 140 SER B O 1
ATOM 4238 N N . ALA B 1 141 ? 2.408 -8.273 -21.328 1 98.25 141 ALA B N 1
ATOM 4239 C CA . ALA B 1 141 ? 2.48 -9.367 -22.297 1 98.25 141 ALA B CA 1
ATOM 4240 C C . ALA B 1 141 ? 2.645 -8.844 -23.719 1 98.25 141 ALA B C 1
ATOM 4242 O O . ALA B 1 141 ? 2.02 -7.848 -24.094 1 98.25 141 ALA B O 1
ATOM 4243 N N . LEU B 1 142 ? 3.508 -9.492 -24.469 1 98.81 142 LEU B N 1
ATOM 4244 C CA . LEU B 1 142 ? 3.723 -9.109 -25.859 1 98.81 142 LEU B CA 1
ATOM 4245 C C . LEU B 1 142 ? 2.816 -9.898 -26.781 1 98.81 142 LEU B C 1
ATOM 4247 O O . LEU B 1 142 ? 2.783 -11.133 -26.734 1 98.81 142 LEU B O 1
ATOM 4251 N N . ILE B 1 143 ? 2.107 -9.18 -27.656 1 98.19 143 ILE B N 1
ATOM 4252 C CA . ILE B 1 143 ? 1.159 -9.828 -28.547 1 98.19 143 ILE B CA 1
ATOM 4253 C C . ILE B 1 143 ? 1.303 -9.25 -29.953 1 98.19 143 ILE B C 1
ATOM 4255 O O . ILE B 1 143 ? 1.808 -8.141 -30.141 1 98.19 143 ILE B O 1
ATOM 4259 N N . ALA B 1 144 ? 0.888 -10.047 -30.953 1 97.81 144 ALA B N 1
ATOM 4260 C CA . ALA B 1 144 ? 0.77 -9.508 -32.281 1 97.81 144 ALA B CA 1
ATOM 4261 C C . ALA B 1 144 ? -0.398 -8.523 -32.406 1 97.81 144 ALA B C 1
ATOM 4263 O O . ALA B 1 144 ? -1.369 -8.633 -31.641 1 97.81 144 ALA B O 1
ATOM 4264 N N . THR B 1 145 ? -0.247 -7.516 -33.312 1 96.75 145 THR B N 1
ATOM 4265 C CA . THR B 1 145 ? -1.352 -6.586 -33.5 1 96.75 145 THR B CA 1
ATOM 4266 C C . THR B 1 145 ? -2.656 -7.34 -33.75 1 96.75 145 THR B C 1
ATOM 4268 O O . THR B 1 145 ? -2.729 -8.211 -34.625 1 96.75 145 THR B O 1
ATOM 4271 N N . GLY B 1 146 ? -3.604 -7.02 -32.875 1 93.75 146 GLY B N 1
ATOM 4272 C CA . GLY B 1 146 ? -4.906 -7.66 -33 1 93.75 146 GLY B CA 1
ATOM 4273 C C . GLY B 1 146 ? -4.941 -9.039 -32.375 1 93.75 146 GLY B C 1
ATOM 4274 O O . GLY B 1 146 ? -5.953 -9.734 -32.438 1 93.75 146 GLY B O 1
ATOM 4275 N N . GLY B 1 147 ? -3.893 -9.445 -31.719 1 94.56 147 GLY B N 1
ATOM 4276 C CA . GLY B 1 147 ? -3.797 -10.773 -31.141 1 94.56 147 GLY B CA 1
ATOM 4277 C C . GLY B 1 147 ? -4.504 -10.883 -29.797 1 94.56 147 GLY B C 1
ATOM 4278 O O . GLY B 1 147 ? -5.254 -9.984 -29.406 1 94.56 147 GLY B O 1
ATOM 4279 N N . HIS B 1 148 ? -4.262 -12.008 -29.141 1 93.44 148 HIS B N 1
ATOM 4280 C CA . HIS B 1 148 ? -4.875 -12.305 -27.844 1 93.44 148 HIS B CA 1
ATOM 4281 C C . HIS B 1 148 ? -4.539 -11.234 -26.812 1 93.44 148 HIS B C 1
ATOM 4283 O O . HIS B 1 148 ? -3.365 -11 -26.516 1 93.44 148 HIS B O 1
ATOM 4289 N N . GLY B 1 149 ? -5.543 -10.57 -26.297 1 91.38 149 GLY B N 1
ATOM 4290 C CA . GLY B 1 149 ? -5.336 -9.531 -25.312 1 91.38 149 GLY B CA 1
ATOM 4291 C C . GLY B 1 149 ? -5.215 -8.141 -25.906 1 91.38 149 GLY B C 1
ATOM 4292 O O . GLY B 1 149 ? -4.824 -7.191 -25.234 1 91.38 149 GLY B O 1
ATOM 4293 N N . HIS B 1 150 ? -5.512 -7.953 -27.203 1 90.12 150 HIS B N 1
ATOM 4294 C CA . HIS B 1 150 ? -5.328 -6.668 -27.875 1 90.12 150 HIS B CA 1
ATOM 4295 C C . HIS B 1 150 ? -6.227 -5.598 -27.266 1 90.12 150 HIS B C 1
ATOM 4297 O O . HIS B 1 150 ? -5.973 -4.402 -27.422 1 90.12 150 HIS B O 1
ATOM 4303 N N . ASN B 1 151 ? -7.234 -5.922 -26.484 1 84.56 151 ASN B N 1
ATOM 4304 C CA . ASN B 1 151 ? -8.125 -4.98 -25.828 1 84.56 151 ASN B CA 1
ATOM 4305 C C . ASN B 1 151 ? -7.688 -4.703 -24.391 1 84.56 151 ASN B C 1
ATOM 4307 O O . ASN B 1 151 ? -8.375 -3.998 -23.641 1 84.56 151 ASN B O 1
ATOM 4311 N N . SER B 1 152 ? -6.551 -5.16 -24.078 1 88.06 152 SER B N 1
ATOM 4312 C CA . SER B 1 152 ? -6.105 -5.039 -22.703 1 88.06 152 SER B CA 1
ATOM 4313 C C . SER B 1 152 ? -4.922 -4.082 -22.578 1 88.06 152 SER B C 1
ATOM 4315 O O . SER B 1 152 ? -4.02 -4.094 -23.422 1 88.06 152 SER B O 1
ATOM 4317 N N . VAL B 1 153 ? -4.879 -3.283 -21.469 1 89.38 153 VAL B N 1
ATOM 4318 C CA . VAL B 1 153 ? -3.771 -2.377 -21.188 1 89.38 153 VAL B CA 1
ATOM 4319 C C . VAL B 1 153 ? -2.592 -3.162 -20.625 1 89.38 153 VAL B C 1
ATOM 4321 O O . VAL B 1 153 ? -1.501 -2.613 -20.453 1 89.38 153 VAL B O 1
ATOM 4324 N N . SER B 1 154 ? -2.768 -4.453 -20.438 1 92.69 154 SER B N 1
ATOM 4325 C CA . SER B 1 154 ? -1.72 -5.305 -19.875 1 92.69 154 SER B CA 1
ATOM 4326 C C . SER B 1 154 ? -0.879 -5.938 -20.984 1 92.69 154 SER B C 1
ATOM 4328 O O . SER B 1 154 ? 0.043 -6.707 -20.703 1 92.69 154 SER B O 1
ATOM 4330 N N . CYS B 1 155 ? -1.229 -5.586 -22.219 1 94.56 155 CYS B N 1
ATOM 4331 C CA . CYS B 1 155 ? -0.518 -6.133 -23.375 1 94.56 155 CYS B CA 1
ATOM 4332 C C . CYS B 1 155 ? 0.092 -5.02 -24.219 1 94.56 155 CYS B C 1
ATOM 4334 O O . CYS B 1 155 ? -0.416 -3.895 -24.234 1 94.56 155 CYS B O 1
ATOM 4336 N N . ILE B 1 156 ? 1.182 -5.367 -24.844 1 96.38 156 ILE B N 1
ATOM 4337 C CA . ILE B 1 156 ? 1.814 -4.5 -25.844 1 96.38 156 ILE B CA 1
ATOM 4338 C C . ILE B 1 156 ? 1.796 -5.18 -27.203 1 96.38 156 ILE B C 1
ATOM 4340 O O . ILE B 1 156 ? 2.225 -6.324 -27.344 1 96.38 156 ILE B O 1
ATOM 4344 N N . GLU B 1 157 ? 1.284 -4.484 -28.156 1 97.25 157 GLU B N 1
ATOM 4345 C CA . GLU B 1 157 ? 1.277 -5.004 -29.531 1 97.25 157 GLU B CA 1
ATOM 4346 C C . GLU B 1 157 ? 2.607 -4.738 -30.219 1 97.25 157 GLU B C 1
ATOM 4348 O O . GLU B 1 157 ? 3.199 -3.67 -30.062 1 97.25 157 GLU B O 1
ATOM 4353 N N . ALA B 1 158 ? 3.076 -5.719 -30.906 1 98.25 158 ALA B N 1
ATOM 4354 C CA . ALA B 1 158 ? 4.293 -5.625 -31.703 1 98.25 158 ALA B CA 1
ATOM 4355 C C . ALA B 1 158 ? 4.176 -6.445 -33 1 98.25 158 ALA B C 1
ATOM 4357 O O . ALA B 1 158 ? 3.359 -7.367 -33.062 1 98.25 158 ALA B O 1
ATOM 4358 N N . ASP B 1 159 ? 5.059 -6.047 -34 1 98.25 159 ASP B N 1
ATOM 4359 C CA . ASP B 1 159 ? 5.039 -6.746 -35.25 1 98.25 159 ASP B CA 1
ATOM 4360 C C . ASP B 1 159 ? 6.449 -6.891 -35.844 1 98.25 159 ASP B C 1
ATOM 4362 O O . ASP B 1 159 ? 7.266 -5.973 -35.719 1 98.25 159 ASP B O 1
ATOM 4366 N N . GLY B 1 160 ? 6.609 -8.031 -36.438 1 98.5 160 GLY B N 1
ATOM 4367 C CA . GLY B 1 160 ? 7.898 -8.297 -37.062 1 98.5 160 GLY B CA 1
ATOM 4368 C C . GLY B 1 160 ? 8.992 -8.617 -36.062 1 98.5 160 GLY B C 1
ATOM 4369 O O . GLY B 1 160 ? 8.836 -8.359 -34.875 1 98.5 160 GLY B O 1
ATOM 4370 N N . VAL B 1 161 ? 10.008 -9.148 -36.562 1 98.62 161 VAL B N 1
ATOM 4371 C CA . VAL B 1 161 ? 11.133 -9.586 -35.75 1 98.62 161 VAL B CA 1
ATOM 4372 C C . VAL B 1 161 ? 11.672 -8.414 -34.938 1 98.62 161 VAL B C 1
ATOM 4374 O O . VAL B 1 161 ? 11.844 -8.516 -33.719 1 98.62 161 VAL B O 1
ATOM 4377 N N . ASP B 1 162 ? 11.789 -7.324 -35.5 1 98.56 162 ASP B N 1
ATOM 4378 C CA . ASP B 1 162 ? 12.375 -6.164 -34.844 1 98.56 162 ASP B CA 1
ATOM 4379 C C . ASP B 1 162 ? 11.406 -5.559 -33.844 1 98.56 162 ASP B C 1
ATOM 4381 O O . ASP B 1 162 ? 11.812 -5.062 -32.781 1 98.56 162 ASP B O 1
ATOM 4385 N N . GLY B 1 163 ? 10.156 -5.527 -34.219 1 98.75 163 GLY B N 1
ATOM 4386 C CA . GLY B 1 163 ? 9.148 -5.047 -33.281 1 98.75 163 GLY B CA 1
ATOM 4387 C C . GLY B 1 163 ? 9.109 -5.84 -31.984 1 98.75 163 GLY B C 1
ATOM 4388 O O . GLY B 1 163 ? 9.086 -5.262 -30.891 1 98.75 163 GLY B O 1
ATOM 4389 N N . PHE B 1 164 ? 9.156 -7.098 -32.094 1 98.81 164 PHE B N 1
ATOM 4390 C CA . PHE B 1 164 ? 9.117 -7.957 -30.922 1 98.81 164 PHE B CA 1
ATOM 4391 C C . PHE B 1 164 ? 10.43 -7.863 -30.156 1 98.81 164 PHE B C 1
ATOM 4393 O O . PHE B 1 164 ? 10.438 -7.926 -28.922 1 98.81 164 PHE B O 1
ATOM 4400 N N . ARG B 1 165 ? 11.578 -7.75 -30.891 1 98.69 165 ARG B N 1
ATOM 4401 C CA . ARG B 1 165 ? 12.844 -7.52 -30.203 1 98.69 165 ARG B CA 1
ATOM 4402 C C . ARG B 1 165 ? 12.789 -6.262 -29.344 1 98.69 165 ARG B C 1
ATOM 4404 O O . ARG B 1 165 ? 13.195 -6.277 -28.188 1 98.69 165 ARG B O 1
ATOM 4411 N N . ARG B 1 166 ? 12.266 -5.246 -29.969 1 98.69 166 ARG B N 1
ATOM 4412 C CA . ARG B 1 166 ? 12.164 -3.979 -29.25 1 98.69 166 ARG B CA 1
ATOM 4413 C C . ARG B 1 166 ? 11.25 -4.105 -28.047 1 98.69 166 ARG B C 1
ATOM 4415 O O . ARG B 1 166 ? 11.586 -3.646 -26.953 1 98.69 166 ARG B O 1
ATOM 4422 N N . ALA B 1 167 ? 10.125 -4.68 -28.266 1 98.69 167 ALA B N 1
ATOM 4423 C CA . ALA B 1 167 ? 9.156 -4.836 -27.188 1 98.69 167 ALA B CA 1
ATOM 4424 C C . ALA B 1 167 ? 9.742 -5.637 -26.031 1 98.69 167 ALA B C 1
ATOM 4426 O O . ALA B 1 167 ? 9.555 -5.285 -24.859 1 98.69 167 ALA B O 1
ATOM 4427 N N . ALA B 1 168 ? 10.422 -6.691 -26.328 1 98.88 168 ALA B N 1
ATOM 4428 C CA . ALA B 1 168 ? 11.07 -7.496 -25.297 1 98.88 168 ALA B CA 1
ATOM 4429 C C . ALA B 1 168 ? 12.109 -6.676 -24.531 1 98.88 168 ALA B C 1
ATOM 4431 O O . ALA B 1 168 ? 12.164 -6.73 -23.297 1 98.88 168 ALA B O 1
ATOM 4432 N N . ARG B 1 169 ? 12.891 -5.863 -25.234 1 98.81 169 ARG B N 1
ATOM 4433 C CA . ARG B 1 169 ? 13.922 -5.043 -24.625 1 98.81 169 ARG B CA 1
ATOM 4434 C C . ARG B 1 169 ? 13.312 -3.975 -23.719 1 98.81 169 ARG B C 1
ATOM 4436 O O . ARG B 1 169 ? 13.883 -3.623 -22.688 1 98.81 169 ARG B O 1
ATOM 4443 N N . GLU B 1 170 ? 12.172 -3.512 -24.141 1 98.25 170 GLU B N 1
ATOM 4444 C CA . GLU B 1 170 ? 11.477 -2.512 -23.344 1 98.25 170 GLU B CA 1
ATOM 4445 C C . GLU B 1 170 ? 11.031 -3.094 -22 1 98.25 170 GLU B C 1
ATOM 4447 O O . GLU B 1 170 ? 11.07 -2.412 -20.969 1 98.25 170 GLU B O 1
ATOM 4452 N N . GLN B 1 171 ? 10.547 -4.344 -22.016 1 98.44 171 GLN B N 1
ATOM 4453 C CA . GLN B 1 171 ? 10.203 -4.988 -20.75 1 98.44 171 GLN B CA 1
ATOM 4454 C C . GLN B 1 171 ? 11.438 -5.156 -19.875 1 98.44 171 GLN B C 1
ATOM 4456 O O . GLN B 1 171 ? 11.391 -4.887 -18.672 1 98.44 171 GLN B O 1
ATOM 4461 N N . LEU B 1 172 ? 12.539 -5.586 -20.469 1 98.44 172 LEU B N 1
ATOM 4462 C CA . LEU B 1 172 ? 13.781 -5.77 -19.734 1 98.44 172 LEU B CA 1
ATOM 4463 C C . LEU B 1 172 ? 14.266 -4.449 -19.141 1 98.44 172 LEU B C 1
ATOM 4465 O O . LEU B 1 172 ? 14.711 -4.402 -17.984 1 98.44 172 LEU B O 1
ATOM 4469 N N . ARG B 1 173 ? 14.141 -3.365 -19.953 1 97.06 173 ARG B N 1
ATOM 4470 C CA . ARG B 1 173 ? 14.508 -2.037 -19.469 1 97.06 173 ARG B CA 1
ATOM 4471 C C . ARG B 1 173 ? 13.703 -1.653 -18.234 1 97.06 173 ARG B C 1
ATOM 4473 O O . ARG B 1 173 ? 14.234 -1.026 -17.312 1 97.06 173 ARG B O 1
ATOM 4480 N N . ALA B 1 174 ? 12.516 -2.105 -18.203 1 96.06 174 ALA B N 1
ATOM 4481 C CA . ALA B 1 174 ? 11.617 -1.754 -17.109 1 96.06 174 ALA B CA 1
ATOM 4482 C C . ALA B 1 174 ? 11.875 -2.627 -15.891 1 96.06 174 ALA B C 1
ATOM 4484 O O . ALA B 1 174 ? 11.297 -2.404 -14.828 1 96.06 174 ALA B O 1
ATOM 4485 N N . GLY B 1 175 ? 12.664 -3.658 -15.984 1 97.31 175 GLY B N 1
ATOM 4486 C CA . GLY B 1 175 ? 13.039 -4.484 -14.844 1 97.31 175 GLY B CA 1
ATOM 4487 C C . GLY B 1 175 ? 12.305 -5.812 -14.805 1 97.31 175 GLY B C 1
ATOM 4488 O O . GLY B 1 175 ? 12.188 -6.434 -13.742 1 97.31 175 GLY B O 1
ATOM 4489 N N . ALA B 1 176 ? 11.797 -6.281 -15.953 1 98.44 176 ALA B N 1
ATOM 4490 C CA . ALA B 1 176 ? 11.07 -7.547 -16.016 1 98.44 176 ALA B CA 1
ATOM 4491 C C . ALA B 1 176 ? 11.977 -8.711 -15.633 1 98.44 176 ALA B C 1
ATOM 4493 O O . ALA B 1 176 ? 13.172 -8.703 -15.938 1 98.44 176 ALA B O 1
ATOM 4494 N N . ASP B 1 177 ? 11.359 -9.688 -15.008 1 98.81 177 ASP B N 1
ATOM 4495 C CA . ASP B 1 177 ? 12.086 -10.875 -14.562 1 98.81 177 ASP B CA 1
ATOM 4496 C C . ASP B 1 177 ? 11.961 -12.008 -15.578 1 98.81 177 ASP B C 1
ATOM 4498 O O . ASP B 1 177 ? 12.672 -13.008 -15.484 1 98.81 177 ASP B O 1
ATOM 4502 N N . LEU B 1 178 ? 11.102 -11.875 -16.5 1 98.88 178 LEU B N 1
ATOM 4503 C CA . LEU B 1 178 ? 10.789 -12.773 -17.609 1 98.88 178 LEU B CA 1
ATOM 4504 C C . LEU B 1 178 ? 10.102 -12.023 -18.734 1 98.88 178 LEU B C 1
ATOM 4506 O O . LEU B 1 178 ? 9.766 -10.844 -18.594 1 98.88 178 LEU B O 1
ATOM 4510 N N . ILE B 1 179 ? 9.938 -12.703 -19.891 1 98.88 179 ILE B N 1
ATOM 4511 C CA . ILE B 1 179 ? 9.148 -12.141 -20.984 1 98.88 179 ILE B CA 1
ATOM 4512 C C . ILE B 1 179 ? 7.945 -13.039 -21.266 1 98.88 179 ILE B C 1
ATOM 4514 O O . ILE B 1 179 ? 8.078 -14.258 -21.344 1 98.88 179 ILE B O 1
ATOM 4518 N N . LYS B 1 180 ? 6.766 -12.43 -21.312 1 98.94 180 LYS B N 1
ATOM 4519 C CA . LYS B 1 180 ? 5.543 -13.148 -21.672 1 98.94 180 LYS B CA 1
ATOM 4520 C C . LYS B 1 180 ? 5.117 -12.82 -23.094 1 98.94 180 LYS B C 1
ATOM 4522 O O . LYS B 1 180 ? 5.102 -11.648 -23.5 1 98.94 180 LYS B O 1
ATOM 4527 N N . ILE B 1 181 ? 4.754 -13.859 -23.859 1 98.88 181 ILE B N 1
ATOM 4528 C CA . ILE B 1 181 ? 4.164 -13.656 -25.188 1 98.88 181 ILE B CA 1
ATOM 4529 C C . ILE B 1 181 ? 2.842 -14.422 -25.266 1 98.88 181 ILE B C 1
ATOM 4531 O O . ILE B 1 181 ? 2.604 -15.359 -24.5 1 98.88 181 ILE B O 1
ATOM 4535 N N . CYS B 1 182 ? 1.994 -13.969 -26.188 1 98.5 182 CYS B N 1
ATOM 4536 C CA . CYS B 1 182 ? 0.812 -14.727 -26.562 1 98.5 182 CYS B CA 1
ATOM 4537 C C . CYS B 1 182 ? 0.946 -15.266 -27.984 1 98.5 182 CYS B C 1
ATOM 4539 O O . CYS B 1 182 ? 0.565 -14.594 -28.953 1 98.5 182 CYS B O 1
ATOM 4541 N N . LEU B 1 183 ? 1.373 -16.484 -28 1 98.38 183 LEU B N 1
ATOM 4542 C CA . LEU B 1 183 ? 1.654 -17.125 -29.281 1 98.38 183 LEU B CA 1
ATOM 4543 C C . LEU B 1 183 ? 0.362 -17.469 -30.016 1 98.38 183 LEU B C 1
ATOM 4545 O O . LEU B 1 183 ? 0.322 -17.469 -31.25 1 98.38 183 LEU B O 1
ATOM 4549 N N . THR B 1 184 ? -0.67 -17.766 -29.312 1 97.69 184 THR B N 1
ATOM 4550 C CA . THR B 1 184 ? -1.936 -18.203 -29.891 1 97.69 184 THR B CA 1
ATOM 4551 C C . THR B 1 184 ? -3.094 -17.375 -29.344 1 97.69 184 THR B C 1
ATO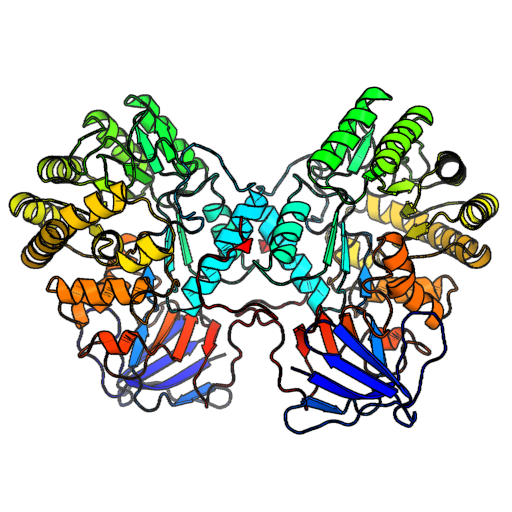M 4553 O O . THR B 1 184 ? -2.912 -16.578 -28.422 1 97.69 184 THR B O 1
ATOM 4556 N N . GLY B 1 185 ? -4.215 -17.547 -29.969 1 94.56 185 GLY B N 1
ATOM 4557 C CA . GLY B 1 185 ? -5.445 -17.062 -29.375 1 94.56 185 GLY B CA 1
ATOM 4558 C C . GLY B 1 185 ? -5.793 -17.766 -28.078 1 94.56 185 GLY B C 1
ATOM 4559 O O . GLY B 1 185 ? -5 -18.547 -27.547 1 94.56 185 GLY B O 1
ATOM 4560 N N . GLY B 1 186 ? -6.938 -17.375 -27.531 1 92.38 186 GLY B N 1
ATOM 4561 C CA . GLY B 1 186 ? -7.328 -17.922 -26.234 1 92.38 186 GLY B CA 1
ATOM 4562 C C . GLY B 1 186 ? -8.828 -17.891 -26.016 1 92.38 186 GLY B C 1
ATOM 4563 O O . GLY B 1 186 ? -9.609 -17.969 -26.969 1 92.38 186 GLY B O 1
ATOM 4564 N N . ILE B 1 187 ? -9.102 -17.891 -24.812 1 89.62 187 ILE B N 1
ATOM 4565 C CA . ILE B 1 187 ? -10.492 -17.984 -24.391 1 89.62 187 ILE B CA 1
ATOM 4566 C C . ILE B 1 187 ? -11.039 -16.578 -24.125 1 89.62 187 ILE B C 1
ATOM 4568 O O . ILE B 1 187 ? -12.219 -16.312 -24.375 1 89.62 187 ILE B O 1
ATOM 4572 N N . GLY B 1 188 ? -10.203 -15.68 -23.828 1 85.81 188 GLY B N 1
ATOM 4573 C CA . GLY B 1 188 ? -10.641 -14.422 -23.25 1 85.81 188 GLY B CA 1
ATOM 4574 C C . GLY B 1 188 ? -10.812 -13.32 -24.266 1 85.81 188 GLY B C 1
ATOM 4575 O O . GLY B 1 188 ? -11.219 -12.203 -23.922 1 85.81 188 GLY B O 1
ATOM 4576 N N . THR B 1 189 ? -10.445 -13.508 -25.5 1 86.12 189 THR B N 1
ATOM 4577 C CA . THR B 1 189 ? -10.594 -12.508 -26.547 1 86.12 189 THR B CA 1
ATOM 4578 C C . THR B 1 189 ? -11.609 -12.961 -27.594 1 86.12 189 THR B C 1
ATOM 4580 O O . THR B 1 189 ? -11.539 -14.094 -28.078 1 86.12 189 THR B O 1
ATOM 4583 N N . PRO B 1 190 ? -12.516 -12.078 -27.922 1 82.81 190 PRO B N 1
ATOM 4584 C CA . PRO B 1 190 ? -13.523 -12.469 -28.906 1 82.81 190 PRO B CA 1
ATOM 4585 C C . PRO B 1 190 ? -12.938 -12.719 -30.297 1 82.81 190 PRO B C 1
ATOM 4587 O O . PRO B 1 190 ? -12.008 -12.023 -30.719 1 82.81 190 PRO B O 1
ATOM 4590 N N . GLY B 1 191 ? -13.445 -13.672 -30.953 1 85.06 191 GLY B N 1
ATOM 4591 C CA . GLY B 1 191 ? -13.109 -13.867 -32.344 1 85.06 191 GLY B CA 1
ATOM 4592 C C . GLY B 1 191 ? -11.883 -14.742 -32.562 1 85.06 191 GLY B C 1
ATOM 4593 O O . GLY B 1 191 ? -11.391 -14.883 -33.688 1 85.06 191 GLY B O 1
ATOM 4594 N N . GLU B 1 192 ? -11.406 -15.25 -31.5 1 89 192 GLU B N 1
ATOM 4595 C CA . GLU B 1 192 ? -10.234 -16.125 -31.594 1 89 192 GLU B CA 1
ATOM 4596 C C . GLU B 1 192 ? -10.523 -17.5 -31 1 89 192 GLU B C 1
ATOM 4598 O O . GLU B 1 192 ? -11.531 -17.688 -30.312 1 89 192 GLU B O 1
ATOM 4603 N N . GLN B 1 193 ? -9.648 -18.438 -31.406 1 89.56 193 GLN B N 1
ATOM 4604 C CA . GLN B 1 193 ? -9.664 -19.766 -30.812 1 89.56 193 GLN B CA 1
ATOM 4605 C C . GLN B 1 193 ? -8.328 -20.094 -30.156 1 89.56 193 GLN B C 1
ATOM 4607 O O . GLN B 1 193 ? -7.285 -19.562 -30.562 1 89.56 193 GLN B O 1
ATOM 4612 N N . PRO B 1 194 ? -8.328 -20.953 -29.156 1 89.81 194 PRO B N 1
ATOM 4613 C CA . PRO B 1 194 ? -7.109 -21.25 -28.406 1 89.81 194 PRO B CA 1
ATOM 4614 C C . PRO B 1 194 ? -5.977 -21.766 -29.281 1 89.81 194 PRO B C 1
ATOM 4616 O O . PRO B 1 194 ? -4.801 -21.562 -28.984 1 89.81 194 PRO B O 1
ATOM 4619 N N . ALA B 1 195 ? -6.285 -22.344 -30.438 1 89.56 195 ALA B N 1
ATOM 4620 C CA . ALA B 1 195 ? -5.254 -22.984 -31.25 1 89.56 195 ALA B CA 1
ATOM 4621 C C . ALA B 1 195 ? -4.82 -22.078 -32.406 1 89.56 195 ALA B C 1
ATOM 4623 O O . ALA B 1 195 ? -3.91 -22.422 -33.156 1 89.56 195 ALA B O 1
ATOM 4624 N N . ASP B 1 196 ? -5.375 -20.906 -32.5 1 93.06 196 ASP B N 1
ATOM 4625 C CA . ASP B 1 196 ? -5.008 -19.969 -33.562 1 93.06 196 ASP B CA 1
ATOM 4626 C C . ASP B 1 196 ? -3.596 -19.438 -33.344 1 93.06 196 ASP B C 1
ATOM 4628 O O . ASP B 1 196 ? -3.357 -18.625 -32.469 1 93.06 196 ASP B O 1
ATOM 4632 N N . LYS B 1 197 ? -2.668 -19.875 -34.156 1 95.88 197 LYS B N 1
ATOM 4633 C CA . LYS B 1 197 ? -1.318 -19.328 -34.062 1 95.88 197 LYS B CA 1
ATOM 4634 C C . LYS B 1 197 ? -1.27 -17.891 -34.562 1 95.88 197 LYS B C 1
ATOM 4636 O O . LYS B 1 197 ? -1.667 -17.609 -35.688 1 95.88 197 LYS B O 1
ATOM 4641 N N . GLN B 1 198 ? -0.741 -17 -33.75 1 97.25 198 GLN B N 1
ATOM 4642 C CA . GLN B 1 198 ? -0.872 -15.586 -34.062 1 97.25 198 GLN B CA 1
ATOM 4643 C C . GLN B 1 198 ? 0.496 -14.93 -34.219 1 97.25 198 GLN B C 1
ATOM 4645 O O . GLN B 1 198 ? 0.597 -13.812 -34.75 1 97.25 198 GLN B O 1
ATOM 4650 N N . MET B 1 199 ? 1.566 -15.602 -33.844 1 98.12 199 MET B N 1
ATOM 4651 C CA . MET B 1 199 ? 2.936 -15.133 -34.031 1 98.12 199 MET B CA 1
ATOM 4652 C C . MET B 1 199 ? 3.695 -16.062 -34.969 1 98.12 199 MET B C 1
ATOM 4654 O O . MET B 1 199 ? 3.48 -17.266 -34.969 1 98.12 199 MET B O 1
ATOM 4658 N N . SER B 1 200 ? 4.598 -15.492 -35.781 1 98.12 200 SER B N 1
ATOM 4659 C CA . SER B 1 200 ? 5.469 -16.312 -36.594 1 98.12 200 SER B CA 1
ATOM 4660 C C . SER B 1 200 ? 6.605 -16.922 -35.781 1 98.12 200 SER B C 1
ATOM 4662 O O . SER B 1 200 ? 6.918 -16.438 -34.688 1 98.12 200 SER B O 1
ATOM 4664 N N . ASP B 1 201 ? 7.172 -17.953 -36.344 1 98.5 201 ASP B N 1
ATOM 4665 C CA . ASP B 1 201 ? 8.297 -18.594 -35.688 1 98.5 201 ASP B CA 1
ATOM 4666 C C . ASP B 1 201 ? 9.453 -17.609 -35.5 1 98.5 201 ASP B C 1
ATOM 4668 O O . ASP B 1 201 ? 10.117 -17.609 -34.469 1 98.5 201 ASP B O 1
ATOM 4672 N N . ASP B 1 202 ? 9.664 -16.75 -36.438 1 98.69 202 ASP B N 1
ATOM 4673 C CA . ASP B 1 202 ? 10.766 -15.805 -36.375 1 98.69 202 ASP B CA 1
ATOM 4674 C C . ASP B 1 202 ? 10.531 -14.773 -35.281 1 98.69 202 ASP B C 1
ATOM 4676 O O . ASP B 1 202 ? 11.477 -14.32 -34.625 1 98.69 202 ASP B O 1
ATOM 4680 N N . GLU B 1 203 ? 9.32 -14.375 -35.125 1 98.75 203 GLU B N 1
ATOM 4681 C CA . GLU B 1 203 ? 8.977 -13.438 -34.062 1 98.75 203 GLU B CA 1
ATOM 4682 C C . GLU B 1 203 ? 9.227 -14.062 -32.688 1 98.75 203 GLU B C 1
ATOM 4684 O O . GLU B 1 203 ? 9.805 -13.422 -31.797 1 98.75 203 GLU B O 1
ATOM 4689 N N . VAL B 1 204 ? 8.812 -15.281 -32.531 1 98.81 204 VAL B N 1
ATOM 4690 C CA . VAL B 1 204 ? 9.023 -15.992 -31.266 1 98.81 204 VAL B CA 1
ATOM 4691 C C . VAL B 1 204 ? 10.516 -16.172 -31.016 1 98.81 204 VAL B C 1
ATOM 4693 O O . VAL B 1 204 ? 11 -15.914 -29.906 1 98.81 204 VAL B O 1
ATOM 4696 N N . ALA B 1 205 ? 11.219 -16.562 -32.031 1 98.81 205 ALA B N 1
ATOM 4697 C CA . ALA B 1 205 ? 12.656 -16.781 -31.922 1 98.81 205 ALA B CA 1
ATOM 4698 C C . ALA B 1 205 ? 13.367 -15.5 -31.5 1 98.81 205 ALA B C 1
ATOM 4700 O O . ALA B 1 205 ? 14.328 -15.539 -30.719 1 98.81 205 ALA B O 1
ATOM 4701 N N . ALA B 1 206 ? 12.914 -14.414 -31.984 1 98.75 206 ALA B N 1
ATOM 4702 C CA . ALA B 1 206 ? 13.492 -13.117 -31.641 1 98.75 206 ALA B CA 1
ATOM 4703 C C . ALA B 1 206 ? 13.328 -12.812 -30.156 1 98.75 206 ALA B C 1
ATOM 4705 O O . ALA B 1 206 ? 14.258 -12.344 -29.5 1 98.75 206 ALA B O 1
ATOM 4706 N N . VAL B 1 207 ? 12.141 -13.062 -29.641 1 98.94 207 VAL B N 1
ATOM 4707 C CA . VAL B 1 207 ? 11.875 -12.828 -28.234 1 98.94 207 VAL B CA 1
ATOM 4708 C C . VAL B 1 207 ? 12.742 -13.742 -27.375 1 98.94 207 VAL B C 1
ATOM 4710 O O . VAL B 1 207 ? 13.352 -13.305 -26.406 1 98.94 207 VAL B O 1
ATOM 4713 N N . VAL B 1 208 ? 12.852 -14.984 -27.75 1 98.94 208 VAL B N 1
ATOM 4714 C CA . VAL B 1 208 ? 13.641 -15.969 -27.016 1 98.94 208 VAL B CA 1
ATOM 4715 C C . VAL B 1 208 ? 15.109 -15.539 -27 1 98.94 208 VAL B C 1
ATOM 4717 O O . VAL B 1 208 ? 15.766 -15.594 -25.953 1 98.94 208 VAL B O 1
ATOM 4720 N N . GLU B 1 209 ? 15.57 -15.094 -28.109 1 98.81 209 GLU B N 1
ATOM 4721 C CA . GLU B 1 209 ? 16.953 -14.633 -28.219 1 98.81 209 GLU B CA 1
ATOM 4722 C C . GLU B 1 209 ? 17.219 -13.477 -27.25 1 98.81 209 GLU B C 1
ATOM 4724 O O . GLU B 1 209 ? 18.203 -13.508 -26.5 1 98.81 209 GLU B O 1
ATOM 4729 N N . VAL B 1 210 ? 16.344 -12.523 -27.266 1 98.81 210 VAL B N 1
ATOM 4730 C CA . VAL B 1 210 ? 16.5 -11.352 -26.406 1 98.81 210 VAL B CA 1
ATOM 4731 C C . VAL B 1 210 ? 16.438 -11.773 -24.953 1 98.81 210 VAL B C 1
ATOM 4733 O O . VAL B 1 210 ? 17.312 -11.398 -24.156 1 98.81 210 VAL B O 1
ATOM 4736 N N . ALA B 1 211 ? 15.469 -12.531 -24.562 1 98.88 211 ALA B N 1
ATOM 4737 C CA . ALA B 1 211 ? 15.273 -12.945 -23.172 1 98.88 211 ALA B CA 1
ATOM 4738 C C . ALA B 1 211 ? 16.453 -13.781 -22.688 1 98.88 211 ALA B C 1
ATOM 4740 O O . ALA B 1 211 ? 17.031 -13.492 -21.641 1 98.88 211 ALA B O 1
ATOM 4741 N N . HIS B 1 212 ? 16.828 -14.805 -23.484 1 98.81 212 HIS B N 1
ATOM 4742 C CA . HIS B 1 212 ? 17.906 -15.695 -23.094 1 98.81 212 HIS B CA 1
ATOM 4743 C C . HIS B 1 212 ? 19.25 -14.945 -23.047 1 98.81 212 HIS B C 1
ATOM 4745 O O . HIS B 1 212 ? 20.094 -15.242 -22.203 1 98.81 212 HIS B O 1
ATOM 4751 N N . GLY B 1 213 ? 19.406 -14.023 -23.922 1 98.56 213 GLY B N 1
ATOM 4752 C CA . GLY B 1 213 ? 20.594 -13.188 -23.875 1 98.56 213 GLY B CA 1
ATOM 4753 C C . GLY B 1 213 ? 20.734 -12.414 -22.578 1 98.56 213 GLY B C 1
ATOM 4754 O O . GLY B 1 213 ? 21.844 -12.078 -22.156 1 98.56 213 GLY B O 1
ATOM 4755 N N . ALA B 1 214 ? 19.609 -12.117 -21.969 1 98.38 214 ALA B N 1
ATOM 4756 C CA . ALA B 1 214 ? 19.578 -11.406 -20.688 1 98.38 214 ALA B CA 1
ATOM 4757 C C . ALA B 1 214 ? 19.422 -12.375 -19.531 1 98.38 214 ALA B C 1
ATOM 4759 O O . ALA B 1 214 ? 19.156 -11.961 -18.391 1 98.38 214 ALA B O 1
ATOM 4760 N N . ASN B 1 215 ? 19.516 -13.648 -19.812 1 98.38 215 ASN B N 1
ATOM 4761 C CA . ASN B 1 215 ? 19.375 -14.711 -18.828 1 98.38 215 ASN B CA 1
ATOM 4762 C C . ASN B 1 215 ? 18 -14.703 -18.188 1 98.38 215 ASN B C 1
ATOM 4764 O O . ASN B 1 215 ? 17.859 -14.852 -16.984 1 98.38 215 ASN B O 1
ATOM 4768 N N . LYS B 1 216 ? 17.016 -14.406 -19 1 98.75 216 LYS B N 1
ATOM 4769 C CA . LYS B 1 216 ? 15.625 -14.469 -18.578 1 98.75 216 LYS B CA 1
ATOM 4770 C C . LYS B 1 216 ? 14.859 -15.531 -19.375 1 98.75 216 LYS B C 1
ATOM 4772 O O . LYS B 1 216 ? 15.25 -15.883 -20.484 1 98.75 216 LYS B O 1
ATOM 4777 N N . ARG B 1 217 ? 13.812 -15.992 -18.812 1 98.88 217 ARG B N 1
ATOM 4778 C CA . ARG B 1 217 ? 12.992 -17.031 -19.438 1 98.88 217 ARG B CA 1
ATOM 4779 C C . ARG B 1 217 ? 11.828 -16.406 -20.219 1 98.88 217 ARG B C 1
ATOM 4781 O O . ARG B 1 217 ? 11.445 -15.266 -19.953 1 98.88 217 ARG B O 1
ATOM 4788 N N . VAL B 1 218 ? 11.289 -17.188 -21.109 1 98.94 218 VAL B N 1
ATOM 4789 C CA . VAL B 1 218 ? 10.117 -16.781 -21.891 1 98.94 218 VAL B CA 1
ATOM 4790 C C . VAL B 1 218 ? 8.938 -17.688 -21.531 1 98.94 218 VAL B C 1
ATOM 4792 O O . VAL B 1 218 ? 9.062 -18.906 -21.547 1 98.94 218 VAL B O 1
ATOM 4795 N N . ALA B 1 219 ? 7.844 -17.062 -21.141 1 98.94 219 ALA B N 1
ATOM 4796 C CA . ALA B 1 219 ? 6.566 -17.75 -20.953 1 98.94 219 ALA B CA 1
ATOM 4797 C C . ALA B 1 219 ? 5.621 -17.469 -22.125 1 98.94 219 ALA B C 1
ATOM 4799 O O . ALA B 1 219 ? 5.52 -16.328 -22.578 1 98.94 219 ALA B O 1
ATOM 4800 N N . SER B 1 220 ? 4.914 -18.484 -22.578 1 98.88 220 SER B N 1
ATOM 4801 C CA . SER B 1 220 ? 4.078 -18.297 -23.75 1 98.88 220 SER B CA 1
ATOM 4802 C C . SER B 1 220 ? 2.654 -18.781 -23.5 1 98.88 220 SER B C 1
ATOM 4804 O O . SER B 1 220 ? 2.439 -19.953 -23.156 1 98.88 220 SER B O 1
ATOM 4806 N N . HIS B 1 221 ? 1.743 -17.844 -23.594 1 98.62 221 HIS B N 1
ATOM 4807 C CA . HIS B 1 221 ? 0.358 -18.266 -23.766 1 98.62 221 HIS B CA 1
ATOM 4808 C C . HIS B 1 221 ? 0.187 -19.062 -25.062 1 98.62 221 HIS B C 1
ATOM 4810 O O . HIS B 1 221 ? 0.264 -18.5 -26.156 1 98.62 221 HIS B O 1
ATOM 4816 N N . THR B 1 222 ? -0.024 -20.328 -24.891 1 97.06 222 THR B N 1
ATOM 4817 C CA . THR B 1 222 ? -0.036 -21.219 -26.047 1 97.06 222 THR B CA 1
ATOM 4818 C C . THR B 1 222 ? -1.075 -22.312 -25.875 1 97.06 222 THR B C 1
ATOM 4820 O O . THR B 1 222 ? -1.1 -23 -24.859 1 97.06 222 THR B O 1
ATOM 4823 N N . GLY B 1 223 ? -1.854 -22.375 -26.859 1 91.25 223 GLY B N 1
ATOM 4824 C CA . GLY B 1 223 ? -2.801 -23.469 -26.984 1 91.25 223 GLY B CA 1
ATOM 4825 C C . GLY B 1 223 ? -2.762 -24.156 -28.328 1 91.25 223 GLY B C 1
ATOM 4826 O O . GLY B 1 223 ? -2.275 -23.578 -29.312 1 91.25 223 GLY B O 1
ATOM 4827 N N . GLY B 1 224 ? -3.012 -25.469 -28.406 1 93.44 224 GLY B N 1
ATOM 4828 C CA . GLY B 1 224 ? -2.961 -26.297 -29.609 1 93.44 224 GLY B CA 1
ATOM 4829 C C . GLY B 1 224 ? -1.699 -27.125 -29.703 1 93.44 224 GLY B C 1
ATOM 4830 O O . GLY B 1 224 ? -0.623 -26.688 -29.297 1 93.44 224 GLY B O 1
ATOM 4831 N N . SER B 1 225 ? -1.807 -28.172 -30.344 1 96.62 225 SER B N 1
ATOM 4832 C CA . SER B 1 225 ? -0.705 -29.125 -30.406 1 96.62 225 SER B CA 1
ATOM 4833 C C . SER B 1 225 ? 0.471 -28.578 -31.203 1 96.62 225 SER B C 1
ATOM 4835 O O . SER B 1 225 ? 1.602 -28.547 -30.703 1 96.62 225 SER B O 1
ATOM 4837 N N . GLN B 1 226 ? 0.198 -28.094 -32.344 1 97.25 226 GLN B N 1
ATOM 4838 C CA . GLN B 1 226 ? 1.289 -27.656 -33.188 1 97.25 226 GLN B CA 1
ATOM 4839 C C . GLN B 1 226 ? 1.972 -26.422 -32.625 1 97.25 226 GLN B C 1
ATOM 4841 O O . GLN B 1 226 ? 3.201 -26.359 -32.562 1 97.25 226 GLN B O 1
ATOM 4846 N N . PRO B 1 227 ? 1.193 -25.438 -32.188 1 98 227 PRO B N 1
ATOM 4847 C CA . PRO B 1 227 ? 1.857 -24.281 -31.594 1 98 227 PRO B CA 1
ATOM 4848 C C . PRO B 1 227 ? 2.709 -24.641 -30.375 1 98 227 PRO B C 1
ATOM 4850 O O . PRO B 1 227 ? 3.77 -24.047 -30.172 1 98 227 PRO B O 1
ATOM 4853 N N . VAL B 1 228 ? 2.285 -25.562 -29.531 1 98.44 228 VAL B N 1
ATOM 4854 C CA . VAL B 1 228 ? 3.078 -26 -28.391 1 98.44 228 VAL B CA 1
ATOM 4855 C C . VAL B 1 228 ? 4.391 -26.609 -28.875 1 98.44 228 VAL B C 1
ATOM 4857 O O . VAL B 1 228 ? 5.465 -26.281 -28.359 1 98.44 228 VAL B O 1
ATOM 4860 N N . LYS B 1 229 ? 4.312 -27.469 -29.922 1 98.56 229 LYS B N 1
ATOM 4861 C CA . LYS B 1 229 ? 5.512 -28.078 -30.5 1 98.56 229 LYS B CA 1
ATOM 4862 C C . LYS B 1 229 ? 6.465 -27.016 -31.031 1 98.56 229 LYS B C 1
ATOM 4864 O O . LYS B 1 229 ? 7.672 -27.094 -30.812 1 98.56 229 LYS B O 1
ATOM 4869 N N . ASP B 1 230 ? 5.906 -26.047 -31.719 1 98.25 230 ASP B N 1
ATOM 4870 C CA . ASP B 1 230 ? 6.711 -24.969 -32.281 1 98.25 230 ASP B CA 1
ATOM 4871 C C . ASP B 1 230 ? 7.406 -24.172 -31.156 1 98.25 230 ASP B C 1
ATOM 4873 O O . ASP B 1 230 ? 8.602 -23.875 -31.25 1 98.25 230 ASP B O 1
ATOM 4877 N N . ALA B 1 231 ? 6.633 -23.844 -30.109 1 98.69 231 ALA B N 1
ATOM 4878 C CA . ALA B 1 231 ? 7.18 -23.094 -28.984 1 98.69 231 ALA B CA 1
ATOM 4879 C C . ALA B 1 231 ? 8.344 -23.844 -28.344 1 98.69 231 ALA B C 1
ATOM 4881 O O . ALA B 1 231 ? 9.391 -23.25 -28.062 1 98.69 231 ALA B O 1
ATOM 4882 N N . VAL B 1 232 ? 8.195 -25.125 -28.125 1 98.75 232 VAL B N 1
ATOM 4883 C CA . VAL B 1 232 ? 9.227 -25.953 -27.516 1 98.75 232 VAL B CA 1
ATOM 4884 C C . VAL B 1 232 ? 10.477 -25.953 -28.391 1 98.75 232 VAL B C 1
ATOM 4886 O O . VAL B 1 232 ? 11.586 -25.75 -27.906 1 98.75 232 VAL B O 1
ATOM 4889 N N . ARG B 1 233 ? 10.273 -26.125 -29.688 1 98.5 233 ARG B N 1
ATOM 4890 C CA . ARG B 1 233 ? 11.383 -26.156 -30.641 1 98.5 233 ARG B CA 1
ATOM 4891 C C . ARG B 1 233 ? 12.141 -24.828 -30.641 1 98.5 233 ARG B C 1
ATOM 4893 O O . ARG B 1 233 ? 13.359 -24.812 -30.828 1 98.5 233 ARG B O 1
ATOM 4900 N N . LEU B 1 234 ? 11.414 -23.797 -30.453 1 98.69 234 LEU B N 1
ATOM 4901 C CA . LEU B 1 234 ? 11.984 -22.453 -30.578 1 98.69 234 LEU B CA 1
ATOM 4902 C C . LEU B 1 234 ? 12.633 -22.016 -29.266 1 98.69 234 LEU B C 1
ATOM 4904 O O . LEU B 1 234 ? 13.227 -20.938 -29.188 1 98.69 234 LEU B O 1
ATOM 4908 N N . GLY B 1 235 ? 12.492 -22.797 -28.188 1 98.69 235 GLY B N 1
ATOM 4909 C CA . GLY B 1 235 ? 13.234 -22.531 -26.969 1 98.69 235 GLY B CA 1
ATOM 4910 C C . GLY B 1 235 ? 12.406 -21.844 -25.906 1 98.69 235 GLY B C 1
ATOM 4911 O O . GLY B 1 235 ? 12.953 -21.312 -24.938 1 98.69 235 GLY B O 1
ATOM 4912 N N . VAL B 1 236 ? 11.117 -21.766 -26.078 1 98.88 236 VAL B N 1
ATOM 4913 C CA . VAL B 1 236 ? 10.25 -21.234 -25.047 1 98.88 236 VAL B CA 1
ATOM 4914 C C . VAL B 1 236 ? 10.414 -22.062 -23.766 1 98.88 236 VAL B C 1
ATOM 4916 O O . VAL B 1 236 ? 10.453 -23.297 -23.812 1 98.88 236 VAL B O 1
ATOM 4919 N N . ASP B 1 237 ? 10.469 -21.359 -22.641 1 98.94 237 ASP B N 1
ATOM 4920 C CA . ASP B 1 237 ? 10.844 -22.016 -21.391 1 98.94 237 ASP B CA 1
ATOM 4921 C C . ASP B 1 237 ? 9.617 -22.562 -20.656 1 98.94 237 ASP B C 1
ATOM 4923 O O . ASP B 1 237 ? 9.719 -23.516 -19.891 1 98.94 237 ASP B O 1
ATOM 4927 N N . CYS B 1 238 ? 8.492 -21.906 -20.859 1 98.94 238 CYS B N 1
ATOM 4928 C CA . CYS B 1 238 ? 7.285 -22.266 -20.125 1 98.94 238 CYS B CA 1
ATOM 4929 C C . CYS B 1 238 ? 6.043 -22.094 -21 1 98.94 238 CYS B C 1
ATOM 4931 O O . CYS B 1 238 ? 5.852 -21.031 -21.609 1 98.94 238 CYS B O 1
ATOM 4933 N N . ILE B 1 239 ? 5.258 -23.109 -21.094 1 98.88 239 ILE B N 1
ATOM 4934 C CA . ILE B 1 239 ? 3.947 -23.031 -21.719 1 98.88 239 ILE B CA 1
ATOM 4935 C C . ILE B 1 239 ? 2.887 -22.703 -20.672 1 98.88 239 ILE B C 1
ATOM 4937 O O . ILE B 1 239 ? 2.809 -23.344 -19.625 1 98.88 239 ILE B O 1
ATOM 4941 N N . GLU B 1 240 ? 2.15 -21.672 -20.938 1 98.75 240 GLU B N 1
ATOM 4942 C CA . GLU B 1 240 ? 1.021 -21.281 -20.109 1 98.75 240 GLU B CA 1
ATOM 4943 C C . GLU B 1 240 ? -0.289 -21.844 -20.641 1 98.75 240 GLU B C 1
ATOM 4945 O O . GLU B 1 240 ? -0.495 -21.875 -21.859 1 98.75 240 GLU B O 1
ATOM 4950 N N . HIS B 1 241 ? -1.144 -22.297 -19.781 1 98.19 241 HIS B N 1
ATOM 4951 C CA . HIS B 1 241 ? -2.459 -22.859 -20.047 1 98.19 241 HIS B CA 1
ATOM 4952 C C . HIS B 1 241 ? -2.344 -24.25 -20.672 1 98.19 241 HIS B C 1
ATOM 4954 O O . HIS B 1 241 ? -2.572 -25.266 -20 1 98.19 241 HIS B O 1
ATOM 4960 N N . GLY B 1 242 ? -1.771 -24.281 -21.922 1 97.56 242 GLY B N 1
ATOM 4961 C CA . GLY B 1 242 ? -1.74 -25.547 -22.625 1 97.56 242 GLY B CA 1
ATOM 4962 C C . GLY B 1 242 ? -3.117 -26.156 -22.828 1 97.56 242 GLY B C 1
ATOM 4963 O O . GLY B 1 242 ? -3.336 -27.328 -22.516 1 97.56 242 GLY B O 1
ATOM 4964 N N . TYR B 1 243 ? -4.016 -25.484 -23.391 1 96.12 243 TYR B N 1
ATOM 4965 C CA . TYR B 1 243 ? -5.43 -25.844 -23.469 1 96.12 243 TYR B CA 1
ATOM 4966 C C . TYR B 1 243 ? -5.621 -27.172 -24.219 1 96.12 243 TYR B C 1
ATOM 4968 O O . TYR B 1 243 ? -6.465 -27.984 -23.828 1 96.12 243 TYR B O 1
ATOM 4976 N N . GLN B 1 244 ? -4.941 -27.297 -25.312 1 95.69 244 GLN B N 1
ATOM 4977 C CA . GLN B 1 244 ? -5.129 -28.469 -26.156 1 95.69 244 GLN B CA 1
ATOM 4978 C C . GLN B 1 244 ? -3.814 -28.875 -26.812 1 95.69 244 GLN B C 1
ATOM 4980 O O . GLN B 1 244 ? -3.299 -28.172 -27.688 1 95.69 244 GLN B O 1
ATOM 4985 N N . PHE B 1 245 ? -3.299 -30.078 -26.391 1 97.25 245 PHE B N 1
ATOM 4986 C CA . PHE B 1 245 ? -2.131 -30.609 -27.094 1 97.25 245 PHE B CA 1
ATOM 4987 C C . PHE B 1 245 ? -2.096 -32.125 -27 1 97.25 245 PHE B C 1
ATOM 4989 O O . PHE B 1 245 ? -2.697 -32.719 -26.094 1 97.25 245 PHE B O 1
ATOM 4996 N N . ASP B 1 246 ? -1.459 -32.75 -27.906 1 98.19 246 ASP B N 1
ATOM 4997 C CA . ASP B 1 246 ? -1.436 -34.219 -28.016 1 98.19 246 ASP B CA 1
ATOM 4998 C C . ASP B 1 246 ? -0.243 -34.781 -27.266 1 98.19 246 ASP B C 1
ATOM 5000 O O . ASP B 1 246 ? 0.515 -34.062 -26.625 1 98.19 246 ASP B O 1
ATOM 5004 N N . GLU B 1 247 ? -0.141 -36.094 -27.297 1 98.56 247 GLU B N 1
ATOM 5005 C CA . GLU B 1 247 ? 0.898 -36.812 -26.578 1 98.56 247 GLU B CA 1
ATOM 5006 C C . GLU B 1 247 ? 2.289 -36.438 -27.094 1 98.56 247 GLU B C 1
ATOM 5008 O O . GLU B 1 247 ? 3.24 -36.375 -26.312 1 98.56 247 GLU B O 1
ATOM 5013 N N . GLU B 1 248 ? 2.375 -36.219 -28.344 1 98.62 248 GLU B N 1
ATOM 5014 C CA . GLU B 1 248 ? 3.666 -35.844 -28.906 1 98.62 248 GLU B CA 1
ATOM 5015 C C . GLU B 1 248 ? 4.16 -34.531 -28.344 1 98.62 248 GLU B C 1
ATOM 5017 O O . GLU B 1 248 ? 5.332 -34.375 -27.984 1 98.62 248 GLU B O 1
ATOM 5022 N N . ALA B 1 249 ? 3.314 -33.562 -28.281 1 98.62 249 ALA B N 1
ATOM 5023 C CA . ALA B 1 249 ? 3.658 -32.281 -27.688 1 98.62 249 ALA B CA 1
ATOM 5024 C C . ALA B 1 249 ? 4.098 -32.438 -26.234 1 98.62 249 ALA B C 1
ATOM 5026 O O . ALA B 1 249 ? 5.07 -31.812 -25.812 1 98.62 249 ALA B O 1
ATOM 5027 N N . ALA B 1 250 ? 3.41 -33.219 -25.484 1 98.81 250 ALA B N 1
ATOM 5028 C CA . ALA B 1 250 ? 3.768 -33.5 -24.094 1 98.81 250 ALA B CA 1
ATOM 5029 C C . ALA B 1 250 ? 5.164 -34.094 -23.984 1 98.81 250 ALA B C 1
ATOM 5031 O O . ALA B 1 250 ? 5.969 -33.688 -23.156 1 98.81 250 ALA B O 1
ATOM 5032 N N . GLN B 1 251 ? 5.41 -35.031 -24.812 1 98.75 251 GLN B N 1
ATOM 5033 C CA . GLN B 1 251 ? 6.715 -35.688 -24.828 1 98.75 251 GLN B CA 1
ATOM 5034 C C . GLN B 1 251 ? 7.824 -34.688 -25.172 1 98.75 251 GLN B C 1
ATOM 5036 O O . GLN B 1 251 ? 8.898 -34.719 -24.562 1 98.75 251 GLN B O 1
ATOM 5041 N N . MET B 1 252 ? 7.547 -33.875 -26.141 1 98.75 252 MET B N 1
ATOM 5042 C CA . MET B 1 252 ? 8.523 -32.844 -26.516 1 98.75 252 MET B CA 1
ATOM 5043 C C . MET B 1 252 ? 8.82 -31.922 -25.344 1 98.75 252 MET B C 1
ATOM 5045 O O . MET B 1 252 ? 9.977 -31.547 -25.125 1 98.75 252 MET B O 1
ATOM 5049 N N . MET B 1 253 ? 7.801 -31.484 -24.625 1 98.81 253 MET B N 1
ATOM 5050 C CA . MET B 1 253 ? 7.992 -30.641 -23.469 1 98.81 253 MET B CA 1
ATOM 5051 C C . MET B 1 253 ? 8.867 -31.328 -22.422 1 98.81 253 MET B C 1
ATOM 5053 O O . MET B 1 253 ? 9.812 -30.719 -21.906 1 98.81 253 MET B O 1
ATOM 5057 N N . ALA B 1 254 ? 8.531 -32.562 -22.125 1 98.75 254 ALA B N 1
ATOM 5058 C CA . ALA B 1 254 ? 9.273 -33.344 -21.125 1 98.75 254 ALA B CA 1
ATOM 5059 C C . ALA B 1 254 ? 10.742 -33.469 -21.516 1 98.75 254 ALA B C 1
ATOM 5061 O O . ALA B 1 254 ? 11.633 -33.25 -20.703 1 98.75 254 ALA B O 1
ATOM 5062 N N . GLU B 1 255 ? 10.984 -33.812 -22.75 1 98.62 255 GLU B N 1
ATOM 5063 C CA . GLU B 1 255 ? 12.336 -34.031 -23.234 1 98.62 255 GLU B CA 1
ATOM 5064 C C . GLU B 1 255 ? 13.141 -32.719 -23.234 1 98.62 255 GLU B C 1
ATOM 5066 O O . GLU B 1 255 ? 14.336 -32.719 -22.938 1 98.62 255 GLU B O 1
ATOM 5071 N N . ALA B 1 256 ? 12.5 -31.641 -23.578 1 98.62 256 ALA B N 1
ATOM 5072 C CA . ALA B 1 256 ? 13.172 -30.344 -23.672 1 98.62 256 ALA B CA 1
ATOM 5073 C C . ALA B 1 256 ? 13.328 -29.703 -22.297 1 98.62 256 ALA B C 1
ATOM 5075 O O . ALA B 1 256 ? 14.094 -28.75 -22.125 1 98.62 256 ALA B O 1
ATOM 5076 N N . GLY B 1 257 ? 12.547 -30.172 -21.312 1 98.62 257 GLY B N 1
ATOM 5077 C CA . GLY B 1 257 ? 12.555 -29.562 -19.984 1 98.62 257 GLY B CA 1
ATOM 5078 C C . GLY B 1 257 ? 11.711 -28.312 -19.891 1 98.62 257 GLY B C 1
ATOM 5079 O O . GLY B 1 257 ? 11.961 -27.453 -19.047 1 98.62 257 GLY B O 1
ATOM 5080 N N . THR B 1 258 ? 10.773 -28.156 -20.844 1 98.81 258 THR B N 1
ATOM 5081 C CA . THR B 1 258 ? 9.852 -27.016 -20.844 1 98.81 258 THR B CA 1
ATOM 5082 C C . THR B 1 258 ? 8.859 -27.125 -19.688 1 98.81 258 THR B C 1
ATOM 5084 O O . THR B 1 258 ? 8.258 -28.188 -19.484 1 98.81 258 THR B O 1
ATOM 5087 N N . PHE B 1 259 ? 8.68 -26.047 -18.891 1 98.94 259 PHE B N 1
ATOM 5088 C CA . PHE B 1 259 ? 7.707 -26.016 -17.812 1 98.94 259 PHE B CA 1
ATOM 5089 C C . PHE B 1 259 ? 6.293 -25.844 -18.359 1 98.94 259 PHE B C 1
ATOM 5091 O O . PHE B 1 259 ? 6.105 -25.312 -19.453 1 98.94 259 PHE B O 1
ATOM 5098 N N . LEU B 1 260 ? 5.324 -26.312 -17.609 1 98.94 260 LEU B N 1
ATOM 5099 C CA . LEU B 1 260 ? 3.92 -26.078 -17.922 1 98.94 260 LEU B CA 1
ATOM 5100 C C . LEU B 1 260 ? 3.18 -25.5 -16.734 1 98.94 260 LEU B C 1
ATOM 5102 O O . LEU B 1 260 ? 3.271 -26.016 -15.617 1 98.94 260 LEU B O 1
ATOM 5106 N N . VAL B 1 261 ? 2.482 -24.391 -16.891 1 98.94 261 VAL B N 1
ATOM 5107 C CA . VAL B 1 261 ? 1.565 -23.797 -15.922 1 98.94 261 VAL B CA 1
ATOM 5108 C C . VAL B 1 261 ? 0.135 -23.875 -16.453 1 98.94 261 VAL B C 1
ATOM 5110 O O . VAL B 1 261 ? -0.288 -23.031 -17.234 1 98.94 261 VAL B O 1
ATOM 5113 N N . PRO B 1 262 ? -0.617 -24.734 -16 1 98.75 262 PRO B N 1
ATOM 5114 C CA . PRO B 1 262 ? -1.869 -25.109 -16.672 1 98.75 262 PRO B CA 1
ATOM 5115 C C . PRO B 1 262 ? -2.969 -24.062 -16.484 1 98.75 262 PRO B C 1
ATOM 5117 O O . PRO B 1 262 ? -3.732 -23.797 -17.406 1 98.75 262 PRO B O 1
ATOM 5120 N N . THR B 1 263 ? -3.086 -23.469 -15.289 1 98.5 263 THR B N 1
ATOM 5121 C CA . THR B 1 263 ? -4.164 -22.562 -14.93 1 98.5 263 THR B CA 1
ATOM 5122 C C . THR B 1 263 ? -5.523 -23.219 -15.141 1 98.5 263 THR B C 1
ATOM 5124 O O . THR B 1 263 ? -6.41 -22.625 -15.766 1 98.5 263 THR B O 1
ATOM 5127 N N . LEU B 1 264 ? -5.715 -24.359 -14.609 1 98.56 264 LEU B N 1
ATOM 5128 C CA . LEU B 1 264 ? -6.941 -25.125 -14.805 1 98.56 264 LEU B CA 1
ATOM 5129 C C . LEU B 1 264 ? -8.148 -24.359 -14.266 1 98.56 264 LEU B C 1
ATOM 5131 O O . LEU B 1 264 ? -9.266 -24.531 -14.766 1 98.56 264 LEU B O 1
ATOM 5135 N N . CYS B 1 265 ? -7.953 -23.516 -13.312 1 97.44 265 CYS B N 1
ATOM 5136 C CA . CYS B 1 265 ? -9.031 -22.719 -12.734 1 97.44 265 CYS B CA 1
ATOM 5137 C C . CYS B 1 265 ? -9.812 -22 -13.82 1 97.44 265 CYS B C 1
ATOM 5139 O O . CYS B 1 265 ? -11.031 -21.828 -13.711 1 97.44 265 CYS B O 1
ATOM 5141 N N . VAL B 1 266 ? -9.188 -21.609 -14.867 1 95.81 266 VAL B N 1
ATOM 5142 C CA . VAL B 1 266 ? -9.781 -20.781 -15.922 1 95.81 266 VAL B CA 1
ATOM 5143 C C . VAL B 1 266 ? -10.914 -21.562 -16.594 1 95.81 266 VAL B C 1
ATOM 5145 O O . VAL B 1 266 ? -11.938 -20.984 -16.953 1 95.81 266 VAL B O 1
ATOM 5148 N N . THR B 1 267 ? -10.773 -22.859 -16.781 1 96.88 267 THR B N 1
ATOM 5149 C CA . THR B 1 267 ? -11.766 -23.656 -17.516 1 96.88 267 THR B CA 1
ATOM 5150 C C . THR B 1 267 ? -12.609 -24.484 -16.562 1 96.88 267 THR B C 1
ATOM 5152 O O . THR B 1 267 ? -13.711 -24.922 -16.906 1 96.88 267 THR B O 1
ATOM 5155 N N . GLN B 1 268 ? -12.078 -24.734 -15.336 1 97.38 268 GLN B N 1
ATOM 5156 C CA . GLN B 1 268 ? -12.773 -25.641 -14.438 1 97.38 268 GLN B CA 1
ATOM 5157 C C . GLN B 1 268 ? -13.641 -24.891 -13.445 1 97.38 268 GLN B C 1
ATOM 5159 O O . GLN B 1 268 ? -14.578 -25.453 -12.875 1 97.38 268 GLN B O 1
ATOM 5164 N N . GLU B 1 269 ? -13.32 -23.656 -13.188 1 96.19 269 GLU B N 1
ATOM 5165 C CA . GLU B 1 269 ? -14.039 -22.906 -12.156 1 96.19 269 GLU B CA 1
ATOM 5166 C C . GLU B 1 269 ? -14.953 -21.844 -12.781 1 96.19 269 GLU B C 1
ATOM 5168 O O . GLU B 1 269 ? -14.82 -20.656 -12.484 1 96.19 269 GLU B O 1
ATOM 5173 N N . LEU B 1 270 ? -15.938 -22.281 -13.477 1 94.75 270 LEU B N 1
ATOM 5174 C CA . LEU B 1 270 ? -16.828 -21.438 -14.266 1 94.75 270 LEU B CA 1
ATOM 5175 C C . LEU B 1 270 ? -17.766 -20.641 -13.367 1 94.75 270 LEU B C 1
ATOM 5177 O O . LEU B 1 270 ? -18.203 -19.547 -13.719 1 94.75 270 LEU B O 1
ATOM 5181 N N . ASP B 1 271 ? -18.062 -21.172 -12.203 1 93.25 271 ASP B N 1
ATOM 5182 C CA . ASP B 1 271 ? -18.891 -20.453 -11.25 1 93.25 271 ASP B CA 1
ATOM 5183 C C . ASP B 1 271 ? -18.219 -19.141 -10.812 1 93.25 271 ASP B C 1
ATOM 5185 O O . ASP B 1 271 ? -18.875 -18.109 -10.672 1 93.25 271 ASP B O 1
ATOM 5189 N N . TYR B 1 272 ? -16.922 -19.219 -10.547 1 92.19 272 TYR B N 1
ATOM 5190 C CA . TYR B 1 272 ? -16.156 -18.016 -10.25 1 92.19 272 TYR B CA 1
ATOM 5191 C C . TYR B 1 272 ? -16.281 -16.984 -11.367 1 92.19 272 TYR B C 1
ATOM 5193 O O . TYR B 1 272 ? -16.547 -15.812 -11.117 1 92.19 272 TYR B O 1
ATOM 5201 N N . MET B 1 273 ? -16.125 -17.453 -12.57 1 90.69 273 MET B N 1
ATOM 5202 C CA . MET B 1 273 ? -16.156 -16.562 -13.734 1 90.69 273 MET B CA 1
ATOM 5203 C C . MET B 1 273 ? -17.531 -15.922 -13.883 1 90.69 273 MET B C 1
ATOM 5205 O O . MET B 1 273 ? -17.625 -14.719 -14.117 1 90.69 273 MET B O 1
ATOM 5209 N N . ARG B 1 274 ? -18.531 -16.688 -13.68 1 92.44 274 ARG B N 1
ATOM 5210 C CA . ARG B 1 274 ? -19.906 -16.203 -13.797 1 92.44 274 ARG B CA 1
ATOM 5211 C C . ARG B 1 274 ? -20.203 -15.156 -12.719 1 92.44 274 ARG B C 1
ATOM 5213 O O . ARG B 1 274 ? -20.75 -14.094 -13.008 1 92.44 274 ARG B O 1
ATOM 5220 N N . ARG B 1 275 ? -19.75 -15.461 -11.531 1 89.88 275 ARG B N 1
ATOM 5221 C CA . ARG B 1 275 ? -20 -14.57 -10.406 1 89.88 275 ARG B CA 1
ATOM 5222 C C . ARG B 1 275 ? -19.297 -13.227 -10.609 1 89.88 275 ARG B C 1
ATOM 5224 O O . ARG B 1 275 ? -19.766 -12.203 -10.102 1 89.88 275 ARG B O 1
ATOM 5231 N N . HIS B 1 276 ? -18.297 -13.258 -11.391 1 89.38 276 HIS B N 1
ATOM 5232 C CA . HIS B 1 276 ? -17.531 -12.039 -11.602 1 89.38 276 HIS B CA 1
ATOM 5233 C C . HIS B 1 276 ? -17.906 -11.359 -12.914 1 89.38 276 HIS B C 1
ATOM 5235 O O . HIS B 1 276 ? -17.188 -10.492 -13.398 1 89.38 276 HIS B O 1
ATOM 5241 N N . GLY B 1 277 ? -18.922 -11.758 -13.531 1 88.44 277 GLY B N 1
ATOM 5242 C CA . GLY B 1 277 ? -19.531 -11.039 -14.633 1 88.44 277 GLY B CA 1
ATOM 5243 C C . GLY B 1 277 ? -18.922 -11.383 -15.984 1 88.44 277 GLY B C 1
ATOM 5244 O O . GLY B 1 277 ? -19.109 -10.656 -16.953 1 88.44 277 GLY B O 1
ATOM 5245 N N . VAL B 1 278 ? -18.172 -12.445 -16.094 1 90.5 278 VAL B N 1
ATOM 5246 C CA . VAL B 1 278 ? -17.609 -12.852 -17.375 1 90.5 278 VAL B CA 1
ATOM 5247 C C . VAL B 1 278 ? -18.734 -13.164 -18.375 1 90.5 278 VAL B C 1
ATOM 5249 O O . VAL B 1 278 ? -19.734 -13.789 -18.016 1 90.5 278 VAL B O 1
ATOM 5252 N N . GLN B 1 279 ? -18.562 -12.766 -19.562 1 89.88 279 GLN B N 1
ATOM 5253 C CA . GLN B 1 279 ? -19.609 -12.844 -20.578 1 89.88 279 GLN B CA 1
ATOM 5254 C C . GLN B 1 279 ? -19.891 -14.289 -20.984 1 89.88 279 GLN B C 1
ATOM 5256 O O . GLN B 1 279 ? -18.984 -15.125 -20.969 1 89.88 279 GLN B O 1
ATOM 5261 N N . GLU B 1 280 ? -21.047 -14.508 -21.453 1 92.69 280 GLU B N 1
ATOM 5262 C CA . GLU B 1 280 ? -21.516 -15.859 -21.75 1 92.69 280 GLU B CA 1
ATOM 5263 C C . GLU B 1 280 ? -20.703 -16.5 -22.875 1 92.69 280 GLU B C 1
ATOM 5265 O O . GLU B 1 280 ? -20.438 -17.703 -22.859 1 92.69 280 GLU B O 1
ATOM 5270 N N . TRP B 1 281 ? -20.359 -15.719 -23.844 1 91.19 281 TRP B N 1
ATOM 5271 C CA . TRP B 1 281 ? -19.594 -16.281 -24.953 1 91.19 281 TRP B CA 1
ATOM 5272 C C . TRP B 1 281 ? -18.266 -16.844 -24.453 1 91.19 281 TRP B C 1
ATOM 5274 O O . TRP B 1 281 ? -17.797 -17.875 -24.938 1 91.19 281 TRP B O 1
ATOM 5284 N N . MET B 1 282 ? -17.672 -16.203 -23.531 1 91.94 282 MET B N 1
ATOM 5285 C CA . MET B 1 282 ? -16.406 -16.656 -22.953 1 91.94 282 MET B CA 1
ATOM 5286 C C . MET B 1 282 ? -16.609 -17.906 -22.109 1 91.94 282 MET B C 1
ATOM 5288 O O . MET B 1 282 ? -15.797 -18.828 -22.141 1 91.94 282 MET B O 1
ATOM 5292 N N . LEU B 1 283 ? -17.719 -17.891 -21.359 1 94.31 283 LEU B N 1
ATOM 5293 C CA . LEU B 1 283 ? -18.062 -19.062 -20.562 1 94.31 283 LEU B CA 1
ATOM 5294 C C . LEU B 1 283 ? -18.281 -20.281 -21.438 1 94.31 283 LEU B C 1
ATOM 5296 O O . LEU B 1 283 ? -17.859 -21.391 -21.094 1 94.31 283 LEU B O 1
ATOM 5300 N N . THR B 1 284 ? -18.922 -20.047 -22.531 1 94.06 284 THR B N 1
ATOM 5301 C CA . THR B 1 284 ? -19.172 -21.125 -23.484 1 94.06 284 THR B CA 1
ATOM 5302 C C . THR B 1 284 ? -17.859 -21.672 -24.047 1 94.06 284 THR B C 1
ATOM 5304 O O . THR B 1 284 ? -17.672 -22.891 -24.125 1 94.06 284 THR B O 1
ATOM 5307 N N . LYS B 1 285 ? -17 -20.781 -24.328 1 92.56 285 LYS B N 1
ATOM 5308 C CA . LYS B 1 285 ? -15.68 -21.203 -24.828 1 92.56 285 LYS B CA 1
ATOM 5309 C C . LYS B 1 285 ? -14.922 -21.984 -23.766 1 92.56 285 LYS B C 1
ATOM 5311 O O . LYS B 1 285 ? -14.305 -23.016 -24.078 1 92.56 285 LYS B O 1
ATOM 5316 N N . ALA B 1 286 ? -14.922 -21.5 -22.578 1 94.19 286 ALA B N 1
ATOM 5317 C CA . ALA B 1 286 ? -14.227 -22.172 -21.469 1 94.19 286 ALA B CA 1
ATOM 5318 C C . ALA B 1 286 ? -14.789 -23.562 -21.219 1 94.19 286 ALA B C 1
ATOM 5320 O O . ALA B 1 286 ? -14.039 -24.516 -21.031 1 94.19 286 ALA B O 1
ATOM 5321 N N . ARG B 1 287 ? -16.078 -23.625 -21.25 1 94 287 ARG B N 1
ATOM 5322 C CA . ARG B 1 287 ? -16.75 -24.906 -21.062 1 94 287 ARG B CA 1
ATOM 5323 C C . ARG B 1 287 ? -16.375 -25.906 -22.156 1 94 287 ARG B C 1
ATOM 5325 O O . ARG B 1 287 ? -16.125 -27.078 -21.875 1 94 287 ARG B O 1
ATOM 5332 N N . ALA B 1 288 ? -16.312 -25.391 -23.312 1 92.19 288 ALA B N 1
ATOM 5333 C CA . ALA B 1 288 ? -15.984 -26.234 -24.453 1 92.19 288 ALA B CA 1
ATOM 5334 C C . ALA B 1 288 ? -14.547 -26.734 -24.375 1 92.19 288 ALA B C 1
ATOM 5336 O O . ALA B 1 288 ? -14.242 -27.844 -24.812 1 92.19 288 ALA B O 1
ATOM 5337 N N . ALA B 1 289 ? -13.703 -25.969 -23.781 1 93.81 289 ALA B N 1
ATOM 5338 C CA . ALA B 1 289 ? -12.273 -26.297 -23.703 1 93.81 289 ALA B CA 1
ATOM 5339 C C . ALA B 1 289 ? -11.969 -27.141 -22.469 1 93.81 289 ALA B C 1
ATOM 5341 O O . ALA B 1 289 ? -10.898 -27.75 -22.391 1 93.81 289 ALA B O 1
ATOM 5342 N N . ALA B 1 290 ? -12.883 -27.203 -21.531 1 96.19 290 ALA B N 1
ATOM 5343 C CA . ALA B 1 290 ? -12.617 -27.703 -20.188 1 96.19 290 ALA B CA 1
ATOM 5344 C C . ALA B 1 290 ? -12.133 -29.156 -20.219 1 96.19 290 ALA B C 1
ATOM 5346 O O . ALA B 1 290 ? -11.109 -29.5 -19.625 1 96.19 290 ALA B O 1
ATOM 5347 N N . VAL B 1 291 ? -12.805 -30 -20.938 1 96.88 291 VAL B N 1
ATOM 5348 C CA . VAL B 1 291 ? -12.5 -31.438 -20.953 1 96.88 291 VAL B CA 1
ATOM 5349 C C . VAL B 1 291 ? -11.133 -31.656 -21.609 1 96.88 291 VAL B C 1
ATOM 5351 O O . VAL B 1 291 ? -10.281 -32.344 -21.062 1 96.88 291 VAL B O 1
ATOM 5354 N N . GLU B 1 292 ? -10.977 -31.062 -22.719 1 96.69 292 GLU B N 1
ATOM 5355 C CA . GLU B 1 292 ? -9.711 -31.25 -23.422 1 96.69 292 GLU B CA 1
ATOM 5356 C C . GLU B 1 292 ? -8.555 -30.625 -22.656 1 96.69 292 GLU B C 1
ATOM 5358 O O . GLU B 1 292 ? -7.434 -31.141 -22.672 1 96.69 292 GLU B O 1
ATOM 5363 N N . HIS B 1 293 ? -8.781 -29.516 -22.047 1 97.94 293 HIS B N 1
ATOM 5364 C CA . HIS B 1 293 ? -7.762 -28.891 -21.203 1 97.94 293 HIS B CA 1
ATOM 5365 C C . HIS B 1 293 ? -7.258 -29.859 -20.141 1 97.94 293 HIS B C 1
ATOM 5367 O O . HIS B 1 293 ? -6.051 -30.078 -20.016 1 97.94 293 HIS B O 1
ATOM 5373 N N . LEU B 1 294 ? -8.172 -30.453 -19.453 1 98.31 294 LEU B N 1
ATOM 5374 C CA . LEU B 1 294 ? -7.82 -31.422 -18.422 1 98.31 294 LEU B CA 1
ATOM 5375 C C . LEU B 1 294 ? -7.082 -32.625 -19.016 1 98.31 294 LEU B C 1
ATOM 5377 O O . LEU B 1 294 ? -6.09 -33.094 -18.453 1 98.31 294 LEU B O 1
ATOM 5381 N N . ASN B 1 295 ? -7.527 -33.094 -20.156 1 98.25 295 ASN B N 1
ATOM 5382 C CA . ASN B 1 295 ? -6.879 -34.219 -20.828 1 98.25 295 ASN B CA 1
ATOM 5383 C C . ASN B 1 295 ? -5.457 -33.875 -21.25 1 98.25 295 ASN B C 1
ATOM 5385 O O . ASN B 1 295 ? -4.559 -34.719 -21.188 1 98.25 295 ASN B O 1
ATOM 5389 N N . SER B 1 296 ? -5.281 -32.656 -21.75 1 98.56 296 SER B N 1
ATOM 5390 C CA . SER B 1 296 ? -3.945 -32.188 -22.094 1 98.56 296 SER B CA 1
ATOM 5391 C C . SER B 1 296 ? -3.004 -32.25 -20.891 1 98.56 296 SER B C 1
ATOM 5393 O O . SER B 1 296 ? -1.865 -32.719 -21.016 1 98.56 296 SER B O 1
ATOM 5395 N N . ILE B 1 297 ? -3.48 -31.844 -19.734 1 98.75 297 ILE B N 1
ATOM 5396 C CA . ILE B 1 297 ? -2.648 -31.844 -18.531 1 98.75 297 ILE B CA 1
ATOM 5397 C C . ILE B 1 297 ? -2.377 -33.281 -18.078 1 98.75 297 ILE B C 1
ATOM 5399 O O . ILE B 1 297 ? -1.275 -33.594 -17.625 1 98.75 297 ILE B O 1
ATOM 5403 N N . ARG B 1 298 ? -3.357 -34.188 -18.25 1 98.81 298 ARG B N 1
ATOM 5404 C CA . ARG B 1 298 ? -3.139 -35.594 -17.969 1 98.81 298 ARG B CA 1
ATOM 5405 C C . ARG B 1 298 ? -2.025 -36.156 -18.828 1 98.81 298 ARG B C 1
ATOM 5407 O O . ARG B 1 298 ? -1.192 -36.938 -18.359 1 98.81 298 ARG B O 1
ATOM 5414 N N . ARG B 1 299 ? -2.027 -35.781 -20.109 1 98.81 299 ARG B N 1
ATOM 5415 C CA . ARG B 1 299 ? -0.969 -36.219 -21.016 1 98.81 299 ARG B CA 1
ATOM 5416 C C . ARG B 1 299 ? 0.388 -35.688 -20.578 1 98.81 299 ARG B C 1
ATOM 5418 O O . ARG B 1 299 ? 1.397 -36.375 -20.672 1 98.81 299 ARG B O 1
ATOM 5425 N N . ALA B 1 300 ? 0.433 -34.406 -20.141 1 98.88 300 ALA B N 1
ATOM 5426 C CA . ALA B 1 300 ? 1.67 -33.812 -19.641 1 98.88 300 ALA B CA 1
ATOM 5427 C C . ALA B 1 300 ? 2.172 -34.562 -18.406 1 98.88 300 ALA B C 1
ATOM 5429 O O . ALA B 1 300 ? 3.365 -34.844 -18.297 1 98.88 300 ALA B O 1
ATOM 5430 N N . VAL B 1 301 ? 1.262 -34.875 -17.453 1 98.75 301 VAL B N 1
ATOM 5431 C CA . VAL B 1 301 ? 1.604 -35.656 -16.25 1 98.75 301 VAL B CA 1
ATOM 5432 C C . VAL B 1 301 ? 2.199 -37 -16.656 1 98.75 301 VAL B C 1
ATOM 5434 O O . VAL B 1 301 ? 3.254 -37.375 -16.141 1 98.75 301 VAL B O 1
ATOM 5437 N N . ALA B 1 302 ? 1.521 -37.656 -17.578 1 98.56 302 ALA B N 1
ATOM 5438 C CA . ALA B 1 302 ? 1.952 -38.969 -18.031 1 98.56 302 ALA B CA 1
ATOM 5439 C C . ALA B 1 302 ? 3.332 -38.906 -18.672 1 98.56 302 ALA B C 1
ATOM 5441 O O . ALA B 1 302 ? 4.133 -39.844 -18.531 1 98.56 302 ALA B O 1
ATOM 5442 N N . ALA B 1 303 ? 3.635 -37.844 -19.359 1 98.62 303 ALA B N 1
ATOM 5443 C CA . ALA B 1 303 ? 4.895 -37.688 -20.094 1 98.62 303 ALA B CA 1
ATOM 5444 C C . ALA B 1 303 ? 6.016 -37.25 -19.156 1 98.62 303 ALA B C 1
ATOM 5446 O O . ALA B 1 303 ? 7.195 -37.312 -19.516 1 98.62 303 ALA B O 1
ATOM 5447 N N . GLY B 1 304 ? 5.656 -36.75 -17.969 1 98.5 304 GLY B N 1
ATOM 5448 C CA . GLY B 1 304 ? 6.66 -36.344 -17 1 98.5 304 GLY B CA 1
ATOM 5449 C C . GLY B 1 304 ? 7.043 -34.875 -17.125 1 98.5 304 GLY B C 1
ATOM 5450 O O . GLY B 1 304 ? 8.148 -34.469 -16.75 1 98.5 304 GLY B O 1
ATOM 5451 N N . VAL B 1 305 ? 6.195 -34.062 -17.703 1 98.88 305 VAL B N 1
ATOM 5452 C CA . VAL B 1 305 ? 6.426 -32.625 -17.812 1 98.88 305 VAL B CA 1
ATOM 5453 C C . VAL B 1 305 ? 6.445 -32 -16.422 1 98.88 305 VAL B C 1
ATOM 5455 O O . VAL B 1 305 ? 5.668 -32.375 -15.539 1 98.88 305 VAL B O 1
ATOM 5458 N N . THR B 1 306 ? 7.324 -31.062 -16.141 1 98.81 306 THR B N 1
ATOM 5459 C CA . THR B 1 306 ? 7.344 -30.328 -14.875 1 98.81 306 THR B CA 1
ATOM 5460 C C . THR B 1 306 ? 6.195 -29.328 -14.805 1 98.81 306 THR B C 1
ATOM 5462 O O . THR B 1 306 ? 6.195 -28.328 -15.516 1 98.81 306 THR B O 1
ATOM 5465 N N . LEU B 1 307 ? 5.266 -29.594 -13.922 1 98.88 307 LEU B N 1
ATOM 5466 C CA . LEU B 1 307 ? 4.113 -28.719 -13.758 1 98.88 307 LEU B CA 1
ATOM 5467 C C . LEU B 1 307 ? 4.348 -27.734 -12.617 1 98.88 307 LEU B C 1
ATOM 5469 O O . LEU B 1 307 ? 5.016 -28.062 -11.633 1 98.88 307 LEU B O 1
ATOM 5473 N N . CYS B 1 308 ? 3.801 -26.562 -12.781 1 98.94 308 CYS B N 1
ATOM 5474 C CA . CYS B 1 308 ? 3.809 -25.5 -11.781 1 98.94 308 CYS B CA 1
ATOM 5475 C C . CYS B 1 308 ? 2.396 -24.984 -11.516 1 98.94 308 CYS B C 1
ATOM 5477 O O . CYS B 1 308 ? 1.466 -25.312 -12.258 1 98.94 308 CYS B O 1
ATOM 5479 N N . VAL B 1 309 ? 2.26 -24.203 -10.453 1 98.88 309 VAL B N 1
ATOM 5480 C CA . VAL B 1 309 ? 0.929 -23.75 -10.07 1 98.88 309 VAL B CA 1
ATOM 5481 C C . VAL B 1 309 ? 0.747 -22.281 -10.469 1 98.88 309 VAL B C 1
ATOM 5483 O O . VAL B 1 309 ? 1.52 -21.422 -10.047 1 98.88 309 VAL B O 1
ATOM 5486 N N . GLY B 1 310 ? -0.194 -22 -11.227 1 98.81 310 GLY B N 1
ATOM 5487 C CA . GLY B 1 310 ? -0.714 -20.703 -11.625 1 98.81 310 GLY B CA 1
ATOM 5488 C C . GLY B 1 310 ? -2.209 -20.719 -11.883 1 98.81 310 GLY B C 1
ATOM 5489 O O . GLY B 1 310 ? -2.75 -21.688 -12.398 1 98.81 310 GLY B O 1
ATOM 5490 N N . THR B 1 311 ? -2.879 -19.594 -11.562 1 98.06 311 THR B N 1
ATOM 5491 C CA . THR B 1 311 ? -4.336 -19.672 -11.555 1 98.06 311 THR B CA 1
ATOM 5492 C C . THR B 1 311 ? -4.934 -18.812 -12.664 1 98.06 311 THR B C 1
ATOM 5494 O O . THR B 1 311 ? -6.047 -19.078 -13.117 1 98.06 311 THR B O 1
ATOM 5497 N N . ASP B 1 312 ? -4.242 -17.719 -13.078 1 97.12 312 ASP B N 1
ATOM 5498 C CA . ASP B 1 312 ? -4.781 -16.719 -13.992 1 97.12 312 ASP B CA 1
ATOM 5499 C C . ASP B 1 312 ? -6.035 -16.078 -13.422 1 97.12 312 ASP B C 1
ATOM 5501 O O . ASP B 1 312 ? -6.797 -15.43 -14.148 1 97.12 312 ASP B O 1
ATOM 5505 N N . LEU B 1 313 ? -6.391 -16.375 -12.227 1 94.88 313 LEU B N 1
ATOM 5506 C CA . LEU B 1 313 ? -7.355 -15.703 -11.367 1 94.88 313 LEU B CA 1
ATOM 5507 C C . LEU B 1 313 ? -6.648 -14.945 -10.25 1 94.88 313 LEU B C 1
ATOM 5509 O O . LEU B 1 313 ? -5.434 -15.07 -10.078 1 94.88 313 LEU B O 1
ATOM 5513 N N . LEU B 1 314 ? -7.398 -14.164 -9.539 1 93.06 314 LEU B N 1
ATOM 5514 C CA . LEU B 1 314 ? -6.82 -13.562 -8.344 1 93.06 314 LEU B CA 1
ATOM 5515 C C . LEU B 1 314 ? -6.508 -14.625 -7.297 1 93.06 314 LEU B C 1
ATOM 5517 O O . LEU B 1 314 ? -7.383 -15.406 -6.91 1 93.06 314 LEU B O 1
ATOM 5521 N N . PRO B 1 315 ? -5.316 -14.633 -6.828 1 94.38 315 PRO B N 1
ATOM 5522 C CA . PRO B 1 315 ? -4.82 -15.789 -6.07 1 94.38 315 PRO B CA 1
ATOM 5523 C C . PRO B 1 315 ? -5.645 -16.062 -4.812 1 94.38 315 PRO B C 1
ATOM 5525 O O . PRO B 1 315 ? -5.781 -17.219 -4.402 1 94.38 315 PRO B O 1
ATOM 5528 N N . SER B 1 316 ? -6.191 -15.016 -4.199 1 95.12 316 SER B N 1
ATOM 5529 C CA . SER B 1 316 ? -6.812 -15.156 -2.889 1 95.12 316 SER B CA 1
ATOM 5530 C C . SER B 1 316 ? -8.336 -15.164 -2.996 1 95.12 316 SER B C 1
ATOM 5532 O O . SER B 1 316 ? -9.031 -15.227 -1.984 1 95.12 316 SER B O 1
ATOM 5534 N N . ASP B 1 317 ? -8.836 -15.07 -4.195 1 94.31 317 ASP B N 1
ATOM 5535 C CA . ASP B 1 317 ? -10.289 -15.016 -4.324 1 94.31 317 ASP B CA 1
ATOM 5536 C C . ASP B 1 317 ? -10.938 -16.344 -3.926 1 94.31 317 ASP B C 1
ATOM 5538 O O . ASP B 1 317 ? -10.398 -17.406 -4.219 1 94.31 317 ASP B O 1
ATOM 5542 N N . PRO B 1 318 ? -12.109 -16.25 -3.322 1 93.81 318 PRO B N 1
ATOM 5543 C CA . PRO B 1 318 ? -12.828 -17.484 -2.969 1 93.81 318 PRO B CA 1
ATOM 5544 C C . PRO B 1 318 ? -13.258 -18.281 -4.191 1 93.81 318 PRO B C 1
ATOM 5546 O O . PRO B 1 318 ? -13.914 -17.75 -5.09 1 93.81 318 PRO B O 1
ATOM 5549 N N . VAL B 1 319 ? -12.844 -19.5 -4.199 1 94.38 319 VAL B N 1
ATOM 5550 C CA . VAL B 1 319 ? -13.18 -20.438 -5.266 1 94.38 319 VAL B CA 1
ATOM 5551 C C . VAL B 1 319 ? -13.469 -21.812 -4.668 1 94.38 319 VAL B C 1
ATOM 5553 O O . VAL B 1 319 ? -12.609 -22.422 -4.027 1 94.38 319 VAL B O 1
ATOM 5556 N N . ASP B 1 320 ? -14.695 -22.328 -4.777 1 94.94 320 ASP B N 1
ATOM 5557 C CA . ASP B 1 320 ? -15.086 -23.672 -4.371 1 94.94 320 ASP B CA 1
ATOM 5558 C C . ASP B 1 320 ? -14.758 -23.922 -2.9 1 94.94 320 ASP B C 1
ATOM 5560 O O . ASP B 1 320 ? -14.164 -24.953 -2.559 1 94.94 320 ASP B O 1
ATOM 5564 N N . GLY B 1 321 ? -14.992 -22.969 -2.102 1 94.19 321 GLY B N 1
ATOM 5565 C CA . GLY B 1 321 ? -14.852 -23.125 -0.664 1 94.19 321 GLY B CA 1
ATOM 5566 C C . GLY B 1 321 ? -13.43 -22.922 -0.181 1 94.19 321 GLY B C 1
ATOM 5567 O O . GLY B 1 321 ? -13.109 -23.203 0.978 1 94.19 321 GLY B O 1
ATOM 5568 N N . THR B 1 322 ? -12.539 -22.531 -1.006 1 96.81 322 THR B N 1
ATOM 5569 C CA . THR B 1 322 ? -11.156 -22.172 -0.696 1 96.81 322 THR B CA 1
ATOM 5570 C C . THR B 1 322 ? -10.695 -21 -1.554 1 96.81 322 THR B C 1
ATOM 5572 O O . THR B 1 322 ? -11.508 -20.188 -1.994 1 96.81 322 THR B O 1
ATOM 5575 N N . VAL B 1 323 ? -9.391 -20.859 -1.748 1 97.19 323 VAL B N 1
ATOM 5576 C CA . VAL B 1 323 ? -8.883 -19.766 -2.57 1 97.19 323 VAL B CA 1
ATOM 5577 C C . VAL B 1 323 ? -8.328 -20.312 -3.881 1 97.19 323 VAL B C 1
ATOM 5579 O O . VAL B 1 323 ? -8.008 -21.5 -3.975 1 97.19 323 VAL B O 1
ATOM 5582 N N . ALA B 1 324 ? -8.156 -19.484 -4.855 1 97.56 324 ALA B N 1
ATOM 5583 C CA . ALA B 1 324 ? -7.82 -19.891 -6.215 1 97.56 324 ALA B CA 1
ATOM 5584 C C . ALA B 1 324 ? -6.523 -20.703 -6.246 1 97.56 324 ALA B C 1
ATOM 5586 O O . ALA B 1 324 ? -6.445 -21.734 -6.91 1 97.56 324 ALA B O 1
ATOM 5587 N N . THR B 1 325 ? -5.492 -20.266 -5.527 1 98.69 325 THR B N 1
ATOM 5588 C CA . THR B 1 325 ? -4.203 -20.938 -5.555 1 98.69 325 THR B CA 1
ATOM 5589 C C . THR B 1 325 ? -4.34 -22.375 -5.047 1 98.69 325 THR B C 1
ATOM 5591 O O . THR B 1 325 ? -3.861 -23.312 -5.688 1 98.69 325 THR B O 1
ATOM 5594 N N . ILE B 1 326 ? -5.02 -22.531 -3.949 1 98.81 326 ILE B N 1
ATOM 5595 C CA . ILE B 1 326 ? -5.176 -23.859 -3.354 1 98.81 326 ILE B CA 1
ATOM 5596 C C . ILE B 1 326 ? -6.059 -24.719 -4.25 1 98.81 326 ILE B C 1
ATOM 5598 O O . ILE B 1 326 ? -5.773 -25.906 -4.453 1 98.81 326 ILE B O 1
ATOM 5602 N N . ARG B 1 327 ? -7.062 -24.141 -4.824 1 98.75 327 ARG B N 1
ATOM 5603 C CA . ARG B 1 327 ? -7.934 -24.875 -5.738 1 98.75 327 ARG B CA 1
ATOM 5604 C C . ARG B 1 327 ? -7.152 -25.391 -6.938 1 98.75 327 ARG B C 1
ATOM 5606 O O . ARG B 1 327 ? -7.371 -26.516 -7.387 1 98.75 327 ARG B O 1
ATOM 5613 N N . GLU B 1 328 ? -6.27 -24.578 -7.449 1 98.88 328 GLU B N 1
ATOM 5614 C CA . GLU B 1 328 ? -5.441 -25.016 -8.57 1 98.88 328 GLU B CA 1
ATOM 5615 C C . GLU B 1 328 ? -4.613 -26.234 -8.195 1 98.88 328 GLU B C 1
ATOM 5617 O O . GLU B 1 328 ? -4.465 -27.156 -9 1 98.88 328 GLU B O 1
ATOM 5622 N N . VAL B 1 329 ? -4.078 -26.266 -6.992 1 98.94 329 VAL B N 1
ATOM 5623 C CA . VAL B 1 329 ? -3.301 -27.406 -6.531 1 98.94 329 VAL B CA 1
ATOM 5624 C C . VAL B 1 329 ? -4.176 -28.656 -6.508 1 98.94 329 VAL B C 1
ATOM 5626 O O . VAL B 1 329 ? -3.754 -29.734 -6.949 1 98.94 329 VAL B O 1
ATOM 5629 N N . GLU B 1 330 ? -5.391 -28.516 -6.059 1 98.94 330 GLU B N 1
ATOM 5630 C CA . GLU B 1 330 ? -6.344 -29.625 -6.031 1 98.94 330 GLU B CA 1
ATOM 5631 C C . GLU B 1 330 ? -6.656 -30.109 -7.441 1 98.94 330 GLU B C 1
ATOM 5633 O O . GLU B 1 330 ? -6.781 -31.312 -7.672 1 98.94 330 GLU B O 1
ATOM 5638 N N . LEU B 1 331 ? -6.75 -29.203 -8.336 1 98.88 331 LEU B N 1
ATOM 5639 C CA . LEU B 1 331 ? -7.074 -29.547 -9.719 1 98.88 331 LEU B CA 1
ATOM 5640 C C . LEU B 1 331 ? -5.93 -30.328 -10.367 1 98.88 331 LEU B C 1
ATOM 5642 O O . LEU B 1 331 ? -6.16 -31.203 -11.211 1 98.88 331 LEU B O 1
ATOM 5646 N N . LEU B 1 332 ? -4.73 -30.047 -9.977 1 98.88 332 LEU B N 1
ATOM 5647 C CA . LEU B 1 332 ? -3.604 -30.812 -10.5 1 98.88 332 LEU B CA 1
ATOM 5648 C C . LEU B 1 332 ? -3.67 -32.25 -10.039 1 98.88 332 LEU B C 1
ATOM 5650 O O . LEU B 1 332 ? -3.273 -33.188 -10.773 1 98.88 332 LEU B O 1
ATOM 5654 N N . VAL B 1 333 ? -4.129 -32.469 -8.805 1 98.88 333 VAL B N 1
ATOM 5655 C CA . VAL B 1 333 ? -4.352 -33.844 -8.336 1 98.88 333 VAL B CA 1
ATOM 5656 C C . VAL B 1 333 ? -5.441 -34.5 -9.172 1 98.88 333 VAL B C 1
ATOM 5658 O O . VAL B 1 333 ? -5.301 -35.656 -9.578 1 98.88 333 VAL B O 1
ATOM 5661 N N . GLU B 1 334 ? -6.461 -33.75 -9.484 1 98.31 334 GLU B N 1
ATOM 5662 C CA . GLU B 1 334 ? -7.516 -34.25 -10.344 1 98.31 334 GLU B CA 1
ATOM 5663 C C . GLU B 1 334 ? -6.977 -34.594 -11.734 1 98.31 334 GLU B C 1
ATOM 5665 O O . GLU B 1 334 ? -7.508 -35.469 -12.414 1 98.31 334 GLU B O 1
ATOM 5670 N N . ALA B 1 335 ? -5.918 -33.938 -12.133 1 98.56 335 ALA B N 1
ATOM 5671 C CA . ALA B 1 335 ? -5.305 -34.156 -13.445 1 98.56 335 ALA B CA 1
ATOM 5672 C C . ALA B 1 335 ? -4.34 -35.344 -13.406 1 98.56 335 ALA B C 1
ATOM 5674 O O . ALA B 1 335 ? -3.783 -35.719 -14.438 1 98.56 335 ALA B O 1
ATOM 5675 N N . GLY B 1 336 ? -4.055 -35.844 -12.18 1 98.56 336 GLY B N 1
ATOM 5676 C CA . GLY B 1 336 ? -3.316 -37.125 -12.164 1 98.56 336 GLY B CA 1
ATOM 5677 C C . GLY B 1 336 ? -2.076 -37.062 -11.297 1 98.56 336 GLY B C 1
ATOM 5678 O O . GLY B 1 336 ? -1.43 -38.094 -11.07 1 98.56 336 GLY B O 1
ATOM 5679 N N . LEU B 1 337 ? -1.771 -35.906 -10.781 1 98.69 337 LEU B N 1
ATOM 5680 C CA . LEU B 1 337 ? -0.642 -35.875 -9.859 1 98.69 337 LEU B CA 1
ATOM 5681 C C . LEU B 1 337 ? -1.015 -36.469 -8.508 1 98.69 337 LEU B C 1
ATOM 5683 O O . LEU B 1 337 ? -2.162 -36.344 -8.07 1 98.69 337 LEU B O 1
ATOM 5687 N N . SER B 1 338 ? -0.043 -37.062 -7.863 1 98.44 338 SER B N 1
ATOM 5688 C CA . SER B 1 338 ? -0.236 -37.375 -6.449 1 98.44 338 SER B CA 1
ATOM 5689 C C . SER B 1 338 ? -0.289 -36.094 -5.613 1 98.44 338 SER B C 1
ATOM 5691 O O . SER B 1 338 ? 0.186 -35.031 -6.043 1 98.44 338 SER B O 1
ATOM 5693 N N . PRO B 1 339 ? -0.856 -36.156 -4.441 1 98.69 339 PRO B N 1
ATOM 5694 C CA . PRO B 1 339 ? -0.83 -3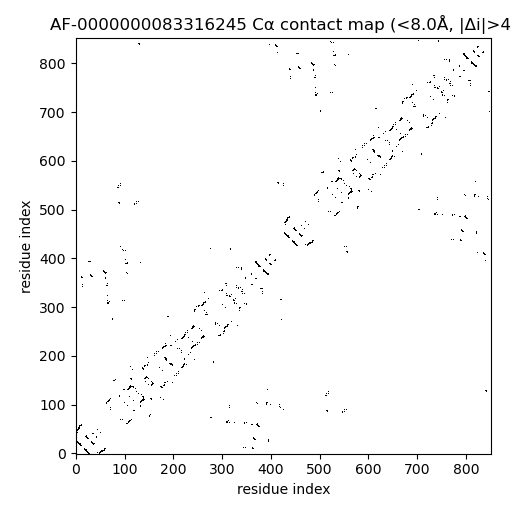5 -3.564 1 98.69 339 PRO B CA 1
ATOM 5695 C C . PRO B 1 339 ? 0.583 -34.469 -3.328 1 98.69 339 PRO B C 1
ATOM 5697 O O . PRO B 1 339 ? 0.81 -33.25 -3.379 1 98.69 339 PRO B O 1
ATOM 5700 N N . LEU B 1 340 ? 1.471 -35.312 -3.139 1 98.44 340 LEU B N 1
ATOM 5701 C CA . LEU B 1 340 ? 2.857 -34.938 -2.908 1 98.44 340 LEU B CA 1
ATOM 5702 C C . LEU B 1 340 ? 3.432 -34.219 -4.129 1 98.44 340 LEU B C 1
ATOM 5704 O O . LEU B 1 340 ? 4.117 -33.188 -3.992 1 98.44 340 LEU B O 1
ATOM 5708 N N . ASP B 1 341 ? 3.148 -34.719 -5.289 1 98.44 341 ASP B N 1
ATOM 5709 C CA . ASP B 1 341 ? 3.641 -34.094 -6.516 1 98.44 341 ASP B CA 1
ATOM 5710 C C . ASP B 1 341 ? 2.963 -32.75 -6.762 1 98.44 341 ASP B C 1
ATOM 5712 O O . ASP B 1 341 ? 3.578 -31.844 -7.301 1 98.44 341 ASP B O 1
ATOM 5716 N N . ALA B 1 342 ? 1.718 -32.656 -6.395 1 98.88 342 ALA B N 1
ATOM 5717 C CA . ALA B 1 342 ? 1.01 -31.391 -6.52 1 98.88 342 ALA B CA 1
ATOM 5718 C C . ALA B 1 342 ? 1.607 -30.328 -5.594 1 98.88 342 ALA B C 1
ATOM 5720 O O . ALA B 1 342 ? 1.752 -29.172 -5.98 1 98.88 342 ALA B O 1
ATOM 5721 N N . LEU B 1 343 ? 1.946 -30.766 -4.391 1 98.88 343 LEU B N 1
ATOM 5722 C CA . LEU B 1 343 ? 2.633 -29.844 -3.479 1 98.88 343 LEU B CA 1
ATOM 5723 C C . LEU B 1 343 ? 3.988 -29.438 -4.039 1 98.88 343 LEU B C 1
ATOM 5725 O O . LEU B 1 343 ? 4.383 -28.266 -3.926 1 98.88 343 LEU B O 1
ATOM 5729 N N . ARG B 1 344 ? 4.676 -30.391 -4.637 1 98.81 344 ARG B N 1
ATOM 5730 C CA . ARG B 1 344 ? 5.949 -30.078 -5.273 1 98.81 344 ARG B CA 1
ATOM 5731 C C . ARG B 1 344 ? 5.766 -29.062 -6.395 1 98.81 344 ARG B C 1
ATOM 5733 O O . ARG B 1 344 ? 6.586 -28.156 -6.555 1 98.81 344 ARG B O 1
ATOM 5740 N N . ALA B 1 345 ? 4.688 -29.172 -7.164 1 98.88 345 ALA B N 1
ATOM 5741 C CA . ALA B 1 345 ? 4.367 -28.203 -8.219 1 98.88 345 ALA B CA 1
ATOM 5742 C C . ALA B 1 345 ? 4.148 -26.812 -7.641 1 98.88 345 ALA B C 1
ATOM 5744 O O . ALA B 1 345 ? 4.562 -25.812 -8.234 1 98.88 345 ALA B O 1
ATOM 5745 N N . ALA B 1 346 ? 3.602 -26.75 -6.457 1 98.88 346 ALA B N 1
ATOM 5746 C CA . ALA B 1 346 ? 3.217 -25.484 -5.836 1 98.88 346 ALA B CA 1
ATOM 5747 C C . ALA B 1 346 ? 4.387 -24.875 -5.07 1 98.88 346 ALA B C 1
ATOM 5749 O O . ALA B 1 346 ? 4.262 -23.781 -4.504 1 98.88 346 ALA B O 1
ATOM 5750 N N . THR B 1 347 ? 5.523 -25.578 -4.977 1 98.88 347 THR B N 1
ATOM 5751 C CA . THR B 1 347 ? 6.641 -25.109 -4.164 1 98.88 347 THR B CA 1
ATOM 5752 C C . THR B 1 347 ? 7.949 -25.188 -4.945 1 98.88 347 THR B C 1
ATOM 5754 O O . THR B 1 347 ? 8.273 -24.297 -5.727 1 98.88 347 THR B O 1
ATOM 5757 N N . PHE B 1 348 ? 8.492 -26.391 -5.062 1 98.88 348 PHE B N 1
ATOM 5758 C CA . PHE B 1 348 ? 9.828 -26.562 -5.629 1 98.88 348 PHE B CA 1
ATOM 5759 C C . PHE B 1 348 ? 9.812 -26.297 -7.129 1 98.88 348 PHE B C 1
ATOM 5761 O O . PHE B 1 348 ? 10.648 -25.547 -7.641 1 98.88 348 PHE B O 1
ATOM 5768 N N . ASN B 1 349 ? 8.898 -26.969 -7.836 1 98.88 349 ASN B N 1
ATOM 5769 C CA . ASN B 1 349 ? 8.859 -26.797 -9.281 1 98.88 349 ASN B CA 1
ATOM 5770 C C . ASN B 1 349 ? 8.664 -25.344 -9.672 1 98.88 349 ASN B C 1
ATOM 5772 O O . ASN B 1 349 ? 9.336 -24.844 -10.578 1 98.88 349 ASN B O 1
ATOM 5776 N N . SER B 1 350 ? 7.77 -24.672 -8.969 1 98.94 350 SER B N 1
ATOM 5777 C CA . SER B 1 350 ? 7.512 -23.266 -9.25 1 98.94 350 SER B CA 1
ATOM 5778 C C . SER B 1 350 ? 8.719 -22.406 -8.891 1 98.94 350 SER B C 1
ATOM 5780 O O . SER B 1 350 ? 9.016 -21.438 -9.594 1 98.94 350 SER B O 1
ATOM 5782 N N . ALA B 1 351 ? 9.391 -22.719 -7.82 1 98.94 351 ALA B N 1
ATOM 5783 C CA . ALA B 1 351 ? 10.625 -22.016 -7.473 1 98.94 351 ALA B CA 1
ATOM 5784 C C . ALA B 1 351 ? 11.672 -22.172 -8.57 1 98.94 351 ALA B C 1
ATOM 5786 O O . ALA B 1 351 ? 12.375 -21.203 -8.898 1 98.94 351 ALA B O 1
ATOM 5787 N N . ARG B 1 352 ? 11.75 -23.359 -9.141 1 98.81 352 ARG B N 1
ATOM 5788 C CA . ARG B 1 352 ? 12.68 -23.625 -10.234 1 98.81 352 ARG B CA 1
ATOM 5789 C C . ARG B 1 352 ? 12.328 -22.781 -11.461 1 98.81 352 ARG B C 1
ATOM 5791 O O . ARG B 1 352 ? 13.211 -22.172 -12.078 1 98.81 352 ARG B O 1
ATOM 5798 N N . LEU B 1 353 ? 11.062 -22.766 -11.727 1 98.88 353 LEU B N 1
ATOM 5799 C CA . LEU B 1 353 ? 10.617 -21.953 -12.852 1 98.88 353 LEU B CA 1
ATOM 5800 C C . LEU B 1 353 ? 11.008 -20.5 -12.664 1 98.88 353 LEU B C 1
ATOM 5802 O O . LEU B 1 353 ? 11.461 -19.844 -13.602 1 98.88 353 LEU B O 1
ATOM 5806 N N . CYS B 1 354 ? 10.906 -20.047 -11.445 1 98.81 354 CYS B N 1
ATOM 5807 C CA . CYS B 1 354 ? 11.18 -18.656 -11.125 1 98.81 354 CYS B CA 1
ATOM 5808 C C . CYS B 1 354 ? 12.672 -18.422 -10.906 1 98.81 354 CYS B C 1
ATOM 5810 O O . CYS B 1 354 ? 13.109 -17.281 -10.742 1 98.81 354 CYS B O 1
ATOM 5812 N N . GLY B 1 355 ? 13.445 -19.438 -10.859 1 98.56 355 GLY B N 1
ATOM 5813 C CA . GLY B 1 355 ? 14.883 -19.312 -10.68 1 98.56 355 GLY B CA 1
ATOM 5814 C C . GLY B 1 355 ? 15.289 -18.953 -9.266 1 98.56 355 GLY B C 1
ATOM 5815 O O . GLY B 1 355 ? 16.297 -18.281 -9.047 1 98.56 355 GLY B O 1
ATOM 5816 N N . VAL B 1 356 ? 14.445 -19.328 -8.273 1 98.62 356 VAL B N 1
ATOM 5817 C CA . VAL B 1 356 ? 14.742 -18.938 -6.895 1 98.62 356 VAL B CA 1
ATOM 5818 C C . VAL B 1 356 ? 14.797 -20.188 -6.012 1 98.62 356 VAL B C 1
ATOM 5820 O O . VAL B 1 356 ? 14.578 -20.109 -4.801 1 98.62 356 VAL B O 1
ATOM 5823 N N . GLU B 1 357 ? 15.047 -21.391 -6.586 1 98.19 357 GLU B N 1
ATOM 5824 C CA . GLU B 1 357 ? 15.016 -22.656 -5.867 1 98.19 357 GLU B CA 1
ATOM 5825 C C . GLU B 1 357 ? 16.141 -22.734 -4.832 1 98.19 357 GLU B C 1
ATOM 5827 O O . GLU B 1 357 ? 16.078 -23.547 -3.906 1 98.19 3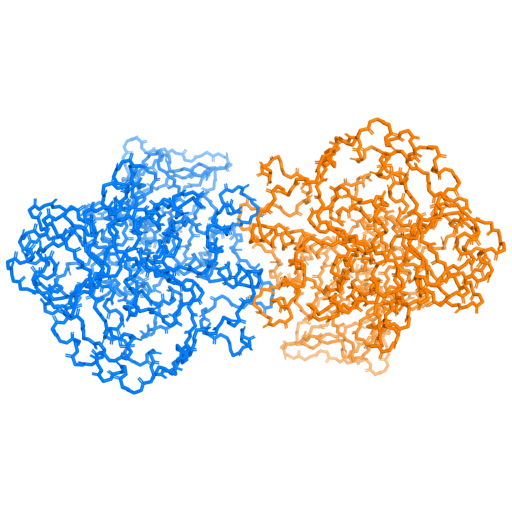57 GLU B O 1
ATOM 5832 N N . ARG B 1 358 ? 17.156 -21.906 -4.961 1 98.12 358 ARG B N 1
ATOM 5833 C CA . ARG B 1 358 ? 18.219 -21.875 -3.951 1 98.12 358 ARG B CA 1
ATOM 5834 C C . ARG B 1 358 ? 17.812 -21 -2.771 1 98.12 358 ARG B C 1
ATOM 5836 O O . ARG B 1 358 ? 18.359 -21.125 -1.676 1 98.12 358 ARG B O 1
ATOM 5843 N N . LEU B 1 359 ? 16.875 -20.141 -3 1 98.5 359 LEU B N 1
ATOM 5844 C CA . LEU B 1 359 ? 16.422 -19.172 -1.997 1 98.5 359 LEU B CA 1
ATOM 5845 C C . LEU B 1 359 ? 15.219 -19.719 -1.234 1 98.5 359 LEU B C 1
ATOM 5847 O O . LEU B 1 359 ? 15.141 -19.562 -0.014 1 98.5 359 LEU B O 1
ATOM 5851 N N . THR B 1 360 ? 14.266 -20.25 -1.937 1 98.62 360 THR B N 1
ATOM 5852 C CA . THR B 1 360 ? 13.023 -20.719 -1.341 1 98.62 360 THR B CA 1
ATOM 5853 C C . THR B 1 360 ? 12.398 -21.812 -2.193 1 98.62 360 THR B C 1
ATOM 5855 O O . THR B 1 360 ? 13.023 -22.328 -3.125 1 98.62 360 THR B O 1
ATOM 5858 N N . GLY B 1 361 ? 11.25 -22.312 -1.809 1 98.75 361 GLY B N 1
ATOM 5859 C CA . GLY B 1 361 ? 10.562 -23.375 -2.529 1 98.75 361 GLY B CA 1
ATOM 5860 C C . GLY B 1 361 ? 10.711 -24.734 -1.877 1 98.75 361 GLY B C 1
ATOM 5861 O O . GLY B 1 361 ? 9.945 -25.656 -2.164 1 98.75 361 GLY B O 1
ATOM 5862 N N . THR B 1 362 ? 11.719 -24.922 -1.053 1 98.81 362 THR B N 1
ATOM 5863 C CA . THR B 1 362 ? 11.898 -26.078 -0.189 1 98.81 362 THR B CA 1
ATOM 5864 C C . THR B 1 362 ? 12.336 -25.656 1.208 1 98.81 362 THR B C 1
ATOM 5866 O O . THR B 1 362 ? 12.734 -24.5 1.415 1 98.81 362 THR B O 1
ATOM 5869 N N . ILE B 1 363 ? 12.102 -26.5 2.164 1 98.81 363 ILE B N 1
ATOM 5870 C CA . ILE B 1 363 ? 12.586 -26.266 3.52 1 98.81 363 ILE B CA 1
ATOM 5871 C C . ILE B 1 363 ? 13.945 -26.938 3.711 1 98.81 363 ILE B C 1
ATOM 5873 O O . ILE B 1 363 ? 14.039 -28.172 3.723 1 98.81 363 ILE B O 1
ATOM 5877 N N . ALA B 1 364 ? 14.922 -26.172 3.807 1 98.5 364 ALA B N 1
ATOM 5878 C CA . ALA B 1 364 ? 16.297 -26.625 4 1 98.5 364 ALA B CA 1
ATOM 5879 C C . ALA B 1 364 ? 17.125 -25.547 4.688 1 98.5 364 ALA B C 1
ATOM 5881 O O . ALA B 1 364 ? 16.844 -24.359 4.555 1 98.5 364 ALA B O 1
ATOM 5882 N N . ALA B 1 365 ? 18.156 -26.016 5.355 1 98.12 365 ALA B N 1
ATOM 5883 C CA . ALA B 1 365 ? 19.047 -25.047 6 1 98.12 365 ALA B CA 1
ATOM 5884 C C . ALA B 1 365 ? 19.656 -24.094 4.98 1 98.12 365 ALA B C 1
ATOM 5886 O O . ALA B 1 365 ? 20.078 -24.516 3.898 1 98.12 365 ALA B O 1
ATOM 5887 N N . GLY B 1 366 ? 19.625 -22.828 5.359 1 98.25 366 GLY B N 1
ATOM 5888 C CA . GLY B 1 366 ? 20.219 -21.812 4.5 1 98.25 366 GLY B CA 1
ATOM 5889 C C . GLY B 1 366 ? 19.188 -21.078 3.664 1 98.25 366 GLY B C 1
ATOM 5890 O O . GLY B 1 366 ? 19.453 -19.984 3.162 1 98.25 366 GLY B O 1
ATOM 5891 N N . LYS B 1 367 ? 18 -21.562 3.514 1 98.69 367 LYS B N 1
ATOM 5892 C CA . LYS B 1 367 ? 16.953 -20.953 2.695 1 98.69 367 LYS B CA 1
ATOM 5893 C C . LYS B 1 367 ? 16.125 -19.969 3.516 1 98.69 367 LYS B C 1
ATOM 5895 O O . LYS B 1 367 ? 16.172 -19.984 4.746 1 98.69 367 LYS B O 1
ATOM 5900 N N . GLN B 1 368 ? 15.469 -19.094 2.799 1 98.62 368 GLN B N 1
ATOM 5901 C CA . GLN B 1 368 ? 14.57 -18.141 3.447 1 98.62 368 GLN B CA 1
ATOM 5902 C C . GLN B 1 368 ? 13.43 -18.859 4.164 1 98.62 368 GLN B C 1
ATOM 5904 O O . GLN B 1 368 ? 12.984 -19.922 3.721 1 98.62 368 GLN B O 1
ATOM 5909 N N . ALA B 1 369 ? 13.055 -18.312 5.273 1 98.69 369 ALA B N 1
ATOM 5910 C CA . ALA B 1 369 ? 11.953 -18.875 6.051 1 98.69 369 ALA B CA 1
ATOM 5911 C C . ALA B 1 369 ? 10.602 -18.469 5.469 1 98.69 369 ALA B C 1
ATOM 5913 O O . ALA B 1 369 ? 9.891 -17.641 6.047 1 98.69 369 ALA B O 1
ATOM 5914 N N . ASP B 1 370 ? 10.273 -19.016 4.367 1 98.81 370 ASP B N 1
ATOM 5915 C CA . ASP B 1 370 ? 8.945 -18.969 3.768 1 98.81 370 ASP B CA 1
ATOM 5916 C C . ASP B 1 370 ? 8.164 -20.25 4.055 1 98.81 370 ASP B C 1
ATOM 5918 O O . ASP B 1 370 ? 8.359 -21.266 3.381 1 98.81 370 ASP B O 1
ATOM 5922 N N . LEU B 1 371 ? 7.23 -20.125 5.027 1 98.81 371 LEU B N 1
ATOM 5923 C CA . LEU B 1 371 ? 6.598 -21.328 5.551 1 98.81 371 LEU B CA 1
ATOM 5924 C C . LEU B 1 371 ? 5.094 -21.141 5.695 1 98.81 371 LEU B C 1
ATOM 5926 O O . LEU B 1 371 ? 4.629 -20.016 5.938 1 98.81 371 LEU B O 1
ATOM 5930 N N . ILE B 1 372 ? 4.395 -22.219 5.559 1 98.88 372 ILE B N 1
ATOM 5931 C CA . ILE B 1 372 ? 3.006 -22.25 6.008 1 98.88 372 ILE B CA 1
ATOM 5932 C C . ILE B 1 372 ? 2.785 -23.453 6.91 1 98.88 372 ILE B C 1
ATOM 5934 O O . ILE B 1 372 ? 3.504 -24.453 6.809 1 98.88 372 ILE B O 1
ATOM 5938 N N . VAL B 1 373 ? 1.917 -23.359 7.809 1 98.81 373 VAL B N 1
ATOM 5939 C CA . VAL B 1 373 ? 1.467 -24.469 8.656 1 98.81 373 VAL B CA 1
ATOM 5940 C C . VAL B 1 373 ? -0 -24.781 8.367 1 98.81 373 VAL B C 1
ATOM 5942 O O . VAL B 1 373 ? -0.833 -23.859 8.305 1 98.81 373 VAL B O 1
ATOM 5945 N N . VAL B 1 374 ? -0.277 -26.062 8.164 1 98.62 374 VAL B N 1
ATOM 5946 C CA . VAL B 1 374 ? -1.616 -26.5 7.781 1 98.62 374 VAL B CA 1
ATOM 5947 C C . VAL B 1 374 ? -2.104 -27.578 8.734 1 98.62 374 VAL B C 1
ATOM 5949 O O . VAL B 1 374 ? -1.307 -28.391 9.227 1 98.62 374 VAL B O 1
ATOM 5952 N N . ASP B 1 375 ? -3.412 -27.594 9.008 1 98.5 375 ASP B N 1
ATOM 5953 C CA . ASP B 1 375 ? -4.023 -28.734 9.695 1 98.5 375 ASP B CA 1
ATOM 5954 C C . ASP B 1 375 ? -4.16 -29.938 8.758 1 98.5 375 ASP B C 1
ATOM 5956 O O . ASP B 1 375 ? -4.551 -29.781 7.602 1 98.5 375 ASP B O 1
ATOM 5960 N N . GLY B 1 376 ? -3.775 -31.031 9.258 1 98.25 376 GLY B N 1
ATOM 5961 C CA . GLY B 1 376 ? -3.959 -32.25 8.484 1 98.25 376 GLY B CA 1
ATOM 5962 C C . GLY B 1 376 ? -2.717 -32.656 7.723 1 98.25 376 GLY B C 1
ATOM 5963 O O . GLY B 1 376 ? -1.596 -32.375 8.141 1 98.25 376 GLY B O 1
ATOM 5964 N N . ARG B 1 377 ? -2.959 -33.562 6.676 1 98.56 377 ARG B N 1
ATOM 5965 C CA . ARG B 1 377 ? -1.882 -34.188 5.906 1 98.56 377 ARG B CA 1
ATOM 5966 C C . ARG B 1 377 ? -2.061 -33.938 4.414 1 98.56 377 ARG B C 1
ATOM 5968 O O . ARG B 1 377 ? -2.359 -34.844 3.656 1 98.56 377 ARG B O 1
ATOM 5975 N N . PRO B 1 378 ? -1.688 -32.688 4.004 1 98.69 378 PRO B N 1
ATOM 5976 C CA . PRO B 1 378 ? -1.955 -32.344 2.609 1 98.69 378 PRO B CA 1
ATOM 5977 C C . PRO B 1 378 ? -1.174 -33.219 1.622 1 98.69 378 PRO B C 1
ATOM 5979 O O . PRO B 1 378 ? -1.523 -33.281 0.441 1 98.69 378 PRO B O 1
ATOM 5982 N N . ASP B 1 379 ? -0.118 -33.875 2.076 1 98.31 379 ASP B N 1
ATOM 5983 C CA . ASP B 1 379 ? 0.667 -34.75 1.21 1 98.31 379 ASP B CA 1
ATOM 5984 C C . ASP B 1 379 ? -0.061 -36.062 0.958 1 98.31 379 ASP B C 1
ATOM 5986 O O . ASP B 1 379 ? 0.313 -36.812 0.063 1 98.31 379 ASP B O 1
ATOM 5990 N N . VAL B 1 380 ? -1.114 -36.281 1.744 1 98 380 VAL B N 1
ATOM 5991 C CA . VAL B 1 380 ? -1.94 -37.469 1.607 1 98 380 VAL B CA 1
ATOM 5992 C C . VAL B 1 380 ? -3.336 -37.094 1.122 1 98 380 VAL B C 1
ATOM 5994 O O . VAL B 1 380 ? -3.844 -37.656 0.155 1 98 380 VAL B O 1
ATOM 5997 N N . GLU B 1 381 ? -3.896 -36.156 1.769 1 98.44 381 GLU B N 1
ATOM 5998 C CA . GLU B 1 381 ? -5.176 -35.531 1.412 1 98.44 381 GLU B CA 1
ATOM 5999 C C . GLU B 1 381 ? -5.008 -34.062 1.056 1 98.44 381 GLU B C 1
ATOM 6001 O O . GLU B 1 381 ? -5.031 -33.188 1.936 1 98.44 381 GLU B O 1
ATOM 6006 N N . ILE B 1 382 ? -4.977 -33.844 -0.273 1 98.81 382 ILE B N 1
ATOM 6007 C CA . ILE B 1 382 ? -4.57 -32.531 -0.759 1 98.81 382 ILE B CA 1
ATOM 6008 C C . ILE B 1 382 ? -5.543 -31.469 -0.252 1 98.81 382 ILE B C 1
ATOM 6010 O O . ILE B 1 382 ? -5.156 -30.312 -0.045 1 98.81 382 ILE B O 1
ATOM 6014 N N . ARG B 1 383 ? -6.801 -31.797 0.073 1 98.38 383 ARG B N 1
ATOM 6015 C CA . ARG B 1 383 ? -7.816 -30.844 0.517 1 98.38 383 ARG B CA 1
ATOM 6016 C C . ARG B 1 383 ? -7.445 -30.25 1.866 1 98.38 383 ARG B C 1
ATOM 6018 O O . ARG B 1 383 ? -7.949 -29.172 2.234 1 98.38 383 ARG B O 1
ATOM 6025 N N . ASP B 1 384 ? -6.613 -30.938 2.621 1 98.75 384 ASP B N 1
ATOM 6026 C CA . ASP B 1 384 ? -6.164 -30.406 3.902 1 98.75 384 ASP B CA 1
ATOM 6027 C C . ASP B 1 384 ? -5.395 -29.094 3.717 1 98.75 384 ASP B C 1
ATOM 6029 O O . ASP B 1 384 ? -5.246 -28.312 4.66 1 98.75 384 ASP B O 1
ATOM 6033 N N . LEU B 1 385 ? -4.926 -28.828 2.518 1 98.75 385 LEU B N 1
ATOM 6034 C CA . LEU B 1 385 ? -4.195 -27.594 2.215 1 98.75 385 LEU B CA 1
ATOM 6035 C C . LEU B 1 385 ? -5.074 -26.375 2.445 1 98.75 385 LEU B C 1
ATOM 6037 O O . LEU B 1 385 ? -4.566 -25.25 2.59 1 98.75 385 LEU B O 1
ATOM 6041 N N . ARG B 1 386 ? -6.422 -26.562 2.543 1 98.44 386 ARG B N 1
ATOM 6042 C CA . ARG B 1 386 ? -7.391 -25.484 2.766 1 98.44 386 ARG B CA 1
ATOM 6043 C C . ARG B 1 386 ? -7.277 -24.938 4.184 1 98.44 386 ARG B C 1
ATOM 6045 O O . ARG B 1 386 ? -7.805 -23.859 4.477 1 98.44 386 ARG B O 1
ATOM 6052 N N . GLN B 1 387 ? -6.602 -25.625 5.059 1 98.25 387 GLN B N 1
ATOM 6053 C CA . GLN B 1 387 ? -6.613 -25.297 6.48 1 98.25 387 GLN B CA 1
ATOM 6054 C C . GLN B 1 387 ? -5.312 -24.625 6.898 1 98.25 387 GLN B C 1
ATOM 6056 O O . GLN B 1 387 ? -4.664 -25.047 7.855 1 98.25 387 GLN B O 1
ATOM 6061 N N . VAL B 1 388 ? -4.988 -23.562 6.25 1 98.19 388 VAL B N 1
ATOM 6062 C CA . VAL B 1 388 ? -3.777 -22.812 6.559 1 98.19 388 VAL B CA 1
ATOM 6063 C C . VAL B 1 388 ? -3.945 -22.094 7.891 1 98.19 388 VAL B C 1
ATOM 6065 O O . VAL B 1 388 ? -4.93 -21.375 8.102 1 98.19 388 VAL B O 1
ATOM 6068 N N . ARG B 1 389 ? -2.93 -22.25 8.789 1 98.12 389 ARG B N 1
ATOM 6069 C CA . ARG B 1 389 ? -3.029 -21.688 10.133 1 98.12 389 ARG B CA 1
ATOM 6070 C C . ARG B 1 389 ? -1.935 -20.656 10.375 1 98.12 389 ARG B C 1
ATOM 6072 O O . ARG B 1 389 ? -2.045 -19.828 11.281 1 98.12 389 ARG B O 1
ATOM 6079 N N . LEU B 1 390 ? -0.893 -20.734 9.625 1 98.44 390 LEU B N 1
ATOM 6080 C CA . LEU B 1 390 ? 0.229 -19.797 9.734 1 98.44 390 LEU B CA 1
ATOM 6081 C C . LEU B 1 390 ? 0.851 -19.547 8.367 1 98.44 390 LEU B C 1
ATOM 6083 O O . LEU B 1 390 ? 0.972 -20.453 7.551 1 98.44 390 LEU B O 1
ATOM 6087 N N . VAL B 1 391 ? 1.195 -18.359 8.094 1 98.75 391 VAL B N 1
ATOM 6088 C CA . VAL B 1 391 ? 1.978 -17.969 6.918 1 98.75 391 VAL B CA 1
ATOM 6089 C C . VAL B 1 391 ? 3.172 -17.125 7.348 1 98.75 391 VAL B C 1
ATOM 6091 O O . VAL B 1 391 ? 3.008 -16.109 8.039 1 98.75 391 VAL B O 1
ATOM 6094 N N . MET B 1 392 ? 4.312 -17.547 7.004 1 98.56 392 MET B N 1
ATOM 6095 C CA . MET B 1 392 ? 5.57 -16.844 7.281 1 98.56 392 MET B CA 1
ATOM 6096 C C . MET B 1 392 ? 6.332 -16.562 5.992 1 98.56 392 MET B C 1
ATOM 6098 O O . MET B 1 392 ? 6.414 -17.422 5.109 1 98.56 392 MET B O 1
ATOM 6102 N N . LYS B 1 393 ? 6.785 -15.383 5.785 1 98.56 393 LYS B N 1
ATOM 6103 C CA . LYS B 1 393 ? 7.652 -15 4.68 1 98.56 393 LYS B CA 1
ATOM 6104 C C . LYS B 1 393 ? 8.875 -14.242 5.18 1 98.56 393 LYS B C 1
ATOM 6106 O O . LYS B 1 393 ? 8.75 -13.273 5.93 1 98.56 393 LYS B O 1
ATOM 6111 N N . ASP B 1 394 ? 10.039 -14.688 4.82 1 97.69 394 ASP B N 1
ATOM 6112 C CA . ASP B 1 394 ? 11.281 -14.078 5.285 1 97.69 394 ASP B CA 1
ATOM 6113 C C . ASP B 1 394 ? 11.312 -13.977 6.809 1 97.69 394 ASP B C 1
ATOM 6115 O O . ASP B 1 394 ? 11.672 -12.93 7.359 1 97.69 394 ASP B O 1
ATOM 6119 N N . GLY B 1 395 ? 10.773 -14.961 7.477 1 97.19 395 GLY B N 1
ATOM 6120 C CA . GLY B 1 395 ? 10.797 -15.031 8.93 1 97.19 395 GLY B CA 1
ATOM 6121 C C . GLY B 1 395 ? 9.711 -14.188 9.578 1 97.19 395 GLY B C 1
ATOM 6122 O O . GLY B 1 395 ? 9.5 -14.273 10.797 1 97.19 395 GLY B O 1
ATOM 6123 N N . ALA B 1 396 ? 9.016 -13.414 8.844 1 97.12 396 ALA B N 1
ATOM 6124 C CA . ALA B 1 396 ? 7.949 -12.57 9.375 1 97.12 396 ALA B CA 1
ATOM 6125 C C . ALA B 1 396 ? 6.594 -13.266 9.273 1 97.12 396 ALA B C 1
ATOM 6127 O O . ALA B 1 396 ? 6.277 -13.867 8.242 1 97.12 396 ALA B O 1
ATOM 6128 N N . VAL B 1 397 ? 5.766 -13.172 10.297 1 97.62 397 VAL B N 1
ATOM 6129 C CA . VAL B 1 397 ? 4.477 -13.859 10.359 1 97.62 397 VAL B CA 1
ATOM 6130 C C . VAL B 1 397 ? 3.395 -12.977 9.742 1 97.62 397 VAL B C 1
ATOM 6132 O O . VAL B 1 397 ? 3.141 -11.867 10.227 1 97.62 397 VAL B O 1
ATOM 6135 N N . PHE B 1 398 ? 2.762 -13.43 8.727 1 98.12 398 PHE B N 1
ATOM 6136 C CA . PHE B 1 398 ? 1.715 -12.68 8.047 1 98.12 398 PHE B CA 1
ATOM 6137 C C . PHE B 1 398 ? 0.334 -13.141 8.5 1 98.12 398 PHE B C 1
ATOM 6139 O O . PHE B 1 398 ? -0.621 -12.359 8.492 1 98.12 398 PHE B O 1
ATOM 6146 N N . ARG B 1 399 ? 0.22 -14.336 8.789 1 97.5 399 ARG B N 1
ATOM 6147 C CA . ARG B 1 399 ? -0.991 -14.93 9.344 1 97.5 399 ARG B CA 1
ATOM 6148 C C . ARG B 1 399 ? -0.66 -15.844 10.523 1 97.5 399 ARG B C 1
ATOM 6150 O O . ARG B 1 399 ? 0.3 -16.609 10.469 1 97.5 399 ARG B O 1
ATOM 6157 N N . ASN B 1 400 ? -1.401 -15.75 11.555 1 97 400 ASN B N 1
ATOM 6158 C CA . ASN B 1 400 ? -1.189 -16.594 12.727 1 97 400 ASN B CA 1
ATOM 6159 C C . ASN B 1 400 ? -2.512 -16.984 13.375 1 97 400 ASN B C 1
ATOM 6161 O O . ASN B 1 400 ? -3.215 -16.141 13.93 1 97 400 ASN B O 1
ATOM 6165 N N . GLU B 1 401 ? -2.822 -18.203 13.383 1 95.69 401 GLU B N 1
ATOM 6166 C CA . GLU B 1 401 ? -3.98 -18.766 14.07 1 95.69 401 GLU B CA 1
ATOM 6167 C C . GLU B 1 401 ? -3.559 -19.828 15.086 1 95.69 401 GLU B C 1
ATOM 6169 O O . GLU B 1 401 ? -4.383 -20.625 15.539 1 95.69 401 GLU B O 1
ATOM 6174 N N . LEU B 1 402 ? -2.264 -19.875 15.32 1 95.69 402 LEU B N 1
ATOM 6175 C CA . LEU B 1 402 ? -1.738 -20.781 16.328 1 95.69 402 LEU B CA 1
ATOM 6176 C C . LEU B 1 402 ? -1.897 -20.203 17.734 1 95.69 402 LEU B C 1
ATOM 6178 O O . LEU B 1 402 ? -1.451 -19.094 18 1 95.69 402 LEU B O 1
ATOM 6182 N N . PRO B 1 403 ? -2.418 -20.875 18.672 1 90.44 403 PRO B N 1
ATOM 6183 C CA . PRO B 1 403 ? -2.703 -20.344 20 1 90.44 403 PRO B CA 1
ATOM 6184 C C . PRO B 1 403 ? -1.438 -20.078 20.812 1 90.44 403 PRO B C 1
ATOM 6186 O O . PRO B 1 403 ? -1.449 -19.266 21.734 1 90.44 403 PRO B O 1
ATOM 6189 N N . ASN B 1 404 ? -0.379 -20.703 20.484 1 90.12 404 ASN B N 1
ATOM 6190 C CA . ASN B 1 404 ? 0.814 -20.625 21.312 1 90.12 404 ASN B CA 1
ATOM 6191 C C . ASN B 1 404 ? 1.901 -19.766 20.672 1 90.12 404 ASN B C 1
ATOM 6193 O O . ASN B 1 404 ? 3.072 -19.859 21.031 1 90.12 404 ASN B O 1
ATOM 6197 N N . LEU B 1 405 ? 1.559 -19.141 19.656 1 90.06 405 LEU B N 1
ATOM 6198 C CA . LEU B 1 405 ? 2.498 -18.219 19.031 1 90.06 405 LEU B CA 1
ATOM 6199 C C . LEU B 1 405 ? 2.051 -16.766 19.219 1 90.06 405 LEU B C 1
ATOM 6201 O O . LEU B 1 405 ? 0.985 -16.375 18.75 1 90.06 405 LEU B O 1
ATOM 6205 N N . ASP B 1 406 ? 2.842 -16.047 19.969 1 84.56 406 ASP B N 1
ATOM 6206 C CA . ASP B 1 406 ? 2.551 -14.633 20.203 1 84.56 406 ASP B CA 1
ATOM 6207 C C . ASP B 1 406 ? 3.189 -13.758 19.125 1 84.56 406 ASP B C 1
ATOM 6209 O O . ASP B 1 406 ? 4.215 -13.117 19.375 1 84.56 406 ASP B O 1
ATOM 6213 N N . ALA B 1 407 ? 2.766 -13.727 18.047 1 85.56 407 ALA B N 1
ATOM 6214 C CA . ALA B 1 407 ? 3.16 -12.898 16.906 1 85.56 407 ALA B CA 1
ATOM 6215 C C . ALA B 1 407 ? 1.936 -12.383 16.156 1 85.56 407 ALA B C 1
ATOM 6217 O O . ALA B 1 407 ? 1.144 -13.172 15.633 1 85.56 407 ALA B O 1
ATOM 6218 N N . PRO B 1 408 ? 1.967 -11.07 16.219 1 85.19 408 PRO B N 1
ATOM 6219 C CA . PRO B 1 408 ? 0.835 -10.562 15.438 1 85.19 408 PRO B CA 1
ATOM 6220 C C . PRO B 1 408 ? 1.018 -10.758 13.938 1 85.19 408 PRO B C 1
ATOM 6222 O O . PRO B 1 408 ? 2.15 -10.781 13.445 1 85.19 408 PRO B O 1
ATOM 6225 N N . GLY B 1 409 ? -0.037 -11.281 13.164 1 93.25 409 GLY B N 1
ATOM 6226 C CA . GLY B 1 409 ? -0.042 -11.328 11.711 1 93.25 409 GLY B CA 1
ATOM 6227 C C . GLY B 1 409 ? -0.374 -9.992 11.078 1 93.25 409 GLY B C 1
ATOM 6228 O O . GLY B 1 409 ? -0.423 -8.969 11.758 1 93.25 409 GLY B O 1
ATOM 6229 N N . LEU B 1 410 ? -0.34 -9.977 9.828 1 96.56 410 LEU B N 1
ATOM 6230 C CA . LEU B 1 410 ? -0.797 -8.812 9.078 1 96.56 410 LEU B CA 1
ATOM 6231 C C . LEU B 1 410 ? -2.174 -8.367 9.555 1 96.56 410 LEU B C 1
ATOM 6233 O O . LEU B 1 410 ? -3.086 -9.188 9.695 1 96.56 410 LEU B O 1
ATOM 6237 N N . ALA B 1 411 ? -2.293 -7.133 9.898 1 95.38 411 ALA B N 1
ATOM 6238 C CA . ALA B 1 411 ? -3.572 -6.555 10.305 1 95.38 411 ALA B CA 1
ATOM 6239 C C . ALA B 1 411 ? -3.799 -5.199 9.641 1 95.38 411 ALA B C 1
ATOM 6241 O O . ALA B 1 411 ? -2.977 -4.289 9.773 1 95.38 411 ALA B O 1
ATOM 6242 N N . LEU B 1 412 ? -4.871 -5.098 8.898 1 95.88 412 LEU B N 1
ATOM 6243 C CA . LEU B 1 412 ? -5.297 -3.875 8.227 1 95.88 412 LEU B CA 1
ATOM 6244 C C . LEU B 1 412 ? -6.633 -3.391 8.781 1 95.88 412 LEU B C 1
ATOM 6246 O O . LEU B 1 412 ? -7.684 -3.947 8.445 1 95.88 412 LEU B O 1
ATOM 6250 N N . PRO B 1 413 ? -6.527 -2.365 9.602 1 95.19 413 PRO B N 1
ATOM 6251 C CA . PRO B 1 413 ? -7.75 -1.915 10.273 1 95.19 413 PRO B CA 1
ATOM 6252 C C . PRO B 1 413 ? -8.883 -1.599 9.297 1 95.19 413 PRO B C 1
ATOM 6254 O O . PRO B 1 413 ? -8.672 -0.872 8.32 1 95.19 413 PRO B O 1
ATOM 6257 N N . GLY B 1 414 ? -10.031 -2.213 9.562 1 90.19 414 GLY B N 1
ATOM 6258 C CA . GLY B 1 414 ? -11.219 -1.915 8.789 1 90.19 414 GLY B CA 1
ATOM 6259 C C . GLY B 1 414 ? -11.258 -2.637 7.453 1 90.19 414 GLY B C 1
ATOM 6260 O O . GLY B 1 414 ? -12.195 -2.463 6.672 1 90.19 414 GLY B O 1
ATOM 6261 N N . VAL B 1 415 ? -10.188 -3.383 7.16 1 89.31 415 VAL B N 1
ATOM 6262 C CA . VAL B 1 415 ? -10.117 -4.059 5.871 1 89.31 415 VAL B CA 1
ATOM 6263 C C . VAL B 1 415 ? -9.938 -5.559 6.082 1 89.31 415 VAL B C 1
ATOM 6265 O O . VAL B 1 415 ? -9.016 -5.988 6.781 1 89.31 415 VAL B O 1
ATOM 6268 N N . GLU B 1 416 ? -10.828 -6.277 5.484 1 87.25 416 GLU B N 1
ATOM 6269 C CA . GLU B 1 416 ? -10.727 -7.734 5.543 1 87.25 416 GLU B CA 1
ATOM 6270 C C . GLU B 1 416 ? -9.906 -8.273 4.379 1 87.25 416 GLU B C 1
ATOM 6272 O O . GLU B 1 416 ? -10.078 -7.848 3.234 1 87.25 416 GLU B O 1
ATOM 6277 N N . LEU B 1 417 ? -9.047 -9.172 4.684 1 87.81 417 LEU B N 1
ATOM 6278 C CA . LEU B 1 417 ? -8.227 -9.82 3.666 1 87.81 417 LEU B CA 1
ATOM 6279 C C . LEU B 1 417 ? -8.898 -11.086 3.146 1 87.81 417 LEU B C 1
ATOM 6281 O O . LEU B 1 417 ? -8.406 -12.195 3.375 1 87.81 417 LEU B O 1
ATOM 6285 N N . ALA B 1 418 ? -10.062 -11 2.568 1 82.19 418 ALA B N 1
ATOM 6286 C CA . ALA B 1 418 ? -10.867 -12.148 2.182 1 82.19 418 ALA B CA 1
ATOM 6287 C C . ALA B 1 418 ? -10.969 -12.266 0.664 1 82.19 418 ALA B C 1
ATOM 6289 O O . ALA B 1 418 ? -11.688 -13.125 0.147 1 82.19 418 ALA B O 1
ATOM 6290 N N . GLY B 1 419 ? -10.094 -11.57 -0.022 1 81.44 419 GLY B N 1
ATOM 6291 C CA . GLY B 1 419 ? -10.211 -11.578 -1.471 1 81.44 419 GLY B CA 1
ATOM 6292 C C . GLY B 1 419 ? -11.531 -11.008 -1.964 1 81.44 419 GLY B C 1
ATOM 6293 O O . GLY B 1 419 ? -12.219 -10.289 -1.231 1 81.44 419 GLY B O 1
ATOM 6294 N N . GLY B 1 420 ? -11.828 -11.133 -3.189 1 73.06 420 GLY B N 1
ATOM 6295 C CA . GLY B 1 420 ? -13.07 -10.672 -3.797 1 73.06 420 GLY B CA 1
ATOM 6296 C C . GLY B 1 420 ? -12.938 -9.328 -4.488 1 73.06 420 GLY B C 1
ATOM 6297 O O . GLY B 1 420 ? -12.039 -8.555 -4.172 1 73.06 420 GLY B O 1
ATOM 6298 N N . THR B 1 421 ? -13.562 -9.336 -5.688 1 62.28 421 THR B N 1
ATOM 6299 C CA . THR B 1 421 ? -13.609 -8.062 -6.387 1 62.28 421 THR B CA 1
ATOM 6300 C C . THR B 1 421 ? -14.562 -7.094 -5.68 1 62.28 421 THR B C 1
ATOM 6302 O O . THR B 1 421 ? -15.664 -7.477 -5.289 1 62.28 421 THR B O 1
ATOM 6305 N N . PHE B 1 422 ? -13.945 -6.09 -5.062 1 62.19 422 PHE B N 1
ATOM 6306 C CA . PHE B 1 422 ? -14.734 -5.109 -4.332 1 62.19 422 PHE B CA 1
ATOM 6307 C C . PHE B 1 422 ? -15.508 -4.215 -5.297 1 62.19 422 PHE B C 1
ATOM 6309 O O . PHE B 1 422 ? -14.992 -3.842 -6.352 1 62.19 422 PHE B O 1
ATOM 6316 N N . ALA B 1 423 ? -16.859 -4.16 -5.176 1 57.66 423 ALA B N 1
ATOM 6317 C CA . ALA B 1 423 ? -17.703 -3.297 -6 1 57.66 423 ALA B CA 1
ATOM 6318 C C . ALA B 1 423 ? -17.109 -1.899 -6.117 1 57.66 423 ALA B C 1
ATOM 6320 O O . ALA B 1 423 ? -17.297 -1.216 -7.125 1 57.66 423 ALA B O 1
ATOM 6321 N N . ARG B 1 424 ? -16.297 -1.556 -5.137 1 62.09 424 ARG B N 1
ATOM 6322 C CA . ARG B 1 424 ? -15.898 -0.156 -5.051 1 62.09 424 ARG B CA 1
ATOM 6323 C C . ARG B 1 424 ? -14.547 0.07 -5.723 1 62.09 424 ARG B C 1
ATOM 6325 O O . ARG B 1 424 ? -14.047 1.194 -5.75 1 62.09 424 ARG B O 1
ATOM 6332 N N . VAL B 1 425 ? -13.977 -0.917 -6.316 1 68.75 425 VAL B N 1
ATOM 6333 C CA . VAL B 1 425 ? -12.633 -0.741 -6.867 1 68.75 425 VAL B CA 1
ATOM 6334 C C . VAL B 1 425 ? -12.711 0.024 -8.188 1 68.75 425 VAL B C 1
ATOM 6336 O O . VAL B 1 425 ? -11.766 0.709 -8.57 1 68.75 425 VAL B O 1
ATOM 6339 N N . TYR B 1 426 ? -13.953 -0.015 -8.789 1 67.62 426 TYR B N 1
ATOM 6340 C CA . TYR B 1 426 ? -14.047 0.651 -10.086 1 67.62 426 TYR B CA 1
ATOM 6341 C C . TYR B 1 426 ? -14.812 1.961 -9.969 1 67.62 426 TYR B C 1
ATOM 6343 O O . TYR B 1 426 ? -15.781 2.055 -9.211 1 67.62 426 TYR B O 1
#

Solvent-accessible surface area (backbone atoms only — not comparable to full-atom values): 40548 Å² total; per-residue (Å²): 106,43,38,38,41,32,47,17,20,35,38,39,24,80,60,62,79,63,40,72,52,16,31,37,32,33,46,53,38,24,20,68,37,63,45,50,52,83,42,88,81,49,83,76,86,57,94,84,46,43,70,34,79,46,80,57,24,25,38,32,33,21,28,37,31,62,28,28,34,62,71,66,61,71,41,69,65,93,48,69,65,74,87,58,54,62,26,35,41,20,53,47,27,46,44,44,39,46,24,20,25,55,69,34,31,36,31,38,23,34,54,27,35,46,89,42,18,62,49,22,45,34,51,34,31,76,47,59,65,43,69,63,43,49,61,42,31,11,28,40,19,39,19,33,76,81,31,45,48,65,46,38,70,26,40,42,68,32,58,59,46,64,34,30,37,49,53,50,49,51,29,50,72,70,63,31,59,32,42,25,35,31,42,12,24,35,59,88,36,88,95,49,42,35,55,41,71,58,55,54,71,62,34,52,37,31,36,39,52,55,31,49,74,70,74,26,47,34,36,28,37,31,15,23,35,65,53,44,41,50,38,51,73,54,57,43,41,26,40,30,43,39,41,35,43,49,61,66,34,21,41,50,27,29,74,72,64,25,33,37,30,42,26,55,41,65,36,70,40,52,66,55,42,50,75,40,54,47,53,66,70,40,50,51,47,24,55,68,42,28,63,49,24,46,50,20,46,30,38,22,55,74,47,56,31,53,46,30,35,19,28,70,43,55,50,30,24,70,36,94,91,37,26,30,47,61,44,34,43,50,48,41,33,76,34,65,38,50,34,39,52,25,48,16,14,23,12,28,44,33,19,49,74,69,70,36,51,80,44,29,22,37,63,44,62,75,11,41,26,35,30,27,31,24,49,57,50,32,61,76,41,47,74,28,60,72,40,66,38,31,16,26,47,58,48,24,38,38,28,63,68,51,92,71,54,95,56,74,28,52,34,50,40,88,48,81,77,64,47,63,88,58,84,52,78,111,107,43,38,38,42,32,47,16,21,34,38,38,24,79,60,64,79,64,40,73,52,15,30,38,31,33,47,53,37,23,20,68,38,65,47,50,52,83,41,87,82,49,82,75,86,55,94,82,47,42,70,34,79,46,80,56,24,26,36,32,31,21,28,37,32,61,28,28,34,62,74,67,62,69,42,69,64,91,49,68,65,74,88,58,54,62,25,36,40,19,53,46,28,48,44,45,41,45,24,19,26,54,68,35,30,36,31,38,23,34,54,28,36,46,90,41,19,64,50,23,45,34,50,35,32,75,47,59,65,41,67,63,42,49,60,41,30,11,28,38,18,38,18,31,75,82,30,47,47,62,46,37,70,25,39,42,69,32,58,60,45,64,34,29,36,49,54,49,50,51,29,48,74,71,62,31,58,31,42,24,34,30,41,13,22,33,60,88,34,89,94,48,43,36,55,41,71,58,56,54,71,61,34,52,37,32,35,38,50,55,31,50,72,69,74,28,48,34,37,29,37,31,14,23,35,64,53,44,42,52,39,50,74,53,59,43,41,26,41,30,45,39,42,35,43,50,63,65,35,21,39,51,27,29,74,71,64,26,33,35,30,43,26,55,41,65,36,70,40,52,67,53,42,52,75,41,54,47,54,65,72,41,52,52,46,25,57,68,41,28,64,49,24,46,50,21,46,29,40,22,54,74,47,58,31,53,47,31,34,19,27,72,43,55,49,30,23,69,35,97,94,38,26,31,47,62,45,35,43,49,49,39,32,74,36,66,40,50,33,38,52,25,46,16,15,22,12,28,46,31,18,50,74,71,70,37,50,81,43,30,22,38,64,45,60,77,11,41,26,36,30,26,30,24,49,57,50,33,62,74,42,47,74,28,61,72,40,65,36,32,17,25,48,58,48,24,38,37,27,61,68,52,90,71,55,95,54,74,26,52,34,51,42,88,47,80,78,63,48,61,86,58,84,52,78,111

Nearest PDB structures (foldseek):
  3feq-assembly2_M  TM=8.881E-01  e=1.413E-34  unidentified
  3feq-assembly2_J  TM=9.020E-01  e=5.578E-34  unidentified
  3feq-assembly2_L  TM=8.813E-01  e=3.221E-34  unidentified
  3n2c-assembly1_E  TM=9.018E-01  e=1.021E-33  unidentified
  4c5y-assembly1_A  TM=8.438E-01  e=5.042E-32  Aspergillus niger

pLDDT: mean 95.42, std 6.48, range [56.91, 98.94]

Radius of gyration: 29.37 Å; Cα contacts (8 Å, |Δi|>4): 2239; chains: 2; bounding box: 53×84×72 Å

Secondary structure (DSSP, 8-state):
-EEEEEEEEE--SSSPPPEEEEEEEEETTEEEEEEETT-TT-----TT-EEEE-TTPEEEEPEEEEEE-TT--SSPPSSS---S-HHHHHHHHHHHHHHHHHTTEEEEEES--STTHHHHHHHHHHTTSS---EEEE--SEEEETT-TTTT-TTEEEE-HHHHHHHHHHHHHHTT-SEEEEE-B--SSSTT--TT-B-S-HHHHHHHHHHHHHTT-EEEEEE-SHHHHHHHHHHT-SEEEE--S--HHHHHHHHHHT-EEE--THHHH-HHHHHHTT--HHHHHHHHHHHHHHHHHHHHHHHHT--B----SS-TTSEETTEEHHHHHHHHHHHTT--HHHHHHIIIIIHHHHHT-TTTSSS--TTSB--EEEESS-TTT-GGGGG-EEEEEETTEEEEE--TT------B-TT--------GGG-/-EEEEEEEEE--SSSPPPEEEEEEEEETTEEEEEEETT-TT-----TT-EEEE-TTPEEEEPEEEEEE-TT--SSPPSS----S-HHHHHHHHHHHHHHHHHTTEEEEEES--STTHHHHHHHHHHTTSS---EEEE--SEEEETT-TTTT-TTEEEE-HHHHHHHHHHHHHHTT-SEEEEE-B--SSSTT--TT-B-S-HHHHHHHHHHHHHTT-EEEEEE-SHHHHHHHHHHT-SEEEE--S--HHHHHHHHHHT-EEE--THHHH-HHHHHHTT--HHHHHHHHHHHHHHHHHHHHHHHHT--B----SS-TTSEETTEEHHHHHHHHHHHTT--HHHHHHIIIIIHHHHHT-TTTSSS--TTSB--EEEESS-TTT-GGGGG-EEEEEETTEEEEE--TT------B-TT--------GGG-